Protein AF-A0AAE0RZE5-F1 (afdb_monomer_lite)

Sequence (819 aa):
MKTFRALVVRESNGIFTKSIEEKSFEELPKHPILVKVKFSSLNFKDALSAHGNKGVTRQYPHTPGIDAIGTVERSTSKIFKEGDEVIVTGYDLGMNTSGGFAEYTAVPEEWVVPKPKSLQANEVAALGTAGLTVGIGVEKLLRNKQSKEGEFVITGSSGGVGTLAIAILSKLKFNITAASSKLDLTHFLTSIGATRVFHVKELLDTTQKPLLKPKWIGGFDTLGGDYLTSILKSTHKEGSVISTGLASSPSLNGTVLPFILNGINLLGVNSADYPKHLKLEIWEKLANDWKPTPFLAQLTATTTTIALTDVATYLDRMIKAECQDISNSKDIISFTFTKTLNPSLNSDIQATITDRIITVELPASVKIATLKPTIWHTGKSITWKSVLAVSQNNQASDFYEKSIYTITAYDNSIKQYTFTATFTDINPDISNYVTVTFKFHPNIKDEEGLTEVVKMKKGDIINKPKDPVISDYLFLGWYKDPALSLPFYFPISITENTTIYAKCGLSVSNIIMAESDVNTFIGKAKQFTATIDPSEAYIKKLMWTSSKPEVATVDSNGLVVPITVGTTTITVMSTDGSHKSTSTKCTVEPYFRIPDKNFRKILENAYSNLLDIVHGDTLLNTNDAGKLKYLDVKKSNIDSLRGIEYFTSLEHLNCNGNKLKNLDLSKNTSLIILNCYNNQLTNLVLSNSPSLTTLNCYNNQLTNLVLSNSPSLTTLNCSENTISSLDIRGIRHSKNTSLEIDSESGSSINNIKVHVSIFTTNPEEDNAVKSALRTIKSNKSGVQIEVYASKSDGTYAPLICDYDPTTDQGTHGNRGCEP

Secondary structure (DSSP, 8-state):
--EEEEEEEEEETTEEEEEEEEEETTSS---SEEEEEEE----HHHHHHHTT-TTT--SSSB---SEEEEEEEEE--SS--TT-EEEEESTTBTTTB--SSBSEEEE-GGGEEEPPTTS-HHHHHHHHHHHHHHHHHHHHHHHTT---SSEEEESSTTSHHHHHHHHHHHHTT-EEEEEES-STTHHHHHHTTEEEEEEGGGG---S--SS----EEEEEESSBHHHHHHHHHHEEEEEEEEE---SSBS-----SHHHHHH--EEEE---SS--HHHHHHHHHHHHTTT--HHHHHHHHHHS----GGGHHHHHHHHHTT--S-------EEEEEE-TTT-TT-SS-EEPEEETTEEEEE--TT--GGG---EEEESSSEEEEEEEE---SS----S--EEEEEEEE-TTS-EEEEEEEEE-S-------SEEEEEEEE-TT-TT-S---EEEEEETTPEEPPPPPP-BTTEEEEEEESSTTS-SB--S-EE--S-EEEEEEEEEPP-EEEES--SEEEEET--EE--EEEESTT-S---EEEEES-TTTEEE-TT-EEEE-SSEEEEEEEEESSSS--EEEEEEEEEEEE----HHHHHHHHHH-GGGEEEETTEEEEEHHHHTT--EEE-TTS--S--TTGGG-TT--EEE--SS--SEEE-TT-TT-SEEE--SS--SEEE-TT-TT--EEE--SS--SEEE-TT-TT--EEE--SS--SEEE-TT----TT--EEE---TT------EEEEEEE-S-TTT-HHHHHHHHTEEESSTT-EEEEEEE-TTS-EEEEE----TT-SS--------B-

Radius of gyration: 37.5 Å; chains: 1; bounding box: 92×70×113 Å

Foldseek 3Di:
DDWWWAWWWADDPLFIDTDIDTGDPVPADPAFWKFQFPDAADDLLLLCLRNPNCVFAVDDRAGATQKGWGFTCGGPDPVHDGGFTKIFGAANARGHAHHRLISMHHDYPQRIDGADPLDDSLLCNLCGLLVLQLLQVVVVCVVLVQDQPAEEEEEPCVDSNNLLNQLLVQLVNHAYEYADCCCVCQVVSVVSGHPYYDHLCVLADPPPDLADDAHHSEYEYAADDRSQQSRLRRHAASHEYEYEHNNNHPDHDHDCCSCVVRVYYYHYTDSRPPGRVVSNVSSVCCSPSRVSVVVSVCCSVPAPPDDSRCVSVQSVCSVVVNNDPFPPFQDWPWKKQACVQVVVDPGIWTWDADPLETEGEDEQVDAPVSTDIDIDTDAPDWDKDFDDDQDPDDFDDGDPRQIWTWRQTPVRDTRTRGYGYDYDDDHDDDDFWAWEWEWEAPVPPDDPIDIDIDIGGAFDWDFDDPQDDDPQKDWDAKAQDSVRPHGDDDTDTHRHYGYIYIDIFGAFPAKDKPDAADEDAAPDKDATDMATPPNRGPQGQKAKAKQCVCQWGADSRRTIHGHDAAKIKIKMFGPSPPGHIDIHMYGHAQWADDPWPQLVVCCVVPVVVQWDQDPNDTTGRLVVLCPDQEDASDLRQTADPVVNLSNQNHQYDAHENYAHQEAACLRNLNHAEDHHDNYAHCYYHDNRNQNHQYDAHDQYAHQDEACLNHQNHQEDEHENYNHQEYHNANHPDDLRRQHEHEYDPDDPDAEHEYEYEDEDQDCQPDPVNVSVLLSYAYQDFHYFYWYWYAHPVRDIDTQRDRDGRNDPDPDPDPPGRDD

pLDDT: mean 81.19, std 18.67, range [30.53, 98.62]

Organism: NCBI:txid2493646

Structure (mmCIF, N/CA/C/O backbone):
data_AF-A0AAE0RZE5-F1
#
_entry.id   AF-A0AAE0RZE5-F1
#
loop_
_atom_site.group_PDB
_atom_site.id
_atom_site.type_symbol
_atom_site.label_atom_id
_atom_site.label_alt_id
_atom_site.label_comp_id
_atom_site.label_asym_id
_atom_site.label_entity_id
_atom_site.label_seq_id
_atom_site.pdbx_PDB_ins_code
_atom_site.Cartn_x
_atom_site.Cartn_y
_atom_site.Cartn_z
_atom_site.occupancy
_atom_site.B_iso_or_equiv
_atom_site.auth_seq_id
_atom_site.auth_comp_id
_atom_site.auth_asym_id
_atom_site.auth_atom_id
_atom_site.pdbx_PDB_model_num
ATOM 1 N N . MET A 1 1 ? -4.397 -40.619 -23.208 1.00 63.72 1 MET A N 1
ATOM 2 C CA . MET A 1 1 ? -5.226 -39.647 -22.455 1.00 63.72 1 MET A CA 1
ATOM 3 C C . MET A 1 1 ? -5.234 -38.329 -23.216 1.00 63.72 1 MET A C 1
ATOM 5 O O . MET A 1 1 ? -4.303 -38.110 -23.981 1.00 63.72 1 MET A O 1
ATOM 9 N N . LYS A 1 2 ? -6.259 -37.480 -23.057 1.00 88.56 2 LYS A N 1
ATOM 10 C CA . LYS A 1 2 ? -6.170 -36.084 -23.523 1.00 88.56 2 LYS A CA 1
ATOM 11 C C . LYS A 1 2 ? -5.316 -35.298 -22.523 1.00 88.56 2 LYS A C 1
ATOM 13 O O . LYS A 1 2 ? -5.494 -35.489 -21.319 1.00 88.56 2 LYS A O 1
ATOM 18 N N . THR A 1 3 ? -4.445 -34.425 -23.015 1.00 95.62 3 THR A N 1
ATOM 19 C CA . THR A 1 3 ? -3.645 -33.498 -22.203 1.00 95.62 3 THR A CA 1
ATOM 20 C C . THR A 1 3 ? -3.834 -32.062 -22.683 1.00 95.62 3 THR A C 1
ATOM 22 O O . THR A 1 3 ? -4.401 -31.831 -23.755 1.00 95.62 3 THR A O 1
ATOM 25 N N . PHE A 1 4 ? -3.427 -31.106 -21.855 1.00 95.94 4 PHE A N 1
ATOM 26 C CA . PHE A 1 4 ? -3.426 -29.680 -22.161 1.00 95.94 4 PHE A CA 1
ATOM 27 C C . PHE A 1 4 ? -2.264 -28.984 -21.454 1.00 95.94 4 PHE A C 1
ATOM 29 O O . PHE A 1 4 ? -1.786 -29.457 -20.422 1.00 95.94 4 PHE A O 1
ATOM 36 N N . ARG A 1 5 ? -1.837 -27.831 -21.967 1.00 97.31 5 ARG A N 1
ATOM 37 C CA . ARG A 1 5 ? -0.727 -27.067 -21.389 1.00 97.31 5 ARG A CA 1
ATOM 38 C C . ARG A 1 5 ? -1.203 -26.121 -20.296 1.00 97.31 5 ARG A C 1
ATOM 40 O O . ARG A 1 5 ? -2.197 -25.408 -20.457 1.00 97.31 5 ARG A O 1
ATOM 47 N N . ALA A 1 6 ? -0.443 -26.068 -19.209 1.00 97.44 6 ALA A N 1
ATOM 48 C CA . ALA A 1 6 ? -0.622 -25.114 -18.122 1.00 97.44 6 ALA A CA 1
ATOM 49 C C . ALA A 1 6 ? 0.725 -24.590 -17.620 1.00 97.44 6 ALA A C 1
ATOM 51 O O . ALA A 1 6 ? 1.723 -25.311 -17.628 1.00 97.44 6 ALA A O 1
ATOM 52 N N . LEU A 1 7 ? 0.742 -23.354 -17.123 1.00 97.38 7 LEU A N 1
ATOM 53 C CA . LEU A 1 7 ? 1.799 -22.901 -16.232 1.00 97.38 7 LEU A CA 1
ATOM 54 C C . LEU A 1 7 ? 1.599 -23.583 -14.876 1.00 97.38 7 LEU A C 1
ATOM 56 O O . LEU A 1 7 ? 0.552 -23.436 -14.241 1.00 97.38 7 LEU A O 1
ATOM 60 N N . VAL A 1 8 ? 2.608 -24.316 -14.427 1.00 96.62 8 VAL A N 1
ATOM 61 C CA . VAL A 1 8 ? 2.631 -24.976 -13.124 1.00 96.62 8 VAL A CA 1
ATOM 62 C C . VAL A 1 8 ? 3.744 -24.367 -12.287 1.00 96.62 8 VAL A C 1
ATOM 64 O O . VAL A 1 8 ? 4.869 -24.180 -12.747 1.00 96.62 8 VAL A O 1
ATOM 67 N N . VAL A 1 9 ? 3.408 -24.053 -11.043 1.00 96.50 9 VAL A N 1
ATOM 68 C CA . VAL A 1 9 ? 4.322 -23.551 -10.023 1.00 96.50 9 VAL A CA 1
ATOM 69 C C . VAL A 1 9 ? 4.540 -24.660 -9.007 1.00 96.50 9 VAL A C 1
ATOM 71 O O . VAL A 1 9 ? 3.571 -25.210 -8.479 1.00 96.50 9 VAL A O 1
ATOM 74 N N . ARG A 1 10 ? 5.799 -25.005 -8.734 1.00 95.38 10 ARG A N 1
ATOM 75 C CA . ARG A 1 10 ? 6.190 -26.075 -7.808 1.00 95.38 10 ARG A CA 1
ATOM 76 C C . ARG A 1 10 ? 7.057 -25.520 -6.689 1.00 95.38 10 ARG A C 1
ATOM 78 O O . ARG A 1 10 ? 7.931 -24.694 -6.927 1.00 95.38 10 ARG A O 1
ATOM 85 N N . GLU A 1 11 ? 6.815 -25.997 -5.475 1.00 94.50 11 GLU A N 1
ATOM 86 C CA . GLU A 1 11 ? 7.592 -25.661 -4.283 1.00 94.50 11 GLU A CA 1
ATOM 87 C C . GLU A 1 11 ? 8.570 -26.798 -3.974 1.00 94.50 11 GLU A C 1
ATOM 89 O O . GLU A 1 11 ? 8.171 -27.959 -3.890 1.00 94.50 11 GLU A O 1
ATOM 94 N N . SER A 1 12 ? 9.849 -26.474 -3.793 1.00 91.00 12 SER A N 1
ATOM 95 C CA . SER A 1 12 ? 10.871 -27.406 -3.309 1.00 91.00 12 SER A CA 1
ATOM 96 C C . SER A 1 12 ? 11.861 -26.650 -2.432 1.00 91.00 12 SER A C 1
ATOM 98 O O . SER A 1 12 ? 12.454 -25.670 -2.875 1.00 91.00 12 SER A O 1
ATOM 100 N N . ASN A 1 13 ? 12.015 -27.062 -1.170 1.00 86.69 13 ASN A N 1
ATOM 101 C CA . ASN A 1 13 ? 12.888 -26.408 -0.182 1.00 86.69 13 ASN A CA 1
ATOM 102 C C . ASN A 1 13 ? 12.674 -24.878 -0.060 1.00 86.69 13 ASN A C 1
ATOM 104 O O . ASN A 1 13 ? 13.626 -24.123 0.115 1.00 86.69 13 ASN A O 1
ATOM 108 N N . GLY A 1 14 ? 11.424 -24.411 -0.187 1.00 84.25 14 GLY A N 1
ATOM 109 C CA . GLY A 1 14 ? 11.069 -22.984 -0.159 1.00 84.25 14 GLY A CA 1
ATOM 110 C C . GLY A 1 14 ? 11.379 -22.204 -1.447 1.00 84.25 14 GLY A C 1
ATOM 111 O O . GLY A 1 14 ? 11.134 -21.001 -1.503 1.00 84.25 14 GLY A O 1
ATOM 112 N N . ILE A 1 15 ? 11.891 -22.867 -2.489 1.00 87.62 15 ILE A N 1
ATOM 113 C CA . ILE A 1 15 ? 12.096 -22.299 -3.825 1.00 87.62 15 ILE A CA 1
ATOM 114 C C . ILE A 1 15 ? 10.862 -22.603 -4.682 1.00 87.62 15 ILE A C 1
ATOM 116 O O . ILE A 1 15 ? 10.407 -23.746 -4.740 1.00 87.62 15 ILE A O 1
ATOM 120 N N . PHE A 1 16 ? 10.346 -21.579 -5.366 1.00 91.06 16 PHE A N 1
ATOM 121 C CA . PHE A 1 16 ? 9.172 -21.671 -6.236 1.00 91.06 16 PHE A CA 1
ATOM 122 C C . PHE A 1 16 ? 9.598 -21.612 -7.705 1.00 91.06 16 PHE A C 1
ATOM 124 O O . PHE A 1 16 ? 9.987 -20.557 -8.212 1.00 91.06 16 PHE A O 1
ATOM 131 N N . THR A 1 17 ? 9.546 -22.754 -8.388 1.00 92.75 17 THR A N 1
ATOM 132 C CA . THR A 1 17 ? 9.871 -22.883 -9.814 1.00 92.75 17 THR A CA 1
ATOM 133 C C . THR A 1 17 ? 8.603 -22.806 -10.657 1.00 92.75 17 THR A C 1
ATOM 135 O O . THR A 1 17 ? 7.544 -23.250 -10.219 1.00 92.75 17 THR A O 1
ATOM 138 N N . LYS A 1 18 ? 8.697 -22.227 -11.861 1.00 95.19 18 LYS A N 1
ATOM 139 C CA . LYS A 1 18 ? 7.582 -22.119 -12.814 1.00 95.19 18 LYS A CA 1
ATOM 140 C C . LYS A 1 18 ? 7.956 -22.813 -14.123 1.00 95.19 18 LYS A C 1
ATOM 142 O O . LYS A 1 18 ? 9.022 -22.532 -14.668 1.00 95.19 18 LYS A O 1
ATOM 147 N N . SER A 1 19 ? 7.083 -23.669 -14.638 1.00 94.62 19 SER A N 1
ATOM 148 C CA . SER A 1 19 ? 7.283 -24.415 -15.888 1.00 94.62 19 SER A CA 1
ATOM 149 C C . SER A 1 19 ? 5.973 -24.565 -16.654 1.00 94.62 19 SER A C 1
ATOM 151 O O . SER A 1 19 ? 4.906 -24.647 -16.048 1.00 94.62 19 SER A O 1
ATOM 153 N N . ILE A 1 20 ? 6.042 -24.617 -17.987 1.00 96.50 20 ILE A N 1
ATOM 154 C CA . ILE A 1 20 ? 4.909 -25.095 -18.788 1.00 96.50 20 ILE A CA 1
ATOM 155 C C . ILE A 1 20 ? 4.926 -26.618 -18.757 1.00 96.50 20 ILE A C 1
ATOM 157 O O . ILE A 1 20 ? 5.929 -27.232 -19.117 1.00 96.50 20 ILE A O 1
ATOM 161 N N . GLU A 1 21 ? 3.823 -27.213 -18.321 1.00 96.12 21 GLU A N 1
ATOM 162 C CA . GLU A 1 21 ? 3.657 -28.658 -18.201 1.00 96.12 21 GLU A CA 1
ATOM 163 C C . GLU A 1 21 ? 2.416 -29.120 -18.974 1.00 96.12 21 GLU A C 1
ATOM 165 O O . GLU A 1 21 ? 1.406 -28.415 -19.038 1.00 96.12 21 GLU A O 1
ATOM 170 N N . GLU A 1 22 ? 2.493 -30.325 -19.540 1.00 96.19 22 GLU A N 1
ATOM 171 C CA . GLU A 1 22 ? 1.332 -31.069 -20.034 1.00 96.19 22 GLU A CA 1
ATOM 172 C C . GLU A 1 22 ? 0.593 -31.690 -18.840 1.00 96.19 22 GLU A C 1
ATOM 174 O O . GLU A 1 22 ? 1.182 -32.421 -18.042 1.00 96.19 22 GLU A O 1
ATOM 179 N N . LYS A 1 23 ? -0.702 -31.404 -18.718 1.00 94.75 23 LYS A N 1
ATOM 180 C CA . LYS A 1 23 ? -1.581 -31.841 -17.627 1.00 94.75 23 LYS A CA 1
ATOM 181 C C . LYS A 1 23 ? -2.661 -32.772 -18.159 1.00 94.75 23 LYS A C 1
ATOM 183 O O . LYS A 1 23 ? -3.207 -32.531 -19.236 1.00 94.75 23 LYS A O 1
ATOM 188 N N . SER A 1 24 ? -3.008 -33.821 -17.415 1.00 93.06 24 SER A N 1
ATOM 189 C CA . SER A 1 24 ? -4.136 -34.685 -17.776 1.00 93.06 24 SER A CA 1
ATOM 190 C C . SER A 1 24 ? -5.469 -33.990 -17.494 1.00 93.06 24 SER A C 1
ATOM 192 O O . SER A 1 24 ? -5.649 -33.360 -16.452 1.00 93.06 24 SER A O 1
ATOM 194 N N . PHE A 1 25 ? -6.461 -34.176 -18.371 1.00 91.62 25 PHE A N 1
ATOM 195 C CA . PHE A 1 25 ? -7.847 -33.756 -18.095 1.00 91.62 25 PHE A CA 1
ATOM 196 C C . PHE A 1 25 ? -8.455 -34.460 -16.864 1.00 91.62 25 PHE A C 1
ATOM 198 O O . PHE A 1 25 ? -9.461 -33.996 -16.334 1.00 91.62 25 PHE A O 1
ATOM 205 N N . GLU A 1 26 ? -7.860 -35.565 -16.406 1.00 88.69 26 GLU A N 1
ATOM 206 C CA . GLU A 1 26 ? -8.267 -36.297 -15.198 1.00 88.69 26 GLU A CA 1
ATOM 207 C C . GLU A 1 26 ? -7.819 -35.605 -13.898 1.00 88.69 26 GLU A C 1
ATOM 209 O O . GLU A 1 26 ? -8.395 -35.859 -12.843 1.00 88.69 26 GLU A O 1
ATOM 214 N N . GLU A 1 27 ? -6.832 -34.704 -13.972 1.00 85.25 27 GLU A N 1
ATOM 215 C CA . GLU A 1 27 ? -6.344 -33.902 -12.839 1.00 85.25 27 GLU A CA 1
ATOM 216 C C . GLU A 1 27 ? -7.174 -32.629 -12.608 1.00 85.25 27 GLU A C 1
ATOM 218 O O . GLU A 1 27 ? -7.017 -31.967 -11.581 1.00 85.25 27 GLU A O 1
ATOM 223 N N . LEU A 1 28 ? -8.054 -32.263 -13.548 1.00 84.81 28 LEU A N 1
ATOM 224 C CA . LEU A 1 28 ? -8.940 -31.112 -13.390 1.00 84.81 28 LEU A CA 1
ATOM 225 C C . LEU A 1 28 ? -10.014 -31.394 -12.323 1.00 84.81 28 LEU A C 1
ATOM 227 O O . LEU A 1 28 ? -10.605 -32.481 -12.311 1.00 84.81 28 LEU A O 1
ATOM 231 N N . PRO A 1 29 ? -10.341 -30.416 -11.458 1.00 84.00 29 PRO A N 1
ATOM 232 C CA . PRO A 1 29 ? -11.395 -30.581 -10.467 1.00 84.00 29 PRO A CA 1
ATOM 233 C C . PRO A 1 29 ? -12.750 -30.861 -11.137 1.00 84.00 29 PRO A C 1
ATOM 235 O O . PRO A 1 29 ? -13.060 -30.350 -12.217 1.00 84.00 29 PRO A O 1
ATOM 238 N N . LYS A 1 30 ? -13.587 -31.676 -10.480 1.00 86.31 30 LYS A N 1
ATOM 239 C CA . LYS A 1 30 ? -14.899 -32.131 -10.989 1.00 86.31 30 LYS A CA 1
ATOM 240 C C . LYS A 1 30 ? -15.987 -31.053 -10.876 1.00 86.31 30 LYS A C 1
ATOM 242 O O . LYS A 1 30 ? -17.052 -31.279 -10.308 1.00 86.31 30 LYS A O 1
ATOM 247 N N . HIS A 1 31 ? -15.703 -29.874 -11.411 1.00 94.00 31 HIS A N 1
ATOM 248 C CA . HIS A 1 31 ? -16.617 -28.741 -11.461 1.00 94.00 31 HIS A CA 1
ATOM 249 C C . HIS A 1 31 ? -17.548 -28.789 -12.692 1.00 94.00 31 HIS A C 1
ATOM 251 O O . HIS A 1 31 ? -17.203 -29.415 -13.703 1.00 94.00 31 HIS A O 1
ATOM 257 N N . PRO A 1 32 ? -18.736 -28.150 -12.616 1.00 94.31 32 PRO A N 1
ATOM 258 C CA . PRO A 1 32 ? -19.777 -28.262 -13.639 1.00 94.31 32 PRO A CA 1
ATOM 259 C C . PRO A 1 32 ? -19.427 -27.586 -14.967 1.00 94.31 32 PRO A C 1
ATOM 261 O O . PRO A 1 32 ? -19.903 -28.038 -16.006 1.00 94.31 32 PRO A O 1
ATOM 264 N N . ILE A 1 33 ? -18.602 -26.534 -14.957 1.00 97.38 33 ILE A N 1
ATOM 265 C CA . ILE A 1 33 ? -18.170 -25.825 -16.166 1.00 97.38 33 ILE A CA 1
ATOM 266 C C . ILE A 1 33 ? -16.697 -26.122 -16.433 1.00 97.38 33 ILE A C 1
ATOM 268 O O . ILE A 1 33 ? -15.852 -25.921 -15.564 1.00 97.38 33 ILE A O 1
ATOM 272 N N . LEU A 1 34 ? -16.384 -26.550 -17.654 1.00 97.00 34 LEU A N 1
ATOM 273 C CA . LEU A 1 34 ? -15.032 -26.566 -18.205 1.00 97.00 34 LEU A CA 1
ATOM 274 C C . LEU A 1 34 ? -14.918 -25.429 -19.222 1.00 97.00 34 LEU A C 1
ATOM 276 O O . LEU A 1 34 ? -15.641 -25.419 -20.218 1.00 97.00 34 LEU A O 1
ATOM 280 N N . VAL A 1 35 ? -14.010 -24.487 -18.988 1.00 98.06 35 VAL A N 1
ATOM 281 C CA . VAL A 1 35 ? -13.730 -23.366 -19.890 1.00 98.06 35 VAL A CA 1
ATOM 282 C C . VAL A 1 35 ? -12.464 -23.670 -20.679 1.00 98.06 35 VAL A C 1
ATOM 284 O O . VAL A 1 35 ? -11.413 -23.921 -20.093 1.00 98.06 35 VAL A O 1
ATOM 287 N N . LYS A 1 36 ? -12.556 -23.597 -22.006 1.00 98.12 36 LYS A N 1
ATOM 288 C CA . LYS A 1 36 ? -11.410 -23.487 -22.909 1.00 98.12 36 LYS A CA 1
ATOM 289 C C . LYS A 1 36 ? -10.967 -22.036 -22.947 1.00 98.12 36 LYS A C 1
ATOM 291 O O . LYS A 1 36 ? -11.673 -21.178 -23.483 1.00 98.12 36 LYS A O 1
ATOM 296 N N . VAL A 1 37 ? -9.828 -21.756 -22.333 1.00 97.94 37 VAL A N 1
ATOM 297 C CA . VAL A 1 37 ? -9.328 -20.397 -22.145 1.00 97.94 37 VAL A CA 1
ATOM 298 C C . VAL A 1 37 ? -8.752 -19.895 -23.470 1.00 97.94 37 VAL A C 1
ATOM 300 O O . VAL A 1 37 ? -7.869 -20.519 -24.053 1.00 97.94 37 VAL A O 1
ATOM 303 N N . LYS A 1 38 ? -9.262 -18.760 -23.960 1.00 96.00 38 LYS A N 1
ATOM 304 C CA . LYS A 1 38 ? -8.666 -18.014 -25.081 1.00 96.00 38 LYS A CA 1
ATOM 305 C C . LYS A 1 38 ? -7.654 -16.988 -24.577 1.00 96.00 38 LYS A C 1
ATOM 307 O O . LYS A 1 38 ? -6.625 -16.792 -25.211 1.00 96.00 38 LYS A O 1
ATOM 312 N N . PHE A 1 39 ? -7.968 -16.326 -23.463 1.00 94.94 39 PHE A N 1
ATOM 313 C CA . PHE A 1 39 ? -7.144 -15.281 -22.865 1.00 94.94 39 PHE A CA 1
ATOM 314 C C . PHE A 1 39 ? -7.215 -15.323 -21.332 1.00 94.94 39 PHE A C 1
ATOM 316 O O . PHE A 1 39 ? -8.257 -15.621 -20.750 1.00 94.94 39 PHE A O 1
ATOM 323 N N . SER A 1 40 ? -6.114 -14.934 -20.698 1.00 95.44 40 SER A N 1
ATOM 324 C CA . SER A 1 40 ? -6.024 -14.527 -19.291 1.00 95.44 40 SER A CA 1
ATOM 325 C C . SER A 1 40 ? -5.464 -13.102 -19.252 1.00 95.44 40 SER A C 1
ATOM 327 O O . SER A 1 40 ? -4.927 -12.626 -20.254 1.00 95.44 40 SER A O 1
ATOM 329 N N . SER A 1 41 ? -5.549 -12.428 -18.107 1.00 91.75 41 SER A N 1
ATOM 330 C CA . SER A 1 41 ? -4.777 -11.206 -17.842 1.00 91.75 41 SER A CA 1
ATOM 331 C C . SER A 1 41 ? -3.653 -11.481 -16.829 1.00 91.75 41 SER A C 1
ATOM 333 O O . SER A 1 41 ? -3.591 -12.571 -16.258 1.00 91.75 41 SER A O 1
ATOM 335 N N . LEU A 1 42 ? -2.739 -10.521 -16.646 1.00 89.62 42 LEU A N 1
ATOM 336 C CA . LEU A 1 42 ? -1.688 -10.560 -15.625 1.00 89.62 42 LEU A CA 1
ATOM 337 C C . LEU A 1 42 ? -2.008 -9.545 -14.520 1.00 89.62 42 LEU A C 1
ATOM 339 O O . LEU A 1 42 ? -1.962 -8.336 -14.756 1.00 89.62 42 LEU A O 1
ATOM 343 N N . ASN A 1 43 ? -2.254 -10.014 -13.299 1.00 89.81 43 ASN A N 1
ATOM 344 C CA . ASN A 1 43 ? -2.481 -9.172 -12.126 1.00 89.81 43 ASN A CA 1
ATOM 345 C C . ASN A 1 43 ? -1.355 -9.341 -11.098 1.00 89.81 43 ASN A C 1
ATOM 347 O O . ASN A 1 43 ? -0.738 -10.398 -10.980 1.00 89.81 43 ASN A O 1
ATOM 351 N N . PHE A 1 44 ? -1.147 -8.334 -10.244 1.00 85.19 44 PHE A N 1
ATOM 352 C CA . PHE A 1 44 ? -0.140 -8.399 -9.171 1.00 85.19 44 PHE A CA 1
ATOM 353 C C . PHE A 1 44 ? -0.328 -9.619 -8.246 1.00 85.19 44 PHE A C 1
ATOM 355 O O . PHE A 1 44 ? 0.638 -10.216 -7.776 1.00 85.19 44 PHE A O 1
ATOM 362 N N . LYS A 1 45 ? -1.581 -10.042 -8.038 1.00 88.38 45 LYS A N 1
ATOM 363 C CA . LYS A 1 45 ? -1.936 -11.234 -7.256 1.00 88.38 45 LYS A CA 1
ATOM 364 C C . LYS A 1 45 ? -1.489 -12.545 -7.919 1.00 88.38 45 LYS A C 1
ATOM 366 O O . LYS A 1 45 ? -1.097 -13.463 -7.204 1.00 88.38 45 LYS A O 1
ATOM 371 N N . ASP A 1 46 ? -1.474 -12.610 -9.251 1.00 93.38 46 ASP A N 1
ATOM 372 C CA . ASP A 1 46 ? -0.934 -13.750 -10.000 1.00 93.38 46 ASP A CA 1
ATOM 373 C C . ASP A 1 46 ? 0.574 -13.877 -9.787 1.00 93.38 46 ASP A C 1
ATOM 375 O O . ASP A 1 46 ? 1.093 -14.970 -9.567 1.00 93.38 46 ASP A O 1
ATOM 379 N N . ALA A 1 47 ? 1.275 -12.740 -9.784 1.00 90.88 47 ALA A N 1
ATOM 380 C CA . ALA A 1 47 ? 2.703 -12.698 -9.509 1.00 90.88 47 ALA A CA 1
ATOM 381 C C . ALA A 1 47 ? 3.005 -13.176 -8.078 1.00 90.88 47 ALA A C 1
ATOM 383 O O . ALA A 1 47 ? 3.883 -14.018 -7.896 1.00 90.88 47 ALA A O 1
ATOM 384 N N . LEU A 1 48 ? 2.234 -12.726 -7.077 1.00 89.12 48 LEU A N 1
ATOM 385 C CA . LEU A 1 48 ? 2.339 -13.202 -5.689 1.00 89.12 48 LEU A CA 1
ATOM 386 C C . LEU A 1 48 ? 2.061 -14.710 -5.551 1.00 89.12 48 LEU A C 1
ATOM 388 O O . LEU A 1 48 ? 2.804 -15.395 -4.847 1.00 89.12 48 LEU A O 1
ATOM 392 N N . SER A 1 49 ? 1.029 -15.227 -6.229 1.00 91.88 49 SER A N 1
ATOM 393 C CA . SER A 1 49 ? 0.727 -16.666 -6.296 1.00 91.88 49 SER A CA 1
ATOM 394 C C . SER A 1 49 ? 1.908 -17.452 -6.874 1.00 91.88 49 SER A C 1
ATOM 396 O O . SER A 1 49 ? 2.373 -18.418 -6.275 1.00 91.88 49 SER A O 1
ATOM 398 N N . ALA A 1 50 ? 2.483 -16.987 -7.985 1.00 92.62 50 ALA A N 1
ATOM 399 C CA . ALA A 1 50 ? 3.599 -17.666 -8.634 1.00 92.62 50 ALA A CA 1
ATOM 400 C C . ALA A 1 50 ? 4.928 -17.616 -7.856 1.00 92.62 50 ALA A C 1
ATOM 402 O O . ALA A 1 50 ? 5.853 -18.352 -8.190 1.00 92.62 50 ALA A O 1
ATOM 403 N N . HIS A 1 51 ? 5.038 -16.765 -6.834 1.00 91.75 51 HIS A N 1
ATOM 404 C CA . HIS A 1 51 ? 6.242 -16.589 -6.013 1.00 91.75 51 HIS A CA 1
ATOM 405 C C . HIS A 1 51 ? 6.084 -17.101 -4.575 1.00 91.75 51 HIS A C 1
ATOM 407 O O . HIS A 1 51 ? 6.844 -16.702 -3.694 1.00 91.75 51 HIS A O 1
ATOM 413 N N . GLY A 1 52 ? 5.114 -17.980 -4.313 1.00 87.69 52 GLY A N 1
ATOM 414 C CA . GLY A 1 52 ? 5.047 -18.668 -3.026 1.00 87.69 52 GLY A CA 1
ATOM 415 C C . GLY A 1 52 ? 4.342 -17.910 -1.907 1.00 87.69 52 GLY A C 1
ATOM 416 O O . GLY A 1 52 ? 4.417 -18.335 -0.754 1.00 87.69 52 GLY A O 1
ATOM 417 N N . ASN A 1 53 ? 3.647 -16.802 -2.194 1.00 88.44 53 ASN A N 1
ATOM 418 C CA . ASN A 1 53 ? 2.943 -16.057 -1.153 1.00 88.44 53 ASN A CA 1
ATOM 419 C C . ASN A 1 53 ? 1.783 -16.898 -0.587 1.00 88.44 53 ASN A C 1
ATOM 421 O O . ASN A 1 53 ? 0.707 -16.987 -1.183 1.00 88.44 53 ASN A O 1
ATOM 425 N N . LYS A 1 54 ? 1.994 -17.484 0.598 1.00 87.19 54 LYS A N 1
ATOM 426 C CA . LYS A 1 54 ? 1.033 -18.361 1.293 1.00 87.19 54 LYS A CA 1
ATOM 427 C C . LYS A 1 54 ? -0.264 -17.657 1.722 1.00 87.19 54 LYS A C 1
ATOM 429 O O . LYS A 1 54 ? -1.245 -18.333 2.027 1.00 87.19 54 LYS A O 1
ATOM 434 N N . GLY A 1 55 ? -0.299 -16.321 1.710 1.00 84.44 55 GLY A N 1
ATOM 435 C CA . GLY A 1 55 ? -1.528 -15.536 1.857 1.00 84.44 55 GLY A CA 1
ATOM 436 C C . GLY A 1 55 ? -2.420 -15.548 0.607 1.00 84.44 55 GLY A C 1
ATOM 437 O O . GLY A 1 55 ? -3.610 -15.262 0.713 1.00 84.44 55 GLY A O 1
ATOM 438 N N . VAL A 1 56 ? -1.869 -15.905 -0.560 1.00 88.44 56 VAL A N 1
ATOM 439 C CA . VAL A 1 56 ? -2.586 -16.021 -1.841 1.00 88.44 56 VAL A CA 1
ATOM 440 C C . VAL A 1 56 ? -2.810 -17.487 -2.221 1.00 88.44 56 VAL A C 1
ATOM 442 O O . VAL A 1 56 ? -3.953 -17.890 -2.415 1.00 88.44 56 VAL A O 1
ATOM 445 N N . THR A 1 57 ? -1.740 -18.283 -2.279 1.00 92.25 57 THR A N 1
ATOM 446 C CA . THR A 1 57 ? -1.764 -19.696 -2.694 1.00 92.25 57 THR A CA 1
ATOM 447 C C . THR A 1 57 ? -1.124 -20.555 -1.613 1.00 92.25 57 THR A C 1
ATOM 449 O O . THR A 1 57 ? 0.065 -20.416 -1.315 1.00 92.25 57 THR A O 1
ATOM 452 N N . ARG A 1 58 ? -1.915 -21.444 -1.006 1.00 92.25 58 ARG A N 1
ATOM 453 C CA . ARG A 1 58 ? -1.492 -22.240 0.159 1.00 92.25 58 ARG A CA 1
ATOM 454 C C . ARG A 1 58 ? -0.787 -23.540 -0.230 1.00 92.25 58 ARG A C 1
ATOM 456 O O . ARG A 1 58 ? 0.140 -23.949 0.467 1.00 92.25 58 ARG A O 1
ATOM 463 N N . GLN A 1 59 ? -1.219 -24.165 -1.323 1.00 90.88 59 GLN A N 1
ATOM 464 C CA . GLN A 1 59 ? -0.783 -25.491 -1.770 1.00 90.88 59 GLN A CA 1
ATOM 465 C C . GLN A 1 59 ? -0.083 -25.412 -3.133 1.00 90.88 59 GLN A C 1
ATOM 467 O O . GLN A 1 59 ? -0.451 -24.592 -3.967 1.00 90.88 59 GLN A O 1
ATOM 472 N N . TYR A 1 60 ? 0.914 -26.274 -3.346 1.00 92.12 60 TYR A N 1
ATOM 473 C CA . TYR A 1 60 ? 1.628 -26.461 -4.614 1.00 92.12 60 TYR A CA 1
ATOM 474 C C . TYR A 1 60 ? 1.788 -27.979 -4.855 1.00 92.12 60 TYR A C 1
ATOM 476 O O . TYR A 1 60 ? 1.886 -28.718 -3.872 1.00 92.12 60 TYR A O 1
ATOM 484 N N . PRO A 1 61 ? 1.831 -28.482 -6.107 1.00 93.62 61 PRO A N 1
ATOM 485 C CA . PRO A 1 61 ? 1.855 -27.743 -7.370 1.00 93.62 61 PRO A CA 1
ATOM 486 C C . PRO A 1 61 ? 0.547 -26.999 -7.670 1.00 93.62 61 PRO A C 1
ATOM 488 O O . PRO A 1 61 ? -0.532 -27.503 -7.378 1.00 93.62 61 PRO A O 1
ATOM 491 N N . HIS A 1 62 ? 0.647 -25.811 -8.268 1.00 94.25 62 HIS A N 1
ATOM 492 C CA . HIS A 1 62 ? -0.500 -24.933 -8.545 1.00 94.25 62 HIS A CA 1
ATOM 493 C C . HIS A 1 62 ? -0.403 -24.261 -9.918 1.00 94.25 62 HIS A C 1
ATOM 495 O O . HIS A 1 62 ? 0.693 -24.054 -10.430 1.00 94.25 62 HIS A O 1
ATOM 501 N N . THR A 1 63 ? -1.544 -23.874 -10.489 1.00 96.00 63 THR A N 1
ATOM 502 C CA . THR A 1 63 ? -1.639 -23.088 -11.730 1.00 96.00 63 THR A CA 1
ATOM 503 C C . THR A 1 63 ? -2.233 -21.714 -11.405 1.00 96.00 63 THR A C 1
ATOM 505 O O . THR A 1 63 ? -3.412 -21.655 -11.052 1.00 96.00 63 THR A O 1
ATOM 508 N N . PRO A 1 64 ? -1.463 -20.613 -11.496 1.00 96.56 64 PRO A N 1
ATOM 509 C CA . PRO A 1 64 ? -1.968 -19.259 -11.241 1.00 96.56 64 PRO A CA 1
ATOM 510 C C . PRO A 1 64 ? -2.886 -18.728 -12.364 1.00 96.56 64 PRO A C 1
ATOM 512 O O . PRO A 1 64 ? -3.190 -19.433 -13.328 1.00 96.56 64 PRO A O 1
ATOM 515 N N . GLY A 1 65 ? -3.326 -17.471 -12.243 1.00 96.56 65 GLY A N 1
ATOM 516 C CA . GLY A 1 65 ? -4.198 -16.790 -13.205 1.00 96.56 65 GLY A CA 1
ATOM 517 C C . GLY A 1 65 ? -5.604 -16.591 -12.642 1.00 96.56 65 GLY A C 1
ATOM 518 O O . GLY A 1 65 ? -6.456 -17.464 -12.784 1.00 96.56 65 GLY A O 1
ATOM 519 N N . ILE A 1 66 ? -5.860 -15.453 -11.996 1.00 96.75 66 ILE A N 1
ATOM 520 C CA . ILE A 1 66 ? -7.155 -15.116 -11.378 1.00 96.75 66 ILE A CA 1
ATOM 521 C C . ILE A 1 66 ? -8.246 -14.715 -12.386 1.00 96.75 66 ILE A C 1
ATOM 523 O O . ILE A 1 66 ? -9.389 -14.502 -11.983 1.00 96.75 66 ILE A O 1
ATOM 527 N N . ASP A 1 67 ? -7.899 -14.611 -13.671 1.00 97.50 67 ASP A N 1
ATOM 528 C CA . ASP A 1 67 ? -8.798 -14.291 -14.779 1.00 97.50 67 ASP A CA 1
ATOM 529 C C . ASP A 1 67 ? -8.779 -15.426 -15.814 1.00 97.50 67 ASP A C 1
ATOM 531 O O . ASP A 1 67 ? -7.715 -15.907 -16.186 1.00 97.50 67 ASP A O 1
ATOM 535 N N . ALA A 1 68 ? -9.939 -15.822 -16.334 1.00 97.62 68 ALA A N 1
ATOM 536 C CA . ALA A 1 68 ? -10.062 -16.735 -17.468 1.00 97.62 68 ALA A CA 1
ATOM 537 C C . ALA A 1 68 ? -11.199 -16.275 -18.394 1.00 97.62 68 ALA A C 1
ATOM 539 O O . ALA A 1 68 ? -12.357 -16.176 -17.984 1.00 97.62 68 ALA A O 1
ATOM 540 N N . ILE A 1 69 ? -10.866 -15.988 -19.653 1.00 97.69 69 ILE A N 1
ATOM 541 C CA . ILE A 1 69 ? -11.796 -15.550 -20.695 1.00 97.69 69 ILE A CA 1
ATOM 542 C C . ILE A 1 69 ? -11.763 -16.595 -21.808 1.00 97.69 69 ILE A C 1
ATOM 544 O O . ILE A 1 69 ? -10.702 -16.900 -22.361 1.00 97.69 69 ILE A O 1
ATOM 548 N N . GLY A 1 70 ? -12.914 -17.162 -22.159 1.00 97.69 70 GLY A N 1
ATOM 549 C CA . GLY A 1 70 ? -12.936 -18.325 -23.038 1.00 97.69 70 GLY A CA 1
ATOM 550 C C . GLY A 1 70 ? -14.320 -18.759 -23.488 1.00 97.69 70 GLY A C 1
ATOM 551 O O . GLY A 1 70 ? -15.293 -18.016 -23.378 1.00 97.69 70 GLY A O 1
ATOM 552 N N . THR A 1 71 ? -14.388 -19.979 -24.009 1.00 98.25 71 THR A N 1
ATOM 553 C CA . THR A 1 71 ? -15.634 -20.658 -24.384 1.00 98.25 71 THR A CA 1
ATOM 554 C C . THR A 1 71 ? -15.865 -21.859 -23.483 1.00 98.25 71 THR A C 1
ATOM 556 O O . THR A 1 71 ? -14.916 -22.563 -23.139 1.00 98.25 71 THR A O 1
ATOM 559 N N . VAL A 1 72 ? -17.115 -22.140 -23.131 1.00 98.38 72 VAL A N 1
ATOM 560 C CA . VAL A 1 72 ? -17.481 -23.377 -22.430 1.00 98.38 72 VAL A CA 1
ATOM 561 C C . VAL A 1 72 ? -17.218 -24.576 -23.353 1.00 98.38 72 VAL A C 1
ATOM 563 O O . VAL A 1 72 ? -17.820 -24.683 -24.417 1.00 98.38 72 VAL A O 1
ATOM 566 N N . GLU A 1 73 ? -16.310 -25.465 -22.952 1.00 97.06 73 GLU A N 1
ATOM 567 C CA . GLU A 1 73 ? -15.952 -26.703 -23.670 1.00 97.06 73 GLU A CA 1
ATOM 568 C C . GLU A 1 73 ? -16.834 -27.880 -23.236 1.00 97.06 73 GLU A C 1
ATOM 570 O O . GLU A 1 73 ? -17.148 -28.748 -24.039 1.00 97.06 73 GLU A O 1
ATOM 575 N N . ARG A 1 74 ? -17.225 -27.913 -21.955 1.00 95.25 74 ARG A N 1
ATOM 576 C CA . ARG A 1 74 ? -18.129 -28.915 -21.373 1.00 95.25 74 ARG A CA 1
ATOM 577 C C . ARG A 1 74 ? -18.962 -28.266 -20.279 1.00 95.25 74 ARG A C 1
ATOM 579 O O . ARG A 1 74 ? -18.414 -27.522 -19.462 1.00 95.25 74 ARG A O 1
ATOM 586 N N . SER A 1 75 ? -20.247 -28.601 -20.210 1.00 96.38 75 SER A N 1
ATOM 587 C CA . SER A 1 75 ? -21.145 -28.108 -19.163 1.00 96.38 75 SER A CA 1
ATOM 588 C C . SER A 1 75 ? -22.052 -29.196 -18.588 1.00 96.38 75 SER A C 1
ATOM 590 O O . SER A 1 75 ? -22.631 -29.985 -19.329 1.00 96.38 75 SER A O 1
ATOM 592 N N . THR A 1 76 ? -22.230 -29.193 -17.266 1.00 94.25 76 THR A N 1
ATOM 593 C CA . THR A 1 76 ? -23.375 -29.825 -16.580 1.00 94.25 76 THR A CA 1
ATOM 594 C C . THR A 1 76 ? -24.322 -28.793 -15.946 1.00 94.25 76 THR A C 1
ATOM 596 O O . THR A 1 76 ? -25.229 -29.153 -15.195 1.00 94.25 76 THR A O 1
ATOM 599 N N . SER A 1 77 ? -24.117 -27.506 -16.247 1.00 93.31 77 SER A N 1
ATOM 600 C CA . SER A 1 77 ? -24.981 -26.394 -15.839 1.00 93.31 77 SER A CA 1
ATOM 601 C C . SER A 1 77 ? -26.305 -26.396 -16.605 1.00 93.31 77 SER A C 1
ATOM 603 O O . SER A 1 77 ? -26.388 -26.854 -17.743 1.00 93.31 77 SER A O 1
ATOM 605 N N . LYS A 1 78 ? -27.345 -25.821 -15.990 1.00 92.25 78 LYS A N 1
ATOM 606 C CA . LYS A 1 78 ? -28.617 -25.504 -16.666 1.00 92.25 78 LYS A CA 1
ATOM 607 C C . LYS A 1 78 ? -28.635 -24.108 -17.305 1.00 92.25 78 LYS A C 1
ATOM 609 O O . LYS A 1 78 ? -29.576 -23.794 -18.025 1.00 92.25 78 LYS A O 1
ATOM 614 N N . ILE A 1 79 ? -27.640 -23.272 -17.001 1.00 93.62 79 ILE A N 1
ATOM 615 C CA . ILE A 1 79 ? -27.548 -21.865 -17.415 1.00 93.62 79 ILE A CA 1
ATOM 616 C C . ILE A 1 79 ? -26.584 -21.709 -18.595 1.00 93.62 79 ILE A C 1
ATOM 618 O O . ILE A 1 79 ? -26.913 -21.023 -19.558 1.00 93.62 79 ILE A O 1
ATOM 622 N N . PHE A 1 80 ? -25.414 -22.349 -18.523 1.00 96.25 80 PHE A N 1
ATOM 623 C CA . PHE A 1 80 ? -24.385 -22.293 -19.562 1.00 96.25 80 PHE A CA 1
ATOM 624 C C . PHE A 1 80 ? -24.333 -23.593 -20.359 1.00 96.25 80 PHE A C 1
ATOM 626 O O . PHE A 1 80 ? -24.390 -24.683 -19.787 1.00 96.25 80 PHE A O 1
ATOM 633 N N . LYS A 1 81 ? -24.148 -23.484 -21.671 1.00 96.75 81 LYS A N 1
ATOM 634 C CA . LYS A 1 81 ? -23.996 -24.604 -22.611 1.00 96.75 81 LYS A CA 1
ATOM 635 C C . LYS A 1 81 ? -22.653 -24.529 -23.335 1.00 96.75 81 LYS A C 1
ATOM 637 O O . LYS A 1 81 ? -21.982 -23.501 -23.341 1.00 96.75 81 LYS A O 1
ATOM 642 N N . GLU A 1 82 ? -22.272 -25.633 -23.963 1.00 97.81 82 GLU A N 1
ATOM 643 C CA . GLU A 1 82 ? -21.066 -25.707 -24.789 1.00 97.81 82 GLU A CA 1
ATOM 644 C C . GLU A 1 82 ? -21.108 -24.668 -25.924 1.00 97.81 82 GLU A C 1
ATOM 646 O O . GLU A 1 82 ? -22.145 -24.443 -26.553 1.00 97.81 82 GLU A O 1
ATOM 651 N N . GLY A 1 83 ? -19.977 -23.997 -26.147 1.00 96.94 83 GLY A N 1
ATOM 652 C CA . GLY A 1 83 ? -19.829 -22.887 -27.089 1.00 96.94 83 GLY A CA 1
ATOM 653 C C . GLY A 1 83 ? -20.146 -21.490 -26.536 1.00 96.94 83 GLY A C 1
ATOM 654 O O . GLY A 1 83 ? -19.776 -20.514 -27.189 1.00 96.94 83 GLY A O 1
ATOM 655 N N . ASP A 1 84 ? -20.764 -21.350 -25.356 1.00 97.88 84 ASP A N 1
ATOM 656 C CA . ASP A 1 84 ? -21.021 -20.026 -24.765 1.00 97.88 84 ASP A CA 1
ATOM 657 C C . ASP A 1 84 ? -19.704 -19.299 -24.429 1.00 97.88 84 ASP A C 1
ATOM 659 O O . ASP A 1 84 ? -18.800 -19.876 -23.820 1.00 97.88 84 ASP A O 1
ATOM 663 N N . GLU A 1 85 ? -19.595 -18.016 -24.795 1.00 98.12 85 GLU A N 1
ATOM 664 C CA . GLU A 1 85 ? -18.453 -17.171 -24.420 1.00 98.12 85 GLU A CA 1
ATOM 665 C C . GLU A 1 85 ? -18.622 -16.618 -23.001 1.00 98.12 85 GLU A C 1
ATOM 667 O O . GLU A 1 85 ? -19.628 -15.978 -22.676 1.00 98.12 85 GLU A O 1
ATOM 672 N N . VAL A 1 86 ? -17.617 -16.842 -22.155 1.00 98.06 86 VAL A N 1
ATOM 673 C CA . VAL A 1 86 ? -17.693 -16.620 -20.708 1.00 98.06 86 VAL A CA 1
ATOM 674 C C . VAL A 1 86 ? -16.452 -15.940 -20.135 1.00 98.06 86 VAL A C 1
ATOM 676 O O . VAL A 1 86 ? -15.358 -15.966 -20.705 1.00 98.06 86 VAL A O 1
ATOM 679 N N . ILE A 1 87 ? -16.662 -15.332 -18.972 1.00 98.00 87 ILE A N 1
ATOM 680 C CA . ILE A 1 87 ? -15.700 -14.608 -18.153 1.00 98.00 87 ILE A CA 1
ATOM 681 C C . ILE A 1 87 ? -15.695 -15.248 -16.763 1.00 98.00 87 ILE A C 1
ATOM 683 O O . ILE A 1 87 ? -16.754 -15.458 -16.166 1.00 98.00 87 ILE A O 1
ATOM 687 N N . VAL A 1 88 ? -14.509 -15.505 -16.221 1.00 97.25 88 VAL A N 1
ATOM 688 C CA . VAL A 1 88 ? -14.304 -15.897 -14.824 1.00 97.25 88 VAL A CA 1
ATOM 689 C C . VAL A 1 88 ? -13.215 -14.998 -14.248 1.00 97.25 88 VAL A C 1
ATOM 691 O O . VAL A 1 88 ? -12.123 -14.936 -14.801 1.00 97.25 88 VAL A O 1
ATOM 694 N N . THR A 1 89 ? -13.510 -14.271 -13.171 1.00 96.31 89 THR A N 1
ATOM 695 C CA . THR A 1 89 ? -12.557 -13.347 -12.525 1.00 96.31 89 THR A CA 1
ATOM 696 C C . THR A 1 89 ? -12.690 -13.421 -11.006 1.00 96.31 89 THR A C 1
ATOM 698 O O . THR A 1 89 ? -13.779 -13.163 -10.469 1.00 96.31 89 THR A O 1
ATOM 701 N N . GLY A 1 90 ? -11.595 -13.712 -10.308 1.00 93.06 90 GLY A N 1
ATOM 702 C CA . GLY A 1 90 ? -11.535 -13.774 -8.849 1.00 93.06 90 GLY A CA 1
ATOM 703 C C . GLY A 1 90 ? -12.055 -15.086 -8.251 1.00 93.06 90 GLY A C 1
ATOM 704 O O . GLY A 1 90 ? -11.763 -16.171 -8.741 1.00 93.06 90 GLY A O 1
ATOM 705 N N . TYR A 1 91 ? -12.804 -14.984 -7.153 1.00 93.94 91 TYR A N 1
ATOM 706 C CA . TYR A 1 91 ? -13.106 -16.086 -6.234 1.00 93.94 91 TYR A CA 1
ATOM 707 C C . TYR A 1 91 ? -11.810 -16.783 -5.781 1.00 93.94 91 TYR A C 1
ATOM 709 O O . TYR A 1 91 ? -10.895 -16.089 -5.334 1.00 93.94 91 TYR A O 1
ATOM 717 N N . ASP A 1 92 ? -11.722 -18.111 -5.890 1.00 93.25 92 ASP A N 1
ATOM 718 C CA . ASP A 1 92 ? -10.510 -18.890 -5.590 1.00 93.25 92 ASP A CA 1
ATOM 719 C C . ASP A 1 92 ? -9.737 -19.321 -6.862 1.00 93.25 92 ASP A C 1
ATOM 721 O O . ASP A 1 92 ? -8.707 -19.999 -6.779 1.00 93.25 92 ASP A O 1
ATOM 725 N N . LEU A 1 93 ? -10.191 -18.886 -8.048 1.00 95.56 93 LEU A N 1
ATOM 726 C CA . LEU A 1 93 ? -9.492 -19.098 -9.319 1.00 95.56 93 LEU A CA 1
ATOM 727 C C . LEU A 1 93 ? -8.084 -18.495 -9.249 1.00 95.56 93 LEU A C 1
ATOM 729 O O . LEU A 1 93 ? -7.908 -17.358 -8.813 1.00 95.56 93 LEU A O 1
ATOM 733 N N . GLY A 1 94 ? -7.072 -19.262 -9.651 1.00 92.56 94 GLY A N 1
ATOM 734 C CA . GLY A 1 94 ? -5.672 -18.844 -9.604 1.00 92.56 94 GLY A CA 1
ATOM 735 C C . GLY A 1 94 ? -5.093 -18.720 -8.190 1.00 92.56 94 GLY A C 1
ATOM 736 O O . GLY A 1 94 ? -3.913 -18.402 -8.064 1.00 92.56 94 GLY A O 1
ATOM 737 N N . MET A 1 95 ? -5.866 -19.001 -7.132 1.00 91.56 95 MET A N 1
ATOM 738 C CA . MET A 1 95 ? -5.422 -18.966 -5.734 1.00 91.56 95 MET A CA 1
ATOM 739 C C . MET A 1 95 ? -5.163 -20.365 -5.182 1.00 91.56 95 MET A C 1
ATOM 741 O O . MET A 1 95 ? -4.004 -20.733 -5.021 1.00 91.56 95 MET A O 1
ATOM 745 N N . ASN A 1 96 ? -6.211 -21.141 -4.898 1.00 89.62 96 ASN A N 1
ATOM 746 C CA . ASN A 1 96 ? -6.102 -22.549 -4.500 1.00 89.62 96 ASN A CA 1
ATOM 747 C C . ASN A 1 96 ? -6.837 -23.477 -5.492 1.00 89.62 96 ASN A C 1
ATOM 749 O O . ASN A 1 96 ? -6.648 -24.689 -5.449 1.00 89.62 96 ASN A O 1
ATOM 753 N N . THR A 1 97 ? -7.591 -22.906 -6.438 1.00 91.75 97 THR A N 1
ATOM 754 C CA . THR A 1 97 ? -8.186 -23.578 -7.599 1.00 91.75 97 THR A CA 1
ATOM 755 C C . THR A 1 97 ? -7.406 -23.200 -8.861 1.00 91.75 97 THR A C 1
ATOM 757 O O . THR A 1 97 ? -7.063 -22.031 -9.047 1.00 91.75 97 THR A O 1
ATOM 760 N N . SER A 1 98 ? -7.115 -24.164 -9.742 1.00 92.62 98 SER A N 1
ATOM 761 C CA . SER A 1 98 ? -6.299 -23.953 -10.952 1.00 92.62 98 SER A CA 1
ATOM 762 C C . SER A 1 98 ? -6.831 -22.822 -11.843 1.00 92.62 98 SER A C 1
ATOM 764 O O . SER A 1 98 ? -7.974 -22.852 -12.294 1.00 92.62 98 SER A O 1
ATOM 766 N N . GLY A 1 99 ? -5.989 -21.820 -12.080 1.00 95.44 99 GLY A N 1
ATOM 767 C CA . GLY A 1 99 ? -6.316 -20.566 -12.748 1.00 95.44 99 GLY A CA 1
ATOM 768 C C . GLY A 1 99 ? -6.320 -20.593 -14.276 1.00 95.44 99 GLY A C 1
ATOM 769 O O . GLY A 1 99 ? -6.246 -21.641 -14.916 1.00 95.44 99 GLY A O 1
ATOM 770 N N . GLY A 1 100 ? -6.413 -19.395 -14.854 1.00 96.69 100 GLY A N 1
ATOM 771 C CA . GLY A 1 100 ? -6.463 -19.138 -16.293 1.00 96.69 100 GLY A CA 1
ATOM 772 C C . GLY A 1 100 ? -5.122 -19.181 -17.033 1.00 96.69 100 GLY A C 1
ATOM 773 O O . GLY A 1 100 ? -5.122 -19.049 -18.254 1.00 96.69 100 GLY A O 1
ATOM 774 N N . PHE A 1 101 ? -3.980 -19.414 -16.370 1.00 97.62 101 PHE A N 1
ATOM 775 C CA . PHE A 1 101 ? -2.712 -19.699 -17.068 1.00 97.62 101 PHE A CA 1
ATOM 776 C C . PHE A 1 101 ? -2.633 -21.161 -17.532 1.00 97.62 101 PHE A C 1
ATOM 778 O O . PHE A 1 101 ? -1.665 -21.877 -17.275 1.00 97.62 101 PHE A O 1
ATOM 785 N N . ALA A 1 102 ? -3.678 -21.605 -18.221 1.00 97.12 102 ALA A N 1
ATOM 786 C CA . ALA A 1 102 ? -3.822 -22.923 -18.811 1.00 97.12 102 ALA A CA 1
ATOM 787 C C . ALA A 1 102 ? -4.747 -22.848 -20.023 1.00 97.12 102 ALA A C 1
ATOM 789 O O . ALA A 1 102 ? -5.591 -21.962 -20.108 1.00 97.12 102 ALA A O 1
ATOM 790 N N . GLU A 1 103 ? -4.634 -23.803 -20.943 1.00 97.56 103 GLU A N 1
ATOM 791 C CA . GLU A 1 103 ? -5.549 -23.907 -22.090 1.00 97.56 103 GLU A CA 1
ATOM 792 C C . GLU A 1 103 ? -6.984 -24.278 -21.665 1.00 97.56 103 GLU A C 1
ATOM 794 O O . GLU A 1 103 ? -7.944 -23.944 -22.362 1.00 97.56 103 GLU A O 1
ATOM 799 N N . TYR A 1 104 ? -7.142 -24.931 -20.507 1.00 97.50 104 TYR A N 1
ATOM 800 C CA . TYR A 1 104 ? -8.435 -25.269 -19.913 1.00 97.50 104 TYR A CA 1
ATOM 801 C C . TYR A 1 104 ? -8.416 -25.075 -18.393 1.00 97.50 104 TYR A C 1
ATOM 803 O O . TYR A 1 104 ? -7.436 -25.409 -17.730 1.00 97.50 104 TYR A O 1
ATOM 811 N N . THR A 1 105 ? -9.532 -24.607 -17.833 1.00 96.25 105 THR A N 1
ATOM 812 C CA . THR A 1 105 ? -9.797 -24.619 -16.385 1.00 96.25 105 THR A CA 1
ATOM 813 C C . THR A 1 105 ? -11.231 -25.071 -16.106 1.00 96.25 105 THR A C 1
ATOM 815 O O . THR A 1 105 ? -12.134 -24.838 -16.913 1.00 96.25 105 THR A O 1
ATOM 818 N N . ALA A 1 106 ? -11.449 -25.753 -14.981 1.00 95.69 106 ALA A N 1
ATOM 819 C CA . ALA A 1 106 ? -12.762 -26.219 -14.547 1.00 95.69 106 ALA A CA 1
ATOM 820 C C . ALA A 1 106 ? -13.200 -25.437 -13.303 1.00 95.69 106 ALA A C 1
ATOM 822 O O . ALA A 1 106 ? -12.442 -25.350 -12.339 1.00 95.69 106 ALA A O 1
ATOM 823 N N . VAL A 1 107 ? -14.411 -24.869 -13.320 1.00 96.31 107 VAL A N 1
ATOM 824 C CA . VAL A 1 107 ? -14.881 -23.896 -12.318 1.00 96.31 107 VAL A CA 1
ATOM 825 C C . VAL A 1 107 ? -16.358 -24.085 -11.930 1.00 96.31 107 VAL A C 1
ATOM 827 O O . VAL A 1 107 ? -17.158 -24.567 -12.743 1.00 96.31 107 VAL A O 1
ATOM 830 N N . PRO A 1 108 ? -16.750 -23.715 -10.696 1.00 95.81 108 PRO A N 1
ATOM 831 C CA . PRO A 1 108 ? -18.150 -23.648 -10.280 1.00 95.81 108 PRO A CA 1
ATOM 832 C C . PRO A 1 108 ? -18.998 -22.687 -11.132 1.00 95.81 108 PRO A C 1
ATOM 834 O O . PRO A 1 108 ? -18.510 -21.669 -11.623 1.00 95.81 108 PRO A O 1
ATOM 837 N N . GLU A 1 109 ? -20.291 -22.986 -11.292 1.00 95.44 109 GLU A N 1
ATOM 838 C CA . GLU A 1 109 ? -21.230 -22.207 -12.123 1.00 95.44 109 GLU A CA 1
ATOM 839 C C . GLU A 1 109 ? -21.419 -20.771 -11.593 1.00 95.44 109 GLU A C 1
ATOM 841 O O . GLU A 1 109 ? -21.587 -19.809 -12.352 1.00 95.44 109 GLU A O 1
ATOM 846 N N . GLU A 1 110 ? -21.360 -20.611 -10.274 1.00 93.88 110 GLU A N 1
ATOM 847 C CA . GLU A 1 110 ? -21.505 -19.356 -9.548 1.00 93.88 110 GLU A CA 1
ATOM 848 C C . GLU A 1 110 ? -20.332 -18.383 -9.745 1.00 93.88 110 GLU A C 1
ATOM 850 O O . GLU A 1 110 ? -20.478 -17.204 -9.424 1.00 93.88 110 GLU A O 1
ATOM 855 N N . TRP A 1 111 ? -19.207 -18.823 -10.322 1.00 95.38 111 TRP A N 1
ATOM 856 C CA . TRP A 1 111 ? -18.090 -17.937 -10.682 1.00 95.38 111 TRP A CA 1
ATOM 857 C C . TRP A 1 111 ? -18.193 -17.389 -12.109 1.00 95.38 111 TRP A C 1
ATOM 859 O O . TRP A 1 111 ? -17.581 -16.368 -12.426 1.00 95.38 111 TRP A O 1
ATOM 869 N N . VAL A 1 112 ? -18.954 -18.070 -12.969 1.00 96.44 112 VAL A N 1
ATOM 870 C CA . VAL A 1 112 ? -19.004 -17.813 -14.411 1.00 96.44 112 VAL A CA 1
ATOM 871 C C . VAL A 1 112 ? -20.000 -16.701 -14.734 1.00 96.44 112 VAL A C 1
ATOM 873 O O . VAL A 1 112 ? -21.156 -16.731 -14.302 1.00 96.44 112 VAL A O 1
ATOM 876 N N . VAL A 1 113 ? -19.557 -15.736 -15.537 1.00 96.56 113 VAL A N 1
ATOM 877 C CA . VAL A 1 113 ? -20.340 -14.621 -16.083 1.00 96.56 113 VAL A CA 1
ATOM 878 C C . VAL A 1 113 ? -20.372 -14.740 -17.618 1.00 96.56 113 VAL A C 1
ATOM 880 O O . VAL A 1 113 ? -19.318 -14.952 -18.215 1.00 96.56 113 VAL A O 1
ATOM 883 N N . PRO A 1 114 ? -21.532 -14.616 -18.295 1.00 97.12 114 PRO A N 1
ATOM 884 C CA . PRO A 1 114 ? -21.576 -14.518 -19.754 1.00 97.12 114 PRO A CA 1
ATOM 885 C C . PRO A 1 114 ? -20.801 -13.290 -20.244 1.00 97.12 114 PRO A C 1
ATOM 887 O O . PRO A 1 114 ? -20.881 -12.214 -19.651 1.00 97.12 114 PRO A O 1
ATOM 890 N N . LYS A 1 115 ? -20.073 -13.430 -21.352 1.00 96.81 115 LYS A N 1
ATOM 891 C CA . LYS A 1 115 ? -19.350 -12.313 -21.961 1.00 96.81 115 LYS A CA 1
ATOM 892 C C . LYS A 1 115 ? -20.335 -11.316 -22.598 1.00 96.81 115 LYS A C 1
ATOM 894 O O . LYS A 1 115 ? -21.092 -11.731 -23.481 1.00 96.81 115 LYS A O 1
ATOM 899 N N . PRO A 1 116 ? -20.282 -10.007 -22.276 1.00 96.19 116 PRO A N 1
ATOM 900 C CA . PRO A 1 116 ? -21.067 -9.000 -22.986 1.00 96.19 116 PRO A CA 1
ATOM 901 C C . PRO A 1 116 ? -20.822 -9.059 -24.500 1.00 96.19 116 PRO A C 1
ATOM 903 O O . PRO A 1 116 ? -19.691 -9.252 -24.963 1.00 96.19 116 PRO A O 1
ATOM 906 N N . LYS A 1 117 ? -21.883 -8.908 -25.299 1.00 91.81 117 LYS A N 1
ATOM 907 C CA . LYS A 1 117 ? -21.800 -9.050 -26.767 1.00 91.81 117 LYS A CA 1
ATOM 908 C C . LYS A 1 117 ? -20.999 -7.926 -27.437 1.00 91.81 117 LYS A C 1
ATOM 910 O O . LYS A 1 117 ? -20.388 -8.165 -28.472 1.00 91.81 117 LYS A O 1
ATOM 915 N N . SER A 1 118 ? -20.974 -6.732 -26.843 1.00 91.88 118 SER A N 1
ATOM 916 C CA . SER A 1 118 ? -20.251 -5.546 -27.332 1.00 91.88 118 SER A CA 1
ATOM 917 C C . SER A 1 118 ? -18.766 -5.490 -26.932 1.00 91.88 118 SER A C 1
ATOM 919 O O . SER A 1 118 ? -18.067 -4.543 -27.309 1.00 91.88 118 SER A O 1
ATOM 921 N N . LEU A 1 119 ? -18.266 -6.488 -26.191 1.00 92.31 119 LEU A N 1
ATOM 922 C CA . LEU A 1 119 ? -16.845 -6.647 -25.870 1.00 92.31 119 LEU A CA 1
ATOM 923 C C . LEU A 1 119 ? -16.244 -7.836 -26.626 1.00 92.31 119 LEU A C 1
ATOM 925 O O . LEU A 1 119 ? -16.762 -8.954 -26.566 1.00 92.31 119 LEU A O 1
ATOM 929 N N . GLN A 1 120 ? -15.117 -7.615 -27.296 1.00 91.44 120 GLN A N 1
ATOM 930 C CA . GLN A 1 120 ? -14.291 -8.691 -27.846 1.00 91.44 120 GLN A CA 1
ATOM 931 C C . GLN A 1 120 ? -13.541 -9.423 -26.723 1.00 91.44 120 GLN A C 1
ATOM 933 O O . GLN A 1 120 ? -13.263 -8.848 -25.673 1.00 91.44 120 GLN A O 1
ATOM 938 N N . ALA A 1 121 ? -13.193 -10.699 -26.916 1.00 90.69 121 ALA A N 1
ATOM 939 C CA . ALA A 1 121 ? -12.552 -11.496 -25.859 1.00 90.69 121 ALA A CA 1
ATOM 940 C C . ALA A 1 121 ? -11.201 -10.911 -25.387 1.00 90.69 121 ALA A C 1
ATOM 942 O O . ALA A 1 121 ? -10.885 -10.970 -24.200 1.00 90.69 121 ALA A O 1
ATOM 943 N N . ASN A 1 122 ? -10.444 -10.279 -26.290 1.00 88.69 122 ASN A N 1
ATOM 944 C CA . ASN A 1 122 ? -9.226 -9.539 -25.957 1.00 88.69 122 ASN A CA 1
ATOM 945 C C . ASN A 1 122 ? -9.513 -8.213 -25.224 1.00 88.69 122 ASN A C 1
ATOM 947 O O . ASN A 1 122 ? -8.766 -7.874 -24.316 1.00 88.69 122 ASN A O 1
ATOM 951 N N . GLU A 1 123 ? -10.601 -7.493 -25.534 1.00 91.62 123 GLU A N 1
ATOM 952 C CA . GLU A 1 123 ? -11.040 -6.320 -24.750 1.00 91.62 123 GLU A CA 1
ATOM 953 C C . GLU A 1 123 ? -11.434 -6.708 -23.316 1.00 91.62 123 GLU A C 1
ATOM 955 O O . GLU A 1 123 ? -11.171 -5.964 -22.374 1.00 91.62 123 GLU A O 1
ATOM 960 N N . VAL A 1 124 ? -12.040 -7.884 -23.128 1.00 93.88 124 VAL A N 1
ATOM 961 C CA . VAL A 1 124 ? -12.363 -8.402 -21.790 1.00 93.88 124 VAL A CA 1
ATOM 962 C C . VAL A 1 124 ? -11.101 -8.784 -21.024 1.00 93.88 124 VAL A C 1
ATOM 964 O O . VAL A 1 124 ? -10.998 -8.440 -19.852 1.00 93.88 124 VAL A O 1
ATOM 967 N N . ALA A 1 125 ? -10.130 -9.441 -21.662 1.00 91.38 125 ALA A N 1
ATOM 968 C CA . ALA A 1 125 ? -8.846 -9.758 -21.030 1.00 91.38 125 ALA A CA 1
ATOM 969 C C . ALA A 1 125 ? -8.022 -8.498 -20.704 1.00 91.38 125 ALA A C 1
ATOM 971 O O . ALA A 1 125 ? -7.393 -8.427 -19.653 1.00 91.38 125 ALA A O 1
ATOM 972 N N . ALA A 1 126 ? -8.088 -7.483 -21.570 1.00 89.44 126 ALA A N 1
ATOM 973 C CA . ALA A 1 126 ? -7.518 -6.151 -21.370 1.00 89.44 126 ALA A CA 1
ATOM 974 C C . ALA A 1 126 ? -8.123 -5.399 -20.170 1.00 89.44 126 ALA A C 1
ATOM 976 O O . ALA A 1 126 ? -7.433 -4.608 -19.529 1.00 89.44 126 ALA A O 1
ATOM 977 N N . LEU A 1 127 ? -9.404 -5.635 -19.865 1.00 93.19 127 LEU A N 1
ATOM 978 C CA . LEU A 1 127 ? -10.039 -5.162 -18.636 1.00 93.19 127 LEU A CA 1
ATOM 979 C C . LEU A 1 127 ? -9.632 -6.050 -17.447 1.00 93.19 127 LEU A C 1
ATOM 981 O O . LEU A 1 127 ? -9.054 -5.551 -16.485 1.00 93.19 127 LEU A O 1
ATOM 985 N N . GLY A 1 128 ? -9.914 -7.353 -17.511 1.00 93.88 128 GLY A N 1
ATOM 986 C CA . GLY A 1 128 ? -9.597 -8.340 -16.473 1.00 93.88 128 GLY A CA 1
ATOM 987 C C . GLY A 1 128 ? -10.152 -7.990 -15.084 1.00 93.88 128 GLY A C 1
ATOM 988 O O . GLY A 1 128 ? -11.068 -7.171 -14.928 1.00 93.88 128 GLY A O 1
ATOM 989 N N . THR A 1 129 ? -9.554 -8.572 -14.041 1.00 95.38 129 THR A N 1
ATOM 990 C CA . THR A 1 129 ? -9.843 -8.202 -12.646 1.00 95.38 129 THR A CA 1
ATOM 991 C C . THR A 1 129 ? -9.543 -6.722 -12.374 1.00 95.38 129 THR A C 1
ATOM 993 O O . THR A 1 129 ? -10.252 -6.098 -11.580 1.00 95.38 129 THR A O 1
ATOM 996 N N . ALA A 1 130 ? -8.555 -6.112 -13.040 1.00 93.69 130 ALA A N 1
ATOM 997 C CA . ALA A 1 130 ? -8.231 -4.694 -12.866 1.00 93.69 130 ALA A CA 1
ATOM 998 C C . ALA A 1 130 ? -9.398 -3.766 -13.267 1.00 93.69 130 ALA A C 1
ATOM 1000 O O . ALA A 1 130 ? -9.798 -2.899 -12.490 1.00 93.69 130 ALA A O 1
ATOM 1001 N N . GLY A 1 131 ? -9.998 -3.986 -14.436 1.00 95.19 131 GLY A N 1
ATOM 1002 C CA . GLY A 1 131 ? -11.141 -3.234 -14.953 1.00 95.19 131 GLY A CA 1
ATOM 1003 C C . GLY A 1 131 ? -12.411 -3.467 -14.143 1.00 95.19 131 GLY A C 1
ATOM 1004 O O . GLY A 1 131 ? -13.112 -2.506 -13.827 1.00 95.19 131 GLY A O 1
ATOM 1005 N N . LEU A 1 132 ? -12.662 -4.707 -13.708 1.00 97.06 132 LEU A N 1
ATOM 1006 C CA . LEU A 1 132 ? -13.740 -5.012 -12.762 1.00 97.06 132 LEU A CA 1
ATOM 1007 C C . LEU A 1 132 ? -13.551 -4.259 -11.432 1.00 97.06 132 LEU A C 1
ATOM 1009 O O . LEU A 1 132 ? -14.499 -3.677 -10.909 1.00 97.06 132 LEU A O 1
ATOM 1013 N N . THR A 1 133 ? -12.322 -4.212 -10.912 1.00 97.19 133 THR A N 1
ATOM 1014 C CA . THR A 1 133 ? -11.964 -3.475 -9.687 1.00 97.19 133 THR A CA 1
ATOM 1015 C C . THR A 1 133 ? -12.225 -1.972 -9.843 1.00 97.19 133 THR A C 1
ATOM 1017 O O . THR A 1 133 ? -12.831 -1.361 -8.960 1.00 97.19 133 THR A O 1
ATOM 1020 N N . VAL A 1 134 ? -11.858 -1.378 -10.986 1.00 97.94 134 VAL A N 1
ATOM 1021 C CA . VAL A 1 134 ? -12.201 0.018 -11.311 1.00 97.94 134 VAL A CA 1
ATOM 1022 C C . VAL A 1 134 ? -13.712 0.215 -11.383 1.00 97.94 134 VAL A C 1
ATOM 1024 O O . VAL A 1 134 ? -14.223 1.132 -10.748 1.00 97.94 134 VAL A O 1
ATOM 1027 N N . GLY A 1 135 ? -14.440 -0.655 -12.085 1.00 98.12 135 GLY A N 1
ATOM 1028 C CA . GLY A 1 135 ? -15.895 -0.570 -12.213 1.00 98.12 135 GLY A CA 1
ATOM 1029 C C . GLY A 1 135 ? -16.624 -0.613 -10.864 1.00 98.12 135 GLY A C 1
ATOM 1030 O O . GLY A 1 135 ? -17.497 0.217 -10.614 1.00 98.12 135 GLY A O 1
ATOM 1031 N N . ILE A 1 136 ? -16.222 -1.499 -9.947 1.00 98.38 136 ILE A N 1
ATOM 1032 C CA . ILE A 1 136 ? -16.778 -1.548 -8.581 1.00 98.38 136 ILE A CA 1
ATOM 1033 C C . ILE A 1 136 ? -16.488 -0.240 -7.823 1.00 98.38 136 ILE A C 1
ATOM 1035 O O . ILE A 1 136 ? -17.365 0.276 -7.128 1.00 98.38 136 ILE A O 1
ATOM 1039 N N . GLY A 1 137 ? -15.283 0.323 -7.966 1.00 98.12 137 GLY A N 1
ATOM 1040 C CA . GLY A 1 137 ? -14.940 1.629 -7.394 1.00 98.12 137 GLY A CA 1
ATOM 1041 C C . GLY A 1 137 ? -15.802 2.763 -7.958 1.00 98.12 137 GLY A C 1
ATOM 1042 O O . GLY A 1 137 ? -16.378 3.534 -7.195 1.00 98.12 137 GLY A O 1
ATOM 1043 N N . VAL A 1 138 ? -15.966 2.826 -9.282 1.00 98.31 138 VAL A N 1
ATOM 1044 C CA . VAL A 1 138 ? -16.819 3.806 -9.976 1.00 98.31 138 VAL A CA 1
ATOM 1045 C C . VAL A 1 138 ? -18.271 3.713 -9.503 1.00 98.31 138 VAL A C 1
ATOM 1047 O O . VAL A 1 138 ? -18.859 4.734 -9.152 1.00 98.31 138 VAL A O 1
ATOM 1050 N N . GLU A 1 139 ? -18.841 2.509 -9.415 1.00 98.00 139 GLU A N 1
ATOM 1051 C CA . GLU A 1 139 ? -20.203 2.304 -8.908 1.00 98.00 139 GLU A CA 1
ATOM 1052 C C . GLU A 1 139 ? -20.356 2.840 -7.477 1.00 98.00 139 GLU A C 1
ATOM 1054 O O . GLU A 1 139 ? -21.331 3.526 -7.168 1.00 98.00 139 GLU A O 1
ATOM 1059 N N . LYS A 1 140 ? -19.369 2.591 -6.605 1.00 98.12 140 LYS A N 1
ATOM 1060 C CA . LYS A 1 140 ? -19.367 3.112 -5.231 1.00 98.12 140 LYS A CA 1
ATOM 1061 C C . LYS A 1 140 ? -19.247 4.638 -5.172 1.00 98.12 140 LYS A C 1
ATOM 1063 O O . LYS A 1 140 ? -19.936 5.241 -4.351 1.00 98.12 140 LYS A O 1
ATOM 1068 N N . LEU A 1 141 ? -18.444 5.270 -6.031 1.00 98.12 141 LEU A N 1
ATOM 1069 C CA . LEU A 1 141 ? -18.371 6.737 -6.129 1.00 98.12 141 LEU A CA 1
ATOM 1070 C C . LEU A 1 141 ? -19.716 7.338 -6.563 1.00 98.12 141 LEU A C 1
ATOM 1072 O O . LEU A 1 141 ? -20.193 8.293 -5.954 1.00 98.12 141 LEU A O 1
ATOM 1076 N N . LEU A 1 142 ? -20.355 6.758 -7.583 1.00 96.50 142 LEU A N 1
ATOM 1077 C CA . LEU A 1 142 ? -21.637 7.246 -8.099 1.00 96.50 142 LEU A CA 1
ATOM 1078 C C . LEU A 1 142 ? -22.778 7.055 -7.088 1.00 96.50 142 LEU A C 1
ATOM 1080 O O . LEU A 1 142 ? -23.577 7.973 -6.905 1.00 96.50 142 LEU A O 1
ATOM 1084 N N . ARG A 1 143 ? -22.825 5.922 -6.369 1.00 96.62 143 ARG A N 1
ATOM 1085 C CA . ARG A 1 143 ? -23.800 5.690 -5.283 1.00 96.62 143 ARG A CA 1
ATOM 1086 C C . ARG A 1 143 ? -23.642 6.683 -4.126 1.00 96.62 143 ARG A C 1
ATOM 1088 O O . ARG A 1 143 ? -24.647 7.141 -3.595 1.00 96.62 143 ARG A O 1
ATOM 1095 N N . ASN A 1 144 ? -22.410 7.079 -3.797 1.00 96.19 144 ASN A N 1
ATOM 1096 C CA . ASN A 1 144 ? -22.121 8.129 -2.810 1.00 96.19 144 ASN A CA 1
ATOM 1097 C C . ASN A 1 144 ? -22.218 9.560 -3.380 1.00 96.19 144 ASN A C 1
ATOM 1099 O O . ASN A 1 144 ? -21.793 10.506 -2.728 1.00 96.19 144 ASN A O 1
ATOM 1103 N N . LYS A 1 145 ? -22.783 9.741 -4.586 1.00 95.94 145 LYS A N 1
ATOM 1104 C CA . LYS A 1 145 ? -22.995 11.051 -5.233 1.00 95.94 145 LYS A CA 1
ATOM 1105 C C . LYS A 1 145 ? -21.717 11.900 -5.341 1.00 95.94 145 LYS A C 1
ATOM 1107 O O . LYS A 1 145 ? -21.780 13.125 -5.272 1.00 95.94 145 LYS A O 1
ATOM 1112 N N . GLN A 1 146 ? -20.567 11.249 -5.529 1.00 97.38 146 GLN A N 1
ATOM 1113 C CA . GLN A 1 146 ? -19.266 11.903 -5.650 1.00 97.38 146 GLN A CA 1
ATOM 1114 C C . GLN A 1 146 ? -19.309 13.061 -6.667 1.00 97.38 146 GLN A C 1
ATOM 1116 O O . GLN A 1 146 ? -19.613 12.852 -7.846 1.00 97.38 146 GLN A O 1
ATOM 1121 N N . SER A 1 147 ? -18.945 14.268 -6.219 1.00 94.75 147 SER A N 1
ATOM 1122 C CA . SER A 1 147 ? -18.812 15.439 -7.095 1.00 94.75 147 SER A CA 1
ATOM 1123 C C . SER A 1 147 ? -17.759 15.206 -8.181 1.00 94.75 147 SER A C 1
ATOM 1125 O O . SER A 1 147 ? -16.766 14.513 -7.952 1.00 94.75 147 SER A O 1
ATOM 1127 N N . LYS A 1 148 ? -17.965 15.822 -9.349 1.00 95.31 148 LYS A N 1
ATOM 1128 C CA . LYS A 1 148 ? -17.013 15.856 -10.475 1.00 95.31 148 LYS A CA 1
ATOM 1129 C C . LYS A 1 148 ? -16.305 17.211 -10.614 1.00 95.31 148 LYS A C 1
ATOM 1131 O O . LYS A 1 148 ? -15.400 17.347 -11.433 1.00 95.31 148 LYS A O 1
ATOM 1136 N N . GLU A 1 149 ? -16.712 18.205 -9.827 1.00 93.56 149 GLU A N 1
ATOM 1137 C CA . GLU A 1 149 ? -16.252 19.593 -9.921 1.00 93.56 149 GLU A CA 1
ATOM 1138 C C . GLU A 1 149 ? -15.019 19.835 -9.036 1.00 93.56 149 GLU A C 1
ATOM 1140 O O . GLU A 1 149 ? -15.117 20.327 -7.915 1.00 93.56 149 GLU A O 1
ATOM 1145 N N . GLY A 1 150 ? -13.839 19.457 -9.533 1.00 94.44 150 GLY A N 1
ATOM 1146 C CA . GLY A 1 150 ? -12.551 19.685 -8.866 1.00 94.44 150 GLY A CA 1
ATOM 1147 C C . GLY A 1 150 ? -11.489 18.662 -9.272 1.00 94.44 150 GLY A C 1
ATOM 1148 O O . GLY A 1 150 ? -11.754 17.797 -10.102 1.00 94.44 150 GLY A O 1
ATOM 1149 N N . GLU A 1 151 ? -10.279 18.747 -8.712 1.00 97.50 151 GLU A N 1
ATOM 1150 C CA . GLU A 1 151 ? -9.223 17.752 -8.973 1.00 97.50 151 GLU A CA 1
ATOM 1151 C C . GLU A 1 151 ? -9.530 16.427 -8.249 1.00 97.50 151 GLU A C 1
ATOM 1153 O O . GLU A 1 151 ? -9.655 16.393 -7.022 1.00 97.50 151 GLU A O 1
ATOM 1158 N N . PHE A 1 152 ? -9.623 15.324 -8.992 1.00 98.56 152 PHE A N 1
ATOM 1159 C CA . PHE A 1 152 ? -9.774 13.970 -8.455 1.00 98.56 152 PHE A CA 1
ATOM 1160 C C . PHE A 1 152 ? -8.462 13.197 -8.654 1.00 98.56 152 PHE A C 1
ATOM 1162 O O . PHE A 1 152 ? -7.986 13.059 -9.783 1.00 98.56 152 PHE A O 1
ATOM 1169 N N . VAL A 1 153 ? -7.847 12.721 -7.567 1.00 98.50 153 VAL A N 1
ATOM 1170 C CA . VAL A 1 153 ? -6.475 12.178 -7.605 1.00 98.50 153 VAL A CA 1
ATOM 1171 C C . VAL A 1 153 ? -6.435 10.660 -7.778 1.00 98.50 153 VAL A C 1
ATOM 1173 O O . VAL A 1 153 ? -7.195 9.940 -7.138 1.00 98.50 153 VAL A O 1
ATOM 1176 N N . ILE A 1 154 ? -5.520 10.153 -8.607 1.00 98.50 154 ILE A N 1
ATOM 1177 C CA . ILE A 1 154 ? -5.311 8.707 -8.801 1.00 98.50 154 ILE A CA 1
ATOM 1178 C C . ILE A 1 154 ? -3.862 8.337 -8.469 1.00 98.50 154 ILE A C 1
ATOM 1180 O O . ILE A 1 154 ? -2.930 8.895 -9.052 1.00 98.50 154 ILE A O 1
ATOM 1184 N N . THR A 1 155 ? -3.648 7.395 -7.547 1.00 96.88 155 THR A N 1
ATOM 1185 C CA . THR A 1 155 ? -2.307 6.864 -7.226 1.00 96.88 155 THR A CA 1
ATOM 1186 C C . THR A 1 155 ? -1.997 5.613 -8.044 1.00 96.88 155 THR A C 1
ATOM 1188 O O . THR A 1 155 ? -2.882 5.027 -8.663 1.00 96.88 155 THR A O 1
ATOM 1191 N N . GLY A 1 156 ? -0.711 5.246 -8.130 1.00 90.69 156 GLY A N 1
ATOM 1192 C CA . GLY A 1 156 ? -0.270 4.119 -8.962 1.00 90.69 156 GLY A CA 1
ATOM 1193 C C . GLY A 1 156 ? -0.698 4.259 -10.428 1.00 90.69 156 GLY A C 1
ATOM 1194 O O . GLY A 1 156 ? -0.952 3.261 -11.100 1.00 90.69 156 GLY A O 1
ATOM 1195 N N . SER A 1 157 ? -0.778 5.503 -10.919 1.00 92.94 157 SER A N 1
ATOM 1196 C CA . SER A 1 157 ? -1.410 5.883 -12.193 1.00 92.94 157 SER A CA 1
ATOM 1197 C C . SER A 1 157 ? -0.898 5.127 -13.428 1.00 92.94 157 SER A C 1
ATOM 1199 O O . SER A 1 157 ? -1.613 5.024 -14.416 1.00 92.94 157 SER A O 1
ATOM 1201 N N . SER A 1 158 ? 0.324 4.591 -13.382 1.00 84.44 158 SER A N 1
ATOM 1202 C CA . SER A 1 158 ? 0.961 3.824 -14.461 1.00 84.44 158 SER A CA 1
ATOM 1203 C C . SER A 1 158 ? 0.764 2.299 -14.386 1.00 84.44 158 SER A C 1
ATOM 1205 O O . SER A 1 158 ? 1.255 1.587 -15.260 1.00 84.44 158 SER A O 1
ATOM 1207 N N . GLY A 1 159 ? 0.064 1.782 -13.370 1.00 85.19 159 GLY A N 1
ATOM 1208 C CA . GLY A 1 159 ? -0.310 0.366 -13.254 1.00 85.19 159 GLY A CA 1
ATOM 1209 C C . GLY A 1 159 ? -1.633 0.025 -13.954 1.00 85.19 159 GLY A C 1
ATOM 1210 O O . GLY A 1 159 ? -2.355 0.911 -14.410 1.00 85.19 159 GLY A O 1
ATOM 1211 N N . GLY A 1 160 ? -1.994 -1.264 -14.000 1.00 87.12 160 GLY A N 1
ATOM 1212 C CA . GLY A 1 160 ? -3.220 -1.730 -14.671 1.00 87.12 160 GLY A CA 1
ATOM 1213 C C . GLY A 1 160 ? -4.505 -1.092 -14.124 1.00 87.12 160 GLY A C 1
ATOM 1214 O O . GLY A 1 160 ? -5.285 -0.525 -14.881 1.00 87.12 160 GLY A O 1
ATOM 1215 N N . VAL A 1 161 ? -4.687 -1.090 -12.797 1.00 93.38 161 VAL A N 1
ATOM 1216 C CA . VAL A 1 161 ? -5.841 -0.427 -12.154 1.00 93.38 161 VAL A CA 1
ATOM 1217 C C . VAL A 1 161 ? -5.798 1.093 -12.362 1.00 93.38 161 VAL A C 1
ATOM 1219 O O . VAL A 1 161 ? -6.816 1.682 -12.709 1.00 93.38 161 VAL A O 1
ATOM 1222 N N . GLY A 1 162 ? -4.631 1.731 -12.204 1.00 94.69 162 GLY A N 1
ATOM 1223 C CA . GLY A 1 162 ? -4.483 3.187 -12.332 1.00 94.69 162 GLY A CA 1
ATOM 1224 C C . GLY A 1 162 ? -4.787 3.709 -13.741 1.00 94.69 162 GLY A C 1
ATOM 1225 O O . GLY A 1 162 ? -5.559 4.653 -13.894 1.00 94.69 162 GLY A O 1
ATOM 1226 N N . THR A 1 163 ? -4.252 3.061 -14.778 1.00 93.06 163 THR A N 1
ATOM 1227 C CA . THR A 1 163 ? -4.493 3.442 -16.183 1.00 93.06 163 THR A CA 1
ATOM 1228 C C . THR A 1 163 ? -5.958 3.265 -16.587 1.00 93.06 163 THR A C 1
ATOM 1230 O O . THR A 1 163 ? -6.546 4.170 -17.182 1.00 93.06 163 THR A O 1
ATOM 1233 N N . LEU A 1 164 ? -6.591 2.154 -16.192 1.00 95.12 164 LEU A N 1
ATOM 1234 C CA . LEU A 1 164 ? -8.025 1.933 -16.399 1.00 95.12 164 LEU A CA 1
ATOM 1235 C C . LEU A 1 164 ? -8.887 2.932 -15.610 1.00 95.12 164 LEU A C 1
ATOM 1237 O O . LEU A 1 164 ? -9.878 3.427 -16.147 1.00 95.12 164 LEU A O 1
ATOM 1241 N N . ALA A 1 165 ? -8.501 3.286 -14.379 1.00 97.94 165 ALA A N 1
ATOM 1242 C CA . ALA A 1 165 ? -9.196 4.291 -13.575 1.00 97.94 165 ALA A CA 1
ATOM 1243 C C . ALA A 1 165 ? -9.162 5.677 -14.233 1.00 97.94 165 ALA A C 1
ATOM 1245 O O . ALA A 1 165 ? -10.211 6.313 -14.333 1.00 97.94 165 ALA A O 1
ATOM 1246 N N . ILE A 1 166 ? -8.005 6.115 -14.750 1.00 97.69 166 ILE A N 1
ATOM 1247 C CA . ILE A 1 166 ? -7.885 7.373 -15.509 1.00 97.69 166 ILE A CA 1
ATOM 1248 C C . ILE A 1 166 ? -8.827 7.349 -16.719 1.00 97.69 166 ILE A C 1
ATOM 1250 O O . ILE A 1 166 ? -9.658 8.247 -16.865 1.00 97.69 166 ILE A O 1
ATOM 1254 N N . ALA A 1 167 ? -8.747 6.309 -17.553 1.00 96.25 167 ALA A N 1
ATOM 1255 C CA . ALA A 1 167 ? -9.501 6.240 -18.803 1.00 96.25 167 ALA A CA 1
ATOM 1256 C C . ALA A 1 167 ? -11.027 6.182 -18.591 1.00 96.25 167 ALA A C 1
ATOM 1258 O O . ALA A 1 167 ? -11.785 6.856 -19.295 1.00 96.25 167 ALA A O 1
ATOM 1259 N N . ILE A 1 168 ? -11.494 5.413 -17.600 1.00 97.88 168 ILE A N 1
ATOM 1260 C CA . ILE A 1 168 ? -12.924 5.263 -17.292 1.00 97.88 168 ILE A CA 1
ATOM 1261 C C . ILE A 1 168 ? -13.478 6.525 -16.613 1.00 97.88 168 ILE A C 1
ATOM 1263 O O . ILE A 1 168 ? -14.516 7.041 -17.032 1.00 97.88 168 ILE A O 1
ATOM 1267 N N . LEU A 1 169 ? -12.792 7.075 -15.603 1.00 97.81 169 LEU A N 1
ATOM 1268 C CA . LEU A 1 169 ? -13.274 8.270 -14.901 1.00 97.81 169 LEU A CA 1
ATOM 1269 C C . LEU A 1 169 ? -13.211 9.528 -15.788 1.00 97.81 169 LEU A C 1
ATOM 1271 O O . LEU A 1 169 ? -14.131 10.346 -15.743 1.00 97.81 169 LEU A O 1
ATOM 1275 N N . SER A 1 170 ? -12.203 9.654 -16.658 1.00 96.56 170 SER A N 1
ATOM 1276 C CA . SER A 1 170 ? -12.123 10.746 -17.641 1.00 96.56 170 SER A CA 1
ATOM 1277 C C . SER A 1 170 ? -13.273 10.682 -18.660 1.00 96.56 170 SER A C 1
ATOM 1279 O O . SER A 1 170 ? -13.942 11.689 -18.914 1.00 96.56 170 SER A O 1
ATOM 1281 N N . LYS A 1 171 ? -13.631 9.482 -19.154 1.00 95.62 171 LYS A N 1
ATOM 1282 C CA . LYS A 1 171 ? -14.851 9.281 -19.966 1.00 95.62 171 LYS A CA 1
ATOM 1283 C C . LYS A 1 171 ? -16.113 9.720 -19.212 1.00 95.62 171 LYS A C 1
ATOM 1285 O O . LYS A 1 171 ? -16.971 10.382 -19.797 1.00 95.62 171 LYS A O 1
ATOM 1290 N N . LEU A 1 172 ? -16.187 9.430 -17.911 1.00 96.38 172 LEU A N 1
ATOM 1291 C CA . LEU A 1 172 ? -17.258 9.864 -17.005 1.00 96.38 172 LEU A CA 1
ATOM 1292 C C . LEU A 1 172 ? -17.185 11.342 -16.578 1.00 96.38 172 LEU A C 1
ATOM 1294 O O . LEU A 1 172 ? -17.996 11.764 -15.748 1.00 96.38 172 LEU A O 1
ATOM 1298 N N . LYS A 1 173 ? -16.298 12.140 -17.189 1.00 96.12 173 LYS A N 1
ATOM 1299 C CA . LYS A 1 173 ? -16.143 13.594 -17.000 1.00 96.12 173 LYS A CA 1
ATOM 1300 C C . LYS A 1 173 ? -15.621 14.017 -15.624 1.00 96.12 173 LYS A C 1
ATOM 1302 O O . LYS A 1 173 ? -15.916 15.118 -15.172 1.00 96.12 173 LYS A O 1
ATOM 1307 N N . PHE A 1 174 ? -14.830 13.171 -14.972 1.00 97.56 174 PHE A N 1
ATOM 1308 C CA . PHE A 1 174 ? -13.993 13.601 -13.853 1.00 97.56 174 PHE A CA 1
ATOM 1309 C C . PHE A 1 174 ? -12.740 14.327 -14.361 1.00 97.56 174 PHE A C 1
ATOM 1311 O O . PHE A 1 174 ? -12.149 13.929 -15.365 1.00 97.56 174 PHE A O 1
ATOM 1318 N N . ASN A 1 175 ? -12.305 15.362 -13.643 1.00 97.50 175 ASN A N 1
ATOM 1319 C CA . ASN A 1 175 ? -11.031 16.036 -13.885 1.00 97.50 175 ASN A CA 1
ATOM 1320 C C . ASN A 1 175 ? -9.908 15.304 -13.122 1.00 97.50 175 ASN A C 1
ATOM 1322 O O . ASN A 1 175 ? -9.811 15.407 -11.898 1.00 97.50 175 ASN A O 1
ATOM 1326 N N . ILE A 1 176 ? -9.107 14.516 -13.845 1.00 98.31 176 ILE A N 1
ATOM 1327 C CA . ILE A 1 176 ? -8.181 13.536 -13.259 1.00 98.31 176 ILE A CA 1
ATOM 1328 C C . ILE A 1 176 ? -6.755 14.072 -13.117 1.00 98.31 176 ILE A C 1
ATOM 1330 O O . ILE A 1 176 ? -6.071 14.314 -14.114 1.00 98.31 176 ILE A O 1
ATOM 1334 N N . THR A 1 177 ? -6.267 14.113 -11.876 1.00 98.19 177 THR A N 1
ATOM 1335 C CA . THR A 1 177 ? -4.866 14.397 -11.548 1.00 98.19 177 THR A CA 1
ATOM 1336 C C . THR A 1 177 ? -4.127 13.090 -11.234 1.00 98.19 177 THR A C 1
ATOM 1338 O O . THR A 1 177 ? -4.374 12.439 -10.218 1.00 98.19 177 THR A O 1
ATOM 1341 N N . ALA A 1 178 ? -3.191 12.698 -12.096 1.00 97.62 178 ALA A N 1
ATOM 1342 C CA . ALA A 1 178 ? -2.440 11.450 -11.988 1.00 97.62 178 ALA A CA 1
ATOM 1343 C C . ALA A 1 178 ? -1.175 11.601 -11.121 1.00 97.62 178 ALA A C 1
ATOM 1345 O O . ALA A 1 178 ? -0.278 12.386 -11.436 1.00 97.62 178 ALA A O 1
ATOM 1346 N N . ALA A 1 179 ? -1.071 10.806 -10.056 1.00 95.88 179 ALA A N 1
ATOM 1347 C CA . ALA A 1 179 ? 0.118 10.686 -9.218 1.00 95.88 179 ALA A CA 1
ATOM 1348 C C . ALA A 1 179 ? 0.923 9.433 -9.621 1.00 95.88 179 ALA A C 1
ATOM 1350 O O . ALA A 1 179 ? 0.455 8.297 -9.474 1.00 95.88 179 ALA A O 1
ATOM 1351 N N . SER A 1 180 ? 2.142 9.630 -10.137 1.00 88.81 180 SER A N 1
ATOM 1352 C CA . SER A 1 180 ? 3.010 8.562 -10.666 1.00 88.81 180 SER A CA 1
ATOM 1353 C C . SER A 1 180 ? 4.443 8.687 -10.141 1.00 88.81 180 SER A C 1
ATOM 1355 O O . SER A 1 180 ? 4.942 9.789 -9.944 1.00 88.81 180 SER A O 1
ATOM 1357 N N . SER A 1 181 ? 5.136 7.565 -9.933 1.00 82.56 181 SER A N 1
ATOM 1358 C CA . SER A 1 181 ? 6.601 7.540 -9.764 1.00 82.56 181 SER A CA 1
ATOM 1359 C C . SER A 1 181 ? 7.352 7.541 -11.104 1.00 82.56 181 SER A C 1
ATOM 1361 O O . SER A 1 181 ? 8.535 7.861 -11.152 1.00 82.56 181 SER A O 1
ATOM 1363 N N . LYS A 1 182 ? 6.657 7.200 -12.195 1.00 79.62 182 LYS A N 1
ATOM 1364 C CA . LYS A 1 182 ? 7.158 7.157 -13.574 1.00 79.62 182 LYS A CA 1
ATOM 1365 C C . LYS A 1 182 ? 6.658 8.402 -14.317 1.00 79.62 182 LYS A C 1
ATOM 1367 O O . LYS A 1 182 ? 5.519 8.410 -14.795 1.00 79.62 182 LYS A O 1
ATOM 1372 N N . LEU A 1 183 ? 7.444 9.485 -14.299 1.00 78.12 183 LEU A N 1
ATOM 1373 C CA . LEU A 1 183 ? 7.108 10.769 -14.949 1.00 78.12 183 LEU A CA 1
ATOM 1374 C C . LEU A 1 183 ? 7.406 10.785 -16.453 1.00 78.12 183 LEU A C 1
ATOM 1376 O O . LEU A 1 183 ? 6.802 11.558 -17.191 1.00 78.12 183 LEU A O 1
ATOM 1380 N N . ASP A 1 184 ? 8.281 9.902 -16.919 1.00 70.19 184 ASP A N 1
ATOM 1381 C CA . ASP A 1 184 ? 8.507 9.583 -18.331 1.00 70.19 184 ASP A CA 1
ATOM 1382 C C . ASP A 1 184 ? 7.211 9.158 -19.050 1.00 70.19 184 ASP A C 1
ATOM 1384 O O . ASP A 1 184 ? 7.023 9.438 -20.232 1.00 70.19 184 ASP A O 1
ATOM 1388 N N . LEU A 1 185 ? 6.259 8.578 -18.311 1.00 74.19 185 LEU A N 1
ATOM 1389 C CA . LEU A 1 185 ? 4.934 8.206 -18.811 1.00 74.19 185 LEU A CA 1
ATOM 1390 C C . LEU A 1 185 ? 3.921 9.367 -18.846 1.00 74.19 185 LEU A C 1
ATOM 1392 O O . LEU A 1 185 ? 2.760 9.130 -19.170 1.00 74.19 185 LEU A O 1
ATOM 1396 N N . THR A 1 186 ? 4.314 10.615 -18.553 1.00 73.00 186 THR A N 1
ATOM 1397 C CA . THR A 1 186 ? 3.390 11.771 -18.496 1.00 73.00 186 THR A CA 1
ATOM 1398 C C . THR A 1 186 ? 2.554 11.919 -19.769 1.00 73.00 186 THR A C 1
ATOM 1400 O O . THR A 1 186 ? 1.331 11.985 -19.685 1.00 73.00 186 THR A O 1
ATOM 1403 N N . HIS A 1 187 ? 3.179 11.880 -20.952 1.00 76.44 187 HIS A N 1
ATOM 1404 C CA . HIS A 1 187 ? 2.453 11.978 -22.225 1.00 76.44 187 HIS A CA 1
ATOM 1405 C C . HIS A 1 187 ? 1.431 10.849 -22.418 1.00 76.44 187 HIS A C 1
ATOM 1407 O O . HIS A 1 187 ? 0.329 11.100 -22.903 1.00 76.44 187 HIS A O 1
ATOM 1413 N N . PHE A 1 188 ? 1.764 9.624 -22.000 1.00 80.44 188 PHE A N 1
ATOM 1414 C CA . PHE A 1 188 ? 0.844 8.490 -22.059 1.00 80.44 188 PHE A CA 1
ATOM 1415 C C . PHE A 1 188 ? -0.339 8.681 -21.098 1.00 80.44 188 PHE A C 1
ATOM 1417 O O . PHE A 1 188 ? -1.488 8.594 -21.528 1.00 80.44 188 PHE A O 1
ATOM 1424 N N . LEU A 1 189 ? -0.079 9.027 -19.834 1.00 84.06 189 LEU A N 1
ATOM 1425 C CA . LEU A 1 189 ? -1.122 9.252 -18.825 1.00 84.06 189 LEU A CA 1
ATOM 1426 C C . LEU A 1 189 ? -2.069 10.401 -19.215 1.00 84.06 189 LEU A C 1
ATOM 1428 O O . LEU A 1 189 ? -3.282 10.293 -19.028 1.00 84.06 189 LEU A O 1
ATOM 1432 N N . THR A 1 190 ? -1.547 11.464 -19.830 1.00 86.50 190 THR A N 1
ATOM 1433 C CA . THR A 1 190 ? -2.372 12.538 -20.396 1.00 86.50 190 THR A CA 1
ATOM 1434 C C . THR A 1 190 ? -3.164 12.078 -21.621 1.00 86.50 190 THR A C 1
ATOM 1436 O O . THR A 1 190 ? -4.349 12.390 -21.716 1.00 86.50 190 THR A O 1
ATOM 1439 N N . SER A 1 191 ? -2.579 11.272 -22.517 1.00 84.19 191 SER A N 1
ATOM 1440 C CA . SER A 1 191 ? -3.288 10.752 -23.702 1.00 84.19 191 SER A CA 1
ATOM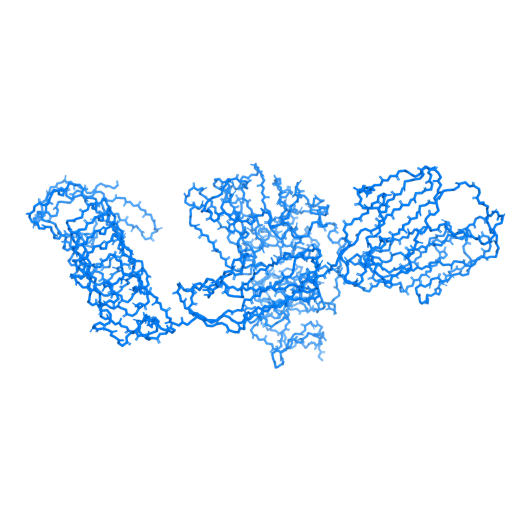 1441 C C . SER A 1 191 ? -4.497 9.868 -23.366 1.00 84.19 191 SER A C 1
ATOM 1443 O O . SER A 1 191 ? -5.460 9.845 -24.129 1.00 84.19 191 SER A O 1
ATOM 1445 N N . ILE A 1 192 ? -4.485 9.200 -22.206 1.00 87.94 192 ILE A N 1
ATOM 1446 C CA . ILE A 1 192 ? -5.602 8.373 -21.719 1.00 87.94 192 ILE A CA 1
ATOM 1447 C C . ILE A 1 192 ? -6.588 9.137 -20.817 1.00 87.94 192 ILE A C 1
ATOM 1449 O O . ILE A 1 192 ? -7.561 8.547 -20.353 1.00 87.94 192 ILE A O 1
ATOM 1453 N N . GLY A 1 193 ? -6.376 10.441 -20.589 1.00 90.12 193 GLY A N 1
ATOM 1454 C CA . GLY A 1 193 ? -7.373 11.331 -19.984 1.00 90.12 193 GLY A CA 1
ATOM 1455 C C . GLY A 1 193 ? -6.997 12.026 -18.672 1.00 90.12 193 GLY A C 1
ATOM 1456 O O . GLY A 1 193 ? -7.878 12.659 -18.085 1.00 90.12 193 GLY A O 1
ATOM 1457 N N . ALA A 1 194 ? -5.745 11.943 -18.200 1.00 94.88 194 ALA A N 1
ATOM 1458 C CA . ALA A 1 194 ? -5.279 12.751 -17.067 1.00 94.88 194 ALA A CA 1
ATOM 1459 C C . ALA A 1 194 ? -5.007 14.204 -17.498 1.00 94.88 194 ALA A C 1
ATOM 1461 O O . ALA A 1 194 ? -4.222 14.455 -18.412 1.00 94.88 194 ALA A O 1
ATOM 1462 N N . THR A 1 195 ? -5.606 15.178 -16.816 1.00 95.44 195 THR A N 1
ATOM 1463 C CA . THR A 1 195 ? -5.418 16.609 -17.117 1.00 95.44 195 THR A CA 1
ATOM 1464 C C . THR A 1 195 ? -4.079 17.138 -16.611 1.00 95.44 195 THR A C 1
ATOM 1466 O O . THR A 1 195 ? -3.534 18.089 -17.168 1.00 95.44 195 THR A O 1
ATOM 1469 N N . ARG A 1 196 ? -3.521 16.498 -15.580 1.00 92.00 196 ARG A N 1
ATOM 1470 C CA . ARG A 1 196 ? -2.214 16.812 -15.000 1.00 92.00 196 ARG A CA 1
ATOM 1471 C C . ARG A 1 196 ? -1.566 15.553 -14.434 1.00 92.00 196 ARG A C 1
ATOM 1473 O O . ARG A 1 196 ? -2.244 14.709 -13.852 1.00 92.00 196 ARG A O 1
ATOM 1480 N N . VAL A 1 197 ? -0.245 15.464 -14.559 1.00 92.12 197 VAL A N 1
ATOM 1481 C CA . VAL A 1 197 ? 0.584 14.402 -13.973 1.00 92.12 197 VAL A CA 1
ATOM 1482 C C . VAL A 1 197 ? 1.597 15.047 -13.030 1.00 92.12 197 VAL A C 1
ATOM 1484 O O . VAL A 1 197 ? 2.123 16.116 -13.335 1.00 92.12 197 VAL A O 1
ATOM 1487 N N . PHE A 1 198 ? 1.851 14.431 -11.878 1.00 92.50 198 PHE A N 1
ATOM 1488 C CA . PHE A 1 198 ? 2.844 14.900 -10.909 1.00 92.50 198 PHE A CA 1
ATOM 1489 C C . PHE A 1 198 ? 3.504 13.723 -10.175 1.00 92.50 198 PHE A C 1
ATOM 1491 O O . PHE A 1 198 ? 3.038 12.578 -10.260 1.00 92.50 198 PHE A O 1
ATOM 1498 N N . HIS A 1 199 ? 4.613 13.976 -9.475 1.00 93.31 199 HIS A N 1
ATOM 1499 C CA . HIS A 1 199 ? 5.365 12.910 -8.829 1.00 93.31 199 HIS A CA 1
ATOM 1500 C C . HIS A 1 199 ? 4.655 12.434 -7.561 1.00 93.31 199 HIS A C 1
ATOM 1502 O O . HIS A 1 199 ? 4.360 13.220 -6.664 1.00 93.31 199 HIS A O 1
ATOM 1508 N N . VAL A 1 200 ? 4.440 11.124 -7.425 1.00 90.94 200 VAL A N 1
ATOM 1509 C CA . VAL A 1 200 ? 3.621 10.554 -6.339 1.00 90.94 200 VAL A CA 1
ATOM 1510 C C . VAL A 1 200 ? 4.088 10.954 -4.929 1.00 90.94 200 VAL A C 1
ATOM 1512 O O . VAL A 1 200 ? 3.257 11.149 -4.046 1.00 90.94 200 VAL A O 1
ATOM 1515 N N . LYS A 1 201 ? 5.396 11.179 -4.720 1.00 90.38 201 LYS A N 1
ATOM 1516 C CA . LYS A 1 201 ? 5.943 11.674 -3.437 1.00 90.38 201 LYS A CA 1
ATOM 1517 C C . LYS A 1 201 ? 5.432 13.064 -3.026 1.00 90.38 201 LYS A C 1
ATOM 1519 O O . LYS A 1 201 ? 5.457 13.355 -1.840 1.00 90.38 201 LYS A O 1
ATOM 1524 N N . GLU A 1 202 ? 4.936 13.897 -3.944 1.00 91.56 202 GLU A N 1
ATOM 1525 C CA . GLU A 1 202 ? 4.331 15.201 -3.609 1.00 91.56 202 GLU A CA 1
ATOM 1526 C C . GLU A 1 202 ? 2.990 15.065 -2.858 1.00 91.56 202 GLU A C 1
ATOM 1528 O O . GLU A 1 202 ? 2.463 16.057 -2.358 1.00 91.56 202 GLU A O 1
ATOM 1533 N N . LEU A 1 203 ? 2.417 13.855 -2.772 1.00 91.81 203 LEU A N 1
ATOM 1534 C CA . LEU A 1 203 ? 1.298 13.575 -1.870 1.00 91.81 203 LEU A CA 1
ATOM 1535 C C . LEU A 1 203 ? 1.734 13.443 -0.407 1.00 91.81 203 LEU A C 1
ATOM 1537 O O . LEU A 1 203 ? 0.897 13.633 0.468 1.00 91.81 203 LEU A O 1
ATOM 1541 N N . LEU A 1 204 ? 2.986 13.080 -0.112 1.00 89.88 204 LEU A N 1
ATOM 1542 C CA . LEU A 1 204 ? 3.388 12.685 1.240 1.00 89.88 204 LEU A CA 1
ATOM 1543 C C . LEU A 1 204 ? 3.366 13.872 2.214 1.00 89.88 204 LEU A C 1
ATOM 1545 O O . LEU A 1 204 ? 4.007 14.898 1.995 1.00 89.88 204 LEU A O 1
ATOM 1549 N N . ASP A 1 205 ? 2.630 13.705 3.311 1.00 82.69 205 ASP A N 1
ATOM 1550 C CA . ASP A 1 205 ? 2.507 14.698 4.374 1.00 82.69 205 ASP A CA 1
ATOM 1551 C C . ASP A 1 205 ? 3.710 14.650 5.321 1.00 82.69 205 ASP A C 1
ATOM 1553 O O . ASP A 1 205 ? 3.853 13.729 6.122 1.00 82.69 205 ASP A O 1
ATOM 1557 N N . THR A 1 206 ? 4.548 15.683 5.279 1.00 79.19 206 THR A N 1
ATOM 1558 C CA . THR A 1 206 ? 5.674 15.860 6.209 1.00 79.19 206 THR A CA 1
ATOM 1559 C C . THR A 1 206 ? 5.309 16.654 7.467 1.00 79.19 206 THR A C 1
ATOM 1561 O O . THR A 1 206 ? 6.145 16.824 8.350 1.00 79.19 206 THR A O 1
ATOM 1564 N N . THR A 1 207 ? 4.076 17.160 7.576 1.00 78.62 207 THR A N 1
ATOM 1565 C CA . THR A 1 207 ? 3.676 18.131 8.610 1.00 78.62 207 THR A CA 1
ATOM 1566 C C . THR A 1 207 ? 3.087 17.500 9.872 1.00 78.62 207 THR A C 1
ATOM 1568 O O . THR A 1 207 ? 2.794 18.222 10.823 1.00 78.62 207 THR A O 1
ATOM 1571 N N . GLN A 1 208 ? 2.876 16.177 9.872 1.00 78.00 208 GLN A N 1
ATOM 1572 C CA . GLN A 1 208 ? 2.205 15.389 10.921 1.00 78.00 208 GLN A CA 1
ATOM 1573 C C . GLN A 1 208 ? 0.788 15.868 11.309 1.00 78.00 208 GLN A C 1
ATOM 1575 O O . GLN A 1 208 ? 0.196 15.355 12.259 1.00 78.00 208 GLN A O 1
ATOM 1580 N N . LYS A 1 209 ? 0.188 16.812 10.573 1.00 89.50 209 LYS A N 1
ATOM 1581 C CA . LYS A 1 209 ? -1.120 17.380 10.925 1.00 89.50 209 LYS A CA 1
ATOM 1582 C C . LYS A 1 209 ? -2.240 16.343 10.770 1.00 89.50 209 LYS A C 1
ATOM 1584 O O . LYS A 1 209 ? -2.188 15.525 9.853 1.00 89.50 209 LYS A O 1
ATOM 1589 N N . PRO A 1 210 ? -3.292 16.373 11.608 1.00 88.69 210 PRO A N 1
ATOM 1590 C CA . PRO A 1 210 ? -4.438 15.472 11.455 1.00 88.69 210 PRO A CA 1
ATOM 1591 C C . PRO A 1 210 ? -5.311 15.802 10.234 1.00 88.69 210 PRO A C 1
ATOM 1593 O O . PRO A 1 210 ? -6.006 14.925 9.729 1.00 88.69 210 PRO A O 1
ATOM 1596 N N . LEU A 1 211 ? -5.258 17.052 9.764 1.00 94.31 211 LEU A N 1
ATOM 1597 C CA . LEU A 1 211 ? -5.936 17.571 8.578 1.00 94.31 211 LEU A CA 1
ATOM 1598 C C . LEU A 1 211 ? -4.964 18.428 7.766 1.00 94.31 211 LEU A C 1
ATOM 1600 O O . LEU A 1 211 ? -4.137 19.150 8.329 1.00 94.31 211 LEU A O 1
ATOM 1604 N N . LEU A 1 212 ? -5.109 18.389 6.446 1.00 94.88 212 LEU A N 1
ATOM 1605 C CA . LEU A 1 212 ? -4.403 19.254 5.507 1.00 94.88 212 LEU A CA 1
ATOM 1606 C C . LEU A 1 212 ? -5.379 20.243 4.864 1.00 94.88 212 LEU A C 1
ATOM 1608 O O . LEU A 1 212 ? -6.596 20.138 5.015 1.00 94.88 212 LEU A O 1
ATOM 1612 N N . LYS A 1 213 ? -4.844 21.221 4.126 1.00 94.69 213 LYS A N 1
ATOM 1613 C CA . LYS A 1 213 ? -5.680 22.088 3.291 1.00 94.69 213 LYS A CA 1
ATOM 1614 C C . LYS A 1 213 ? -6.390 21.214 2.237 1.00 94.69 213 LYS A C 1
ATOM 1616 O O . LYS A 1 213 ? -5.687 20.485 1.534 1.00 94.69 213 LYS A O 1
ATOM 1621 N N . PRO A 1 214 ? -7.727 21.291 2.099 1.00 94.56 214 PRO A N 1
ATOM 1622 C CA . PRO A 1 214 ? -8.446 20.564 1.061 1.00 94.56 214 PRO A CA 1
ATOM 1623 C C . PRO A 1 214 ? -7.916 20.882 -0.341 1.00 94.56 214 PRO A C 1
ATOM 1625 O O . PRO A 1 214 ? -7.618 22.040 -0.652 1.00 94.56 214 PRO A O 1
ATOM 1628 N N . LYS A 1 215 ? -7.775 19.834 -1.153 1.00 96.06 215 LYS A N 1
ATOM 1629 C CA . LYS A 1 215 ? -7.222 19.869 -2.513 1.00 96.06 215 LYS A CA 1
ATOM 1630 C C . LYS A 1 215 ? -7.960 18.932 -3.471 1.00 96.06 215 LYS A C 1
ATOM 1632 O O . LYS A 1 215 ? -8.095 19.262 -4.644 1.00 96.06 215 LYS A O 1
ATOM 1637 N N . TRP A 1 216 ? -8.410 17.774 -2.986 1.00 97.75 216 TRP A N 1
ATOM 1638 C CA . TRP A 1 216 ? -8.993 16.722 -3.821 1.00 97.75 216 TRP A CA 1
ATOM 1639 C C . TRP A 1 216 ? -10.489 16.577 -3.568 1.00 97.75 216 TRP A C 1
ATOM 1641 O O . TRP A 1 216 ? -10.901 16.490 -2.416 1.00 97.75 216 TRP A O 1
ATOM 1651 N N . ILE A 1 217 ? -11.322 16.516 -4.606 1.00 97.88 217 ILE A N 1
ATOM 1652 C CA . ILE A 1 217 ? -12.757 16.197 -4.431 1.00 97.88 217 ILE A CA 1
ATOM 1653 C C . ILE A 1 217 ? -12.989 14.743 -4.004 1.00 97.88 217 ILE A C 1
ATOM 1655 O O . ILE A 1 217 ? -14.057 14.405 -3.504 1.00 97.88 217 ILE A O 1
ATOM 1659 N N . GLY A 1 218 ? -11.989 13.896 -4.209 1.00 98.25 218 GLY A N 1
ATOM 1660 C CA . GLY A 1 218 ? -11.958 12.480 -3.888 1.00 98.25 218 GLY A CA 1
ATOM 1661 C C . GLY A 1 218 ? -10.694 11.867 -4.486 1.00 98.25 218 GLY A C 1
ATOM 1662 O O . GLY A 1 218 ? -9.861 12.579 -5.062 1.00 98.25 218 GLY A O 1
ATOM 1663 N N . GLY A 1 219 ? -10.547 10.551 -4.382 1.00 98.00 219 GLY A N 1
ATOM 1664 C CA . GLY A 1 219 ? -9.414 9.872 -5.003 1.00 98.00 219 GLY A CA 1
ATOM 1665 C C . GLY A 1 219 ? -9.623 8.390 -5.275 1.00 98.00 219 GLY A C 1
ATOM 1666 O O . GLY A 1 219 ? -10.567 7.772 -4.785 1.00 98.00 219 GLY A O 1
ATOM 1667 N N . PHE A 1 220 ? -8.720 7.818 -6.064 1.00 98.44 220 PHE A N 1
ATOM 1668 C CA . PHE A 1 220 ? -8.643 6.390 -6.346 1.00 98.44 220 PHE A CA 1
ATOM 1669 C C . PHE A 1 220 ? -7.238 5.893 -6.014 1.00 98.44 220 PHE A C 1
ATOM 1671 O O . PHE A 1 220 ? -6.278 6.182 -6.731 1.00 98.44 220 PHE A O 1
ATOM 1678 N N . ASP A 1 221 ? -7.114 5.178 -4.900 1.00 97.62 221 ASP A N 1
ATOM 1679 C CA . ASP A 1 221 ? -5.837 4.701 -4.390 1.00 97.62 221 ASP A CA 1
ATOM 1680 C C . ASP A 1 221 ? -5.597 3.213 -4.682 1.00 97.62 221 ASP A C 1
ATOM 1682 O O . ASP A 1 221 ? -6.443 2.345 -4.429 1.00 97.62 221 ASP A O 1
ATOM 1686 N N . THR A 1 222 ? -4.397 2.930 -5.189 1.00 93.56 222 THR A N 1
ATOM 1687 C CA . THR A 1 222 ? -3.883 1.583 -5.460 1.00 93.56 222 THR A CA 1
ATOM 1688 C C . THR A 1 222 ? -2.611 1.262 -4.658 1.00 93.56 222 THR A C 1
ATOM 1690 O O . THR A 1 222 ? -2.009 0.207 -4.877 1.00 93.56 222 THR A O 1
ATOM 1693 N N . LEU A 1 223 ? -2.139 2.173 -3.796 1.00 91.38 223 LEU A N 1
ATOM 1694 C CA . LEU A 1 223 ? -0.852 2.063 -3.102 1.00 91.38 223 LEU A CA 1
ATOM 1695 C C . LEU A 1 223 ? -0.987 1.726 -1.611 1.00 91.38 223 LEU A C 1
ATOM 1697 O O . LEU A 1 223 ? -0.136 0.999 -1.094 1.00 91.38 223 LEU A O 1
ATOM 1701 N N . GLY A 1 224 ? -2.009 2.240 -0.928 1.00 91.56 224 GLY A N 1
ATOM 1702 C CA . GLY A 1 224 ? -2.122 2.189 0.527 1.00 91.56 224 GLY A CA 1
ATOM 1703 C C . GLY A 1 224 ? -1.067 3.046 1.239 1.00 91.56 224 GLY A C 1
ATOM 1704 O O . GLY A 1 224 ? -0.402 3.897 0.634 1.00 91.56 224 GLY A O 1
ATOM 1705 N N . GLY A 1 225 ? -0.901 2.829 2.545 1.00 93.31 225 GLY A N 1
ATOM 1706 C CA . GLY A 1 225 ? 0.090 3.541 3.351 1.00 93.31 225 GLY A CA 1
ATOM 1707 C C . GLY A 1 225 ? -0.155 5.045 3.466 1.00 93.31 225 GLY A C 1
ATOM 1708 O O . GLY A 1 225 ? -1.278 5.545 3.372 1.00 93.31 225 GLY A O 1
ATOM 1709 N N . ASP A 1 226 ? 0.943 5.778 3.638 1.00 92.69 226 ASP A N 1
ATOM 1710 C CA . ASP A 1 226 ? 0.922 7.225 3.862 1.00 92.69 226 ASP A CA 1
ATOM 1711 C C . ASP A 1 226 ? 0.361 8.010 2.662 1.00 92.69 226 ASP A C 1
ATOM 1713 O O . ASP A 1 226 ? -0.184 9.097 2.845 1.00 92.69 226 ASP A O 1
ATOM 1717 N N . TYR A 1 227 ? 0.410 7.453 1.444 1.00 94.69 227 TYR A N 1
ATOM 1718 C CA . TYR A 1 227 ? -0.233 8.047 0.265 1.00 94.69 227 TYR A CA 1
ATOM 1719 C C . TYR A 1 227 ? -1.757 8.114 0.428 1.00 94.69 227 TYR A C 1
ATOM 1721 O O . TYR A 1 227 ? -2.352 9.172 0.208 1.00 94.69 227 TYR A O 1
ATOM 1729 N N . LEU A 1 228 ? -2.382 7.017 0.871 1.00 96.69 228 LEU A N 1
ATOM 1730 C CA . LEU A 1 228 ? -3.816 6.963 1.158 1.00 96.69 228 LEU A CA 1
ATOM 1731 C C . LEU A 1 228 ? -4.179 7.897 2.319 1.00 96.69 228 LEU A C 1
ATOM 1733 O O . LEU A 1 228 ? -5.105 8.700 2.194 1.00 96.69 228 LEU A O 1
ATOM 1737 N N . THR A 1 229 ? -3.406 7.863 3.409 1.00 95.69 229 THR A N 1
ATOM 1738 C CA . THR A 1 229 ? -3.556 8.797 4.537 1.00 95.69 229 THR A CA 1
ATOM 1739 C C . THR A 1 229 ? -3.532 10.254 4.074 1.00 95.69 229 THR A C 1
ATOM 1741 O O . THR A 1 229 ? -4.413 11.031 4.442 1.00 95.69 229 THR A O 1
ATOM 1744 N N . SER A 1 230 ? -2.550 10.646 3.262 1.00 95.56 230 SER A N 1
ATOM 1745 C CA . SER A 1 230 ? -2.426 12.012 2.754 1.00 95.56 230 SER A CA 1
ATOM 1746 C C . SER A 1 230 ? -3.625 12.449 1.921 1.00 95.56 230 SER A C 1
ATOM 1748 O O . SER A 1 230 ? -4.087 13.584 2.068 1.00 95.56 230 SER A O 1
ATOM 1750 N N . ILE A 1 231 ? -4.152 11.567 1.065 1.00 97.19 231 ILE A N 1
ATOM 1751 C CA . ILE A 1 231 ? -5.353 11.855 0.270 1.00 97.19 231 ILE A CA 1
ATOM 1752 C C . ILE A 1 231 ? -6.540 12.078 1.204 1.00 97.19 231 ILE A C 1
ATOM 1754 O O . ILE A 1 231 ? -7.187 13.118 1.101 1.00 97.19 231 ILE A O 1
ATOM 1758 N N . LEU A 1 232 ? -6.770 11.188 2.175 1.00 97.75 232 LEU A N 1
ATOM 1759 C CA . LEU A 1 232 ? -7.835 11.338 3.173 1.00 97.75 232 LEU A CA 1
ATOM 1760 C C . LEU A 1 232 ? -7.723 12.681 3.920 1.00 97.75 232 LEU A C 1
ATOM 1762 O O . LEU A 1 232 ? -8.681 13.449 3.956 1.00 97.75 232 LEU A O 1
ATOM 1766 N N . LYS A 1 233 ? -6.534 13.039 4.424 1.00 97.06 233 LYS A N 1
ATOM 1767 C CA . LYS A 1 233 ? -6.293 14.324 5.113 1.00 97.06 233 LYS A CA 1
ATOM 1768 C C . LYS A 1 233 ? -6.536 15.571 4.250 1.00 97.06 233 LYS A C 1
ATOM 1770 O O . LYS A 1 233 ? -6.758 16.640 4.814 1.00 97.06 233 LYS A O 1
ATOM 1775 N N . SER A 1 234 ? -6.428 15.465 2.922 1.00 96.81 234 SER A N 1
ATOM 1776 C CA . SER A 1 234 ? -6.524 16.583 1.963 1.00 96.81 234 SER A CA 1
ATOM 1777 C C . SER A 1 234 ? -7.756 16.516 1.047 1.00 96.81 234 SER A C 1
ATOM 1779 O O . SER A 1 234 ? -7.863 17.285 0.086 1.00 96.81 234 SER A O 1
ATOM 1781 N N . THR A 1 235 ? -8.709 15.634 1.349 1.00 98.19 235 THR A N 1
ATOM 1782 C CA . THR A 1 235 ? -9.982 15.531 0.626 1.00 98.19 235 THR A CA 1
ATOM 1783 C C . THR A 1 235 ? -10.958 16.625 1.090 1.00 98.19 235 THR A C 1
ATOM 1785 O O . THR A 1 235 ? -11.004 16.984 2.270 1.00 98.19 235 THR A O 1
ATOM 1788 N N . HIS A 1 236 ? -11.701 17.204 0.144 1.00 97.31 236 HIS A N 1
ATOM 1789 C CA . HIS A 1 236 ? -12.782 18.164 0.383 1.00 97.31 236 HIS A CA 1
ATOM 1790 C C . HIS A 1 236 ? -13.944 17.527 1.156 1.00 97.31 236 HIS A C 1
ATOM 1792 O O . HIS A 1 236 ? -14.036 16.307 1.281 1.00 97.31 236 HIS A O 1
ATOM 1798 N N . LYS A 1 237 ? -14.840 18.369 1.685 1.00 96.25 237 LYS A N 1
ATOM 1799 C CA . LYS A 1 237 ? -15.992 17.885 2.449 1.00 96.25 237 LYS A CA 1
ATOM 1800 C C . LYS A 1 237 ? -16.880 16.953 1.621 1.00 96.25 237 LYS A C 1
ATOM 1802 O O . LYS A 1 237 ? -17.050 17.190 0.427 1.00 96.25 237 LYS A O 1
ATOM 1807 N N . GLU A 1 238 ? -17.407 15.912 2.262 1.00 96.00 238 GLU A N 1
ATOM 1808 C CA . GLU A 1 238 ? -18.214 14.830 1.671 1.00 96.00 238 GLU A CA 1
ATOM 1809 C C . GLU A 1 238 ? -17.508 14.021 0.554 1.00 96.00 238 GLU A C 1
ATOM 1811 O O . GLU A 1 238 ? -18.116 13.170 -0.098 1.00 96.00 238 GLU A O 1
ATOM 1816 N N . GLY A 1 239 ? -16.212 14.256 0.315 1.00 97.88 239 GLY A N 1
ATOM 1817 C CA . GLY A 1 239 ? -15.451 13.582 -0.735 1.00 97.88 239 GLY A CA 1
ATOM 1818 C C . GLY A 1 239 ? -15.212 12.098 -0.442 1.00 97.88 239 GLY A C 1
ATOM 1819 O O . GLY A 1 239 ? -15.030 11.687 0.704 1.00 97.88 239 GLY A O 1
ATOM 1820 N N . SER A 1 240 ? -15.190 11.276 -1.490 1.00 98.56 240 SER A N 1
ATOM 1821 C CA . SER A 1 240 ? -14.991 9.828 -1.397 1.00 98.56 240 SER A CA 1
ATOM 1822 C C . SER A 1 240 ? -13.635 9.394 -1.952 1.00 98.56 240 SER A C 1
ATOM 1824 O O . SER A 1 240 ? -13.227 9.783 -3.049 1.00 98.56 240 SER A O 1
ATOM 1826 N N . VAL A 1 241 ? -12.946 8.527 -1.213 1.00 98.44 241 VAL A N 1
ATOM 1827 C CA . VAL A 1 241 ? -11.659 7.938 -1.589 1.00 98.44 241 VAL A CA 1
ATOM 1828 C C . VAL A 1 241 ? -11.824 6.426 -1.728 1.00 98.44 241 VAL A C 1
ATOM 1830 O O . VAL A 1 241 ? -12.147 5.733 -0.764 1.00 98.44 241 VAL A O 1
ATOM 1833 N N . ILE A 1 242 ? -11.609 5.905 -2.935 1.00 98.56 242 ILE A N 1
ATOM 1834 C CA . ILE A 1 242 ? -11.544 4.466 -3.204 1.00 98.56 242 ILE A CA 1
ATOM 1835 C C . ILE A 1 242 ? -10.190 3.923 -2.739 1.00 98.56 242 ILE A C 1
ATOM 1837 O O . ILE A 1 242 ? -9.160 4.515 -3.052 1.00 98.56 242 ILE A O 1
ATOM 1841 N N . SER A 1 243 ? -10.178 2.766 -2.073 1.00 96.81 243 SER A N 1
ATOM 1842 C CA . SER A 1 243 ? -8.957 1.989 -1.812 1.00 96.81 243 SER A CA 1
ATOM 1843 C C . SER A 1 243 ? -9.073 0.588 -2.422 1.00 96.81 243 SER A C 1
ATOM 1845 O O . SER A 1 243 ? -10.069 -0.111 -2.208 1.00 96.81 243 SER A O 1
ATOM 1847 N N . THR A 1 244 ? -8.071 0.206 -3.223 1.00 90.44 244 THR A N 1
ATOM 1848 C CA . THR A 1 244 ? -8.060 -1.033 -4.036 1.00 90.44 244 THR A CA 1
ATOM 1849 C C . THR A 1 244 ? -6.760 -1.832 -3.979 1.00 90.44 244 THR A C 1
ATOM 1851 O O . THR A 1 244 ? -6.736 -2.973 -4.438 1.00 90.44 244 THR A O 1
ATOM 1854 N N . GLY A 1 245 ? -5.671 -1.261 -3.464 1.00 76.25 245 GLY A N 1
ATOM 1855 C CA . GLY A 1 245 ? -4.349 -1.875 -3.546 1.00 76.25 245 GLY A CA 1
ATOM 1856 C C . GLY A 1 245 ? -3.423 -1.456 -2.413 1.00 76.25 245 GLY A C 1
ATOM 1857 O O . GLY A 1 245 ? -3.625 -0.432 -1.772 1.00 76.25 245 GLY A O 1
ATOM 1858 N N . LEU A 1 246 ? -2.408 -2.287 -2.189 1.00 82.81 246 LEU A N 1
ATOM 1859 C CA . LEU A 1 246 ? -1.443 -2.201 -1.087 1.00 82.81 246 LEU A CA 1
ATOM 1860 C C . LEU A 1 246 ? 0.010 -2.188 -1.593 1.00 82.81 246 LEU A C 1
ATOM 1862 O O . LEU A 1 246 ? 0.926 -2.612 -0.896 1.00 82.81 246 LEU A O 1
ATOM 1866 N N . ALA A 1 247 ? 0.219 -1.740 -2.838 1.00 80.00 247 ALA A N 1
ATOM 1867 C CA . ALA A 1 247 ? 1.505 -1.826 -3.535 1.00 80.00 247 ALA A CA 1
ATOM 1868 C C . ALA A 1 247 ? 2.639 -1.006 -2.883 1.00 80.00 247 ALA A C 1
ATOM 1870 O O . ALA A 1 247 ? 3.804 -1.243 -3.190 1.00 80.00 247 ALA A O 1
ATOM 1871 N N . SER A 1 248 ? 2.313 -0.061 -1.995 1.00 83.12 248 SER A N 1
ATOM 1872 C CA . SER A 1 248 ? 3.275 0.618 -1.124 1.00 83.12 248 SER A CA 1
ATOM 1873 C C . SER A 1 248 ? 3.229 0.105 0.315 1.00 83.12 248 SER A C 1
ATOM 1875 O O . SER A 1 248 ? 4.287 -0.059 0.914 1.00 83.12 248 SER A O 1
ATOM 1877 N N . SER A 1 249 ? 2.042 -0.078 0.905 1.00 84.00 249 SER A N 1
ATOM 1878 C CA . SER A 1 249 ? 1.894 -0.606 2.269 1.00 84.00 249 SER A CA 1
ATOM 1879 C C . SER A 1 249 ? 0.451 -1.043 2.559 1.00 84.00 249 SER A C 1
ATOM 1881 O O . SER A 1 249 ? -0.479 -0.354 2.137 1.00 84.00 249 SER A O 1
ATOM 1883 N N . PRO A 1 250 ? 0.232 -2.134 3.321 1.00 85.50 250 PRO A N 1
ATOM 1884 C CA . PRO A 1 250 ? -1.089 -2.507 3.831 1.00 85.50 250 PRO A CA 1
ATOM 1885 C C . PRO A 1 250 ? -1.543 -1.663 5.038 1.00 85.50 250 PRO A C 1
ATOM 1887 O O . PRO A 1 250 ? -2.705 -1.749 5.430 1.00 85.50 250 PRO A O 1
ATOM 1890 N N . SER A 1 251 ? -0.653 -0.880 5.657 1.00 88.44 251 SER A N 1
ATOM 1891 C CA . SER A 1 251 ? -0.975 -0.071 6.839 1.00 88.44 251 SER A CA 1
ATOM 1892 C C . SER A 1 251 ? -1.773 1.184 6.475 1.00 88.44 251 SER A C 1
ATOM 1894 O O . SER A 1 251 ? -1.549 1.786 5.427 1.00 88.44 251 SER A O 1
ATOM 1896 N N . LEU A 1 252 ? -2.648 1.632 7.380 1.00 92.44 252 LEU A N 1
ATOM 1897 C CA . LEU A 1 252 ? -3.370 2.903 7.275 1.00 92.44 252 LEU A CA 1
ATOM 1898 C C . LEU A 1 252 ? -3.137 3.732 8.544 1.00 92.44 252 LEU A C 1
ATOM 1900 O O . LEU A 1 252 ? -3.885 3.645 9.516 1.00 92.44 252 LEU A O 1
ATOM 1904 N N . ASN A 1 253 ? -2.066 4.524 8.539 1.00 83.62 253 ASN A N 1
ATOM 1905 C CA . ASN A 1 253 ? -1.649 5.323 9.689 1.00 83.62 253 ASN A CA 1
ATOM 1906 C C . ASN A 1 253 ? -2.285 6.714 9.607 1.00 83.62 253 ASN A C 1
ATOM 1908 O O . ASN A 1 253 ? -1.847 7.545 8.815 1.00 83.62 253 ASN A O 1
ATOM 1912 N N . GLY A 1 254 ? -3.318 6.991 10.401 1.00 85.25 254 GLY A N 1
ATOM 1913 C CA . GLY A 1 254 ? -4.048 8.260 10.344 1.00 85.25 254 GLY A CA 1
ATOM 1914 C C . GLY A 1 254 ? -4.875 8.536 11.597 1.00 85.25 254 GLY A C 1
ATOM 1915 O O . GLY A 1 254 ? -4.791 7.815 12.585 1.00 85.25 254 GLY A O 1
ATOM 1916 N N . THR A 1 255 ? -5.688 9.593 11.552 1.00 91.00 255 THR A N 1
ATOM 1917 C CA . THR A 1 255 ? -6.668 9.905 12.609 1.00 91.00 255 THR A CA 1
ATOM 1918 C C . THR A 1 255 ? -8.084 9.806 12.050 1.00 91.00 255 THR A C 1
ATOM 1920 O O . THR A 1 255 ? -8.275 9.869 10.837 1.00 91.00 255 THR A O 1
ATOM 1923 N N . VAL A 1 256 ? -9.087 9.714 12.925 1.00 96.19 256 VAL A N 1
ATOM 1924 C CA . VAL A 1 256 ? -10.509 9.752 12.532 1.00 96.19 256 VAL A CA 1
ATOM 1925 C C . VAL A 1 256 ? -11.003 11.155 12.133 1.00 96.19 256 VAL A C 1
ATOM 1927 O O . VAL A 1 256 ? -12.121 11.308 11.648 1.00 96.19 256 VAL A O 1
ATOM 1930 N N . LEU A 1 257 ? -10.183 12.197 12.304 1.00 95.81 257 LEU A N 1
ATOM 1931 C CA . LEU A 1 257 ? -10.592 13.595 12.131 1.00 95.81 257 LEU A CA 1
ATOM 1932 C C . LEU A 1 257 ? -11.007 13.992 10.697 1.00 95.81 257 LEU A C 1
ATOM 1934 O O . LEU A 1 257 ? -11.956 14.765 10.591 1.00 95.81 257 LEU A O 1
ATOM 1938 N N . PRO A 1 258 ? -10.415 13.468 9.601 1.00 96.88 258 PRO A N 1
ATOM 1939 C CA . PRO A 1 258 ? -10.934 13.692 8.248 1.00 96.88 258 PRO A CA 1
ATOM 1940 C C . PRO A 1 258 ? -12.378 13.205 8.070 1.00 96.88 258 PRO A C 1
ATOM 1942 O O . PRO A 1 258 ? -13.186 13.891 7.451 1.00 96.88 258 PRO A O 1
ATOM 1945 N N . PHE A 1 259 ? -12.728 12.065 8.668 1.00 97.88 259 PHE A N 1
ATOM 1946 C CA . PHE A 1 259 ? -14.076 11.498 8.601 1.00 97.88 259 PHE A CA 1
ATOM 1947 C C . PHE A 1 259 ? -15.073 12.339 9.407 1.00 97.88 259 PHE A C 1
ATOM 1949 O O . PHE A 1 259 ? -16.134 12.684 8.905 1.00 97.88 259 PHE A O 1
ATOM 1956 N N . ILE A 1 260 ? -14.708 12.736 10.630 1.00 96.69 260 ILE A N 1
ATOM 1957 C CA . ILE A 1 260 ? -15.604 13.475 11.536 1.00 96.69 260 ILE A CA 1
ATOM 1958 C C . ILE A 1 260 ? -15.787 14.941 11.106 1.00 96.69 260 ILE A C 1
ATOM 1960 O O . ILE A 1 260 ? -16.896 15.462 11.154 1.00 96.69 260 ILE A O 1
ATOM 1964 N N . LEU A 1 261 ? -14.711 15.632 10.711 1.00 94.94 261 LEU A N 1
ATOM 1965 C CA . LEU A 1 261 ? -14.730 17.088 10.489 1.00 94.94 261 LEU A CA 1
ATOM 1966 C C . LEU A 1 261 ? -15.005 17.489 9.032 1.00 94.94 261 LEU A C 1
ATOM 1968 O O . LEU A 1 261 ? -15.498 18.595 8.783 1.00 94.94 261 LEU A O 1
ATOM 1972 N N . ASN A 1 262 ? -14.699 16.601 8.081 1.00 95.25 262 ASN A N 1
ATOM 1973 C CA . ASN A 1 262 ? -14.965 16.805 6.657 1.00 95.25 262 ASN A CA 1
ATOM 1974 C C . ASN A 1 262 ? -15.990 15.809 6.076 1.00 95.25 262 ASN A C 1
ATOM 1976 O O . ASN A 1 262 ? -16.267 15.910 4.889 1.00 95.25 262 ASN A O 1
ATOM 1980 N N . GLY A 1 263 ? -16.545 14.860 6.838 1.00 96.00 263 GLY A N 1
ATOM 1981 C CA . GLY A 1 263 ? -17.562 13.930 6.315 1.00 96.00 263 GLY A CA 1
ATOM 1982 C C . GLY A 1 263 ? -17.059 13.010 5.194 1.00 96.00 263 GLY A C 1
ATOM 1983 O O . GLY A 1 263 ? -17.844 12.536 4.378 1.00 96.00 263 GLY A O 1
ATOM 1984 N N . ILE A 1 264 ? -15.741 12.795 5.083 1.00 97.56 264 ILE A N 1
ATOM 1985 C CA . ILE A 1 264 ? -15.182 12.033 3.956 1.00 97.56 264 ILE A CA 1
ATOM 1986 C C . ILE A 1 264 ? -15.491 10.540 4.073 1.00 97.56 264 ILE A C 1
ATOM 1988 O O . ILE A 1 264 ? -15.585 9.989 5.170 1.00 97.56 264 ILE A O 1
ATOM 1992 N N . ASN A 1 265 ? -15.531 9.860 2.931 1.00 98.00 265 ASN A N 1
ATOM 1993 C CA . ASN A 1 265 ? -15.803 8.429 2.847 1.00 98.00 265 ASN A CA 1
ATOM 1994 C C . ASN A 1 265 ? -14.557 7.657 2.390 1.00 98.00 265 ASN A C 1
ATOM 1996 O O . ASN A 1 265 ? -14.004 7.950 1.331 1.00 98.00 265 ASN A O 1
ATOM 2000 N N . LEU A 1 266 ? -14.141 6.628 3.139 1.00 98.06 266 LEU A N 1
ATOM 2001 C CA . LEU A 1 266 ? -13.160 5.638 2.673 1.00 98.06 266 LEU A CA 1
ATOM 2002 C C . LEU A 1 266 ? -13.903 4.393 2.183 1.00 98.06 266 LEU A C 1
ATOM 2004 O O . LEU A 1 266 ? -14.514 3.662 2.961 1.00 98.06 266 LEU A O 1
ATOM 2008 N N . LEU A 1 267 ? -13.848 4.150 0.879 1.00 98.06 267 LEU A N 1
ATOM 2009 C CA . LEU A 1 267 ? -14.634 3.130 0.196 1.00 98.06 267 LEU A CA 1
ATOM 2010 C C . LEU A 1 267 ? -13.717 1.992 -0.269 1.00 98.06 267 LEU A C 1
ATOM 2012 O O . LEU A 1 267 ? -13.141 2.029 -1.357 1.00 98.06 267 LEU A O 1
ATOM 2016 N N . GLY A 1 268 ? -13.592 0.954 0.559 1.00 96.62 268 GLY A N 1
ATOM 2017 C CA . GLY A 1 268 ? -12.842 -0.252 0.203 1.00 96.62 268 GLY A CA 1
ATOM 2018 C C . GLY A 1 268 ? -13.497 -1.022 -0.949 1.00 96.62 268 GLY A C 1
ATOM 2019 O O . GLY A 1 268 ? -14.724 -1.174 -0.995 1.00 96.62 268 GLY A O 1
ATOM 2020 N N . VAL A 1 269 ? -12.693 -1.533 -1.879 1.00 95.44 269 VAL A N 1
ATOM 2021 C CA . VAL A 1 269 ? -13.142 -2.354 -3.012 1.00 95.44 269 VAL A CA 1
ATOM 2022 C C . VAL A 1 269 ? -12.547 -3.753 -2.904 1.00 95.44 269 VAL A C 1
ATOM 2024 O O . VAL A 1 269 ? -11.341 -3.920 -2.764 1.00 95.44 269 VAL A O 1
ATOM 2027 N N . ASN A 1 270 ? -13.409 -4.761 -3.022 1.00 91.25 270 ASN A N 1
ATOM 2028 C CA . ASN A 1 270 ? -13.028 -6.163 -3.101 1.00 91.25 270 ASN A CA 1
ATOM 2029 C C . ASN A 1 270 ? -13.675 -6.758 -4.358 1.00 91.25 270 ASN A C 1
ATOM 2031 O O . ASN A 1 270 ? -14.899 -6.754 -4.485 1.00 91.25 270 ASN A O 1
ATOM 2035 N N . SER A 1 271 ? -12.847 -7.204 -5.301 1.00 92.12 271 SER A N 1
ATOM 2036 C CA . SER A 1 271 ? -13.258 -7.795 -6.579 1.00 92.12 271 SER A CA 1
ATOM 2037 C C . SER A 1 271 ? -13.218 -9.326 -6.584 1.00 92.12 271 SER A C 1
ATOM 2039 O O . SER A 1 271 ? -13.793 -9.939 -7.487 1.00 92.12 271 SER A O 1
ATOM 2041 N N . ALA A 1 272 ? -12.593 -9.956 -5.580 1.00 88.50 272 ALA A N 1
ATOM 2042 C CA . ALA A 1 272 ? -12.399 -11.402 -5.541 1.00 88.50 272 ALA A CA 1
ATOM 2043 C C . ALA A 1 272 ? -13.744 -12.132 -5.400 1.00 88.50 272 ALA A C 1
ATOM 2045 O O . ALA A 1 272 ? -14.239 -12.717 -6.364 1.00 88.50 272 ALA A O 1
ATOM 2046 N N . ASP A 1 273 ? -14.378 -12.030 -4.238 1.00 88.25 273 ASP A N 1
ATOM 2047 C CA . ASP A 1 273 ? -15.648 -12.677 -3.878 1.00 88.25 273 ASP A CA 1
ATOM 2048 C C . ASP A 1 273 ? -16.892 -11.828 -4.209 1.00 88.25 273 ASP A C 1
ATOM 2050 O O . ASP A 1 273 ? -17.998 -12.147 -3.773 1.00 88.25 273 ASP A O 1
ATOM 2054 N N . TYR A 1 274 ? -16.739 -10.762 -5.007 1.00 92.94 274 TYR A N 1
ATOM 2055 C CA . TYR A 1 274 ? -17.833 -9.836 -5.314 1.00 92.94 274 TYR A CA 1
ATOM 2056 C C . TYR A 1 274 ? -19.063 -10.580 -5.895 1.00 92.94 274 TYR A C 1
ATOM 2058 O O . TYR A 1 274 ? -18.890 -11.449 -6.760 1.00 92.94 274 TYR A O 1
ATOM 2066 N N . PRO A 1 275 ? -20.304 -10.283 -5.455 1.00 92.88 275 PRO A N 1
ATOM 2067 C CA . PRO A 1 275 ? -21.481 -11.064 -5.838 1.00 92.88 275 PRO A CA 1
ATOM 2068 C C . PRO A 1 275 ? -21.691 -11.144 -7.355 1.00 92.88 275 PRO A C 1
ATOM 2070 O O . PRO A 1 275 ? -21.657 -10.123 -8.041 1.00 92.88 275 PRO A O 1
ATOM 2073 N N . LYS A 1 276 ? -21.968 -12.349 -7.880 1.00 92.44 276 LYS A N 1
ATOM 2074 C CA . LYS A 1 276 ? -22.124 -12.609 -9.327 1.00 92.44 276 LYS A CA 1
ATOM 2075 C C . LYS A 1 276 ? -23.106 -11.649 -10.006 1.00 92.44 276 LYS A C 1
ATOM 2077 O O . LYS A 1 276 ? -22.785 -11.121 -11.063 1.00 92.44 276 LYS A O 1
ATOM 2082 N N . HIS A 1 277 ? -24.260 -11.374 -9.391 1.00 92.81 277 HIS A N 1
ATOM 2083 C CA . HIS A 1 277 ? -25.252 -10.453 -9.961 1.00 92.81 277 HIS A CA 1
ATOM 2084 C C . HIS A 1 277 ? -24.722 -9.013 -10.087 1.00 92.81 277 HIS A C 1
ATOM 2086 O O . HIS A 1 277 ? -24.911 -8.387 -11.124 1.00 92.81 277 HIS A O 1
ATOM 2092 N N . LEU A 1 278 ? -23.952 -8.526 -9.106 1.00 94.31 278 LEU A N 1
ATOM 2093 C CA . LEU A 1 278 ? -23.305 -7.215 -9.196 1.00 94.31 278 LEU A CA 1
ATOM 2094 C C . LEU A 1 278 ? -22.135 -7.227 -10.196 1.00 94.31 278 LEU A C 1
ATOM 2096 O O . LEU A 1 278 ? -21.949 -6.248 -10.913 1.00 94.31 278 LEU A O 1
ATOM 2100 N N . LYS A 1 279 ? -21.373 -8.330 -10.317 1.00 94.75 279 LYS A N 1
ATOM 2101 C CA . LYS A 1 279 ? -20.360 -8.473 -11.386 1.00 94.75 279 LYS A CA 1
ATOM 2102 C C . LYS A 1 279 ? -20.998 -8.312 -12.777 1.00 94.75 279 LYS A C 1
ATOM 2104 O O . LYS A 1 279 ? -20.391 -7.656 -13.618 1.00 94.75 279 LYS A O 1
ATOM 2109 N N . LEU A 1 280 ? -22.210 -8.836 -13.009 1.00 94.56 280 LEU A N 1
ATOM 2110 C CA . LEU A 1 280 ? -22.950 -8.648 -14.272 1.00 94.56 280 LEU A CA 1
ATOM 2111 C C . LEU A 1 280 ? -23.246 -7.170 -14.554 1.00 94.56 280 LEU A C 1
ATOM 2113 O O . LEU A 1 280 ? -22.917 -6.685 -15.633 1.00 94.56 280 LEU A O 1
ATOM 2117 N N . GLU A 1 281 ? -23.808 -6.445 -13.581 1.00 96.25 281 GLU A N 1
ATOM 2118 C CA . GLU A 1 281 ? -24.109 -5.011 -13.720 1.00 96.25 281 GLU A CA 1
ATOM 2119 C C . GLU A 1 281 ? -22.860 -4.195 -14.085 1.00 96.25 281 GLU A C 1
ATOM 2121 O O . GLU A 1 281 ? -22.913 -3.327 -14.957 1.00 96.25 281 GLU A O 1
ATOM 2126 N N . ILE A 1 282 ? -21.720 -4.485 -13.447 1.00 97.81 282 ILE A N 1
ATOM 2127 C CA . ILE A 1 282 ? -20.454 -3.801 -13.731 1.00 97.81 282 ILE A CA 1
ATOM 2128 C C . ILE A 1 282 ? -19.922 -4.160 -15.124 1.00 97.81 282 ILE A C 1
ATOM 2130 O O . ILE A 1 282 ? -19.500 -3.261 -15.851 1.00 97.81 282 ILE A O 1
ATOM 2134 N N . TRP A 1 283 ? -19.963 -5.434 -15.529 1.00 97.12 283 TRP A N 1
ATOM 2135 C CA . TRP A 1 283 ? -19.528 -5.847 -16.868 1.00 97.12 283 TRP A CA 1
ATOM 2136 C C . TRP A 1 283 ? -20.386 -5.234 -17.978 1.00 97.12 283 TRP A C 1
ATOM 2138 O O . TRP A 1 283 ? -19.825 -4.771 -18.968 1.00 97.12 283 TRP A O 1
ATOM 2148 N N . GLU A 1 284 ? -21.705 -5.131 -17.803 1.00 96.88 284 GLU A N 1
ATOM 2149 C CA . GLU A 1 284 ? -22.579 -4.437 -18.759 1.00 96.88 284 GLU A CA 1
ATOM 2150 C C . GLU A 1 284 ? -22.282 -2.931 -18.831 1.00 96.88 284 GLU A C 1
ATOM 2152 O O . GLU A 1 284 ? -22.221 -2.361 -19.921 1.00 96.88 284 GLU A O 1
ATOM 2157 N N . LYS A 1 285 ? -21.995 -2.268 -17.705 1.00 97.56 285 LYS A N 1
ATOM 2158 C CA . LYS A 1 285 ? -21.576 -0.854 -17.714 1.00 97.56 285 LYS A CA 1
ATOM 2159 C C . LYS A 1 285 ? -20.222 -0.667 -18.412 1.00 97.56 285 LYS A C 1
ATOM 2161 O O . LYS A 1 285 ? -20.086 0.226 -19.249 1.00 97.56 285 LYS A O 1
ATOM 2166 N N . LEU A 1 286 ? -19.240 -1.534 -18.140 1.00 96.50 286 LEU A N 1
ATOM 2167 C CA . LEU A 1 286 ? -17.924 -1.558 -18.806 1.00 96.50 286 LEU A CA 1
ATOM 2168 C C . LEU A 1 286 ? -18.004 -1.901 -20.301 1.00 96.50 286 LEU A C 1
ATOM 2170 O O . LEU A 1 286 ? -17.134 -1.489 -21.066 1.00 96.50 286 LEU A O 1
ATOM 2174 N N . ALA A 1 287 ? -19.042 -2.622 -20.724 1.00 95.69 287 ALA A N 1
ATOM 2175 C CA . ALA A 1 287 ? -19.323 -2.934 -22.121 1.00 95.69 287 ALA A CA 1
ATOM 2176 C C . ALA A 1 287 ? -19.996 -1.778 -22.885 1.00 95.69 287 ALA A C 1
ATOM 2178 O O . ALA A 1 287 ? -19.950 -1.755 -24.117 1.00 95.69 287 ALA A O 1
ATOM 2179 N N . ASN A 1 288 ? -20.589 -0.819 -22.164 1.00 94.62 288 ASN A N 1
ATOM 2180 C CA . ASN A 1 288 ? -21.403 0.268 -22.707 1.00 94.62 288 ASN A CA 1
ATOM 2181 C C . ASN A 1 288 ? -20.919 1.644 -22.193 1.00 94.62 288 ASN A C 1
ATOM 2183 O O . ASN A 1 288 ? -19.869 2.132 -22.622 1.00 94.62 288 ASN A O 1
ATOM 2187 N N . ASP A 1 289 ? -21.658 2.280 -21.277 1.00 93.88 289 ASP A N 1
ATOM 2188 C CA . ASP A 1 289 ? -21.454 3.672 -20.837 1.00 93.88 289 ASP A CA 1
ATOM 2189 C C . ASP A 1 289 ? -20.052 3.971 -20.299 1.00 93.88 289 ASP A C 1
ATOM 2191 O O . ASP A 1 289 ? -19.562 5.096 -20.417 1.00 93.88 289 ASP A O 1
ATOM 2195 N N . TRP A 1 290 ? -19.392 2.981 -19.698 1.00 96.75 290 TRP A N 1
ATOM 2196 C CA . TRP A 1 290 ? -18.074 3.134 -19.082 1.00 96.75 290 TRP A CA 1
ATOM 2197 C C . TRP A 1 290 ? -16.937 2.676 -19.998 1.00 96.75 290 TRP A C 1
ATOM 2199 O O . TRP A 1 290 ? -15.784 2.947 -19.675 1.00 96.75 290 TRP A O 1
ATOM 2209 N N . LYS A 1 291 ? -17.228 2.055 -21.155 1.00 94.88 291 LYS A N 1
ATOM 2210 C CA . LYS A 1 291 ? -16.223 1.512 -22.087 1.00 94.88 291 LYS A CA 1
ATOM 2211 C C . LYS A 1 291 ? -15.267 2.616 -22.569 1.00 94.88 291 LYS A C 1
ATOM 2213 O O . LYS A 1 291 ? -15.702 3.483 -23.341 1.00 94.88 291 LYS A O 1
ATOM 2218 N N . PRO A 1 292 ? -13.974 2.627 -22.184 1.00 89.06 292 PRO A N 1
ATOM 2219 C CA . PRO A 1 292 ? -13.038 3.667 -22.603 1.00 89.06 292 PRO A CA 1
ATOM 2220 C C . PRO A 1 292 ? -12.505 3.350 -24.010 1.00 89.06 292 PRO A C 1
ATOM 2222 O O . PRO A 1 292 ? -11.343 3.003 -24.191 1.00 89.06 292 PRO A O 1
ATOM 2225 N N . THR A 1 293 ? -13.383 3.431 -25.016 1.00 85.75 293 THR A N 1
ATOM 2226 C CA . THR A 1 293 ? -13.172 2.894 -26.372 1.00 85.75 293 THR A CA 1
ATOM 2227 C C . THR A 1 293 ? -11.838 3.276 -27.026 1.00 85.75 293 THR A C 1
ATOM 2229 O O . THR A 1 293 ? -11.190 2.364 -27.530 1.00 85.75 293 THR A O 1
ATOM 2232 N N . PRO A 1 294 ? -11.365 4.544 -27.007 1.00 80.44 294 PRO A N 1
ATOM 2233 C CA . PRO A 1 294 ? -10.078 4.886 -27.619 1.00 80.44 294 PRO A CA 1
ATOM 2234 C C . PRO A 1 294 ? -8.904 4.183 -26.930 1.00 80.44 294 PRO A C 1
ATOM 2236 O O . PRO A 1 294 ? -8.019 3.660 -27.603 1.00 80.44 294 PRO A O 1
ATOM 2239 N N . PHE A 1 295 ? -8.936 4.107 -25.595 1.00 82.25 295 PHE A N 1
ATOM 2240 C CA . PHE A 1 295 ? -7.907 3.432 -24.813 1.00 82.25 295 PHE A CA 1
ATOM 2241 C C . PHE A 1 295 ? -7.973 1.911 -24.971 1.00 82.25 295 PHE A C 1
ATOM 2243 O O . PHE A 1 295 ? -6.933 1.303 -25.162 1.00 82.25 295 PHE A O 1
ATOM 2250 N N . LEU A 1 296 ? -9.156 1.284 -24.971 1.00 80.12 296 LEU A N 1
ATOM 2251 C CA . LEU A 1 296 ? -9.269 -0.163 -25.220 1.00 80.12 296 LEU A CA 1
ATOM 2252 C C . LEU A 1 296 ? -8.862 -0.549 -26.645 1.00 80.12 296 LEU A C 1
ATOM 2254 O O . LEU A 1 296 ? -8.213 -1.578 -26.821 1.00 80.12 296 LEU A O 1
ATOM 2258 N N . ALA A 1 297 ? -9.191 0.268 -27.649 1.00 77.12 297 ALA A N 1
ATOM 2259 C CA . ALA A 1 297 ? -8.753 0.049 -29.024 1.00 77.12 297 ALA A CA 1
ATOM 2260 C C . ALA A 1 297 ? -7.228 0.171 -29.145 1.00 77.12 297 ALA A C 1
ATOM 2262 O O . ALA A 1 297 ? -6.594 -0.712 -29.712 1.00 77.12 297 ALA A O 1
ATOM 2263 N N . GLN A 1 298 ? -6.624 1.206 -28.549 1.00 71.44 298 GLN A N 1
ATOM 2264 C CA . GLN A 1 298 ? -5.168 1.324 -28.459 1.00 71.44 298 GLN A CA 1
ATOM 2265 C C . GLN A 1 298 ? -4.566 0.122 -27.724 1.00 71.44 298 GLN A C 1
ATOM 2267 O O . GLN A 1 298 ? -3.687 -0.541 -28.257 1.00 71.44 298 GLN A O 1
ATOM 2272 N N . LEU A 1 299 ? -5.067 -0.200 -26.530 1.00 69.69 299 LEU A N 1
ATOM 2273 C CA . LEU A 1 299 ? -4.529 -1.256 -25.685 1.00 69.69 299 LEU A CA 1
ATOM 2274 C C . LEU A 1 299 ? -4.598 -2.609 -26.402 1.00 69.69 299 LEU A C 1
ATOM 2276 O O . LEU A 1 299 ? -3.578 -3.272 -26.523 1.00 69.69 299 LEU A O 1
ATOM 2280 N N . THR A 1 300 ? -5.735 -2.987 -26.986 1.00 67.94 300 THR A N 1
ATOM 2281 C CA . THR A 1 300 ? -5.860 -4.248 -27.743 1.00 67.94 300 THR A CA 1
ATOM 2282 C C . THR A 1 300 ? -5.120 -4.271 -29.088 1.00 67.94 300 THR A C 1
ATOM 2284 O O . THR A 1 300 ? -4.805 -5.361 -29.559 1.00 67.94 300 THR A O 1
ATOM 2287 N N . ALA A 1 301 ? -4.808 -3.118 -29.693 1.00 56.25 301 ALA A N 1
ATOM 2288 C CA . ALA A 1 301 ? -4.032 -3.037 -30.937 1.00 56.25 301 ALA A CA 1
ATOM 2289 C C . ALA A 1 301 ? -2.511 -2.913 -30.721 1.00 56.25 301 ALA A C 1
ATOM 2291 O O . ALA A 1 301 ? -1.747 -3.244 -31.626 1.00 56.25 301 ALA A O 1
ATOM 2292 N N . THR A 1 302 ? -2.060 -2.421 -29.559 1.00 43.91 302 THR A N 1
ATOM 2293 C CA . THR A 1 302 ? -0.641 -2.126 -29.284 1.00 43.91 302 THR A CA 1
ATOM 2294 C C . THR A 1 302 ? -0.073 -2.798 -28.031 1.00 43.91 302 THR A C 1
ATOM 2296 O O . THR A 1 302 ? 1.078 -2.525 -27.693 1.00 43.91 302 THR A O 1
ATOM 2299 N N . THR A 1 303 ? -0.824 -3.629 -27.298 1.00 51.81 303 THR A N 1
ATOM 2300 C CA . THR A 1 303 ? -0.236 -4.426 -26.203 1.00 51.81 303 THR A CA 1
ATOM 2301 C C . THR A 1 303 ? 0.425 -5.692 -26.698 1.00 51.81 303 THR A C 1
ATOM 2303 O O . THR A 1 303 ? -0.044 -6.360 -27.621 1.00 51.81 303 THR A O 1
ATOM 2306 N N . THR A 1 304 ? 1.480 -6.073 -25.983 1.00 58.50 304 THR A N 1
ATOM 2307 C CA . THR A 1 304 ? 2.046 -7.411 -26.048 1.00 58.50 304 THR A CA 1
ATOM 2308 C C . THR A 1 304 ? 1.018 -8.430 -25.553 1.00 58.50 304 THR A C 1
ATOM 2310 O O . THR A 1 304 ? 0.905 -8.705 -24.359 1.00 58.50 304 THR A O 1
ATOM 2313 N N . THR A 1 305 ? 0.268 -9.018 -26.485 1.00 72.31 305 THR A N 1
ATOM 2314 C CA . THR A 1 305 ? -0.361 -10.320 -26.250 1.00 72.31 305 THR A CA 1
ATOM 2315 C C . THR A 1 305 ? 0.768 -11.341 -26.164 1.00 72.31 305 THR A C 1
ATOM 2317 O O . THR A 1 305 ? 1.419 -11.623 -27.166 1.00 72.31 305 THR A O 1
ATOM 2320 N N . ILE A 1 306 ? 1.037 -11.844 -24.961 1.00 82.88 306 ILE A N 1
ATOM 2321 C CA . ILE A 1 306 ? 2.111 -12.812 -24.710 1.00 82.88 306 ILE A CA 1
ATOM 2322 C C . ILE A 1 306 ? 1.612 -14.244 -24.891 1.00 82.88 306 ILE A C 1
ATOM 2324 O O . ILE A 1 306 ? 0.437 -14.535 -24.650 1.00 82.88 306 ILE A O 1
ATOM 2328 N N . ALA A 1 307 ? 2.500 -15.157 -25.284 1.00 87.31 307 ALA A N 1
ATOM 2329 C CA . ALA A 1 307 ? 2.173 -16.574 -25.292 1.00 87.31 307 ALA A CA 1
ATOM 2330 C C . ALA A 1 307 ? 2.193 -17.136 -23.861 1.00 87.31 307 ALA A C 1
ATOM 2332 O O . ALA A 1 307 ? 2.883 -16.618 -22.981 1.00 87.31 307 ALA A O 1
ATOM 2333 N N . LEU A 1 308 ? 1.480 -18.247 -23.632 1.00 88.69 308 LEU A N 1
ATOM 2334 C CA . LEU A 1 308 ? 1.481 -18.949 -22.340 1.00 88.69 308 LEU A CA 1
ATOM 2335 C C . LEU A 1 308 ? 2.911 -19.283 -21.865 1.00 88.69 308 LEU A C 1
ATOM 2337 O O . LEU A 1 308 ? 3.192 -19.208 -20.673 1.00 88.69 308 LEU A O 1
ATOM 2341 N N . THR A 1 309 ? 3.820 -19.581 -22.799 1.00 87.75 309 THR A N 1
ATOM 2342 C CA . THR A 1 309 ? 5.249 -19.845 -22.552 1.00 87.75 309 THR A CA 1
ATOM 2343 C C . THR A 1 309 ? 5.986 -18.702 -21.870 1.00 87.75 309 THR A C 1
ATOM 2345 O O . THR A 1 309 ? 6.910 -18.952 -21.099 1.00 87.75 309 THR A O 1
ATOM 2348 N N . ASP A 1 310 ? 5.567 -17.463 -22.111 1.00 86.06 310 ASP A N 1
ATOM 2349 C CA . ASP A 1 310 ? 6.297 -16.275 -21.673 1.00 86.06 310 ASP A CA 1
ATOM 2350 C C . ASP A 1 310 ? 5.788 -15.785 -20.308 1.00 86.06 310 ASP A C 1
ATOM 2352 O O . ASP A 1 310 ? 6.484 -15.050 -19.608 1.00 86.06 310 ASP A O 1
ATOM 2356 N N . VAL A 1 311 ? 4.589 -16.222 -19.895 1.00 88.94 311 VAL A N 1
ATOM 2357 C CA . VAL A 1 311 ? 3.888 -15.787 -18.672 1.00 88.94 311 VAL A CA 1
ATOM 2358 C C . VAL A 1 311 ? 4.793 -15.845 -17.438 1.00 88.94 311 VAL A C 1
ATOM 2360 O O . VAL A 1 311 ? 4.809 -14.892 -16.662 1.00 88.94 311 VAL A O 1
ATOM 2363 N N . ALA A 1 312 ? 5.603 -16.898 -17.282 1.00 88.06 312 ALA A N 1
ATOM 2364 C CA . ALA A 1 312 ? 6.558 -17.021 -16.176 1.00 88.06 312 ALA A CA 1
ATOM 2365 C C . ALA A 1 312 ? 7.504 -15.806 -16.075 1.00 88.06 312 ALA A C 1
ATOM 2367 O O . ALA A 1 312 ? 7.628 -15.197 -15.013 1.00 88.06 312 ALA A O 1
ATOM 2368 N N . THR A 1 313 ? 8.103 -15.391 -17.196 1.00 85.19 313 THR A N 1
ATOM 2369 C CA . THR A 1 313 ? 9.004 -14.231 -17.270 1.00 85.19 313 THR A CA 1
ATOM 2370 C C . THR A 1 313 ? 8.289 -12.925 -16.922 1.00 85.19 313 THR A C 1
ATOM 2372 O O . THR A 1 313 ? 8.872 -12.048 -16.285 1.00 85.19 313 THR A O 1
ATOM 2375 N N . TYR A 1 314 ? 7.018 -12.778 -17.301 1.00 82.31 314 TYR A N 1
ATOM 2376 C CA . TYR A 1 314 ? 6.245 -11.577 -16.982 1.00 82.31 314 TYR A CA 1
ATOM 2377 C C . TYR A 1 314 ? 5.811 -11.515 -15.518 1.00 82.31 314 TYR A C 1
ATOM 2379 O O . TYR A 1 314 ? 5.817 -10.430 -14.938 1.00 82.31 314 TYR A O 1
ATOM 2387 N N . LEU A 1 315 ? 5.501 -12.651 -14.891 1.00 86.56 315 LEU A N 1
ATOM 2388 C CA . LEU A 1 315 ? 5.221 -12.716 -13.454 1.00 86.56 315 LEU A CA 1
ATOM 2389 C C . LEU A 1 315 ? 6.458 -12.314 -12.633 1.00 86.56 315 LEU A C 1
ATOM 2391 O O . LEU A 1 315 ? 6.329 -11.566 -11.662 1.00 86.56 315 LEU A O 1
ATOM 2395 N N . ASP A 1 316 ? 7.655 -12.728 -13.059 1.00 82.31 316 ASP A N 1
ATOM 2396 C CA . ASP A 1 316 ? 8.932 -12.331 -12.445 1.00 82.31 316 ASP A CA 1
ATOM 2397 C C . ASP A 1 316 ? 9.187 -10.824 -12.590 1.00 82.31 316 ASP A C 1
ATOM 2399 O O . ASP A 1 316 ? 9.500 -10.143 -11.608 1.00 82.31 316 ASP A O 1
ATOM 2403 N N . ARG A 1 317 ? 8.979 -10.278 -13.798 1.00 76.25 317 ARG A N 1
ATOM 2404 C CA . ARG A 1 317 ? 8.997 -8.826 -14.045 1.00 76.25 317 ARG A CA 1
ATOM 2405 C C . ARG A 1 317 ? 7.973 -8.097 -13.162 1.00 76.25 317 ARG A C 1
ATOM 2407 O O . ARG A 1 317 ? 8.246 -7.011 -12.660 1.00 76.25 317 ARG A O 1
ATOM 2414 N N . MET A 1 318 ? 6.792 -8.671 -12.931 1.00 77.75 318 MET A N 1
ATOM 2415 C CA . MET A 1 318 ? 5.723 -8.010 -12.176 1.00 77.75 318 MET A CA 1
ATOM 2416 C C . MET A 1 318 ? 6.026 -7.823 -10.696 1.00 77.75 318 MET A C 1
ATOM 2418 O O . MET A 1 318 ? 5.760 -6.737 -10.179 1.00 77.75 318 MET A O 1
ATOM 2422 N N . ILE A 1 319 ? 6.648 -8.800 -10.035 1.00 72.88 319 ILE A N 1
ATOM 2423 C CA . ILE A 1 319 ? 7.103 -8.627 -8.645 1.00 72.88 319 ILE A CA 1
ATOM 2424 C C . ILE A 1 319 ? 8.159 -7.518 -8.529 1.00 72.88 319 ILE A C 1
ATOM 2426 O O . ILE A 1 319 ? 8.166 -6.781 -7.548 1.00 72.88 319 ILE A O 1
ATOM 2430 N N . LYS A 1 320 ? 8.996 -7.334 -9.554 1.00 66.19 320 LYS A N 1
ATOM 2431 C CA . LYS A 1 3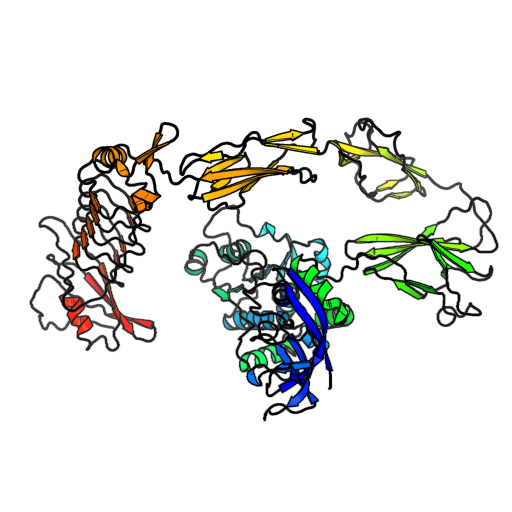20 ? 10.018 -6.275 -9.606 1.00 66.19 320 LYS A CA 1
ATOM 2432 C C . LYS A 1 320 ? 9.486 -4.899 -10.045 1.00 66.19 320 LYS A C 1
ATOM 2434 O O . LYS A 1 320 ? 10.264 -3.962 -10.180 1.00 66.19 320 LYS A O 1
ATOM 2439 N N . ALA A 1 321 ? 8.177 -4.759 -10.291 1.00 60.09 321 ALA A N 1
ATOM 2440 C CA . ALA A 1 321 ? 7.547 -3.586 -10.923 1.00 60.09 321 ALA A CA 1
ATOM 2441 C C . ALA A 1 321 ? 8.059 -3.260 -12.355 1.00 60.09 321 ALA A C 1
ATOM 2443 O O . ALA A 1 321 ? 7.871 -2.150 -12.878 1.00 60.09 321 ALA A O 1
ATOM 2444 N N . GLU A 1 322 ? 8.637 -4.270 -13.010 1.00 58.09 322 GLU A N 1
ATOM 2445 C CA . GLU A 1 322 ? 9.176 -4.289 -14.375 1.00 58.09 322 GLU A CA 1
ATOM 2446 C C . GLU A 1 322 ? 8.153 -4.801 -15.410 1.00 58.09 322 GLU A C 1
ATOM 2448 O O . GLU A 1 322 ? 8.519 -4.982 -16.566 1.00 58.09 322 GLU A O 1
ATOM 2453 N N . CYS A 1 323 ? 6.883 -5.059 -15.043 1.00 47.72 323 CYS A N 1
ATOM 2454 C CA . CYS A 1 323 ? 5.855 -5.560 -15.979 1.00 47.72 323 CYS A CA 1
ATOM 2455 C C . CYS A 1 323 ? 5.331 -4.480 -16.939 1.00 47.72 323 CYS A C 1
ATOM 2457 O O . CYS A 1 323 ? 4.168 -4.079 -16.936 1.00 47.72 323 CYS A O 1
ATOM 2459 N N . GLN A 1 324 ? 6.233 -4.009 -17.779 1.00 47.97 324 GLN A N 1
ATOM 2460 C CA . GLN A 1 324 ? 5.943 -3.708 -19.166 1.00 47.97 324 GLN A CA 1
ATOM 2461 C C . GLN A 1 324 ? 6.731 -4.748 -19.974 1.00 47.97 324 GLN A C 1
ATOM 2463 O O . GLN A 1 324 ? 7.634 -5.401 -19.441 1.00 47.97 324 GLN A O 1
ATOM 2468 N N . ASP A 1 325 ? 6.380 -4.980 -21.234 1.00 39.44 325 ASP A N 1
ATOM 2469 C CA . ASP A 1 325 ? 7.244 -5.816 -22.058 1.00 39.44 325 ASP A CA 1
ATOM 2470 C C . ASP A 1 325 ? 8.579 -5.093 -22.229 1.00 39.44 325 ASP A C 1
ATOM 2472 O O . ASP A 1 325 ? 8.640 -4.075 -22.898 1.00 39.44 325 ASP A O 1
ATOM 2476 N N . ILE A 1 326 ? 9.619 -5.565 -21.541 1.00 41.28 326 ILE A N 1
ATOM 2477 C CA . ILE A 1 326 ? 10.980 -5.041 -21.613 1.00 41.28 326 ILE A CA 1
ATOM 2478 C C . ILE A 1 326 ? 11.908 -6.207 -21.938 1.00 41.28 326 ILE A C 1
ATOM 2480 O O . ILE A 1 326 ? 12.703 -6.689 -21.129 1.00 41.28 326 ILE A O 1
ATOM 2484 N N . SER A 1 327 ? 11.796 -6.689 -23.175 1.00 42.72 327 SER A N 1
ATOM 2485 C CA . SER A 1 327 ? 12.958 -7.261 -23.845 1.00 42.72 327 SER A CA 1
ATOM 2486 C C . SER A 1 327 ? 14.082 -6.216 -23.850 1.00 42.72 327 SER A C 1
ATOM 2488 O O . SER A 1 327 ? 14.010 -5.199 -24.543 1.00 42.72 327 SER A O 1
ATOM 2490 N N . ASN A 1 328 ? 15.129 -6.477 -23.062 1.00 46.25 328 ASN A N 1
ATOM 2491 C CA . ASN A 1 328 ? 16.410 -5.776 -23.167 1.00 46.25 328 ASN A CA 1
ATOM 2492 C C . ASN A 1 328 ? 17.323 -6.392 -24.241 1.00 46.25 328 ASN A C 1
ATOM 2494 O O . ASN A 1 328 ? 18.421 -5.873 -24.464 1.00 46.25 328 ASN A O 1
ATOM 2498 N N . SER A 1 329 ? 16.882 -7.450 -24.936 1.00 50.94 329 SER A N 1
ATOM 2499 C CA . SER A 1 329 ? 17.495 -7.876 -26.195 1.00 50.94 329 SER A CA 1
ATOM 2500 C C . SER A 1 329 ? 17.148 -6.846 -27.264 1.00 50.94 329 SER A C 1
ATOM 2502 O O . SER A 1 329 ? 16.006 -6.406 -27.400 1.00 50.94 329 SER A O 1
ATOM 2504 N N . LYS A 1 330 ? 18.162 -6.428 -28.014 1.00 70.75 330 LYS A N 1
ATOM 2505 C CA . LYS A 1 330 ? 18.096 -5.285 -28.934 1.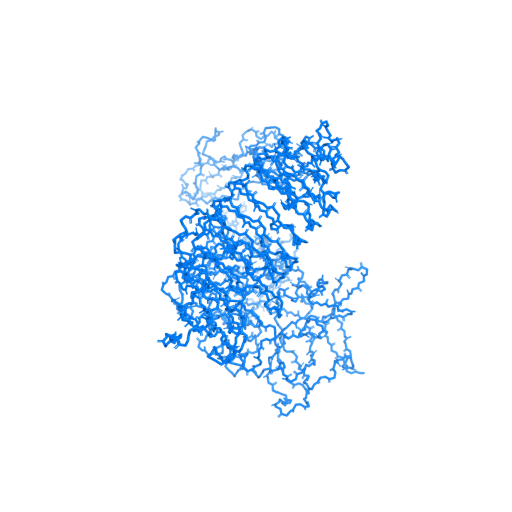00 70.75 330 LYS A CA 1
ATOM 2506 C C . LYS A 1 330 ? 18.520 -5.706 -30.336 1.00 70.75 330 LYS A C 1
ATOM 2508 O O . LYS A 1 330 ? 19.198 -4.965 -31.037 1.00 70.75 330 LYS A O 1
ATOM 2513 N N . ASP A 1 331 ? 18.215 -6.943 -30.685 1.00 75.06 331 ASP A N 1
ATOM 2514 C CA . ASP A 1 331 ? 18.780 -7.661 -31.806 1.00 75.06 331 ASP A CA 1
ATOM 2515 C C . ASP A 1 331 ? 17.897 -7.527 -33.047 1.00 75.06 331 ASP A C 1
ATOM 2517 O O . ASP A 1 331 ? 16.669 -7.564 -32.963 1.00 75.06 331 ASP A O 1
ATOM 2521 N N . ILE A 1 332 ? 18.534 -7.359 -34.206 1.00 70.94 332 ILE A N 1
ATOM 2522 C CA . ILE A 1 332 ? 17.877 -7.515 -35.506 1.00 70.94 332 ILE A CA 1
ATOM 2523 C C . ILE A 1 332 ? 18.013 -8.985 -35.895 1.00 70.94 332 ILE A C 1
ATOM 2525 O O . ILE A 1 332 ? 19.123 -9.500 -36.008 1.00 70.94 332 ILE A O 1
ATOM 2529 N N . ILE A 1 333 ? 16.869 -9.644 -36.064 1.00 74.00 333 ILE A N 1
ATOM 2530 C CA . ILE A 1 333 ? 16.736 -11.072 -36.374 1.00 74.00 333 ILE A CA 1
ATOM 2531 C C . ILE A 1 333 ? 16.891 -11.294 -37.882 1.00 74.00 333 ILE A C 1
ATOM 2533 O O . ILE A 1 333 ? 17.528 -12.250 -38.311 1.00 74.00 333 ILE A O 1
ATOM 2537 N N . SER A 1 334 ? 16.315 -10.408 -38.698 1.00 78.88 334 SER A N 1
ATOM 2538 C CA . SER A 1 334 ? 16.504 -10.415 -40.149 1.00 78.88 334 SER A CA 1
ATOM 2539 C C . SER A 1 334 ? 16.298 -9.028 -40.755 1.00 78.88 334 SER A C 1
ATOM 2541 O O . SER A 1 334 ? 15.590 -8.181 -40.203 1.00 78.88 334 SER A O 1
ATOM 2543 N N . PHE A 1 335 ? 16.936 -8.806 -41.903 1.00 81.50 335 PHE A N 1
ATOM 2544 C CA . PHE A 1 335 ? 16.885 -7.564 -42.664 1.00 81.50 335 PHE A CA 1
ATOM 2545 C C . PHE A 1 335 ? 16.885 -7.921 -44.156 1.00 81.50 335 PHE A C 1
ATOM 2547 O O . PHE A 1 335 ? 17.861 -8.476 -44.660 1.00 81.50 335 PHE A O 1
ATOM 2554 N N . THR A 1 336 ? 15.781 -7.650 -44.853 1.00 81.56 336 THR A N 1
ATOM 2555 C CA . THR A 1 336 ? 15.568 -8.102 -46.241 1.00 81.56 336 THR A CA 1
ATOM 2556 C C . THR A 1 336 ? 14.887 -7.018 -47.066 1.00 81.56 336 THR A C 1
ATOM 2558 O O . THR A 1 336 ? 13.869 -6.467 -46.650 1.00 81.56 336 THR A O 1
ATOM 2561 N N . PHE A 1 337 ? 15.390 -6.742 -48.266 1.00 82.19 337 PHE A N 1
ATOM 2562 C CA . PHE A 1 337 ? 14.658 -5.976 -49.270 1.00 82.19 337 PHE A CA 1
ATOM 2563 C C . PHE A 1 337 ? 13.858 -6.941 -50.141 1.00 82.19 337 PHE A C 1
ATOM 2565 O O . PHE A 1 337 ? 14.421 -7.647 -50.973 1.00 82.19 337 PHE A O 1
ATOM 2572 N N . THR A 1 338 ? 12.542 -6.989 -49.942 1.00 80.12 338 THR A N 1
ATOM 2573 C CA . THR A 1 338 ? 11.662 -7.831 -50.760 1.00 80.12 338 THR A CA 1
ATOM 2574 C C . THR A 1 338 ? 11.291 -7.111 -52.053 1.00 80.12 338 THR A C 1
ATOM 2576 O O . THR A 1 338 ? 10.992 -5.912 -52.043 1.00 80.12 338 THR A O 1
ATOM 2579 N N . LYS A 1 339 ? 11.254 -7.838 -53.169 1.00 82.94 339 LYS A N 1
ATOM 2580 C CA . LYS A 1 339 ? 10.814 -7.354 -54.484 1.00 82.94 339 LYS A CA 1
ATOM 2581 C C . LYS A 1 339 ? 9.383 -6.820 -54.448 1.00 82.94 339 LYS A C 1
ATOM 2583 O O . LYS A 1 339 ? 9.067 -5.843 -55.118 1.00 82.94 339 LYS A O 1
ATOM 2588 N N . THR A 1 340 ? 8.534 -7.409 -53.606 1.00 81.12 340 THR A N 1
ATOM 2589 C CA . THR A 1 340 ? 7.147 -6.976 -53.379 1.00 81.12 340 THR A CA 1
ATOM 2590 C C . THR A 1 340 ? 7.050 -5.540 -52.855 1.00 81.12 340 THR A C 1
ATOM 2592 O O . THR A 1 340 ? 6.152 -4.806 -53.258 1.00 81.12 340 THR A O 1
ATOM 2595 N N . LEU A 1 341 ? 7.973 -5.114 -51.983 1.00 70.19 341 LEU A N 1
ATOM 2596 C CA . LEU A 1 341 ? 8.047 -3.729 -51.490 1.00 70.19 341 LEU A CA 1
ATOM 2597 C C . LEU A 1 341 ? 8.961 -2.835 -52.339 1.00 70.19 341 LEU A C 1
ATOM 2599 O O . LEU A 1 341 ? 8.873 -1.611 -52.243 1.00 70.19 341 LEU A O 1
ATOM 2603 N N . ASN A 1 342 ? 9.822 -3.438 -53.163 1.00 80.44 342 ASN A N 1
ATOM 2604 C CA . ASN A 1 342 ? 10.854 -2.774 -53.954 1.00 80.44 342 ASN A CA 1
ATOM 2605 C C . ASN A 1 342 ? 10.826 -3.280 -55.410 1.00 80.44 342 ASN A C 1
ATOM 2607 O O . ASN A 1 342 ? 11.685 -4.077 -55.793 1.00 80.44 342 ASN A O 1
ATOM 2611 N N . PRO A 1 343 ? 9.872 -2.828 -56.251 1.00 78.38 343 PRO A N 1
ATOM 2612 C CA . PRO A 1 343 ? 9.719 -3.331 -57.622 1.00 78.38 343 PRO A CA 1
ATOM 2613 C C . PRO A 1 343 ? 10.922 -3.076 -58.547 1.00 78.38 343 PRO A C 1
ATOM 2615 O O . PRO A 1 343 ? 11.000 -3.661 -59.622 1.00 78.38 343 PRO A O 1
ATOM 2618 N N . SER A 1 344 ? 11.853 -2.208 -58.136 1.00 75.56 344 SER A N 1
ATOM 2619 C CA . SER A 1 344 ? 13.143 -1.963 -58.790 1.00 75.56 344 SER A CA 1
ATOM 2620 C C . SER A 1 344 ? 14.168 -3.091 -58.599 1.00 75.56 344 SER A C 1
ATOM 2622 O O . SER A 1 344 ? 15.219 -3.058 -59.237 1.00 75.56 344 SER A O 1
ATOM 2624 N N . LEU A 1 345 ? 13.895 -4.079 -57.739 1.00 78.56 345 LEU A N 1
ATOM 2625 C CA . LEU A 1 345 ? 14.759 -5.239 -57.521 1.00 78.56 345 LEU A CA 1
ATOM 2626 C C . LEU A 1 345 ? 14.338 -6.435 -58.386 1.00 78.56 345 LEU A C 1
ATOM 2628 O O . LEU A 1 345 ? 13.158 -6.748 -58.548 1.00 78.56 345 LEU A O 1
ATOM 2632 N N . ASN A 1 346 ? 15.327 -7.161 -58.908 1.00 79.25 346 ASN A N 1
ATOM 2633 C CA . ASN A 1 346 ? 15.086 -8.339 -59.747 1.00 79.25 346 ASN A CA 1
ATOM 2634 C C . ASN A 1 346 ? 14.620 -9.561 -58.934 1.00 79.25 346 ASN A C 1
ATOM 2636 O O . ASN A 1 346 ? 13.816 -10.357 -59.429 1.00 79.25 346 ASN A O 1
ATOM 2640 N N . SER A 1 347 ? 15.059 -9.664 -57.681 1.00 82.69 347 SER A N 1
ATOM 2641 C CA . SER A 1 347 ? 14.704 -10.683 -56.686 1.00 82.69 347 SER A CA 1
ATOM 2642 C C . SER A 1 347 ? 14.686 -10.055 -55.290 1.00 82.69 347 SER A C 1
ATOM 2644 O O . SER A 1 347 ? 15.101 -8.908 -55.123 1.00 82.69 347 SER A O 1
ATOM 2646 N N . ASP A 1 348 ? 14.251 -10.809 -54.283 1.00 86.38 348 ASP A N 1
ATOM 2647 C CA . ASP A 1 348 ? 14.506 -10.444 -52.888 1.00 86.38 348 ASP A CA 1
ATOM 2648 C C . ASP A 1 348 ? 16.025 -10.437 -52.626 1.00 86.38 348 ASP A C 1
ATOM 2650 O O . ASP A 1 348 ? 16.758 -11.273 -53.163 1.00 86.38 348 ASP A O 1
ATOM 2654 N N . ILE A 1 349 ? 16.496 -9.482 -51.818 1.00 82.31 349 ILE A N 1
ATOM 2655 C CA . ILE A 1 349 ? 17.900 -9.342 -51.410 1.00 82.31 349 ILE A CA 1
ATOM 2656 C C . ILE A 1 349 ? 17.955 -9.353 -49.882 1.00 82.31 349 ILE A C 1
ATOM 2658 O O . ILE A 1 349 ? 17.461 -8.436 -49.219 1.00 82.31 349 ILE A O 1
ATOM 2662 N N . GLN A 1 350 ? 18.556 -10.398 -49.318 1.00 85.31 350 GLN A N 1
ATOM 2663 C CA . GLN A 1 350 ? 18.739 -10.555 -47.877 1.00 85.31 350 GLN A CA 1
ATOM 2664 C C . GLN A 1 350 ? 20.111 -10.016 -47.458 1.00 85.31 350 GLN A C 1
ATOM 2666 O O . GLN A 1 350 ? 21.117 -10.316 -48.094 1.00 85.31 350 GLN A O 1
ATOM 2671 N N . ALA A 1 351 ? 20.151 -9.212 -46.395 1.00 81.81 351 ALA A N 1
ATOM 2672 C CA . ALA A 1 351 ? 21.395 -8.662 -45.866 1.00 81.81 351 ALA A CA 1
ATOM 2673 C C . ALA A 1 351 ? 22.053 -9.618 -44.858 1.00 81.81 351 ALA A C 1
ATOM 2675 O O . ALA A 1 351 ? 21.370 -10.323 -44.108 1.00 81.81 351 ALA A O 1
ATOM 2676 N N . THR A 1 352 ? 23.382 -9.585 -44.790 1.00 83.75 352 THR A N 1
ATOM 2677 C CA . THR A 1 352 ? 24.163 -10.320 -43.785 1.00 83.75 352 THR A CA 1
ATOM 2678 C C . THR A 1 352 ? 24.287 -9.479 -42.519 1.00 83.75 352 THR A C 1
ATOM 2680 O O . THR A 1 352 ? 24.563 -8.281 -42.592 1.00 83.75 352 THR A O 1
ATOM 2683 N N . ILE A 1 353 ? 24.093 -10.097 -41.350 1.00 82.69 353 ILE A N 1
ATOM 2684 C CA . ILE A 1 353 ? 24.168 -9.428 -40.045 1.00 82.69 353 ILE A CA 1
ATOM 2685 C C . ILE A 1 353 ? 25.297 -10.063 -39.227 1.00 82.69 353 ILE A C 1
ATOM 2687 O O . ILE A 1 353 ? 25.208 -11.223 -38.830 1.00 82.69 353 ILE A O 1
ATOM 2691 N N . THR A 1 354 ? 26.356 -9.304 -38.950 1.00 79.31 354 THR A N 1
ATOM 2692 C CA . THR A 1 354 ? 27.519 -9.761 -38.165 1.00 79.31 354 THR A CA 1
ATOM 2693 C C . THR A 1 354 ? 28.008 -8.618 -37.286 1.00 79.31 354 THR A C 1
ATOM 2695 O O . THR A 1 354 ? 28.116 -7.493 -37.757 1.00 79.31 354 THR A O 1
ATOM 2698 N N . ASP A 1 355 ? 28.235 -8.868 -35.993 1.00 77.88 355 ASP A N 1
ATOM 2699 C CA . ASP A 1 355 ? 28.805 -7.906 -35.030 1.00 77.88 355 ASP A CA 1
ATOM 2700 C C . ASP A 1 355 ? 28.231 -6.476 -35.080 1.00 77.88 355 ASP A C 1
ATOM 2702 O O . ASP A 1 355 ? 28.928 -5.478 -34.912 1.00 77.88 355 ASP A O 1
ATOM 2706 N N . ARG A 1 356 ? 26.899 -6.382 -35.227 1.00 80.31 356 ARG A N 1
ATOM 2707 C CA . ARG A 1 356 ? 26.119 -5.125 -35.325 1.00 80.31 356 ARG A CA 1
ATOM 2708 C C . ARG A 1 356 ? 26.328 -4.340 -36.629 1.00 80.31 356 ARG A C 1
ATOM 2710 O O . ARG A 1 356 ? 25.965 -3.166 -36.711 1.00 80.31 356 ARG A O 1
ATOM 2717 N N . ILE A 1 357 ? 26.850 -4.983 -37.662 1.00 77.56 357 ILE A N 1
ATOM 2718 C CA . ILE A 1 357 ? 26.915 -4.469 -39.028 1.00 77.56 357 ILE A CA 1
ATOM 2719 C C . ILE A 1 357 ? 25.874 -5.222 -39.863 1.00 77.56 357 ILE A C 1
ATOM 2721 O O . ILE A 1 357 ? 25.781 -6.447 -39.790 1.00 77.56 357 ILE A O 1
ATOM 2725 N N . ILE A 1 358 ? 25.063 -4.477 -40.613 1.00 79.31 358 ILE A N 1
ATOM 2726 C CA . ILE A 1 358 ? 24.162 -4.994 -41.645 1.00 79.31 358 ILE A CA 1
ATOM 2727 C C . ILE A 1 358 ? 24.833 -4.679 -42.978 1.00 79.31 358 ILE A C 1
ATOM 2729 O O . ILE A 1 358 ? 24.915 -3.508 -43.354 1.00 79.31 358 ILE A O 1
ATOM 2733 N N . THR A 1 359 ? 25.305 -5.704 -43.676 1.00 79.62 359 THR A N 1
ATOM 2734 C CA . THR A 1 359 ? 25.963 -5.553 -44.977 1.00 79.62 359 THR A CA 1
ATOM 2735 C C . THR A 1 359 ? 25.031 -6.023 -46.083 1.00 79.62 359 THR A C 1
ATOM 2737 O O . THR A 1 359 ? 24.496 -7.133 -46.021 1.00 79.62 359 THR A O 1
ATOM 2740 N N . VAL A 1 360 ? 24.849 -5.188 -47.105 1.00 79.06 360 VAL A N 1
ATOM 2741 C CA . VAL A 1 360 ? 24.116 -5.538 -48.326 1.00 79.06 360 VAL A CA 1
ATOM 2742 C C . VAL A 1 360 ? 24.916 -5.125 -49.559 1.00 79.06 360 VAL A C 1
ATOM 2744 O O . VAL A 1 360 ? 25.516 -4.052 -49.595 1.00 79.06 360 VAL A O 1
ATOM 2747 N N . GLU A 1 361 ? 24.904 -5.972 -50.578 1.00 77.56 361 GLU A N 1
ATOM 2748 C CA . GLU A 1 361 ? 25.433 -5.650 -51.900 1.00 77.56 361 GLU A CA 1
ATOM 2749 C C . GLU A 1 361 ? 24.266 -5.215 -52.793 1.00 77.56 361 GLU A C 1
ATOM 2751 O O . GLU A 1 361 ? 23.236 -5.893 -52.845 1.00 77.56 361 GLU A O 1
ATOM 2756 N N . LEU A 1 362 ? 24.384 -4.053 -53.443 1.00 72.50 362 LEU A N 1
ATOM 2757 C CA . LEU A 1 362 ? 23.314 -3.475 -54.260 1.00 72.50 362 LEU A CA 1
ATOM 2758 C C . LEU A 1 362 ? 23.841 -3.072 -55.647 1.00 72.50 362 LEU A C 1
ATOM 2760 O O . LEU A 1 362 ? 24.949 -2.542 -55.747 1.00 72.50 362 LEU A O 1
ATOM 2764 N N . PRO A 1 363 ? 23.059 -3.273 -56.728 1.00 70.06 363 PRO A N 1
ATOM 2765 C CA . PRO A 1 363 ? 23.456 -2.826 -58.061 1.00 70.06 363 PRO A CA 1
ATOM 2766 C C . PRO A 1 363 ? 23.613 -1.300 -58.123 1.00 70.06 363 PRO A C 1
ATOM 2768 O O . PRO A 1 363 ? 22.770 -0.579 -57.591 1.00 70.06 363 PRO A O 1
ATOM 2771 N N . ALA A 1 364 ? 24.615 -0.803 -58.860 1.00 62.22 364 ALA A N 1
ATOM 2772 C CA . ALA A 1 364 ? 24.876 0.636 -59.045 1.00 62.22 364 ALA A CA 1
ATOM 2773 C C . ALA A 1 364 ? 23.670 1.463 -59.545 1.00 62.22 364 ALA A C 1
ATOM 2775 O O . ALA A 1 364 ? 23.622 2.674 -59.361 1.00 62.22 364 ALA A O 1
ATOM 2776 N N . SER A 1 365 ? 22.678 0.830 -60.179 1.00 59.88 365 SER A N 1
ATOM 2777 C CA . SER A 1 365 ? 21.456 1.484 -60.662 1.00 59.88 365 SER A CA 1
ATOM 2778 C C . SER A 1 365 ? 20.372 1.698 -59.591 1.00 59.88 365 SER A C 1
ATOM 2780 O O . SER A 1 365 ? 19.362 2.348 -59.872 1.00 59.88 365 SER A O 1
ATOM 2782 N N . VAL A 1 366 ? 20.532 1.156 -58.378 1.00 64.06 366 VAL A N 1
ATOM 2783 C CA . VAL A 1 366 ? 19.493 1.146 -57.336 1.00 64.06 366 VAL A CA 1
ATOM 2784 C C . VAL A 1 366 ? 19.726 2.255 -56.309 1.00 64.06 366 VAL A C 1
ATOM 2786 O O . VAL A 1 366 ? 20.654 2.192 -55.514 1.00 64.06 366 VAL A O 1
ATOM 2789 N N . LYS A 1 367 ? 18.834 3.249 -56.242 1.00 66.88 367 LYS A N 1
ATOM 2790 C CA . LYS A 1 367 ? 18.927 4.338 -55.252 1.00 66.88 367 LYS A CA 1
ATOM 2791 C C . LYS A 1 367 ? 18.491 3.881 -53.856 1.00 66.88 367 LYS A C 1
ATOM 2793 O O . LYS A 1 367 ? 17.304 3.624 -53.649 1.00 66.88 367 LYS A O 1
ATOM 2798 N N . ILE A 1 368 ? 19.396 3.867 -52.873 1.00 64.69 368 ILE A N 1
ATOM 2799 C CA . ILE A 1 368 ? 19.085 3.371 -51.516 1.00 64.69 368 ILE A CA 1
ATOM 2800 C C . ILE A 1 368 ? 17.931 4.095 -50.828 1.00 64.69 368 ILE A C 1
ATOM 2802 O O . ILE A 1 368 ? 17.078 3.413 -50.272 1.00 64.69 368 ILE A O 1
ATOM 2806 N N . ALA A 1 369 ? 17.826 5.425 -50.909 1.00 62.41 369 ALA A N 1
ATOM 2807 C CA . ALA A 1 369 ? 16.703 6.135 -50.279 1.00 62.41 369 ALA A CA 1
ATOM 2808 C C . ALA A 1 369 ? 15.323 5.777 -50.865 1.00 62.41 369 ALA A C 1
ATOM 2810 O O . ALA A 1 369 ? 14.298 6.129 -50.285 1.00 62.41 369 ALA A O 1
ATOM 2811 N N . THR A 1 370 ? 15.273 5.085 -52.011 1.00 65.38 370 THR A N 1
ATOM 2812 C CA . THR A 1 370 ? 14.018 4.566 -52.579 1.00 65.38 370 THR A CA 1
ATOM 2813 C C . THR A 1 370 ? 13.670 3.160 -52.087 1.00 65.38 370 THR A C 1
ATOM 2815 O O . THR A 1 370 ? 12.524 2.738 -52.244 1.00 65.38 370 THR A O 1
ATOM 2818 N N . LEU A 1 371 ? 14.620 2.450 -51.466 1.00 70.44 371 LEU A N 1
ATOM 2819 C CA . LEU A 1 371 ? 14.411 1.108 -50.938 1.00 70.44 371 LEU A CA 1
ATOM 2820 C C . LEU A 1 371 ? 13.748 1.128 -49.555 1.00 70.44 371 LEU A C 1
ATOM 2822 O O . LEU A 1 371 ? 14.103 1.898 -48.664 1.00 70.44 371 LEU A O 1
ATOM 2826 N N . LYS A 1 372 ? 12.812 0.204 -49.356 1.00 77.50 372 LYS A N 1
ATOM 2827 C CA . LYS A 1 372 ? 12.088 -0.047 -48.110 1.00 77.50 372 LYS A CA 1
ATOM 2828 C C . LYS A 1 372 ? 12.441 -1.448 -47.598 1.00 77.50 372 LYS A C 1
ATOM 2830 O O . LYS A 1 372 ? 11.987 -2.435 -48.188 1.00 77.50 372 LYS A O 1
ATOM 2835 N N . PRO A 1 373 ? 13.255 -1.570 -46.537 1.00 79.88 373 PRO A N 1
ATOM 2836 C CA . PRO A 1 373 ? 13.588 -2.865 -45.959 1.00 79.88 373 PRO A CA 1
ATOM 2837 C C . PRO A 1 373 ? 12.415 -3.426 -45.145 1.00 79.88 373 PRO A C 1
ATOM 2839 O O . PRO A 1 373 ? 11.693 -2.695 -44.469 1.00 79.88 373 PRO A O 1
ATOM 2842 N N . THR A 1 374 ? 12.271 -4.748 -45.158 1.00 76.56 374 THR A N 1
ATOM 2843 C CA . THR A 1 374 ? 11.522 -5.504 -44.147 1.00 76.56 374 THR A CA 1
ATOM 2844 C C . THR A 1 374 ? 12.502 -5.902 -43.049 1.00 76.56 374 THR A C 1
ATOM 2846 O O . THR A 1 374 ? 13.511 -6.552 -43.334 1.00 76.56 374 THR A O 1
ATOM 2849 N N . ILE A 1 375 ? 12.234 -5.498 -41.807 1.00 76.88 375 ILE A N 1
ATOM 2850 C CA . ILE A 1 375 ? 13.150 -5.694 -40.676 1.00 76.88 375 ILE A CA 1
ATOM 2851 C C . ILE A 1 375 ? 12.401 -6.360 -39.526 1.00 76.88 375 ILE A C 1
ATOM 2853 O O . ILE A 1 375 ? 11.345 -5.883 -39.118 1.00 76.88 375 ILE A O 1
ATOM 2857 N N . TRP A 1 376 ? 12.982 -7.424 -38.976 1.00 67.62 376 TRP A N 1
ATOM 2858 C CA . TRP A 1 376 ? 12.485 -8.107 -37.782 1.00 67.62 376 TRP A CA 1
ATOM 2859 C C . TRP A 1 376 ? 13.460 -7.888 -36.625 1.00 67.62 376 TRP A C 1
ATOM 2861 O O . TRP A 1 376 ? 14.663 -8.094 -36.791 1.00 67.62 376 TRP A O 1
ATOM 2871 N N . HIS A 1 377 ? 12.967 -7.469 -35.456 1.00 80.19 377 HIS A N 1
ATOM 2872 C CA . HIS A 1 377 ? 13.800 -7.115 -34.300 1.00 80.19 377 HIS A CA 1
ATOM 2873 C C . HIS A 1 377 ? 13.150 -7.463 -32.953 1.00 80.19 377 HIS A C 1
ATOM 2875 O O . HIS A 1 377 ? 11.938 -7.633 -32.867 1.00 80.19 377 HIS A O 1
ATOM 2881 N N . THR A 1 378 ? 13.947 -7.488 -31.883 1.00 68.06 378 THR A N 1
ATOM 2882 C CA . THR A 1 378 ? 13.515 -7.859 -30.517 1.00 68.06 378 THR A CA 1
ATOM 2883 C C . THR A 1 378 ? 13.236 -6.680 -29.567 1.00 68.06 378 THR A C 1
ATOM 2885 O O . THR A 1 378 ? 12.853 -6.913 -28.421 1.00 68.06 378 THR A O 1
ATOM 2888 N N . GLY A 1 379 ? 13.501 -5.431 -29.978 1.00 58.12 379 GLY A N 1
ATOM 2889 C CA . GLY A 1 379 ? 13.327 -4.230 -29.138 1.00 58.12 379 GLY A CA 1
ATOM 2890 C C . GLY A 1 379 ? 11.976 -3.514 -29.300 1.00 58.12 379 GLY A C 1
ATOM 2891 O O . GLY A 1 379 ? 11.207 -3.832 -30.201 1.00 58.12 379 GLY A O 1
ATOM 2892 N N . LYS A 1 380 ? 11.733 -2.495 -28.459 1.00 55.97 380 LYS A N 1
ATOM 2893 C CA . LYS A 1 380 ? 10.522 -1.641 -28.402 1.00 55.97 380 LYS A CA 1
ATOM 2894 C C . LYS A 1 380 ? 10.174 -0.977 -29.723 1.00 55.97 380 LYS A C 1
ATOM 2896 O O . LYS A 1 380 ? 9.011 -0.842 -30.086 1.00 55.97 380 LYS A O 1
ATOM 2901 N N . SER A 1 381 ? 11.200 -0.474 -30.390 1.00 61.31 381 SER A N 1
ATOM 2902 C CA . SER A 1 381 ? 11.071 0.260 -31.637 1.00 61.31 381 SER A CA 1
ATOM 2903 C C . SER A 1 381 ? 12.393 0.224 -32.374 1.00 61.31 381 SER A C 1
ATOM 2905 O O . SER A 1 381 ? 13.446 0.444 -31.764 1.00 61.31 381 SER A O 1
ATOM 2907 N N . ILE A 1 382 ? 12.324 0.053 -33.687 1.00 75.12 382 ILE A N 1
ATOM 2908 C CA . ILE A 1 382 ? 13.400 0.443 -34.581 1.00 75.12 382 ILE A CA 1
ATOM 2909 C C . ILE A 1 382 ? 13.167 1.876 -35.050 1.00 75.12 382 ILE A C 1
ATOM 2911 O O . ILE A 1 382 ? 12.133 2.206 -35.627 1.00 75.12 382 ILE A O 1
ATOM 2915 N N . THR A 1 383 ? 14.142 2.740 -34.802 1.00 76.31 383 THR A N 1
ATOM 2916 C CA . THR A 1 383 ? 14.275 4.000 -35.533 1.00 76.31 383 THR A CA 1
ATOM 2917 C C . THR A 1 383 ? 15.504 3.902 -36.415 1.00 76.31 383 THR A C 1
ATOM 2919 O O . THR A 1 383 ? 16.444 3.164 -36.117 1.00 76.31 383 THR A O 1
ATOM 2922 N N . TRP A 1 384 ? 15.517 4.630 -37.520 1.00 73.62 384 TRP A N 1
ATOM 2923 C CA . TRP A 1 384 ? 16.708 4.766 -38.341 1.00 73.62 384 TRP A CA 1
ATOM 2924 C C . TRP A 1 384 ? 16.986 6.245 -38.555 1.00 73.62 384 TRP A C 1
ATOM 2926 O O . TRP A 1 384 ? 16.069 7.067 -38.586 1.00 73.62 384 TRP A O 1
ATOM 2936 N N . LYS A 1 385 ? 18.266 6.579 -38.665 1.00 63.97 385 LYS A N 1
ATOM 2937 C CA . LYS A 1 385 ? 18.715 7.892 -39.116 1.00 63.97 385 LYS A CA 1
ATOM 2938 C C . LYS A 1 385 ? 19.718 7.691 -40.236 1.00 63.97 385 LYS A C 1
ATOM 2940 O O . LYS A 1 385 ? 20.674 6.934 -40.056 1.00 63.97 385 LYS A O 1
ATOM 2945 N N . SER A 1 386 ? 19.517 8.375 -41.354 1.00 52.94 386 SER A N 1
ATOM 2946 C CA . SER A 1 386 ? 20.572 8.574 -42.336 1.00 52.94 386 SER A CA 1
ATOM 2947 C C . SER A 1 386 ? 21.684 9.383 -41.674 1.00 52.94 386 SER A C 1
ATOM 2949 O O . SER A 1 386 ? 21.496 10.532 -41.273 1.00 52.94 386 SER A O 1
ATOM 2951 N N . VAL A 1 387 ? 22.854 8.772 -41.496 1.00 47.06 387 VAL A N 1
ATOM 2952 C CA . VAL A 1 387 ? 24.070 9.529 -41.207 1.00 47.06 387 VAL A CA 1
ATOM 2953 C C . VAL A 1 387 ? 24.746 9.785 -42.543 1.00 47.06 387 VAL A C 1
ATOM 2955 O O . VAL A 1 387 ? 25.020 8.845 -43.291 1.00 47.06 387 VAL A O 1
ATOM 2958 N N . LEU A 1 388 ? 25.005 11.059 -42.838 1.00 39.31 388 LEU A N 1
ATOM 2959 C CA . LEU A 1 388 ? 25.839 11.459 -43.966 1.00 39.31 388 LEU A CA 1
ATOM 2960 C C . LEU A 1 388 ? 27.215 10.802 -43.800 1.00 39.31 388 LEU A C 1
ATOM 2962 O O . LEU A 1 388 ? 27.987 11.199 -42.925 1.00 39.31 388 LEU A O 1
ATOM 2966 N N . ALA A 1 389 ? 27.518 9.786 -44.609 1.00 36.06 389 ALA A N 1
ATOM 2967 C CA . ALA A 1 389 ? 28.882 9.299 -44.704 1.00 36.06 389 ALA A CA 1
ATOM 2968 C C . ALA A 1 389 ? 29.700 10.327 -45.487 1.00 36.06 389 ALA A C 1
ATOM 2970 O O . ALA A 1 389 ? 29.336 10.715 -46.597 1.00 36.06 389 ALA A O 1
ATOM 2971 N N . VAL A 1 390 ? 30.822 10.748 -44.912 1.00 34.94 390 VAL A N 1
ATOM 2972 C CA . VAL A 1 390 ? 31.878 11.404 -45.680 1.00 34.94 390 VAL A CA 1
ATOM 2973 C C . VAL A 1 390 ? 32.639 10.288 -46.389 1.00 34.94 390 VAL A C 1
ATOM 2975 O O . VAL A 1 390 ? 33.328 9.502 -45.739 1.00 34.94 390 VAL A O 1
ATOM 2978 N N . SER A 1 391 ? 32.481 10.174 -47.704 1.00 33.78 391 SER A N 1
ATOM 2979 C CA . SER A 1 391 ? 33.362 9.343 -48.529 1.00 33.78 391 SER A CA 1
ATOM 2980 C C . SER A 1 391 ? 34.776 9.927 -48.531 1.00 33.78 391 SER A C 1
ATOM 2982 O O . SER A 1 391 ? 34.959 11.135 -48.403 1.00 33.78 391 SER A O 1
ATOM 2984 N N . GLN A 1 392 ? 35.795 9.083 -48.700 1.00 36.03 392 GLN A N 1
ATOM 2985 C CA . GLN A 1 392 ? 37.196 9.522 -48.605 1.00 36.03 392 GLN A CA 1
ATOM 2986 C C . GLN A 1 392 ? 37.737 10.302 -49.831 1.00 36.03 392 GLN A C 1
ATOM 2988 O O . GLN A 1 392 ? 38.894 10.702 -49.809 1.00 36.03 392 GLN A O 1
ATOM 2993 N N . ASN A 1 393 ? 36.910 10.561 -50.856 1.00 32.97 393 ASN A N 1
ATOM 2994 C CA . ASN A 1 393 ? 37.080 11.538 -51.959 1.00 32.97 393 ASN A CA 1
ATOM 2995 C C . ASN A 1 393 ? 35.684 12.196 -52.211 1.00 32.97 393 ASN A C 1
ATOM 2997 O O . ASN A 1 393 ? 34.722 11.760 -51.575 1.00 32.97 393 ASN A O 1
ATOM 3001 N N . ASN A 1 394 ? 35.418 13.202 -53.069 1.00 35.19 394 ASN A N 1
ATOM 3002 C CA . ASN A 1 394 ? 35.979 13.626 -54.370 1.00 35.19 394 ASN A CA 1
ATOM 3003 C C . ASN A 1 394 ? 34.926 14.220 -55.385 1.00 35.19 394 ASN A C 1
ATOM 3005 O O . ASN A 1 394 ? 35.048 15.367 -55.809 1.00 35.19 394 ASN A O 1
ATOM 3009 N N . GLN A 1 395 ? 33.906 13.451 -55.826 1.00 32.00 395 GLN A N 1
ATOM 3010 C CA . GLN A 1 395 ? 32.925 13.755 -56.910 1.00 32.00 395 GLN A CA 1
ATOM 3011 C C . GLN A 1 395 ? 31.529 13.153 -56.596 1.00 32.00 395 GLN A C 1
ATOM 3013 O O . GLN A 1 395 ? 31.508 12.019 -56.161 1.00 32.00 395 GLN A O 1
ATOM 3018 N N . ALA A 1 396 ? 30.383 13.809 -56.839 1.00 36.56 396 ALA A N 1
ATOM 3019 C CA . ALA A 1 396 ? 29.065 13.381 -56.309 1.00 36.56 396 ALA A CA 1
ATOM 3020 C C . ALA A 1 396 ? 28.154 12.540 -57.239 1.00 36.56 396 ALA A C 1
ATOM 3022 O O . ALA A 1 396 ? 27.810 13.017 -58.321 1.00 36.56 396 ALA A O 1
ATOM 3023 N N . SER A 1 397 ? 27.609 11.410 -56.751 1.00 35.31 397 SER A N 1
ATOM 3024 C CA . SER A 1 397 ? 26.288 10.883 -57.174 1.00 35.31 397 SER A CA 1
ATOM 3025 C C . SER A 1 397 ? 25.697 9.819 -56.223 1.00 35.31 397 SER A C 1
ATOM 3027 O O . SER A 1 397 ? 26.135 8.679 -56.233 1.00 35.31 397 SER A O 1
ATOM 3029 N N . ASP A 1 398 ? 24.645 10.189 -55.480 1.00 33.34 398 ASP A N 1
ATOM 3030 C CA . ASP A 1 398 ? 23.661 9.311 -54.809 1.00 33.34 398 ASP A CA 1
ATOM 3031 C C . ASP A 1 398 ? 24.159 8.111 -53.957 1.00 33.34 398 ASP A C 1
ATOM 3033 O O . ASP A 1 398 ? 24.235 6.974 -54.408 1.00 33.34 398 ASP A O 1
ATOM 3037 N N . PHE A 1 399 ? 24.230 8.372 -52.643 1.00 36.34 399 PHE A N 1
ATOM 3038 C CA . PHE A 1 399 ? 24.227 7.424 -51.513 1.00 36.34 399 PHE A CA 1
ATOM 3039 C C . PHE A 1 399 ? 25.511 6.638 -51.201 1.00 36.34 399 PHE A C 1
ATOM 3041 O O . PHE A 1 399 ? 25.802 5.608 -51.778 1.00 36.34 399 PHE A O 1
ATOM 3048 N N . TYR A 1 400 ? 26.110 6.982 -50.059 1.00 45.97 400 TYR A N 1
ATOM 3049 C CA . TYR A 1 400 ? 26.372 5.997 -49.003 1.00 45.97 400 TYR A CA 1
ATOM 3050 C C . TYR A 1 400 ? 25.722 6.527 -47.719 1.00 45.97 400 TYR A C 1
ATOM 3052 O O . TYR A 1 400 ? 26.386 7.070 -46.839 1.00 45.97 400 TYR A O 1
ATOM 3060 N N . GLU A 1 401 ? 24.393 6.445 -47.610 1.00 47.97 401 GLU A N 1
ATOM 3061 C CA . GLU A 1 401 ? 23.741 6.731 -46.328 1.00 47.97 401 GLU A CA 1
ATOM 3062 C C . GLU A 1 401 ? 24.125 5.638 -45.330 1.00 47.97 401 GLU A C 1
ATOM 3064 O O . GLU A 1 401 ? 23.623 4.512 -45.390 1.00 47.97 401 GLU A O 1
ATOM 3069 N N . LYS A 1 402 ? 25.015 5.978 -44.391 1.00 52.91 402 LYS A N 1
ATOM 3070 C CA . LYS A 1 402 ? 25.338 5.127 -43.248 1.00 52.91 402 LYS A CA 1
ATOM 3071 C C . LYS A 1 402 ? 24.153 5.165 -42.292 1.00 52.91 402 LYS A C 1
ATOM 3073 O O . LYS A 1 402 ? 24.142 5.898 -41.302 1.00 52.91 402 LYS A O 1
ATOM 3078 N N . SER A 1 403 ? 23.110 4.420 -42.626 1.00 61.44 403 SER A N 1
ATOM 3079 C CA . SER A 1 403 ? 21.884 4.393 -41.844 1.00 61.44 403 SER A CA 1
ATOM 3080 C C . SER A 1 403 ? 22.130 3.661 -40.531 1.00 61.44 403 SER A C 1
ATOM 3082 O O . SER A 1 403 ? 22.415 2.464 -40.501 1.00 61.44 403 SER A O 1
ATOM 3084 N N . ILE A 1 404 ? 22.045 4.388 -39.418 1.00 72.75 404 ILE A N 1
ATOM 3085 C CA . ILE A 1 404 ? 22.146 3.779 -38.093 1.00 72.75 404 ILE A CA 1
ATOM 3086 C C . ILE A 1 404 ? 20.746 3.351 -37.676 1.00 72.75 404 ILE A C 1
ATOM 3088 O O . ILE A 1 404 ? 19.933 4.173 -37.243 1.00 72.75 404 ILE A O 1
ATOM 3092 N N . TYR A 1 405 ? 20.488 2.052 -37.792 1.00 71.94 405 TYR A N 1
ATOM 3093 C CA . TYR A 1 405 ? 19.289 1.414 -37.272 1.00 71.94 405 TYR A CA 1
ATOM 3094 C C . TYR A 1 405 ? 19.456 1.253 -35.764 1.00 71.94 405 TYR A C 1
ATOM 3096 O O . TYR A 1 405 ? 20.270 0.473 -35.275 1.00 71.94 405 TYR A O 1
ATOM 3104 N N . THR A 1 406 ? 18.719 2.059 -35.016 1.00 79.94 406 THR A N 1
ATOM 3105 C CA . THR A 1 406 ? 18.751 2.098 -33.561 1.00 79.94 406 THR A CA 1
ATOM 3106 C C . THR A 1 406 ? 17.597 1.250 -33.043 1.00 79.94 406 THR A C 1
ATOM 3108 O O . THR A 1 406 ? 16.440 1.666 -33.096 1.00 79.94 406 THR A O 1
ATOM 3111 N N . ILE A 1 407 ? 17.915 0.053 -32.546 1.00 66.25 407 ILE A N 1
ATOM 3112 C CA . ILE A 1 407 ? 16.967 -0.747 -31.774 1.00 66.25 407 ILE A CA 1
ATOM 3113 C C . ILE A 1 407 ? 16.963 -0.201 -30.354 1.00 66.25 407 ILE A C 1
ATOM 3115 O O . ILE A 1 407 ? 17.921 -0.381 -29.597 1.00 66.25 407 ILE A O 1
ATOM 3119 N N . THR A 1 408 ? 15.878 0.474 -30.003 1.00 59.62 408 THR A N 1
ATOM 3120 C CA . THR A 1 408 ? 15.613 0.927 -28.640 1.00 59.62 408 THR A CA 1
ATOM 3121 C C . THR A 1 408 ? 14.989 -0.240 -27.880 1.00 59.62 408 THR A C 1
ATOM 3123 O O . THR A 1 408 ? 13.915 -0.709 -28.256 1.00 59.62 408 THR A O 1
ATOM 3126 N N . ALA A 1 409 ? 15.645 -0.741 -26.832 1.00 50.34 409 ALA A N 1
ATOM 3127 C CA . ALA A 1 409 ? 14.971 -1.571 -25.833 1.00 50.34 409 ALA A CA 1
ATOM 3128 C C . ALA A 1 409 ? 14.036 -0.702 -24.991 1.00 50.34 409 ALA A C 1
ATOM 3130 O O . ALA A 1 409 ? 14.105 0.528 -25.000 1.00 50.34 409 ALA A O 1
ATOM 3131 N N . TYR A 1 410 ? 13.132 -1.335 -24.253 1.00 47.97 410 TYR A N 1
ATOM 3132 C CA . TYR A 1 410 ? 12.129 -0.595 -23.496 1.00 47.97 410 TYR A CA 1
ATOM 3133 C C . TYR A 1 410 ? 12.692 0.103 -22.244 1.00 47.97 410 TYR A C 1
ATOM 3135 O O . TYR A 1 410 ? 12.063 1.040 -21.760 1.00 47.97 410 TYR A O 1
ATOM 3143 N N . ASP A 1 411 ? 13.902 -0.256 -21.793 1.00 51.53 411 ASP A N 1
ATOM 3144 C CA . ASP A 1 411 ? 14.710 0.512 -20.828 1.00 51.53 411 ASP A CA 1
ATOM 3145 C C . ASP A 1 411 ? 15.358 1.779 -21.439 1.00 51.53 411 ASP A C 1
ATOM 3147 O O . ASP A 1 411 ? 16.149 2.462 -20.791 1.00 51.53 411 ASP A O 1
ATOM 3151 N N . ASN A 1 412 ? 15.037 2.092 -22.700 1.00 52.22 412 ASN A N 1
ATOM 3152 C CA . ASN A 1 412 ? 15.644 3.122 -23.547 1.00 52.22 412 ASN A CA 1
ATOM 3153 C C . ASN A 1 412 ? 17.152 2.939 -23.805 1.00 52.22 412 ASN A C 1
ATOM 3155 O O . ASN A 1 412 ? 17.766 3.791 -24.452 1.00 52.22 412 ASN A O 1
ATOM 3159 N N . SER A 1 413 ? 17.759 1.825 -23.378 1.00 58.78 413 SER A N 1
ATOM 3160 C CA . SER A 1 413 ? 19.080 1.447 -23.867 1.00 58.78 413 SER A CA 1
ATOM 3161 C C . SER A 1 413 ? 18.977 1.127 -25.355 1.00 58.78 413 SER A C 1
ATOM 3163 O O . SER A 1 413 ? 17.999 0.549 -25.834 1.00 58.78 413 SER A O 1
ATOM 3165 N N . ILE A 1 414 ? 19.992 1.527 -26.111 1.00 72.69 414 ILE A N 1
ATOM 3166 C CA . ILE A 1 414 ? 19.994 1.390 -27.565 1.00 72.69 414 ILE A CA 1
ATOM 3167 C C . ILE A 1 414 ? 21.075 0.413 -28.012 1.00 72.69 414 ILE A C 1
ATOM 3169 O O . ILE A 1 414 ? 22.183 0.403 -27.475 1.00 72.69 414 ILE A O 1
ATOM 3173 N N . LYS A 1 415 ? 20.770 -0.400 -29.024 1.00 77.88 415 LYS A N 1
ATOM 3174 C CA . LYS A 1 415 ? 21.771 -1.139 -29.798 1.00 77.88 415 LYS A CA 1
ATOM 3175 C C . LYS A 1 415 ? 21.686 -0.626 -31.218 1.00 77.88 415 LYS A C 1
ATOM 3177 O O . LYS A 1 415 ? 20.641 -0.680 -31.862 1.00 77.88 415 LYS A O 1
ATOM 3182 N N . GLN A 1 416 ? 22.793 -0.058 -31.659 1.00 83.62 416 GL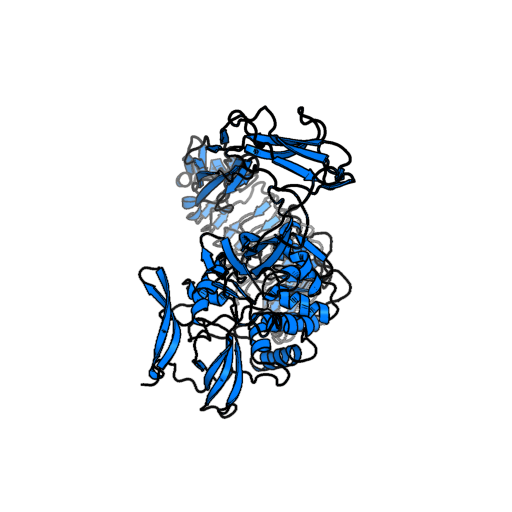N A N 1
ATOM 3183 C CA . GLN A 1 416 ? 22.909 0.517 -32.982 1.00 83.62 416 GLN A CA 1
ATOM 3184 C C . GLN A 1 416 ? 23.495 -0.523 -33.918 1.00 83.62 416 GLN A C 1
ATOM 3186 O O . GLN A 1 416 ? 24.548 -1.094 -33.635 1.00 83.62 416 GLN A O 1
ATOM 3191 N N . TYR A 1 417 ? 22.787 -0.747 -35.016 1.00 80.19 417 TYR A N 1
ATOM 3192 C CA . TYR A 1 417 ? 23.260 -1.488 -36.164 1.00 80.19 417 TYR A CA 1
ATOM 3193 C C . TYR A 1 417 ? 23.684 -0.485 -37.227 1.00 80.19 417 TYR A C 1
ATOM 3195 O O . TYR A 1 417 ? 22.913 0.396 -37.614 1.00 80.19 417 TYR A O 1
ATOM 3203 N N . THR A 1 418 ? 24.923 -0.608 -37.684 1.00 78.88 418 THR A N 1
ATOM 3204 C CA . THR A 1 418 ? 25.402 0.150 -38.837 1.00 78.88 418 THR A CA 1
ATOM 3205 C C . THR A 1 418 ? 24.949 -0.576 -40.089 1.00 78.88 418 THR A C 1
ATOM 3207 O O . THR A 1 418 ? 25.421 -1.678 -40.352 1.00 78.88 418 THR A O 1
ATOM 3210 N N . PHE A 1 419 ? 24.056 0.032 -40.863 1.00 75.50 419 PHE A N 1
ATOM 3211 C CA . PHE A 1 419 ? 23.829 -0.400 -42.232 1.00 75.50 419 PHE A CA 1
ATOM 3212 C C . PHE A 1 419 ? 24.926 0.166 -43.130 1.00 75.50 419 PHE A C 1
ATOM 3214 O O . PHE A 1 419 ? 25.163 1.377 -43.154 1.00 75.50 419 PHE A O 1
ATOM 3221 N N . THR A 1 420 ? 25.571 -0.732 -43.864 1.00 69.44 420 THR A N 1
ATOM 3222 C CA . THR A 1 420 ? 26.530 -0.420 -44.915 1.00 69.44 420 THR A CA 1
ATOM 3223 C C . THR A 1 420 ? 26.081 -1.158 -46.162 1.00 69.44 420 THR A C 1
ATOM 3225 O O . THR A 1 420 ? 26.086 -2.387 -46.208 1.00 69.44 420 THR A O 1
ATOM 3228 N N . ALA A 1 421 ? 25.714 -0.401 -47.186 1.00 65.12 421 ALA A N 1
ATOM 3229 C CA . ALA A 1 421 ? 25.631 -0.943 -48.525 1.00 65.12 421 ALA A CA 1
ATOM 3230 C C . ALA A 1 421 ? 26.952 -0.707 -49.248 1.00 65.12 421 ALA A C 1
ATOM 3232 O O . ALA A 1 421 ? 27.529 0.377 -49.140 1.00 65.12 421 ALA A O 1
ATOM 3233 N N . THR A 1 422 ? 27.407 -1.695 -50.006 1.00 64.12 422 THR A N 1
ATOM 3234 C CA . THR A 1 422 ? 28.448 -1.497 -51.012 1.00 64.12 422 THR A CA 1
ATOM 3235 C C . THR A 1 422 ? 27.790 -1.305 -52.368 1.00 64.12 422 THR A C 1
ATOM 3237 O O . THR A 1 422 ? 27.146 -2.217 -52.887 1.00 64.12 422 THR A O 1
ATOM 3240 N N . PHE A 1 423 ? 27.965 -0.110 -52.925 1.00 58.78 423 PHE A N 1
ATOM 3241 C CA . PHE A 1 423 ? 27.737 0.170 -54.336 1.00 58.78 423 PHE A CA 1
ATOM 3242 C C . PHE A 1 423 ? 29.027 0.010 -55.128 1.00 58.78 423 PHE A C 1
ATOM 3244 O O . PHE A 1 423 ? 30.131 -0.005 -54.579 1.00 58.78 423 PHE A O 1
ATOM 3251 N N . THR A 1 424 ? 28.859 -0.006 -56.439 1.00 57.06 424 THR A N 1
ATOM 3252 C CA . THR A 1 424 ? 29.916 0.201 -57.420 1.00 57.06 424 THR A CA 1
ATOM 3253 C C . THR A 1 424 ? 30.090 1.724 -57.671 1.00 57.06 424 THR A C 1
ATOM 3255 O O . THR A 1 424 ? 29.464 2.268 -58.574 1.00 57.06 424 THR A O 1
ATOM 3258 N N . ASP A 1 425 ? 30.938 2.368 -56.833 1.00 44.53 425 ASP A N 1
ATOM 3259 C CA . ASP A 1 425 ? 31.631 3.695 -56.953 1.00 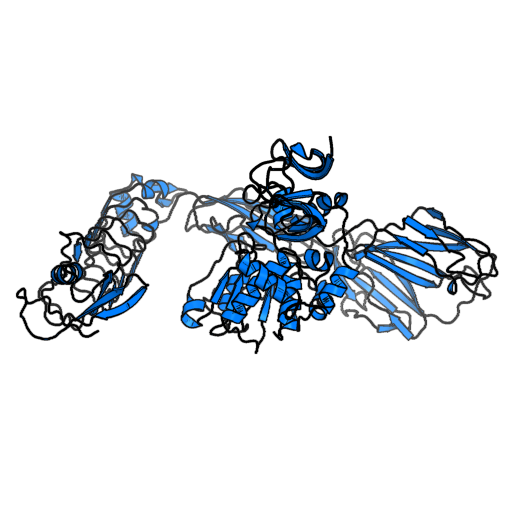44.53 425 ASP A CA 1
ATOM 3260 C C . ASP A 1 425 ? 30.947 5.066 -56.515 1.00 44.53 425 ASP A C 1
ATOM 3262 O O . ASP A 1 425 ? 29.739 5.221 -56.628 1.00 44.53 425 ASP A O 1
ATOM 3266 N N . ILE A 1 426 ? 31.760 6.101 -56.106 1.00 47.97 426 ILE A N 1
ATOM 3267 C CA . ILE A 1 426 ? 31.585 7.623 -56.213 1.00 47.97 426 ILE A CA 1
ATOM 3268 C C . ILE A 1 426 ? 31.037 8.600 -55.046 1.00 47.97 426 ILE A C 1
ATOM 3270 O O . ILE A 1 426 ? 29.880 9.000 -55.065 1.00 47.97 426 ILE A O 1
ATOM 3274 N N . ASN A 1 427 ? 31.871 9.067 -54.065 1.00 44.47 427 ASN A N 1
ATOM 3275 C CA . ASN A 1 427 ? 32.405 10.451 -53.644 1.00 44.47 427 ASN A CA 1
ATOM 3276 C C . ASN A 1 427 ? 31.583 11.837 -53.326 1.00 44.47 427 ASN A C 1
ATOM 3278 O O . ASN A 1 427 ? 30.393 11.877 -53.636 1.00 44.47 427 ASN A O 1
ATOM 3282 N N . PRO A 1 428 ? 32.075 12.931 -52.574 1.00 47.00 428 PRO A N 1
ATOM 3283 C CA . PRO A 1 428 ? 32.072 14.454 -52.880 1.00 47.00 428 PRO A CA 1
ATOM 3284 C C . PRO A 1 428 ? 33.031 15.487 -52.053 1.00 47.00 428 PRO A C 1
ATOM 3286 O O . PRO A 1 428 ? 34.026 15.027 -51.518 1.00 47.00 428 PRO A O 1
ATOM 3289 N N . ASP A 1 429 ? 32.797 16.851 -51.941 1.00 46.56 429 ASP A N 1
ATOM 3290 C CA . ASP A 1 429 ? 33.723 18.027 -51.540 1.00 46.56 429 ASP A CA 1
ATOM 3291 C C . ASP A 1 429 ? 33.437 18.892 -50.210 1.00 46.56 429 ASP A C 1
ATOM 3293 O O . ASP A 1 429 ? 32.397 18.715 -49.574 1.00 46.56 429 ASP A O 1
ATOM 3297 N N . ILE A 1 430 ? 34.316 19.842 -49.749 1.00 48.53 430 ILE A N 1
ATOM 3298 C CA . ILE A 1 430 ? 34.574 20.207 -48.301 1.00 48.53 430 ILE A CA 1
ATOM 3299 C C . ILE A 1 430 ? 34.296 21.664 -47.749 1.00 48.53 430 ILE A C 1
ATOM 3301 O O . ILE A 1 430 ? 34.185 21.826 -46.529 1.00 48.53 430 ILE A O 1
ATOM 3305 N N . SER A 1 431 ? 34.197 22.756 -48.522 1.00 43.44 431 SER A N 1
ATOM 3306 C CA . SER A 1 431 ? 34.511 24.143 -48.036 1.00 43.44 431 SER A CA 1
ATOM 3307 C C . SER A 1 431 ? 33.573 24.895 -47.043 1.00 43.44 431 SER A C 1
ATOM 3309 O O . SER A 1 431 ? 33.891 26.022 -46.665 1.00 43.44 431 SER A O 1
ATOM 3311 N N . ASN A 1 432 ? 32.443 24.338 -46.585 1.00 63.00 432 ASN A N 1
ATOM 3312 C CA . ASN A 1 432 ? 31.315 25.132 -46.036 1.00 63.00 432 ASN A CA 1
ATOM 3313 C C . ASN A 1 432 ? 30.945 24.873 -44.543 1.00 63.00 432 ASN A C 1
ATOM 3315 O O . ASN A 1 432 ? 29.764 24.778 -44.198 1.00 63.00 432 ASN A O 1
ATOM 3319 N N . TYR A 1 433 ? 31.936 24.692 -43.655 1.00 66.25 433 TYR A N 1
ATOM 3320 C CA . TYR A 1 433 ? 31.740 24.102 -42.311 1.00 66.25 433 TYR A CA 1
ATOM 3321 C C . TYR A 1 433 ? 32.619 24.709 -41.184 1.00 66.25 433 TYR A C 1
ATOM 3323 O O . TYR A 1 433 ? 33.749 25.123 -41.432 1.00 66.25 433 TYR A O 1
ATOM 3331 N N . VAL A 1 434 ? 32.125 24.668 -39.937 1.00 68.06 434 VAL A N 1
ATOM 3332 C CA . VAL A 1 434 ? 32.767 25.068 -38.656 1.00 68.06 434 VAL A CA 1
ATOM 3333 C C . VAL A 1 434 ? 32.892 23.868 -37.695 1.00 68.06 434 VAL A C 1
ATOM 3335 O O . VAL A 1 434 ? 32.307 22.819 -37.958 1.00 68.06 434 VAL A O 1
ATOM 3338 N N . THR A 1 435 ? 33.633 23.984 -36.584 1.00 75.44 435 THR A N 1
ATOM 3339 C CA . THR A 1 435 ? 33.849 22.880 -35.616 1.00 75.44 435 THR A CA 1
ATOM 3340 C C . THR A 1 435 ? 33.486 23.230 -34.170 1.00 75.44 435 THR A C 1
ATOM 3342 O O . THR A 1 435 ? 33.964 24.234 -33.643 1.00 75.44 435 THR A O 1
ATOM 3345 N N . VAL A 1 436 ? 32.744 22.354 -33.486 1.00 78.44 436 VAL A N 1
ATOM 3346 C CA . VAL A 1 436 ? 32.580 22.385 -32.022 1.00 78.44 436 VAL A CA 1
ATOM 3347 C C . VAL A 1 436 ? 33.428 21.301 -31.372 1.00 78.44 436 VAL A C 1
ATOM 3349 O O . VAL A 1 436 ? 33.428 20.163 -31.827 1.00 78.44 436 VAL A O 1
ATOM 3352 N N . THR A 1 437 ? 34.120 21.660 -30.298 1.00 83.00 437 THR A N 1
ATOM 3353 C CA . THR A 1 437 ? 35.095 20.826 -29.600 1.00 83.00 437 THR A CA 1
ATOM 3354 C C . THR A 1 437 ? 34.655 20.616 -28.153 1.00 83.00 437 THR A C 1
ATOM 3356 O O . THR A 1 437 ? 34.654 21.559 -27.363 1.00 83.00 437 THR A O 1
ATOM 3359 N N . PHE A 1 438 ? 34.310 19.391 -27.774 1.00 82.94 438 PHE A N 1
ATOM 3360 C CA . PHE A 1 438 ? 34.034 19.039 -26.379 1.00 82.94 438 PHE A CA 1
ATOM 3361 C C . PHE A 1 438 ? 35.324 18.610 -25.681 1.00 82.94 438 PHE A C 1
ATOM 3363 O O . PHE A 1 438 ? 36.125 17.888 -26.269 1.00 82.94 438 PHE A O 1
ATOM 3370 N N . LYS A 1 439 ? 35.537 19.059 -24.440 1.00 82.62 439 LYS A N 1
ATOM 3371 C CA . LYS A 1 439 ? 36.711 18.720 -23.624 1.00 82.62 439 LYS A CA 1
ATOM 3372 C C . LYS A 1 439 ? 36.335 18.434 -22.178 1.00 82.62 439 LYS A C 1
ATOM 3374 O O . LYS A 1 439 ? 35.399 19.024 -21.643 1.00 82.62 439 LYS A O 1
ATOM 3379 N N . PHE A 1 440 ? 37.129 17.608 -21.511 1.00 78.25 440 PHE A N 1
ATOM 3380 C CA . PHE A 1 440 ? 37.116 17.509 -20.054 1.00 78.25 440 PHE A CA 1
ATOM 3381 C C . PHE A 1 440 ? 37.844 18.683 -19.391 1.00 78.25 440 PHE A C 1
ATOM 3383 O O . PHE A 1 440 ? 38.715 19.319 -19.988 1.00 78.25 440 PHE A O 1
ATOM 3390 N N . HIS A 1 441 ? 37.464 19.000 -18.152 1.00 70.62 441 HIS A N 1
ATOM 3391 C CA . HIS A 1 441 ? 38.163 20.009 -17.364 1.00 70.62 441 HIS A CA 1
ATOM 3392 C C . HIS A 1 441 ? 39.554 19.508 -16.910 1.00 70.62 441 HIS A C 1
ATOM 3394 O O . HIS A 1 441 ? 39.630 18.382 -16.414 1.00 70.62 441 HIS A O 1
ATOM 3400 N N . PRO A 1 442 ? 40.627 20.330 -16.960 1.00 59.62 442 PRO A N 1
ATOM 3401 C CA . PRO A 1 442 ? 42.004 19.899 -16.661 1.00 59.62 442 PRO A CA 1
ATOM 3402 C C . PRO A 1 442 ? 42.290 19.328 -15.259 1.00 59.62 442 PRO A C 1
ATOM 3404 O O . PRO A 1 442 ? 43.392 18.852 -15.018 1.00 59.62 442 PRO A O 1
ATOM 3407 N N . ASN A 1 443 ? 41.339 19.385 -14.319 1.00 63.19 443 ASN A N 1
ATOM 3408 C CA . ASN A 1 443 ? 41.527 18.862 -12.954 1.00 63.19 443 ASN A CA 1
ATOM 3409 C C . ASN A 1 443 ? 41.259 17.347 -12.821 1.00 63.19 443 ASN A C 1
ATOM 3411 O O . ASN A 1 443 ? 41.413 16.804 -11.725 1.00 63.19 443 ASN A O 1
ATOM 3415 N N . ILE A 1 444 ? 40.818 16.674 -13.888 1.00 67.19 444 ILE A N 1
ATOM 3416 C CA . ILE A 1 444 ? 40.685 15.210 -13.936 1.00 67.19 444 ILE A CA 1
ATOM 3417 C C . ILE A 1 444 ? 42.072 14.647 -14.269 1.00 67.19 444 ILE A C 1
ATOM 3419 O O . ILE A 1 444 ? 42.653 15.022 -15.282 1.00 67.19 444 ILE A O 1
ATOM 3423 N N . LYS A 1 445 ? 42.637 13.819 -13.382 1.00 57.34 445 LYS A N 1
ATOM 3424 C CA . LYS A 1 445 ? 44.091 13.568 -13.354 1.00 57.34 445 LYS A CA 1
ATOM 3425 C C . LYS A 1 445 ? 44.631 12.564 -14.383 1.00 57.34 445 LYS A C 1
ATOM 3427 O O . LYS A 1 445 ? 45.841 12.563 -14.577 1.00 57.34 445 LYS A O 1
ATOM 3432 N N . ASP A 1 446 ? 43.778 11.765 -15.030 1.00 53.41 446 ASP A N 1
ATOM 3433 C CA . ASP A 1 446 ? 44.208 10.519 -15.694 1.00 53.41 446 ASP A CA 1
ATOM 3434 C C . ASP A 1 446 ? 43.788 10.342 -17.173 1.00 53.41 446 ASP A C 1
ATOM 3436 O O . ASP A 1 446 ? 43.875 9.233 -17.694 1.00 53.41 446 ASP A O 1
ATOM 3440 N N . GLU A 1 447 ? 43.379 11.394 -17.898 1.00 51.03 447 GLU A N 1
ATOM 3441 C CA . GLU A 1 447 ? 43.152 11.286 -19.356 1.00 51.03 447 GLU A CA 1
ATOM 3442 C C . GLU A 1 447 ? 43.804 12.413 -20.172 1.00 51.03 447 GLU A C 1
ATOM 3444 O O . GLU A 1 447 ? 43.531 13.601 -19.971 1.00 51.03 447 GLU A O 1
ATOM 3449 N N . GLU A 1 448 ? 44.594 12.029 -21.184 1.00 47.38 448 GLU A N 1
ATOM 3450 C CA . GLU A 1 448 ? 44.867 12.883 -22.344 1.00 47.38 448 GLU A CA 1
ATOM 3451 C C . GLU A 1 448 ? 43.527 13.191 -23.026 1.00 47.38 448 GLU A C 1
ATOM 3453 O O . GLU A 1 448 ? 42.908 12.325 -23.642 1.00 47.38 448 GLU A O 1
ATOM 3458 N N . GLY A 1 449 ? 43.043 14.419 -22.829 1.00 51.47 449 GLY A N 1
ATOM 3459 C CA . GLY A 1 449 ? 41.618 14.728 -22.916 1.00 51.47 449 GLY A CA 1
ATOM 3460 C C . GLY A 1 449 ? 40.921 14.257 -24.193 1.00 51.47 449 GLY A C 1
ATOM 3461 O O . GLY A 1 449 ? 41.126 14.827 -25.271 1.00 51.47 449 GLY A O 1
ATOM 3462 N N . LEU A 1 450 ? 39.999 13.302 -24.024 1.00 50.50 450 LEU A N 1
ATOM 3463 C CA . LEU A 1 450 ? 38.975 12.939 -25.001 1.00 50.50 450 LEU A CA 1
ATOM 3464 C C . LEU A 1 450 ? 38.356 14.212 -25.594 1.00 50.50 450 LEU A C 1
ATOM 3466 O O . LEU A 1 450 ? 37.710 15.002 -24.902 1.00 50.50 450 LEU A O 1
ATOM 3470 N N . THR A 1 451 ? 38.617 14.420 -26.883 1.00 59.47 451 THR A N 1
ATOM 3471 C CA . THR A 1 451 ? 38.252 15.636 -27.609 1.00 59.47 451 THR A CA 1
ATOM 3472 C C . THR A 1 451 ? 37.300 15.264 -28.743 1.00 59.47 451 THR A C 1
ATOM 3474 O O . THR A 1 451 ? 37.735 14.923 -29.843 1.00 59.47 451 THR A O 1
ATOM 3477 N N . GLU A 1 452 ? 35.989 15.301 -28.487 1.00 66.94 452 GLU A N 1
ATOM 3478 C CA . GLU A 1 452 ? 34.990 15.105 -29.545 1.00 66.94 452 GLU A CA 1
ATOM 3479 C C . GLU A 1 452 ? 34.902 16.383 -30.390 1.00 66.94 452 GLU A C 1
ATOM 3481 O O . GLU A 1 452 ? 34.556 17.450 -29.879 1.00 66.94 452 GLU A O 1
ATOM 3486 N N . VAL A 1 453 ? 35.226 16.278 -31.683 1.00 68.44 453 VAL A N 1
ATOM 3487 C CA . VAL A 1 453 ? 35.163 17.393 -32.640 1.00 68.44 453 VAL A CA 1
ATOM 3488 C C . VAL A 1 453 ? 34.019 17.161 -33.621 1.00 68.44 453 VAL A C 1
ATOM 3490 O O . VAL A 1 453 ? 34.095 16.302 -34.498 1.00 68.44 453 VAL A O 1
ATOM 3493 N N . VAL A 1 454 ? 32.961 17.960 -33.503 1.00 72.38 454 VAL A N 1
ATOM 3494 C CA . VAL A 1 454 ? 31.783 17.912 -34.374 1.00 72.38 454 VAL A CA 1
ATOM 3495 C C . VAL A 1 454 ? 31.909 18.990 -35.445 1.00 72.38 454 VAL A C 1
ATOM 3497 O O . VAL A 1 454 ? 31.928 20.181 -35.137 1.00 72.38 454 VAL A O 1
ATOM 3500 N N . LYS A 1 455 ? 31.980 18.588 -36.718 1.00 66.19 455 LYS A N 1
ATOM 3501 C CA . LYS A 1 455 ? 32.025 19.510 -37.863 1.00 66.19 455 LYS A CA 1
ATOM 3502 C C . LYS A 1 455 ? 30.601 19.765 -38.383 1.00 66.19 455 LYS A C 1
ATOM 3504 O O . LYS A 1 455 ? 29.931 18.831 -38.810 1.00 66.19 455 LYS A O 1
ATOM 3509 N N . MET A 1 456 ? 30.138 21.013 -38.328 1.00 74.38 456 MET A N 1
ATOM 3510 C CA . MET A 1 456 ? 28.752 21.439 -38.605 1.00 74.38 456 MET A CA 1
ATOM 3511 C C . MET A 1 456 ? 28.734 22.546 -39.666 1.00 74.38 456 MET A C 1
ATOM 3513 O O . MET A 1 456 ? 29.761 23.191 -39.885 1.00 74.38 456 MET A O 1
ATOM 3517 N N . LYS A 1 457 ? 27.616 22.794 -40.357 1.00 70.44 457 LYS A N 1
ATOM 3518 C CA . LYS A 1 457 ? 27.526 23.973 -41.234 1.00 70.44 457 LYS A CA 1
ATOM 3519 C C . LYS A 1 457 ? 27.386 25.228 -40.379 1.00 70.44 457 LYS A C 1
ATOM 3521 O O . LYS A 1 457 ? 26.847 25.208 -39.273 1.00 70.44 457 LYS A O 1
ATOM 3526 N N . LYS A 1 458 ? 27.905 26.343 -40.889 1.00 70.56 458 LYS A N 1
ATOM 3527 C CA . LYS A 1 458 ? 27.853 27.628 -40.187 1.00 70.56 458 LYS A CA 1
ATOM 3528 C C . LYS A 1 458 ? 26.394 28.066 -40.003 1.00 70.56 458 LYS A C 1
ATOM 3530 O O . LYS A 1 458 ? 25.703 28.307 -40.987 1.00 70.56 458 LYS A O 1
ATOM 3535 N N . GLY A 1 459 ? 25.959 28.204 -38.751 1.00 74.94 459 GLY A N 1
ATOM 3536 C CA . GLY A 1 459 ? 24.588 28.555 -38.365 1.00 74.94 459 GLY A CA 1
ATOM 3537 C C . GLY A 1 459 ? 23.751 27.387 -37.826 1.00 74.94 459 GLY A C 1
ATOM 3538 O O . GLY A 1 459 ? 22.700 27.642 -37.235 1.00 74.94 459 GLY A O 1
ATOM 3539 N N . ASP A 1 460 ? 24.215 26.139 -37.964 1.00 78.19 460 ASP A N 1
ATOM 3540 C CA . ASP A 1 460 ? 23.515 24.961 -37.440 1.00 78.19 460 ASP A CA 1
ATOM 3541 C C . ASP A 1 460 ? 23.356 25.027 -35.908 1.00 78.19 460 ASP A C 1
ATOM 3543 O O . ASP A 1 460 ? 24.190 25.581 -35.185 1.00 78.19 460 ASP A O 1
ATOM 3547 N N . ILE A 1 461 ? 22.275 24.429 -35.402 1.00 75.94 461 ILE A N 1
ATOM 3548 C CA . ILE A 1 461 ? 21.971 24.360 -33.968 1.00 75.94 461 ILE A CA 1
ATOM 3549 C C . ILE A 1 461 ? 22.646 23.131 -33.357 1.00 75.94 461 ILE A C 1
ATOM 3551 O O . ILE A 1 461 ? 22.343 22.000 -33.746 1.00 75.94 461 ILE A O 1
ATOM 3555 N N . ILE A 1 462 ? 23.502 23.331 -32.351 1.00 82.69 462 ILE A N 1
ATOM 3556 C CA . ILE A 1 462 ? 24.029 22.235 -31.537 1.00 82.69 462 ILE A CA 1
ATOM 3557 C C . ILE A 1 462 ? 23.114 21.950 -30.343 1.00 82.69 462 ILE A C 1
ATOM 3559 O O . ILE A 1 462 ? 22.705 22.849 -29.603 1.00 82.69 462 ILE A O 1
ATOM 3563 N N . ASN A 1 463 ? 22.791 20.671 -30.164 1.00 85.00 463 ASN A N 1
ATOM 3564 C CA . ASN A 1 463 ? 22.005 20.154 -29.046 1.00 85.00 463 ASN A CA 1
ATOM 3565 C C . ASN A 1 463 ? 22.924 19.646 -27.929 1.00 85.00 463 ASN A C 1
ATOM 3567 O O . ASN A 1 463 ? 24.104 19.388 -28.164 1.00 85.00 463 ASN A O 1
ATOM 3571 N N . LYS A 1 464 ? 22.381 19.478 -26.716 1.00 82.62 464 LYS A N 1
ATOM 3572 C CA . LYS A 1 464 ? 23.147 18.949 -25.581 1.00 82.62 464 LYS A CA 1
ATOM 3573 C C . LYS A 1 464 ? 23.689 17.550 -25.935 1.00 82.62 464 LYS A C 1
ATOM 3575 O O . LYS A 1 464 ? 22.879 16.695 -26.306 1.00 82.62 464 LYS A O 1
ATOM 3580 N N . PRO A 1 465 ? 25.004 17.288 -25.819 1.00 82.44 465 PRO A N 1
ATOM 3581 C CA . PRO A 1 465 ? 25.539 15.935 -25.954 1.00 82.44 465 PRO A CA 1
ATOM 3582 C C . PRO A 1 465 ? 25.065 15.052 -24.789 1.00 82.44 465 PRO A C 1
ATOM 3584 O O . PRO A 1 465 ? 24.478 15.530 -23.812 1.00 82.44 465 PRO A O 1
ATOM 3587 N N . LYS A 1 466 ? 25.351 13.748 -24.863 1.00 79.88 466 LYS A N 1
ATOM 3588 C CA . LYS A 1 466 ? 25.205 12.875 -23.695 1.00 79.88 466 LYS A CA 1
ATOM 3589 C C . LYS A 1 466 ? 26.166 13.356 -22.603 1.00 79.88 466 LYS A C 1
ATOM 3591 O O . LYS A 1 466 ? 27.323 13.649 -22.890 1.00 79.88 466 LYS A O 1
ATOM 3596 N N . ASP A 1 467 ? 25.690 13.408 -21.364 1.00 79.69 467 ASP A N 1
ATOM 3597 C CA . ASP A 1 467 ? 26.557 13.721 -20.231 1.00 79.69 467 ASP A CA 1
ATOM 3598 C C . ASP A 1 467 ? 27.644 12.639 -20.089 1.00 79.69 467 ASP A C 1
ATOM 3600 O O . ASP A 1 467 ? 27.331 11.443 -20.189 1.00 79.69 467 ASP A O 1
ATOM 3604 N N . PRO A 1 468 ? 28.917 13.034 -19.922 1.00 77.88 468 PRO A N 1
ATOM 3605 C CA . PRO A 1 468 ? 30.022 12.096 -19.873 1.00 77.88 468 PRO A CA 1
ATOM 3606 C C . PRO A 1 468 ? 29.967 11.249 -18.603 1.00 77.88 468 PRO A C 1
ATOM 3608 O O . PRO A 1 468 ? 29.502 11.688 -17.552 1.00 77.88 468 PRO A O 1
ATOM 3611 N N . VAL A 1 469 ? 30.483 10.029 -18.716 1.00 72.19 469 VAL A N 1
ATOM 3612 C CA . VAL A 1 469 ? 30.597 9.077 -17.612 1.00 72.19 469 VAL A CA 1
ATOM 3613 C C . VAL A 1 469 ? 32.076 8.770 -17.446 1.00 72.19 469 VAL A C 1
ATOM 3615 O O . VAL A 1 469 ? 32.689 8.240 -18.368 1.00 72.19 469 VAL A O 1
ATOM 3618 N N . ILE A 1 470 ? 32.629 9.118 -16.289 1.00 74.38 470 ILE A N 1
ATOM 3619 C CA . ILE A 1 470 ? 34.019 8.858 -15.905 1.00 74.38 470 ILE A CA 1
ATOM 3620 C C . ILE A 1 470 ? 33.966 8.009 -14.633 1.00 74.38 470 ILE A C 1
ATOM 3622 O O . ILE A 1 470 ? 33.106 8.247 -13.783 1.00 74.38 470 ILE A O 1
ATOM 3626 N N . SER A 1 471 ? 34.858 7.025 -14.491 1.00 72.94 471 SER A N 1
ATOM 3627 C CA . SER A 1 471 ? 35.000 6.313 -13.214 1.00 72.94 471 SER A CA 1
ATOM 3628 C C . SER A 1 471 ? 35.301 7.314 -12.098 1.00 72.94 471 SER A C 1
ATOM 3630 O O . SER A 1 471 ? 36.050 8.259 -12.315 1.00 72.94 471 SER A O 1
ATOM 3632 N N . ASP A 1 472 ? 34.694 7.130 -10.927 1.00 77.06 472 ASP A N 1
ATOM 3633 C CA . ASP A 1 472 ? 34.983 7.891 -9.700 1.00 77.06 472 ASP A CA 1
ATOM 3634 C C . ASP A 1 472 ? 34.653 9.404 -9.726 1.00 77.06 472 ASP A C 1
ATOM 3636 O O . ASP A 1 472 ? 34.810 10.086 -8.709 1.00 77.06 472 ASP A O 1
ATOM 3640 N N . TYR A 1 473 ? 34.092 9.935 -10.824 1.00 80.81 473 TYR A N 1
ATOM 3641 C CA . TYR A 1 473 ? 33.623 11.323 -10.919 1.00 80.81 473 TYR A CA 1
ATOM 3642 C C . TYR A 1 473 ? 32.143 11.438 -11.324 1.00 80.81 473 TYR A C 1
ATOM 3644 O O . TYR A 1 473 ? 31.680 10.875 -12.313 1.00 80.81 473 TYR A O 1
ATOM 3652 N N . LEU A 1 474 ? 31.412 12.285 -10.599 1.00 78.94 474 LEU A N 1
ATOM 3653 C CA . LEU A 1 474 ? 30.070 12.754 -10.926 1.00 78.94 474 LEU A CA 1
ATOM 3654 C C . LEU A 1 474 ? 30.144 13.917 -11.927 1.00 78.94 474 LEU A C 1
ATOM 3656 O O . LEU A 1 474 ? 30.847 14.899 -11.679 1.00 78.94 474 LEU A O 1
ATOM 3660 N N . PHE A 1 475 ? 29.386 13.854 -13.025 1.00 85.00 475 PHE A N 1
ATOM 3661 C CA . PHE A 1 475 ? 29.234 14.979 -13.953 1.00 85.00 475 PHE A CA 1
ATOM 3662 C C . PHE A 1 475 ? 28.324 16.077 -13.375 1.00 85.00 475 PHE A C 1
ATOM 3664 O O . PHE A 1 475 ? 27.252 15.797 -12.842 1.00 85.00 475 PHE A O 1
ATOM 3671 N N . LEU A 1 476 ? 28.745 17.338 -13.504 1.00 80.44 476 LEU A N 1
ATOM 3672 C CA . LEU A 1 476 ? 28.130 18.501 -12.850 1.00 80.44 476 LEU A CA 1
ATOM 3673 C C . LEU A 1 476 ? 27.636 19.581 -13.826 1.00 80.44 476 LEU A C 1
ATOM 3675 O O . LEU A 1 476 ? 26.976 20.525 -13.394 1.00 80.44 476 LEU A O 1
ATOM 3679 N N . GLY A 1 477 ? 27.956 19.482 -15.119 1.00 84.50 477 GLY A N 1
ATOM 3680 C CA . GLY A 1 477 ? 27.473 20.413 -16.141 1.00 84.50 477 GLY A CA 1
ATOM 3681 C C . GLY A 1 477 ? 28.502 20.786 -17.208 1.00 84.50 477 GLY A C 1
ATOM 3682 O O . GLY A 1 477 ? 29.700 20.529 -17.080 1.00 84.50 477 GLY A O 1
ATOM 3683 N N . TRP A 1 478 ? 28.004 21.416 -18.270 1.00 89.25 478 TRP A N 1
ATOM 3684 C CA . TRP A 1 478 ? 28.800 21.953 -19.374 1.00 89.25 478 TRP A CA 1
ATOM 3685 C C . TRP A 1 478 ? 29.098 23.438 -19.152 1.00 89.25 478 TRP A C 1
ATOM 3687 O O . TRP A 1 478 ? 28.271 24.152 -18.588 1.00 89.25 478 TRP A O 1
ATOM 3697 N N . TYR A 1 479 ? 30.258 23.908 -19.608 1.00 90.38 479 TYR A N 1
ATOM 3698 C CA . TYR A 1 479 ? 30.765 25.268 -19.398 1.00 90.38 479 TYR A CA 1
ATOM 3699 C C . TYR A 1 479 ? 31.417 25.836 -20.667 1.00 90.38 479 TYR A C 1
ATOM 3701 O O . TYR A 1 479 ? 31.963 25.093 -21.482 1.00 90.38 479 TYR A O 1
ATOM 3709 N N . LYS A 1 480 ? 31.331 27.157 -20.854 1.00 87.94 480 LYS A N 1
ATOM 3710 C CA . LYS A 1 480 ? 31.907 27.887 -22.002 1.00 87.94 480 LYS A CA 1
ATOM 3711 C C . LYS A 1 480 ? 33.408 28.118 -21.866 1.00 87.94 480 LYS A C 1
ATOM 3713 O O . LYS A 1 480 ? 34.095 28.296 -22.865 1.00 87.94 480 LYS A O 1
ATOM 3718 N N . ASP A 1 481 ? 33.902 28.145 -20.637 1.00 85.62 481 ASP A N 1
ATOM 3719 C CA . ASP A 1 481 ? 35.252 28.556 -20.285 1.00 85.62 481 ASP A CA 1
ATOM 3720 C C . ASP A 1 481 ? 36.021 27.438 -19.561 1.00 85.62 481 ASP A C 1
ATOM 3722 O O . ASP A 1 481 ? 35.428 26.661 -18.805 1.00 85.62 481 ASP A O 1
ATOM 3726 N N . PRO A 1 482 ? 37.356 27.380 -19.719 1.00 82.50 482 PRO A N 1
ATOM 3727 C CA . PRO A 1 482 ? 38.187 26.400 -19.028 1.00 82.50 482 PRO A CA 1
ATOM 3728 C C . PRO A 1 482 ? 38.253 26.608 -17.508 1.00 82.50 482 PRO A C 1
ATOM 3730 O O . PRO A 1 482 ? 38.756 25.723 -16.835 1.00 82.50 482 PRO A O 1
ATOM 3733 N N . ALA A 1 483 ? 37.769 27.730 -16.958 1.00 82.69 483 ALA A N 1
ATOM 3734 C CA . ALA A 1 483 ? 37.705 27.968 -15.512 1.00 82.69 483 ALA A CA 1
ATOM 3735 C C . ALA A 1 483 ? 36.366 27.528 -14.877 1.00 82.69 483 ALA A C 1
ATOM 3737 O O . ALA A 1 483 ? 36.189 27.653 -13.664 1.00 82.69 483 ALA A O 1
ATOM 3738 N N . LEU A 1 484 ? 35.431 26.988 -15.674 1.00 84.12 484 LEU A N 1
ATOM 3739 C CA . LEU A 1 484 ? 34.115 26.502 -15.243 1.00 84.12 484 LEU A CA 1
ATOM 3740 C C . LEU A 1 484 ? 33.279 27.546 -14.484 1.00 84.12 484 LEU A C 1
ATOM 3742 O O . LEU A 1 484 ? 32.572 27.222 -13.520 1.00 84.12 484 LEU A O 1
ATOM 3746 N N . SER A 1 485 ? 33.372 28.800 -14.921 1.00 84.06 485 SER A N 1
ATOM 3747 C CA . SER A 1 485 ? 32.666 29.942 -14.340 1.00 84.06 485 SER A CA 1
ATOM 3748 C C . SER A 1 485 ? 31.360 30.272 -15.072 1.00 84.06 485 SER A C 1
ATOM 3750 O O . SER A 1 485 ? 30.389 30.686 -14.439 1.00 84.06 485 SER A O 1
ATOM 3752 N N . LEU A 1 486 ? 31.295 30.027 -16.384 1.00 85.81 486 LEU A N 1
ATOM 3753 C CA . LEU A 1 486 ? 30.170 30.347 -17.260 1.00 85.81 486 LEU A CA 1
ATOM 3754 C C . LEU A 1 486 ? 29.495 29.061 -17.768 1.00 85.81 486 LEU A C 1
ATOM 3756 O O . LEU A 1 486 ? 29.997 28.440 -18.711 1.00 85.81 486 LEU A O 1
ATOM 3760 N N . PRO A 1 487 ? 28.359 28.632 -17.187 1.00 88.19 487 PRO A N 1
ATOM 3761 C CA . PRO A 1 487 ? 27.661 27.436 -17.650 1.00 88.19 487 PRO A CA 1
ATOM 3762 C C . PRO A 1 487 ? 27.220 27.556 -19.119 1.00 88.19 487 PRO A C 1
ATOM 3764 O O . PRO A 1 487 ? 26.748 28.598 -19.582 1.00 88.19 487 PRO A O 1
ATOM 3767 N N . PHE A 1 488 ? 27.381 26.463 -19.861 1.00 86.19 488 PHE A N 1
ATOM 3768 C CA . PHE A 1 488 ? 26.946 26.314 -21.243 1.00 86.19 488 PHE A CA 1
ATOM 3769 C C . PHE A 1 488 ? 25.563 25.667 -21.265 1.00 86.19 488 PHE A C 1
ATOM 3771 O O . PHE A 1 488 ? 25.390 24.514 -20.866 1.00 86.19 488 PHE A O 1
ATOM 3778 N N . TYR A 1 489 ? 24.584 26.401 -21.788 1.00 85.06 489 TYR A N 1
ATOM 3779 C CA . TYR A 1 489 ? 23.229 25.907 -21.996 1.00 85.06 489 TYR A CA 1
ATOM 3780 C C . TYR A 1 489 ? 22.994 25.603 -23.475 1.00 85.06 489 TYR A C 1
ATOM 3782 O O . TYR A 1 489 ? 23.417 26.354 -24.352 1.00 85.06 489 TYR A O 1
ATOM 3790 N N . PHE A 1 490 ? 22.310 24.492 -23.725 1.00 87.25 490 PHE A N 1
ATOM 3791 C CA . PHE A 1 490 ? 21.905 24.022 -25.046 1.00 87.25 490 PHE A CA 1
ATOM 3792 C C . PHE A 1 490 ? 20.374 24.097 -25.170 1.00 87.25 490 PHE A C 1
ATOM 3794 O O . PHE A 1 490 ? 19.694 23.999 -24.144 1.00 87.25 490 PHE A O 1
ATOM 3801 N N . PRO A 1 491 ? 19.815 24.164 -26.390 1.00 81.31 491 PRO A N 1
ATOM 3802 C CA . PRO A 1 491 ? 20.509 24.249 -27.678 1.00 81.31 491 PRO A CA 1
ATOM 3803 C C . PRO A 1 491 ? 20.971 25.676 -28.025 1.00 81.31 491 PRO A C 1
ATOM 3805 O O . PRO A 1 491 ? 20.448 26.649 -27.487 1.00 81.31 491 PRO A O 1
ATOM 3808 N N . ILE A 1 492 ? 21.942 25.810 -28.935 1.00 81.44 492 ILE A N 1
ATOM 3809 C CA . ILE A 1 492 ? 22.425 27.114 -29.432 1.00 81.44 492 ILE A CA 1
ATOM 3810 C C . ILE A 1 492 ? 22.938 27.012 -30.879 1.00 81.44 492 ILE A C 1
ATOM 3812 O O . ILE A 1 492 ? 23.472 25.977 -31.271 1.00 81.44 492 ILE A O 1
ATOM 3816 N N . SER A 1 493 ? 22.784 28.069 -31.682 1.00 83.94 493 SER A N 1
ATOM 3817 C CA . SER A 1 493 ? 23.368 28.147 -33.033 1.00 83.94 493 SER A CA 1
ATOM 3818 C C . SER A 1 493 ? 24.873 28.402 -32.985 1.00 83.94 493 SER A C 1
ATOM 3820 O O . SER A 1 493 ? 25.334 29.262 -32.236 1.00 83.94 493 SER A O 1
ATOM 3822 N N . ILE A 1 494 ? 25.633 27.698 -33.826 1.00 80.31 494 ILE A N 1
ATOM 3823 C CA . ILE A 1 494 ? 27.094 27.793 -33.893 1.00 80.31 494 ILE A CA 1
ATOM 3824 C C . ILE A 1 494 ? 27.519 28.483 -35.191 1.00 80.31 494 ILE A C 1
ATOM 3826 O O . ILE A 1 494 ? 27.376 27.948 -36.291 1.00 80.31 494 ILE A O 1
ATOM 3830 N N . THR A 1 495 ? 28.070 29.688 -35.065 1.00 81.69 495 THR A N 1
ATOM 3831 C CA . THR A 1 495 ? 28.542 30.511 -36.194 1.00 81.69 495 THR A CA 1
ATOM 3832 C C . THR A 1 495 ? 30.063 30.521 -36.360 1.00 81.69 495 THR A C 1
ATOM 3834 O O . THR A 1 495 ? 30.560 31.002 -37.380 1.00 81.69 495 THR A O 1
ATOM 3837 N N . GLU A 1 496 ? 30.797 29.999 -35.380 1.00 83.81 496 GLU A N 1
ATOM 3838 C CA . GLU A 1 496 ? 32.260 29.976 -35.313 1.00 83.81 496 GLU A CA 1
ATOM 3839 C C . GLU A 1 496 ? 32.757 28.761 -34.517 1.00 83.81 496 GLU A C 1
ATOM 3841 O O . GLU A 1 496 ? 31.973 28.056 -33.877 1.00 83.81 496 GLU A O 1
ATOM 3846 N N . ASN A 1 497 ? 34.065 28.503 -34.551 1.00 82.44 497 ASN A N 1
ATOM 3847 C CA . ASN A 1 497 ? 34.637 27.355 -33.856 1.00 82.44 497 ASN A CA 1
ATOM 3848 C C . ASN A 1 497 ? 34.519 27.530 -32.332 1.00 82.44 497 ASN A C 1
ATOM 3850 O O . ASN A 1 497 ? 35.036 28.491 -31.773 1.00 82.44 497 ASN A O 1
ATOM 3854 N N . THR A 1 498 ? 33.853 26.591 -31.660 1.00 84.00 498 THR A N 1
ATOM 3855 C CA . THR A 1 498 ? 33.461 26.710 -30.243 1.00 84.00 498 THR A CA 1
ATOM 3856 C C . THR A 1 498 ? 34.072 25.577 -29.421 1.00 84.00 498 THR A C 1
ATOM 3858 O O . THR A 1 498 ? 34.078 24.439 -29.876 1.00 84.00 498 THR A O 1
ATOM 3861 N N . THR A 1 499 ? 34.559 25.846 -28.205 1.00 87.56 499 THR A N 1
ATOM 3862 C CA . THR A 1 499 ? 34.992 24.795 -27.257 1.00 87.56 499 THR A CA 1
ATOM 3863 C C . THR A 1 499 ? 34.074 24.772 -26.035 1.00 87.56 499 THR A C 1
ATOM 3865 O O . THR A 1 499 ? 33.657 25.828 -25.567 1.00 87.56 499 THR A O 1
ATOM 3868 N N . ILE A 1 500 ? 33.734 23.579 -25.538 1.00 88.38 500 ILE A N 1
ATOM 3869 C CA . ILE A 1 500 ? 32.796 23.370 -24.426 1.00 88.38 500 ILE A CA 1
ATOM 3870 C C . ILE A 1 500 ? 33.406 22.383 -23.425 1.00 88.38 500 ILE A C 1
ATOM 3872 O O . ILE A 1 500 ? 33.874 21.313 -23.811 1.00 88.38 500 ILE A O 1
ATOM 3876 N N . TYR A 1 501 ? 33.388 22.731 -22.139 1.00 87.69 501 TYR A N 1
ATOM 3877 C CA . TYR A 1 501 ? 34.079 22.006 -21.072 1.00 87.69 501 TYR A CA 1
ATOM 3878 C C . TYR A 1 501 ? 33.113 21.238 -20.165 1.00 87.69 501 TYR A C 1
ATOM 3880 O O . TYR A 1 501 ? 32.139 21.802 -19.666 1.00 87.69 501 TYR A O 1
ATOM 3888 N N . ALA A 1 502 ? 33.399 19.963 -19.910 1.00 86.19 502 ALA A N 1
ATOM 3889 C CA . ALA A 1 502 ? 32.694 19.129 -18.944 1.00 86.19 502 ALA A CA 1
ATOM 3890 C C . ALA A 1 502 ? 33.275 19.305 -17.533 1.00 86.19 502 ALA A C 1
ATOM 3892 O O . ALA A 1 502 ? 34.435 18.965 -17.278 1.00 86.19 502 ALA A O 1
ATOM 3893 N N . LYS A 1 503 ? 32.452 19.783 -16.595 1.00 86.19 503 LYS A N 1
ATOM 3894 C CA . LYS A 1 503 ? 32.773 19.809 -15.164 1.00 86.19 503 LYS A CA 1
ATOM 3895 C C . LYS A 1 503 ? 32.391 18.484 -14.524 1.00 86.19 503 LYS A C 1
ATOM 3897 O O . LYS A 1 503 ? 31.229 18.089 -14.593 1.00 86.19 503 LYS A O 1
ATOM 3902 N N . CYS A 1 504 ? 33.335 17.863 -13.827 1.00 83.75 504 CYS A N 1
ATOM 3903 C CA . CYS A 1 504 ? 33.077 16.700 -12.982 1.00 83.75 504 CYS A CA 1
ATOM 3904 C C . CYS A 1 504 ? 33.687 16.914 -11.585 1.00 83.75 504 CYS A C 1
ATOM 3906 O O . CYS A 1 504 ? 34.591 17.737 -11.424 1.00 83.75 504 CYS A O 1
ATOM 3908 N N . GLY A 1 505 ? 33.190 16.204 -10.573 1.00 82.00 505 GLY A N 1
ATOM 3909 C CA . GLY A 1 505 ? 33.705 16.224 -9.199 1.00 82.00 505 GLY A CA 1
ATOM 3910 C C . GLY A 1 505 ? 33.710 14.821 -8.597 1.00 82.00 505 GLY A C 1
ATOM 3911 O O . GLY A 1 505 ? 32.912 13.990 -9.014 1.00 82.00 505 GLY A O 1
ATOM 3912 N N . LEU A 1 506 ? 34.613 14.541 -7.654 1.00 85.75 506 LEU A N 1
ATOM 3913 C CA . LEU A 1 506 ? 34.784 13.195 -7.088 1.00 85.75 506 LEU A CA 1
ATOM 3914 C C . LEU A 1 506 ? 33.481 12.656 -6.473 1.00 85.75 506 LEU A C 1
ATOM 3916 O O . LEU A 1 506 ? 32.777 13.383 -5.766 1.00 85.75 506 LEU A O 1
ATOM 3920 N N . SER A 1 507 ? 33.177 11.390 -6.740 1.00 87.31 507 SER A N 1
ATOM 3921 C CA . SER A 1 507 ? 32.049 10.648 -6.167 1.00 87.31 507 SER A CA 1
ATOM 3922 C C . SER A 1 507 ? 32.484 9.877 -4.914 1.00 87.31 507 SER A C 1
ATOM 3924 O O . SER A 1 507 ? 33.670 9.635 -4.700 1.00 87.31 507 SER A O 1
ATOM 3926 N N . VAL A 1 508 ? 31.527 9.514 -4.060 1.00 90.88 508 VAL A N 1
ATOM 3927 C CA . VAL A 1 508 ? 31.761 8.722 -2.847 1.00 90.88 508 VAL A CA 1
ATOM 3928 C C . VAL A 1 508 ? 32.099 7.276 -3.224 1.00 90.88 508 VAL A C 1
ATOM 3930 O O . VAL A 1 508 ? 31.283 6.562 -3.809 1.00 90.88 508 VAL A O 1
ATOM 3933 N N . SER A 1 509 ? 33.292 6.815 -2.851 1.00 88.81 509 SER A N 1
ATOM 3934 C CA . SER A 1 509 ? 33.737 5.432 -3.050 1.00 88.81 509 SER A CA 1
ATOM 3935 C C . SER A 1 509 ? 33.278 4.521 -1.905 1.00 88.81 509 SER A C 1
ATOM 3937 O O . SER A 1 509 ? 32.911 3.365 -2.160 1.00 88.81 509 SER A O 1
ATOM 3939 N N . ASN A 1 510 ? 33.251 5.039 -0.669 1.00 91.69 510 ASN A N 1
ATOM 3940 C CA . ASN A 1 510 ? 32.928 4.299 0.550 1.00 91.69 510 ASN A CA 1
ATOM 3941 C C . ASN A 1 510 ? 32.361 5.202 1.675 1.00 91.69 510 ASN A C 1
ATOM 3943 O O . ASN A 1 510 ? 32.535 6.421 1.673 1.00 91.69 510 ASN A O 1
ATOM 3947 N N . ILE A 1 511 ? 31.685 4.591 2.655 1.00 94.38 511 ILE A N 1
ATOM 3948 C CA . ILE A 1 511 ? 31.195 5.251 3.877 1.00 94.38 511 ILE A CA 1
ATOM 3949 C C . ILE A 1 511 ? 31.561 4.392 5.083 1.00 94.38 511 ILE A C 1
ATOM 3951 O O . ILE A 1 511 ? 31.283 3.194 5.106 1.00 94.38 511 ILE A O 1
ATOM 3955 N N . ILE A 1 512 ? 32.138 5.018 6.104 1.00 92.00 512 ILE A N 1
ATOM 3956 C CA . ILE A 1 512 ? 32.565 4.356 7.337 1.00 92.00 512 ILE A CA 1
ATOM 3957 C C . ILE A 1 512 ? 31.698 4.885 8.480 1.00 92.00 512 ILE A C 1
ATOM 3959 O O . ILE A 1 512 ? 31.667 6.088 8.721 1.00 92.00 512 ILE A O 1
ATOM 3963 N N . MET A 1 513 ? 30.982 4.001 9.176 1.00 93.56 513 MET A N 1
ATOM 3964 C CA . MET A 1 513 ? 30.245 4.330 10.401 1.00 93.56 513 MET A CA 1
ATOM 3965 C C . MET A 1 513 ? 31.173 4.122 11.600 1.00 93.56 513 MET A C 1
ATOM 3967 O O . MET A 1 513 ? 31.916 3.141 11.630 1.00 93.56 513 MET A O 1
ATOM 3971 N N . ALA A 1 514 ? 31.165 5.043 12.565 1.00 92.56 514 ALA A N 1
ATOM 3972 C CA . ALA A 1 514 ? 32.028 4.941 13.743 1.00 92.56 514 ALA A CA 1
ATOM 3973 C C . ALA A 1 514 ? 31.497 3.925 14.768 1.00 92.56 514 ALA A C 1
ATOM 3975 O O . ALA A 1 514 ? 32.265 3.340 15.532 1.00 92.56 514 ALA A O 1
ATOM 3976 N N . GLU A 1 515 ? 30.180 3.723 14.801 1.00 92.00 515 GLU A N 1
ATOM 3977 C CA . GLU A 1 515 ? 29.507 2.819 15.722 1.00 92.00 515 GLU A CA 1
ATOM 3978 C C . GLU A 1 515 ? 29.430 1.387 15.169 1.00 92.00 515 GLU A C 1
ATOM 3980 O O . GLU A 1 515 ? 28.959 1.146 14.057 1.00 92.00 515 GLU A O 1
ATOM 3985 N N . SER A 1 516 ? 29.851 0.423 15.991 1.00 90.50 516 SER A N 1
ATOM 3986 C CA . SER A 1 516 ? 29.568 -1.008 15.829 1.00 90.50 516 SER A CA 1
ATOM 3987 C C . SER A 1 516 ? 28.171 -1.348 16.380 1.00 90.50 516 SER A C 1
ATOM 3989 O O . SER A 1 516 ? 27.314 -0.467 16.455 1.00 90.50 516 SER A O 1
ATOM 3991 N N . ASP A 1 517 ? 27.882 -2.612 16.707 1.00 92.38 517 ASP A N 1
ATOM 3992 C CA . ASP A 1 517 ? 26.603 -3.004 17.315 1.00 92.38 517 ASP A CA 1
ATOM 3993 C C . ASP A 1 517 ? 26.370 -2.228 18.631 1.00 92.38 517 ASP A C 1
ATOM 3995 O O . ASP A 1 517 ? 27.151 -2.325 19.580 1.00 92.38 517 ASP A O 1
ATOM 3999 N N . VAL A 1 518 ? 25.282 -1.453 18.696 1.00 91.31 518 VAL A N 1
ATOM 4000 C CA . VAL A 1 518 ? 24.937 -0.595 19.841 1.00 91.31 518 VAL A CA 1
ATOM 4001 C C . VAL A 1 518 ? 23.806 -1.207 20.659 1.00 91.31 518 VAL A C 1
ATOM 4003 O O . VAL A 1 518 ? 22.714 -1.437 20.138 1.00 91.31 518 VAL A O 1
ATOM 4006 N N . ASN A 1 519 ? 24.016 -1.324 21.970 1.00 92.38 519 ASN A N 1
ATOM 4007 C CA . ASN A 1 519 ? 22.937 -1.500 22.940 1.00 92.38 519 ASN A CA 1
ATOM 4008 C C . ASN A 1 519 ? 22.529 -0.148 23.545 1.00 92.38 519 ASN A C 1
ATOM 4010 O O . ASN A 1 519 ? 23.364 0.726 23.794 1.00 92.38 519 ASN A O 1
ATOM 4014 N N . THR A 1 520 ? 21.230 0.037 23.756 1.00 92.44 520 THR A N 1
ATOM 4015 C CA . THR A 1 520 ? 20.634 1.215 24.396 1.00 92.44 520 THR A CA 1
ATOM 4016 C C . THR A 1 520 ? 19.261 0.857 24.980 1.00 92.44 520 THR A C 1
ATOM 4018 O O . THR A 1 520 ? 18.819 -0.280 24.862 1.00 92.44 520 THR A O 1
ATOM 4021 N N . PHE A 1 521 ? 18.558 1.802 25.602 1.00 92.19 521 PHE A N 1
ATOM 4022 C CA . PHE A 1 521 ? 17.260 1.575 26.241 1.00 92.19 521 PHE A CA 1
ATOM 4023 C C . PHE A 1 521 ? 16.304 2.763 26.069 1.00 92.19 521 PHE A C 1
ATOM 4025 O O . PHE A 1 521 ? 16.695 3.848 25.624 1.00 92.19 521 PHE A O 1
ATOM 4032 N N . ILE A 1 522 ? 15.027 2.573 26.412 1.00 89.62 522 ILE A N 1
ATOM 4033 C CA . ILE A 1 522 ? 13.974 3.561 26.146 1.00 89.62 522 ILE A CA 1
ATOM 4034 C C . ILE A 1 522 ? 14.236 4.852 26.940 1.00 89.62 522 ILE A C 1
ATOM 4036 O O . ILE A 1 522 ? 14.331 4.853 28.168 1.00 89.62 522 ILE A O 1
ATOM 4040 N N . GLY A 1 523 ? 14.357 5.967 26.212 1.00 84.19 523 GLY A N 1
ATOM 4041 C CA . GLY A 1 523 ? 14.728 7.279 26.754 1.00 84.19 523 GLY A CA 1
ATOM 4042 C C . GLY A 1 523 ? 16.223 7.627 26.678 1.00 84.19 523 GLY A C 1
ATOM 4043 O O . GLY A 1 523 ? 16.582 8.754 27.017 1.00 84.19 523 GLY A O 1
ATOM 4044 N N . LYS A 1 524 ? 17.094 6.725 26.201 1.00 89.12 524 LYS A N 1
ATOM 4045 C CA . LYS A 1 524 ? 18.527 6.987 25.976 1.00 89.12 524 LYS A CA 1
ATOM 4046 C C . LYS A 1 524 ? 18.833 7.085 24.480 1.00 89.12 524 LYS A C 1
ATOM 4048 O O . LYS A 1 524 ? 19.210 6.112 23.830 1.00 89.12 524 LYS A O 1
ATOM 4053 N N . ALA A 1 525 ? 18.647 8.279 23.921 1.00 92.44 525 ALA A N 1
ATOM 4054 C CA . ALA A 1 525 ? 19.048 8.553 22.543 1.00 92.44 525 ALA A CA 1
ATOM 4055 C C . ALA A 1 525 ? 20.574 8.418 22.375 1.00 92.44 525 ALA A C 1
ATOM 4057 O O . ALA A 1 525 ? 21.342 8.715 23.295 1.00 92.44 525 ALA A O 1
ATOM 4058 N N . LYS A 1 526 ? 21.016 7.978 21.196 1.00 93.75 526 LYS A N 1
ATOM 4059 C CA . LYS A 1 526 ? 22.425 7.766 20.855 1.00 93.75 526 LYS A CA 1
ATOM 4060 C C . LYS A 1 526 ? 22.728 8.447 19.526 1.00 93.75 526 LYS A C 1
ATOM 4062 O O . LYS A 1 526 ? 22.092 8.154 18.523 1.00 93.75 526 LYS A O 1
ATOM 4067 N N . GLN A 1 527 ? 23.715 9.336 19.518 1.00 95.94 527 GLN A N 1
ATOM 4068 C CA . GLN A 1 527 ? 24.246 9.901 18.281 1.00 95.94 527 GLN A CA 1
ATOM 4069 C C . GLN A 1 527 ? 25.088 8.846 17.555 1.00 95.94 527 GLN A C 1
ATOM 4071 O O . GLN A 1 527 ? 25.949 8.229 18.188 1.00 95.94 527 GLN A O 1
ATOM 4076 N N . PHE A 1 528 ? 24.826 8.655 16.263 1.00 96.19 528 PHE A N 1
ATOM 4077 C CA . PHE A 1 528 ? 25.651 7.878 15.341 1.00 96.19 528 PHE A CA 1
ATOM 4078 C C . PHE A 1 528 ? 26.396 8.836 14.406 1.00 96.19 528 PHE A C 1
ATOM 4080 O O . PHE A 1 528 ? 25.935 9.951 14.145 1.00 96.19 528 PHE A O 1
ATOM 4087 N N . THR A 1 529 ? 27.557 8.429 13.910 1.00 95.12 529 THR A N 1
ATOM 4088 C CA . THR A 1 529 ? 28.437 9.258 13.088 1.00 95.12 529 THR A CA 1
ATOM 4089 C C . THR A 1 529 ? 29.032 8.450 11.940 1.00 95.12 529 THR A C 1
ATOM 4091 O O . THR A 1 529 ? 29.317 7.260 12.061 1.00 95.12 529 THR A O 1
ATOM 4094 N N . ALA A 1 530 ? 29.194 9.094 10.785 1.00 94.75 530 ALA A N 1
ATOM 4095 C CA . ALA A 1 530 ? 29.744 8.450 9.602 1.00 94.75 530 ALA A CA 1
ATOM 4096 C C . ALA A 1 530 ? 30.611 9.416 8.791 1.00 94.75 530 ALA A C 1
ATOM 4098 O O . ALA A 1 530 ? 30.300 10.604 8.683 1.00 94.75 530 ALA A O 1
ATOM 4099 N N . THR A 1 531 ? 31.690 8.893 8.217 1.00 93.56 531 THR A N 1
ATOM 4100 C CA . THR A 1 531 ? 32.630 9.615 7.357 1.00 93.56 531 THR A CA 1
ATOM 4101 C C . THR A 1 531 ? 32.551 9.108 5.920 1.00 93.56 531 THR A C 1
ATOM 4103 O O . THR A 1 531 ? 32.134 7.981 5.652 1.00 93.56 531 THR A O 1
ATOM 4106 N N . ILE A 1 532 ? 32.925 9.982 4.987 1.00 93.25 532 ILE A N 1
ATOM 4107 C CA . ILE A 1 532 ? 32.894 9.747 3.542 1.00 93.25 532 ILE A CA 1
ATOM 4108 C C . ILE A 1 532 ? 34.328 9.631 3.028 1.00 93.25 532 ILE A C 1
ATOM 4110 O O . ILE A 1 532 ? 35.181 10.438 3.398 1.00 93.25 532 ILE A O 1
ATOM 4114 N N . ASP A 1 533 ? 34.549 8.659 2.150 1.00 89.00 533 ASP A N 1
ATOM 4115 C CA . ASP A 1 533 ? 35.789 8.441 1.409 1.00 89.00 533 ASP A CA 1
ATOM 4116 C C . ASP A 1 533 ? 35.487 8.521 -0.107 1.00 89.00 533 ASP A C 1
ATOM 4118 O O . ASP A 1 533 ? 34.466 7.965 -0.535 1.00 89.00 533 ASP A O 1
ATOM 4122 N N . PRO A 1 534 ? 36.291 9.230 -0.928 1.00 88.94 534 PRO A N 1
ATOM 4123 C CA . PRO A 1 534 ? 37.333 10.182 -0.530 1.00 88.94 534 PRO A CA 1
ATOM 4124 C C . PRO A 1 534 ? 36.751 11.385 0.224 1.00 88.94 534 PRO A C 1
ATOM 4126 O O . PRO A 1 534 ? 35.628 11.826 -0.036 1.00 88.94 534 PRO A O 1
ATOM 4129 N N . SER A 1 535 ? 37.534 11.965 1.138 1.00 86.88 535 SER A N 1
ATOM 4130 C CA . SER A 1 535 ? 37.094 13.101 1.966 1.00 86.88 535 SER A CA 1
ATOM 4131 C C . SER A 1 535 ? 36.733 14.335 1.123 1.00 86.88 535 SER A C 1
ATOM 4133 O O . SER A 1 535 ? 35.935 15.182 1.529 1.00 86.88 535 SER A O 1
ATOM 4135 N N . GLU A 1 536 ? 37.293 14.410 -0.083 1.00 85.25 536 GLU A N 1
ATOM 4136 C CA . GLU A 1 536 ? 37.172 15.447 -1.102 1.00 85.25 536 GLU A CA 1
ATOM 4137 C C . GLU A 1 536 ? 35.945 15.263 -2.016 1.00 85.25 536 GLU A C 1
ATOM 4139 O O . GLU A 1 536 ? 35.732 16.093 -2.902 1.00 85.25 536 GLU A O 1
ATOM 4144 N N . ALA A 1 537 ? 35.127 14.220 -1.808 1.00 86.38 537 ALA A N 1
ATOM 4145 C CA . ALA A 1 537 ? 33.917 13.960 -2.591 1.00 86.38 537 ALA A CA 1
ATOM 4146 C C . ALA A 1 537 ? 33.009 15.202 -2.688 1.00 86.38 537 ALA A C 1
ATOM 4148 O O . ALA A 1 537 ? 32.804 15.937 -1.717 1.00 86.38 537 ALA A O 1
ATOM 4149 N N . TYR A 1 538 ? 32.455 15.448 -3.877 1.00 83.88 538 TYR A N 1
ATOM 4150 C CA . TYR A 1 538 ? 31.792 16.709 -4.209 1.00 83.88 538 TYR A CA 1
ATOM 4151 C C . TYR A 1 538 ? 30.454 16.892 -3.474 1.00 83.88 538 TYR A C 1
ATOM 4153 O O . TYR A 1 538 ? 30.145 17.989 -3.008 1.00 83.88 538 TYR A O 1
ATOM 4161 N N . ILE A 1 539 ? 29.674 15.816 -3.317 1.00 83.12 539 ILE A N 1
ATOM 4162 C CA . ILE A 1 539 ? 28.414 15.812 -2.559 1.00 83.12 539 ILE A CA 1
ATOM 4163 C C . ILE A 1 539 ? 28.610 14.983 -1.287 1.00 83.12 539 ILE A C 1
ATOM 4165 O O . ILE A 1 539 ? 28.532 13.759 -1.299 1.00 83.12 539 ILE A O 1
ATOM 4169 N N . LYS A 1 540 ? 28.821 15.669 -0.159 1.00 87.62 540 LYS A N 1
ATOM 4170 C CA . LYS A 1 540 ? 29.104 15.049 1.151 1.00 87.62 540 LYS A CA 1
ATOM 4171 C C . LYS A 1 540 ? 27.857 14.766 2.000 1.00 87.62 540 LYS A C 1
ATOM 4173 O O . LYS A 1 540 ? 27.951 14.584 3.211 1.00 87.62 540 LYS A O 1
ATOM 4178 N N . LYS A 1 541 ? 26.665 14.805 1.399 1.00 89.50 541 LYS A N 1
ATOM 4179 C CA . LYS A 1 541 ? 25.398 14.656 2.124 1.00 89.50 541 LYS A CA 1
ATOM 4180 C C . LYS A 1 541 ? 25.037 13.178 2.288 1.00 89.50 541 LYS A C 1
ATOM 4182 O O . LYS A 1 541 ? 25.034 12.421 1.315 1.00 89.50 541 LYS A O 1
ATOM 4187 N N . LEU A 1 542 ? 24.672 12.813 3.513 1.00 92.62 542 LEU A N 1
ATOM 4188 C CA . LEU A 1 542 ? 24.260 11.469 3.910 1.00 92.62 542 LEU A CA 1
ATOM 4189 C C . LEU A 1 542 ? 22.741 11.374 4.126 1.00 92.62 542 LEU A C 1
ATOM 4191 O O . LEU A 1 542 ? 22.057 12.379 4.335 1.00 92.62 542 LEU A O 1
ATOM 4195 N N . MET A 1 543 ? 22.225 10.149 4.082 1.00 93.50 543 MET A N 1
ATOM 4196 C CA . MET A 1 543 ? 20.854 9.778 4.425 1.00 93.50 543 MET A CA 1
ATOM 4197 C C . MET A 1 543 ? 20.884 8.637 5.442 1.00 93.50 543 MET A C 1
ATOM 4199 O O . MET A 1 543 ? 21.550 7.634 5.205 1.00 93.50 543 MET A O 1
ATOM 4203 N N . TRP A 1 544 ? 20.148 8.780 6.544 1.00 96.94 544 TRP A N 1
ATOM 4204 C CA . TRP A 1 544 ? 20.040 7.774 7.603 1.00 96.94 544 TRP A CA 1
ATOM 4205 C C . TRP A 1 544 ? 18.665 7.101 7.579 1.00 96.94 544 TRP A C 1
ATOM 4207 O O . TRP A 1 544 ? 17.657 7.747 7.294 1.00 96.94 544 TRP A O 1
ATOM 4217 N N . THR A 1 545 ? 18.617 5.803 7.878 1.00 95.94 545 THR A N 1
ATOM 4218 C CA . THR A 1 545 ? 17.386 4.995 7.932 1.00 95.94 545 THR A CA 1
ATOM 4219 C C . THR A 1 545 ? 17.463 3.925 9.025 1.00 95.94 545 THR A C 1
ATOM 4221 O O . THR A 1 545 ? 18.550 3.509 9.423 1.00 95.94 545 THR A O 1
ATOM 4224 N N . SER A 1 546 ? 16.303 3.471 9.507 1.00 97.25 546 SER A N 1
ATOM 4225 C CA . SER A 1 546 ? 16.159 2.353 10.448 1.00 97.25 546 SER A CA 1
ATOM 4226 C C . SER A 1 546 ? 15.276 1.281 9.815 1.00 97.25 546 SER A C 1
ATOM 4228 O O . SER A 1 546 ? 14.233 1.616 9.253 1.00 97.25 546 SER A O 1
ATOM 4230 N N . SER A 1 547 ? 15.673 0.008 9.894 1.00 96.94 547 SER A N 1
ATOM 4231 C CA . SER A 1 547 ? 14.911 -1.110 9.311 1.00 96.94 547 SER A CA 1
ATOM 4232 C C . SER A 1 547 ? 13.600 -1.413 10.045 1.00 96.94 547 SER A C 1
ATOM 4234 O O . SER A 1 547 ? 12.685 -1.977 9.450 1.00 96.94 547 SER A O 1
ATOM 4236 N N . LYS A 1 548 ? 13.515 -1.019 11.319 1.00 97.31 548 LYS A N 1
ATOM 4237 C CA . LYS A 1 548 ? 12.337 -1.084 12.192 1.00 97.31 548 LYS A CA 1
ATOM 4238 C C . LYS A 1 548 ? 12.209 0.214 12.998 1.00 97.31 548 LYS A C 1
ATOM 4240 O O . LYS A 1 548 ? 12.673 0.274 14.146 1.00 97.31 548 LYS A O 1
ATOM 4245 N N . PRO A 1 549 ? 11.634 1.282 12.414 1.00 95.12 549 PRO A N 1
ATOM 4246 C CA . PRO A 1 549 ? 11.431 2.556 13.101 1.00 95.12 549 PRO A CA 1
ATOM 4247 C C . PRO A 1 549 ? 10.644 2.423 14.415 1.00 95.12 549 PRO A C 1
ATOM 4249 O O . PRO A 1 549 ? 10.880 3.185 15.344 1.00 95.12 549 PRO A O 1
ATOM 4252 N N . GLU A 1 550 ? 9.762 1.428 14.525 1.00 93.81 550 GLU A N 1
ATOM 4253 C CA . GLU A 1 550 ? 8.982 1.097 15.721 1.00 93.81 550 GLU A CA 1
ATOM 4254 C C . GLU A 1 550 ? 9.821 0.566 16.897 1.00 93.81 550 GLU A C 1
ATOM 4256 O O . GLU A 1 550 ? 9.385 0.647 18.045 1.00 93.81 550 GLU A O 1
ATOM 4261 N N . VAL A 1 551 ? 11.030 0.058 16.630 1.00 94.44 551 VAL A N 1
ATOM 4262 C CA . VAL A 1 551 ? 12.029 -0.311 17.647 1.00 94.44 551 VAL A CA 1
ATOM 4263 C C . VAL A 1 551 ? 12.884 0.908 17.993 1.00 94.44 551 VAL A C 1
ATOM 4265 O O . VAL A 1 551 ? 12.955 1.299 19.156 1.00 94.44 551 VAL A O 1
ATOM 4268 N N . ALA A 1 552 ? 13.497 1.544 16.991 1.00 96.69 552 ALA A N 1
ATOM 4269 C CA . ALA A 1 552 ? 14.192 2.821 17.151 1.00 96.69 552 ALA A CA 1
ATOM 4270 C C . ALA A 1 552 ? 14.192 3.617 15.839 1.00 96.69 552 ALA A C 1
ATOM 4272 O O . ALA A 1 552 ? 14.476 3.068 14.773 1.00 96.69 552 ALA A O 1
ATOM 4273 N N . THR A 1 553 ? 13.933 4.920 15.911 1.00 96.88 553 THR A N 1
ATOM 4274 C CA . THR A 1 553 ? 14.056 5.851 14.774 1.00 96.88 553 THR A CA 1
ATOM 4275 C C . THR A 1 553 ? 15.473 6.407 14.661 1.00 96.88 553 THR A C 1
ATOM 4277 O O . THR A 1 553 ? 16.202 6.417 15.648 1.00 96.88 553 THR A O 1
ATOM 4280 N N . VAL A 1 554 ? 15.839 6.943 13.494 1.00 97.38 554 VAL A N 1
ATOM 4281 C CA . VAL A 1 554 ? 17.054 7.752 13.296 1.00 97.38 554 VAL A CA 1
ATOM 4282 C C . VAL A 1 554 ? 16.706 9.024 12.519 1.00 97.38 554 VAL A C 1
ATOM 4284 O O . VAL A 1 554 ? 15.904 8.963 11.586 1.00 97.38 554 VAL A O 1
ATOM 4287 N N . ASP A 1 555 ? 17.250 10.174 12.924 1.00 95.44 555 ASP A N 1
ATOM 4288 C CA . ASP A 1 555 ? 17.036 11.457 12.238 1.00 95.44 555 ASP A CA 1
ATOM 4289 C C . ASP A 1 555 ? 18.043 11.694 11.091 1.00 95.44 555 ASP A C 1
ATOM 4291 O O . ASP A 1 555 ? 18.951 10.899 10.849 1.00 95.44 555 ASP A O 1
ATOM 4295 N N . SER A 1 556 ? 17.913 12.816 10.374 1.00 92.44 556 SER A N 1
ATOM 4296 C CA . SER A 1 556 ? 18.821 13.168 9.269 1.00 92.44 556 SER A CA 1
ATOM 4297 C C . SER A 1 556 ? 20.278 13.409 9.681 1.00 92.44 556 SER A C 1
ATOM 4299 O O . SER A 1 556 ? 21.141 13.479 8.807 1.00 92.44 556 SER A O 1
ATOM 4301 N N . ASN A 1 557 ? 20.551 13.559 10.977 1.00 93.00 557 ASN A N 1
ATOM 4302 C CA . ASN A 1 557 ? 21.871 13.814 11.543 1.00 93.00 557 ASN A CA 1
ATOM 4303 C C . ASN A 1 557 ? 22.497 12.548 12.152 1.00 93.00 557 ASN A C 1
ATOM 4305 O O . ASN A 1 557 ? 23.628 12.618 12.622 1.00 93.00 557 ASN A O 1
ATOM 4309 N N . GLY A 1 558 ? 21.791 11.410 12.165 1.00 94.38 558 GLY A N 1
ATOM 4310 C CA . GLY A 1 558 ? 22.241 10.168 12.799 1.00 94.38 558 GLY A CA 1
ATOM 4311 C C . GLY A 1 558 ? 21.843 10.022 14.273 1.00 94.38 558 GLY A C 1
ATOM 4312 O O . GLY A 1 558 ? 22.346 9.129 14.949 1.00 94.38 558 GLY A O 1
ATOM 4313 N N . LEU A 1 559 ? 20.953 10.862 14.812 1.00 96.81 559 LEU A N 1
ATOM 4314 C CA . LEU A 1 559 ? 20.460 10.699 16.181 1.00 96.81 559 LEU A CA 1
ATOM 4315 C C . LEU A 1 559 ? 19.448 9.549 16.241 1.00 96.81 559 LEU A C 1
ATOM 4317 O O . LEU A 1 559 ? 18.322 9.670 15.756 1.00 96.81 559 LEU A O 1
ATOM 4321 N N . VAL A 1 560 ? 19.844 8.439 16.863 1.00 96.94 560 VAL A N 1
ATOM 4322 C CA . VAL A 1 560 ? 19.004 7.257 17.074 1.00 96.94 560 VAL A CA 1
ATOM 4323 C C . VAL A 1 560 ? 18.208 7.406 18.369 1.00 96.94 560 VAL A C 1
ATOM 4325 O O . VAL A 1 560 ? 18.779 7.611 19.443 1.00 96.94 560 VAL A O 1
ATOM 4328 N N . VAL A 1 561 ? 16.884 7.281 18.281 1.00 96.12 561 VAL A N 1
ATOM 4329 C CA . VAL A 1 561 ? 15.947 7.413 19.408 1.00 96.12 561 VAL A CA 1
ATOM 4330 C C . VAL A 1 561 ? 15.220 6.079 19.628 1.00 96.12 561 VAL A C 1
ATOM 4332 O O . VAL A 1 561 ? 14.426 5.679 18.773 1.00 96.12 561 VAL A O 1
ATOM 4335 N N . PRO A 1 562 ? 15.469 5.383 20.753 1.00 94.75 562 PRO A N 1
ATOM 4336 C CA . PRO A 1 562 ? 14.780 4.141 21.105 1.00 94.75 562 PRO A CA 1
ATOM 4337 C C . PRO A 1 562 ? 13.295 4.350 21.409 1.00 94.75 562 PRO A C 1
ATOM 4339 O O . PRO A 1 562 ? 12.941 5.268 22.152 1.00 94.75 562 PRO A O 1
ATOM 4342 N N . ILE A 1 563 ? 12.446 3.465 20.882 1.00 90.88 563 ILE A N 1
ATOM 4343 C CA . ILE A 1 563 ? 10.984 3.500 21.033 1.00 90.88 563 ILE A CA 1
ATOM 4344 C C . ILE A 1 563 ? 10.470 2.245 21.748 1.00 90.88 563 ILE A C 1
ATOM 4346 O O . ILE A 1 563 ? 9.816 2.369 22.781 1.00 90.88 563 ILE A O 1
ATOM 4350 N N . THR A 1 564 ? 10.792 1.052 21.239 1.00 91.19 564 THR A N 1
ATOM 4351 C CA . THR A 1 564 ? 10.290 -0.234 21.760 1.00 91.19 564 THR A CA 1
ATOM 4352 C C . THR A 1 564 ? 11.430 -1.238 21.899 1.00 91.19 564 THR A C 1
ATOM 4354 O O . THR A 1 564 ? 12.351 -1.245 21.086 1.00 91.19 564 THR A O 1
ATOM 4357 N N . VAL A 1 565 ? 11.350 -2.115 22.904 1.00 91.25 565 VAL A N 1
ATOM 4358 C CA . VAL A 1 565 ? 12.285 -3.234 23.117 1.00 91.25 565 VAL A CA 1
ATOM 4359 C C . VAL A 1 565 ? 12.395 -4.102 21.859 1.00 91.25 565 VAL A C 1
ATOM 4361 O O . VAL A 1 565 ? 11.381 -4.498 21.282 1.00 91.25 565 VAL A O 1
ATOM 4364 N N . GLY A 1 566 ? 13.619 -4.423 21.440 1.00 94.56 566 GLY A N 1
ATOM 4365 C CA . GLY A 1 566 ? 13.871 -5.240 20.254 1.00 94.56 566 GLY A CA 1
ATOM 4366 C C . GLY A 1 566 ? 15.179 -4.899 19.547 1.00 94.56 566 GLY A C 1
ATOM 4367 O O . GLY A 1 566 ? 16.100 -4.331 20.128 1.00 94.56 566 GLY A O 1
ATOM 4368 N N . THR A 1 567 ? 15.269 -5.245 18.263 1.00 96.69 567 THR A N 1
ATOM 4369 C CA . THR A 1 567 ? 16.457 -4.981 17.438 1.00 96.69 567 THR A CA 1
ATOM 4370 C C . THR A 1 567 ? 16.072 -4.433 16.068 1.00 96.69 567 THR A C 1
ATOM 4372 O O . THR A 1 567 ? 15.255 -5.039 15.364 1.00 96.69 567 THR A O 1
ATOM 4375 N N . THR A 1 568 ? 16.723 -3.334 15.685 1.00 97.38 568 THR A N 1
ATOM 4376 C CA . THR A 1 568 ? 16.702 -2.722 14.349 1.00 97.38 568 THR A CA 1
ATOM 4377 C C . THR A 1 568 ? 18.120 -2.630 13.770 1.00 97.38 568 THR A C 1
ATOM 4379 O O . THR A 1 568 ? 19.109 -2.766 14.490 1.00 97.38 568 THR A O 1
ATOM 4382 N N . THR A 1 569 ? 18.226 -2.381 12.470 1.00 97.56 569 THR A N 1
ATOM 4383 C CA . THR A 1 569 ? 19.474 -2.048 11.774 1.00 97.56 569 THR A CA 1
ATOM 4384 C C . THR A 1 569 ? 19.421 -0.580 11.372 1.00 97.56 569 THR A C 1
ATOM 4386 O O . THR A 1 569 ? 18.481 -0.162 10.695 1.00 97.56 569 THR A O 1
ATOM 4389 N N . ILE A 1 570 ? 20.430 0.194 11.766 1.00 97.69 570 ILE A N 1
ATOM 4390 C CA . ILE A 1 570 ? 20.607 1.596 11.381 1.00 97.69 570 ILE A CA 1
ATOM 4391 C C . ILE A 1 570 ? 21.547 1.639 10.178 1.00 97.69 570 ILE A C 1
ATOM 4393 O O . ILE A 1 570 ? 22.637 1.077 10.231 1.00 97.69 570 ILE A O 1
ATOM 4397 N N . THR A 1 571 ? 21.122 2.278 9.090 1.00 96.75 571 THR A N 1
ATOM 4398 C CA . THR A 1 571 ? 21.861 2.341 7.818 1.00 96.75 571 THR A CA 1
ATOM 4399 C C . THR A 1 571 ? 22.093 3.787 7.410 1.00 96.75 571 THR A C 1
ATOM 4401 O O . THR A 1 571 ? 21.168 4.599 7.467 1.00 96.75 571 THR A O 1
ATOM 4404 N N . VAL A 1 572 ? 23.306 4.092 6.950 1.00 96.94 572 VAL A N 1
ATOM 4405 C CA . VAL A 1 572 ? 23.692 5.387 6.378 1.00 96.94 572 VAL A CA 1
ATOM 4406 C C . VAL A 1 572 ? 24.100 5.213 4.913 1.00 96.94 572 VAL A C 1
ATOM 4408 O O . VAL A 1 572 ? 24.766 4.236 4.575 1.00 96.94 572 VAL A O 1
ATOM 4411 N N . MET A 1 573 ? 23.688 6.133 4.037 1.00 94.75 573 MET A N 1
ATOM 4412 C CA . MET A 1 573 ? 23.894 6.063 2.583 1.00 94.75 573 MET A CA 1
ATOM 4413 C C . MET A 1 573 ? 24.303 7.421 1.986 1.00 94.75 573 MET A C 1
ATOM 4415 O O . MET A 1 573 ? 23.866 8.468 2.471 1.00 94.75 573 MET A O 1
ATOM 4419 N N . SER A 1 574 ? 25.113 7.417 0.923 1.00 91.81 574 SER A N 1
ATOM 4420 C CA . SER A 1 574 ? 25.481 8.614 0.155 1.00 91.81 574 SER A CA 1
ATOM 4421 C C . SER A 1 574 ? 24.311 9.122 -0.690 1.00 91.81 574 SER A C 1
ATOM 4423 O O . SER A 1 574 ? 23.454 8.364 -1.143 1.00 91.81 574 SER A O 1
ATOM 4425 N N . THR A 1 575 ? 24.270 10.436 -0.922 1.00 88.50 575 THR A N 1
ATOM 4426 C CA . THR A 1 575 ? 23.231 11.080 -1.753 1.00 88.50 575 THR A CA 1
ATOM 4427 C C . THR A 1 575 ? 23.772 11.689 -3.050 1.00 88.50 575 THR A C 1
ATOM 4429 O O . THR A 1 575 ? 23.056 12.405 -3.742 1.00 88.50 575 THR A O 1
ATOM 4432 N N . ASP A 1 576 ? 25.022 11.379 -3.398 1.00 79.50 576 ASP A N 1
ATOM 4433 C CA . ASP A 1 576 ? 25.711 11.823 -4.617 1.00 79.50 576 ASP A CA 1
ATOM 4434 C C . ASP A 1 576 ? 25.346 11.007 -5.874 1.00 79.50 576 ASP A C 1
ATOM 4436 O O . ASP A 1 576 ? 25.756 11.360 -6.975 1.00 79.50 576 ASP A O 1
ATOM 4440 N N . GLY A 1 577 ? 24.583 9.922 -5.708 1.00 75.31 577 GLY A N 1
ATOM 4441 C CA . GLY A 1 577 ? 24.221 8.975 -6.768 1.00 75.31 577 GLY A CA 1
ATOM 4442 C C . GLY A 1 577 ? 25.070 7.699 -6.808 1.00 75.31 577 GLY A C 1
ATOM 4443 O O . GLY A 1 577 ? 24.729 6.782 -7.548 1.00 75.31 577 GLY A O 1
ATOM 4444 N N . SER A 1 578 ? 26.123 7.582 -5.989 1.00 79.94 578 SER A N 1
ATOM 4445 C CA . SER A 1 578 ? 26.936 6.352 -5.891 1.00 79.94 578 SER A CA 1
ATOM 4446 C C . SER A 1 578 ? 26.256 5.220 -5.110 1.00 79.94 578 SER A C 1
ATOM 4448 O O . SER A 1 578 ? 26.662 4.064 -5.222 1.00 79.94 578 SER A O 1
ATOM 4450 N N . HIS A 1 579 ? 25.240 5.550 -4.301 1.00 84.00 579 HIS A N 1
ATOM 4451 C CA . HIS A 1 579 ? 24.485 4.627 -3.443 1.00 84.00 579 HIS A CA 1
ATOM 4452 C C . HIS A 1 579 ? 25.340 3.782 -2.480 1.00 84.00 579 HIS A C 1
ATOM 4454 O O . HIS A 1 579 ? 24.908 2.722 -2.026 1.00 84.00 579 HIS A O 1
ATOM 4460 N N . LYS A 1 580 ? 26.545 4.247 -2.129 1.00 91.88 580 LYS A N 1
ATOM 4461 C CA . LYS A 1 580 ? 27.369 3.614 -1.093 1.00 91.88 580 LYS A CA 1
ATOM 4462 C C . LYS A 1 580 ? 26.644 3.685 0.241 1.00 91.88 580 LYS A C 1
ATOM 4464 O O . LYS A 1 580 ? 26.041 4.706 0.565 1.00 91.88 580 LYS A O 1
ATOM 4469 N N . SER A 1 581 ? 26.708 2.611 1.017 1.00 94.25 581 SER A N 1
ATOM 4470 C CA . SER A 1 581 ? 26.045 2.530 2.314 1.00 94.25 581 SER A CA 1
ATOM 4471 C C . SER A 1 581 ? 26.757 1.583 3.261 1.00 94.25 581 SER A C 1
ATOM 4473 O O . SER A 1 581 ? 27.339 0.591 2.826 1.00 94.25 581 SER A O 1
ATOM 4475 N N . THR A 1 582 ? 26.619 1.843 4.554 1.00 96.50 582 THR A N 1
ATOM 4476 C CA . THR A 1 582 ? 27.025 0.933 5.628 1.00 96.50 582 THR A CA 1
ATOM 4477 C C . THR A 1 582 ? 25.956 0.916 6.720 1.00 96.50 582 THR A C 1
ATOM 4479 O O . THR A 1 582 ? 25.119 1.822 6.800 1.00 96.50 582 THR A O 1
ATOM 4482 N N . SER A 1 583 ? 25.933 -0.135 7.534 1.00 95.50 583 SER A N 1
ATOM 4483 C CA . SER A 1 583 ? 24.869 -0.373 8.506 1.00 95.50 583 SER A CA 1
ATOM 4484 C C . SER A 1 583 ? 25.362 -1.112 9.739 1.00 95.50 583 SER A C 1
ATOM 4486 O O . SER A 1 583 ? 26.189 -2.012 9.616 1.00 95.50 583 SER A O 1
ATOM 4488 N N . THR A 1 584 ? 24.768 -0.815 10.892 1.00 96.56 584 THR A N 1
ATOM 4489 C CA . THR A 1 584 ? 25.044 -1.509 12.154 1.00 96.56 584 THR A CA 1
ATOM 4490 C C . THR A 1 584 ? 23.760 -1.840 12.916 1.00 96.56 584 THR A C 1
ATOM 4492 O O . THR A 1 584 ? 22.688 -1.285 12.646 1.00 96.56 584 THR A O 1
ATOM 4495 N N . LYS A 1 585 ? 23.835 -2.766 13.870 1.00 96.69 585 LYS A N 1
ATOM 4496 C CA . LYS A 1 585 ? 22.702 -3.179 14.702 1.00 96.69 585 LYS A CA 1
ATOM 4497 C C . LYS A 1 585 ? 22.480 -2.190 15.848 1.00 96.69 585 LYS A C 1
ATOM 4499 O O . LYS A 1 585 ? 23.421 -1.758 16.507 1.00 96.69 585 LYS A O 1
ATOM 4504 N N . CYS A 1 586 ? 21.220 -1.889 16.141 1.00 96.25 586 CYS A N 1
ATOM 4505 C CA . CYS A 1 586 ? 20.810 -1.209 17.363 1.00 96.25 586 CYS A CA 1
ATOM 4506 C C . CYS A 1 586 ? 19.826 -2.099 18.131 1.00 96.25 586 CYS A C 1
ATOM 4508 O O . CYS A 1 586 ? 18.746 -2.435 17.632 1.00 96.25 586 CYS A O 1
ATOM 4510 N N . THR A 1 587 ? 20.213 -2.495 19.341 1.00 96.31 587 THR A N 1
ATOM 4511 C CA . THR A 1 587 ? 19.393 -3.274 20.272 1.00 96.31 587 THR A CA 1
ATOM 4512 C C . THR A 1 587 ? 18.838 -2.344 21.342 1.00 96.31 587 THR A C 1
ATOM 4514 O O . THR A 1 587 ? 19.596 -1.691 22.059 1.00 96.31 587 THR A O 1
ATOM 4517 N N . VAL A 1 588 ? 17.513 -2.297 21.456 1.00 95.62 588 VAL A N 1
ATOM 4518 C CA . VAL A 1 588 ? 16.802 -1.623 22.541 1.00 95.62 588 VAL A CA 1
ATOM 4519 C C . VAL A 1 588 ? 16.503 -2.663 23.614 1.00 95.62 588 VAL A C 1
ATOM 4521 O O . VAL A 1 588 ? 15.664 -3.546 23.431 1.00 95.62 588 VAL A O 1
ATOM 4524 N N . GLU A 1 589 ? 17.234 -2.570 24.714 1.00 94.31 589 GLU A N 1
ATOM 4525 C CA . GLU A 1 589 ? 17.134 -3.426 25.890 1.00 94.31 589 GLU A CA 1
ATOM 4526 C C . GLU A 1 589 ? 15.840 -3.143 26.684 1.00 94.31 589 GLU A C 1
ATOM 4528 O O . GLU A 1 589 ? 15.280 -2.043 26.578 1.00 94.31 589 GLU A O 1
ATOM 4533 N N . PRO A 1 590 ? 15.339 -4.106 27.487 1.00 94.56 590 PRO A N 1
ATOM 4534 C CA . PRO A 1 590 ? 14.072 -4.007 28.219 1.00 94.56 590 PRO A CA 1
ATOM 4535 C C . PRO A 1 590 ? 14.154 -3.110 29.465 1.00 94.56 590 PRO A C 1
ATOM 4537 O O . PRO A 1 590 ? 13.678 -3.472 30.537 1.00 94.56 590 PRO A O 1
ATOM 4540 N N . TYR A 1 591 ? 14.752 -1.926 29.333 1.00 94.62 591 TYR A N 1
ATOM 4541 C CA . TYR A 1 591 ? 14.964 -0.994 30.434 1.00 94.62 591 TYR A CA 1
ATOM 4542 C C . TYR A 1 591 ? 14.296 0.360 30.193 1.00 94.62 591 TYR A C 1
ATOM 4544 O O . TYR A 1 591 ? 14.260 0.880 29.073 1.00 94.62 591 TYR A O 1
ATOM 4552 N N . PHE A 1 592 ? 13.779 0.955 31.267 1.00 92.94 592 PHE A N 1
ATOM 4553 C CA . PHE A 1 592 ? 13.144 2.268 31.244 1.00 92.94 592 PHE A CA 1
ATOM 4554 C C . PHE A 1 592 ? 13.569 3.136 32.434 1.00 92.94 592 PHE A C 1
ATOM 4556 O O . PHE A 1 592 ? 13.593 2.695 33.585 1.00 92.94 592 PHE A O 1
ATOM 4563 N N . ARG A 1 593 ? 13.875 4.412 32.175 1.00 91.69 593 ARG A N 1
ATOM 4564 C CA . ARG A 1 593 ? 14.275 5.366 33.218 1.00 91.69 593 ARG A CA 1
ATOM 4565 C C . ARG A 1 593 ? 13.055 6.094 33.784 1.00 91.69 593 ARG A C 1
ATOM 4567 O O . ARG A 1 593 ? 12.577 7.050 33.179 1.00 91.69 593 ARG A O 1
ATOM 4574 N N . ILE A 1 594 ? 12.599 5.687 34.970 1.00 93.38 594 ILE A N 1
ATOM 4575 C CA . ILE A 1 594 ? 11.521 6.368 35.711 1.00 93.38 594 ILE A CA 1
ATOM 4576 C C . ILE A 1 594 ? 11.904 7.845 35.949 1.00 93.38 594 ILE A C 1
ATOM 4578 O O . ILE A 1 594 ? 12.899 8.092 36.647 1.00 93.38 594 ILE A O 1
ATOM 4582 N N . PRO A 1 595 ? 11.172 8.833 35.388 1.00 92.62 595 PRO A N 1
ATOM 4583 C CA . PRO A 1 595 ? 11.556 10.244 35.496 1.00 92.62 595 PRO A CA 1
ATOM 4584 C C . PRO A 1 595 ? 11.293 10.838 36.883 1.00 92.62 595 PRO A C 1
ATOM 4586 O O . PRO A 1 595 ? 12.071 11.663 37.359 1.00 92.62 595 PRO A O 1
ATOM 4589 N N . ASP A 1 596 ? 10.205 10.421 37.533 1.00 96.12 596 ASP A N 1
ATOM 4590 C CA . ASP A 1 596 ? 9.816 10.907 38.854 1.00 96.12 596 ASP A CA 1
ATOM 4591 C C . ASP A 1 596 ? 10.679 10.256 39.946 1.00 96.12 596 ASP A C 1
ATOM 4593 O O . ASP A 1 596 ? 10.700 9.035 40.124 1.00 96.12 596 ASP A O 1
ATOM 4597 N N . LYS A 1 597 ? 11.412 11.090 40.690 1.00 96.06 597 LYS A N 1
ATOM 4598 C CA . LYS A 1 597 ? 12.331 10.647 41.748 1.00 96.06 597 LYS A CA 1
ATOM 4599 C C . LYS A 1 597 ? 11.623 9.955 42.919 1.00 96.06 597 LYS A C 1
ATOM 4601 O O . LYS A 1 597 ? 12.221 9.093 43.555 1.00 96.06 597 LYS A O 1
ATOM 4606 N N . ASN A 1 598 ? 10.380 10.331 43.221 1.00 97.69 598 ASN A N 1
ATOM 4607 C CA . ASN A 1 598 ? 9.624 9.776 44.339 1.00 97.69 598 ASN A CA 1
ATOM 4608 C C . ASN A 1 598 ? 9.029 8.425 43.932 1.00 97.69 598 ASN A C 1
ATOM 4610 O O . ASN A 1 598 ? 9.155 7.467 44.689 1.00 97.69 598 ASN A O 1
ATOM 4614 N N . PHE A 1 599 ? 8.498 8.307 42.708 1.00 97.19 599 PHE A N 1
ATOM 4615 C CA . PHE A 1 599 ? 8.068 7.016 42.162 1.00 97.19 599 PHE A CA 1
ATOM 4616 C C . PHE A 1 599 ? 9.243 6.030 42.091 1.00 97.19 599 PHE A C 1
ATOM 4618 O O . PHE A 1 599 ? 9.132 4.914 42.600 1.00 97.19 599 PHE A O 1
ATOM 4625 N N . ARG A 1 600 ? 10.403 6.463 41.571 1.00 95.62 600 ARG A N 1
ATOM 4626 C CA . ARG A 1 600 ? 11.621 5.636 41.552 1.00 95.62 600 ARG A CA 1
ATOM 4627 C C . ARG A 1 600 ? 12.016 5.170 42.955 1.00 95.62 600 ARG A C 1
ATOM 4629 O O . ARG A 1 600 ? 12.215 3.979 43.150 1.00 95.62 600 ARG A O 1
ATOM 4636 N N . LYS A 1 601 ? 12.038 6.073 43.941 1.00 95.62 601 LYS A N 1
ATOM 4637 C CA . LYS A 1 601 ? 12.387 5.747 45.332 1.00 95.62 601 LYS A CA 1
ATOM 4638 C C . LYS A 1 601 ? 11.439 4.726 45.981 1.00 95.62 601 LYS A C 1
ATOM 4640 O O . LYS A 1 601 ? 11.875 3.948 46.825 1.00 95.62 601 LYS A O 1
ATOM 4645 N N . ILE A 1 602 ? 10.152 4.701 45.624 1.00 96.50 602 ILE A N 1
ATOM 4646 C CA . ILE A 1 602 ? 9.236 3.653 46.114 1.00 96.50 602 ILE A CA 1
ATOM 4647 C C . ILE A 1 602 ? 9.592 2.304 45.496 1.00 96.50 602 ILE A C 1
ATOM 4649 O O . ILE A 1 602 ? 9.653 1.313 46.218 1.00 96.50 602 ILE A O 1
ATOM 4653 N N . LEU A 1 603 ? 9.862 2.267 44.188 1.00 96.38 603 LEU A N 1
ATOM 4654 C CA . LEU A 1 603 ? 10.304 1.046 43.516 1.00 96.38 603 LEU A CA 1
ATOM 4655 C C . LEU A 1 603 ? 11.626 0.542 44.116 1.00 96.38 603 LEU A C 1
ATOM 4657 O O . LEU A 1 603 ? 11.721 -0.630 44.451 1.00 96.38 603 LEU A O 1
ATOM 4661 N N . GLU A 1 604 ? 12.591 1.428 44.377 1.00 95.00 604 GLU A N 1
ATOM 4662 C CA . GLU A 1 604 ? 13.867 1.096 45.035 1.00 95.00 604 GLU A CA 1
ATOM 4663 C C . GLU A 1 604 ? 13.684 0.512 46.448 1.00 95.00 604 GLU A C 1
ATOM 4665 O O . GLU A 1 604 ? 14.421 -0.393 46.830 1.00 95.00 604 GLU A O 1
ATOM 4670 N N . ASN A 1 605 ? 12.698 0.987 47.218 1.00 94.19 605 ASN A N 1
ATOM 4671 C CA . ASN A 1 605 ? 12.480 0.545 48.603 1.00 94.19 605 ASN A CA 1
ATOM 4672 C C . ASN A 1 605 ? 11.569 -0.687 48.746 1.00 94.19 605 ASN A C 1
ATOM 4674 O O . ASN A 1 605 ? 11.749 -1.461 49.682 1.00 94.19 605 ASN A O 1
ATOM 4678 N N . ALA A 1 606 ? 10.555 -0.832 47.887 1.00 94.31 606 ALA A N 1
ATOM 4679 C CA . ALA A 1 606 ? 9.469 -1.805 48.061 1.00 94.31 606 ALA A CA 1
ATOM 4680 C C . ALA A 1 606 ? 9.326 -2.812 46.906 1.00 94.31 606 ALA A C 1
ATOM 4682 O O . ALA A 1 606 ? 8.657 -3.828 47.073 1.00 94.31 606 ALA A O 1
ATOM 4683 N N . TYR A 1 607 ? 9.954 -2.552 45.755 1.00 95.75 607 TYR A N 1
ATOM 4684 C CA . TYR A 1 607 ? 9.860 -3.372 44.541 1.00 95.75 607 TYR A CA 1
ATOM 4685 C C . TYR A 1 607 ? 11.230 -3.477 43.843 1.00 95.75 607 TYR A C 1
ATOM 4687 O O . TYR A 1 607 ? 11.327 -3.419 42.616 1.00 95.75 607 TYR A O 1
ATOM 4695 N N . SER A 1 608 ? 12.311 -3.580 44.625 1.00 94.00 608 SER A N 1
ATOM 4696 C CA . SER A 1 608 ? 13.696 -3.504 44.130 1.00 94.00 608 SER A CA 1
ATOM 4697 C C . SER A 1 608 ? 14.039 -4.601 43.121 1.00 94.00 608 SER A C 1
ATOM 4699 O O . SER A 1 608 ? 14.875 -4.394 42.251 1.00 94.00 608 SER A O 1
ATOM 4701 N N . ASN A 1 609 ? 13.328 -5.729 43.167 1.00 94.12 609 ASN A N 1
ATOM 4702 C CA . ASN A 1 609 ? 13.400 -6.824 42.198 1.00 94.12 609 ASN A CA 1
ATOM 4703 C C . ASN A 1 609 ? 12.877 -6.471 40.787 1.00 94.12 609 ASN A C 1
ATOM 4705 O O . ASN A 1 609 ? 12.892 -7.331 39.912 1.00 94.12 609 ASN A O 1
ATOM 4709 N N . LEU A 1 610 ? 12.345 -5.261 40.582 1.00 95.94 610 LEU A N 1
ATOM 4710 C CA . LEU A 1 610 ? 11.950 -4.727 39.274 1.00 95.94 610 LEU A CA 1
ATOM 4711 C C . LEU A 1 610 ? 13.009 -3.779 38.691 1.00 95.94 610 LEU A C 1
ATOM 4713 O O . LEU A 1 610 ? 12.782 -3.199 37.628 1.00 95.94 610 LEU A O 1
ATOM 4717 N N . LEU A 1 611 ? 14.119 -3.557 39.404 1.00 95.12 611 LEU A N 1
ATOM 4718 C CA . LEU A 1 611 ? 15.144 -2.582 39.053 1.00 95.12 611 LEU A CA 1
ATOM 4719 C C . LEU A 1 611 ? 16.508 -3.251 38.866 1.00 95.12 611 LEU A C 1
ATOM 4721 O O . LEU A 1 611 ? 16.986 -3.950 39.754 1.00 95.12 611 LEU A O 1
ATOM 4725 N N . ASP A 1 612 ? 17.166 -2.943 37.752 1.00 94.56 612 ASP A N 1
ATOM 4726 C CA . ASP A 1 612 ? 18.526 -3.391 37.446 1.00 94.56 612 ASP A CA 1
ATOM 4727 C C . ASP A 1 612 ? 19.484 -2.192 37.363 1.00 94.56 612 ASP A C 1
ATOM 4729 O O . ASP A 1 612 ? 19.092 -1.086 36.975 1.00 94.56 612 ASP A O 1
ATOM 4733 N N . ILE A 1 613 ? 20.762 -2.405 37.700 1.00 90.75 613 ILE A N 1
ATOM 4734 C CA . ILE A 1 613 ? 21.825 -1.409 37.486 1.00 90.75 613 ILE A CA 1
ATOM 4735 C C . ILE A 1 613 ? 22.432 -1.643 36.102 1.00 90.75 613 ILE A C 1
ATOM 4737 O O . ILE A 1 613 ? 23.226 -2.561 35.900 1.00 90.75 613 ILE A O 1
ATOM 4741 N N . VAL A 1 614 ? 22.086 -0.781 35.149 1.00 87.50 614 VAL A N 1
ATOM 4742 C CA . VAL A 1 614 ? 22.449 -0.917 33.734 1.00 87.50 614 VAL A CA 1
ATOM 4743 C C . VAL A 1 614 ? 23.200 0.331 33.293 1.00 87.50 614 VAL A C 1
ATOM 4745 O O . VAL A 1 614 ? 22.705 1.453 33.389 1.00 87.50 614 VAL A O 1
ATOM 4748 N N . HIS A 1 615 ? 24.441 0.152 32.835 1.00 82.38 615 HIS A N 1
ATOM 4749 C CA . HIS A 1 615 ? 25.361 1.250 32.497 1.00 82.38 615 HIS A CA 1
ATOM 4750 C C . HIS A 1 615 ? 25.542 2.308 33.613 1.00 82.38 615 HIS A C 1
ATOM 4752 O O . HIS A 1 615 ? 25.828 3.468 33.318 1.00 82.38 615 HIS A O 1
ATOM 4758 N N . GLY A 1 616 ? 25.375 1.917 34.883 1.00 84.12 616 GLY A N 1
ATOM 4759 C CA . GLY A 1 616 ? 25.480 2.803 36.050 1.00 84.12 616 GLY A CA 1
ATOM 4760 C C . GLY A 1 616 ? 24.201 3.570 36.416 1.00 84.12 616 GLY A C 1
ATOM 4761 O O . GLY A 1 616 ? 24.201 4.283 37.415 1.00 84.12 616 GLY A O 1
ATOM 4762 N N . ASP A 1 617 ? 23.113 3.417 35.656 1.00 85.50 617 ASP A N 1
ATOM 4763 C CA . ASP A 1 617 ? 21.778 3.899 36.022 1.00 85.50 617 ASP A CA 1
ATOM 4764 C C . ASP A 1 617 ? 20.968 2.768 36.682 1.00 85.50 617 ASP A C 1
ATOM 4766 O O . ASP A 1 617 ? 20.941 1.652 36.169 1.00 85.50 617 ASP A O 1
ATOM 4770 N N . THR A 1 618 ? 20.237 3.062 37.762 1.00 90.75 618 THR A N 1
ATOM 4771 C CA . THR A 1 618 ? 19.151 2.192 38.250 1.00 90.75 618 THR A CA 1
ATOM 4772 C C . THR A 1 618 ? 17.926 2.376 37.348 1.00 90.75 618 THR A C 1
ATOM 4774 O O . THR A 1 618 ? 17.354 3.473 37.297 1.00 90.75 618 THR A O 1
ATOM 4777 N N . LEU A 1 619 ? 17.525 1.331 36.623 1.00 94.25 619 LEU A N 1
ATOM 4778 C CA . LEU A 1 619 ? 16.455 1.363 35.619 1.00 94.25 619 LEU A CA 1
ATOM 4779 C C . LEU A 1 619 ? 15.372 0.327 35.913 1.00 94.25 619 LEU A C 1
ATOM 4781 O O . LEU A 1 619 ? 15.662 -0.744 36.430 1.00 94.25 619 LEU A O 1
ATOM 4785 N N . LEU A 1 620 ? 14.132 0.623 35.514 1.00 95.75 620 LEU A N 1
ATOM 4786 C CA . LEU A 1 620 ? 13.040 -0.347 35.536 1.00 95.75 620 LEU A CA 1
ATOM 4787 C C . LEU A 1 620 ? 13.278 -1.414 34.467 1.00 95.75 620 LEU A C 1
ATOM 4789 O O . LEU A 1 620 ? 13.312 -1.080 33.282 1.00 95.75 620 LEU A O 1
ATOM 4793 N N . ASN A 1 621 ? 13.366 -2.676 34.872 1.00 96.06 621 ASN A N 1
ATOM 4794 C CA . ASN A 1 621 ? 13.274 -3.820 33.977 1.00 96.06 621 ASN A CA 1
ATOM 4795 C C . ASN A 1 621 ? 11.805 -4.003 33.566 1.00 96.06 621 ASN A C 1
ATOM 4797 O O . ASN A 1 621 ? 10.944 -4.372 34.369 1.00 96.06 621 ASN A O 1
ATOM 4801 N N . THR A 1 622 ? 11.496 -3.699 32.307 1.00 93.81 622 THR A N 1
ATOM 4802 C CA . THR A 1 622 ? 10.120 -3.657 31.795 1.00 93.81 622 THR A CA 1
ATOM 4803 C C . THR A 1 622 ? 9.494 -5.046 31.673 1.00 93.81 622 THR A C 1
ATOM 4805 O O . THR A 1 622 ? 8.276 -5.170 31.789 1.00 93.81 622 THR A O 1
ATOM 4808 N N . ASN A 1 623 ? 10.306 -6.099 31.522 1.00 93.12 623 ASN A N 1
ATOM 4809 C CA . ASN A 1 623 ? 9.827 -7.482 31.502 1.00 93.12 623 ASN A CA 1
ATOM 4810 C C . ASN A 1 623 ? 9.369 -7.945 32.889 1.00 93.12 623 ASN A C 1
ATOM 4812 O O . ASN A 1 623 ? 8.384 -8.673 32.996 1.00 93.12 623 ASN A O 1
ATOM 4816 N N . ASP A 1 624 ? 10.075 -7.544 33.948 1.00 95.12 624 ASP A N 1
ATOM 4817 C CA . ASP A 1 624 ? 9.710 -7.888 35.323 1.00 95.12 624 ASP A CA 1
ATOM 4818 C C . ASP A 1 624 ? 8.587 -6.991 35.856 1.00 95.12 624 ASP A C 1
ATOM 4820 O O . ASP A 1 624 ? 7.641 -7.494 36.465 1.00 95.12 624 ASP A O 1
ATOM 4824 N N . ALA A 1 625 ? 8.597 -5.696 35.519 1.00 95.69 625 ALA A N 1
ATOM 4825 C CA . ALA A 1 625 ? 7.478 -4.786 35.779 1.00 95.69 625 ALA A CA 1
ATOM 4826 C C . ALA A 1 625 ? 6.160 -5.299 35.174 1.00 95.69 625 ALA A C 1
ATOM 4828 O O . ALA A 1 625 ? 5.119 -5.272 35.832 1.00 95.69 625 ALA A O 1
ATOM 4829 N N . GLY A 1 626 ? 6.217 -5.856 33.958 1.00 95.31 626 GLY A N 1
ATOM 4830 C CA . GLY A 1 626 ? 5.075 -6.453 33.263 1.00 95.31 626 GLY A CA 1
ATOM 4831 C C . GLY A 1 626 ? 4.435 -7.650 33.967 1.00 95.31 626 GLY A C 1
ATOM 4832 O O . GLY A 1 626 ? 3.319 -8.017 33.607 1.00 95.31 626 GLY A O 1
ATOM 4833 N N . LYS A 1 627 ? 5.085 -8.236 34.983 1.00 96.38 627 LYS A N 1
ATOM 4834 C CA . LYS A 1 627 ? 4.568 -9.357 35.791 1.00 96.38 627 LYS A CA 1
ATOM 4835 C C . LYS A 1 627 ? 3.900 -8.903 37.096 1.00 96.38 627 LYS A C 1
ATOM 4837 O O . LYS A 1 627 ? 3.238 -9.711 37.747 1.00 96.38 627 LYS A O 1
ATOM 4842 N N . LEU A 1 628 ? 4.084 -7.647 37.515 1.00 97.56 628 LEU A N 1
ATOM 4843 C CA . LEU A 1 628 ? 3.586 -7.157 38.800 1.00 97.56 628 LEU A CA 1
ATOM 4844 C C . LEU A 1 628 ? 2.063 -6.945 38.760 1.00 97.56 628 LEU A C 1
ATOM 4846 O O . LEU A 1 628 ? 1.559 -6.158 37.964 1.00 97.56 628 LEU A O 1
ATOM 4850 N N . LYS A 1 629 ? 1.344 -7.605 39.676 1.00 97.31 629 LYS A N 1
ATOM 4851 C CA . LYS A 1 629 ? -0.122 -7.513 39.815 1.00 97.31 629 LYS A CA 1
ATOM 4852 C C . LYS A 1 629 ? -0.609 -6.415 40.764 1.00 97.31 629 LYS A C 1
ATOM 4854 O O . LYS A 1 629 ? -1.719 -5.920 40.591 1.00 97.31 629 LYS A O 1
ATOM 4859 N N . TYR A 1 630 ? 0.200 -6.025 41.749 1.00 97.69 630 TYR A N 1
ATOM 4860 C CA . TYR A 1 630 ? -0.180 -5.093 42.815 1.00 97.69 630 TYR A CA 1
ATOM 4861 C C . TYR A 1 630 ? 0.874 -3.995 42.950 1.00 97.69 630 TYR A C 1
ATOM 4863 O O . TYR A 1 630 ? 2.041 -4.304 43.183 1.00 97.69 630 TYR A O 1
ATOM 4871 N N . LEU A 1 631 ? 0.464 -2.730 42.841 1.00 98.06 631 LEU A N 1
ATOM 4872 C CA . LEU A 1 631 ? 1.336 -1.570 43.019 1.00 98.06 631 LEU A CA 1
ATOM 4873 C C . LEU A 1 631 ? 0.668 -0.542 43.939 1.00 98.06 631 LEU A C 1
ATOM 4875 O O . LEU A 1 631 ? -0.281 0.140 43.550 1.00 98.06 631 LEU A O 1
ATOM 4879 N N . ASP A 1 632 ? 1.185 -0.421 45.160 1.00 97.75 632 ASP A N 1
ATOM 4880 C CA . ASP A 1 632 ? 0.858 0.667 46.084 1.00 97.75 632 ASP A CA 1
ATOM 4881 C C . ASP A 1 632 ? 1.988 1.707 46.096 1.00 97.75 632 ASP A C 1
ATOM 4883 O O . ASP A 1 632 ? 3.138 1.402 46.421 1.00 97.75 632 ASP A O 1
ATOM 4887 N N . VAL A 1 633 ? 1.630 2.930 45.706 1.00 97.75 633 VAL A N 1
ATOM 4888 C CA . VAL A 1 633 ? 2.467 4.134 45.608 1.00 97.75 633 VAL A CA 1
ATOM 4889 C C . VAL A 1 633 ? 1.749 5.354 46.220 1.00 97.75 633 VAL A C 1
ATOM 4891 O O . VAL A 1 633 ? 1.991 6.505 45.840 1.00 97.75 633 VAL A O 1
ATOM 4894 N N . LYS A 1 634 ? 0.811 5.125 47.151 1.00 97.19 634 LYS A N 1
ATOM 4895 C CA . LYS A 1 634 ? 0.005 6.177 47.795 1.00 97.19 634 LYS A CA 1
ATOM 4896 C C . LYS A 1 634 ? 0.829 7.178 48.603 1.00 97.19 634 LYS A C 1
ATOM 4898 O O . LYS A 1 634 ? 1.899 6.850 49.115 1.00 97.19 634 LYS A O 1
ATOM 4903 N N . LYS A 1 635 ? 0.278 8.382 48.794 1.00 97.25 635 LYS A N 1
ATOM 4904 C CA . LYS A 1 635 ? 0.742 9.413 49.749 1.00 97.25 635 LYS A CA 1
ATOM 4905 C C . LYS A 1 635 ? 2.248 9.712 49.684 1.00 97.25 635 LYS A C 1
ATOM 4907 O O . LYS A 1 635 ? 2.860 10.058 50.691 1.00 97.25 635 LYS A O 1
ATOM 4912 N N . SER A 1 636 ? 2.842 9.583 48.500 1.00 97.31 636 SER A N 1
ATOM 4913 C CA . SER A 1 636 ? 4.297 9.600 48.305 1.00 97.31 636 SER A CA 1
ATOM 4914 C C . SER A 1 636 ? 4.794 10.821 47.529 1.00 97.31 636 SER A C 1
ATOM 4916 O O . SER A 1 636 ? 5.953 10.870 47.121 1.00 97.31 636 SER A O 1
ATOM 4918 N N . ASN A 1 637 ? 3.937 11.837 47.359 1.00 97.19 637 ASN A N 1
ATOM 4919 C CA . ASN A 1 637 ? 4.273 13.102 46.702 1.00 97.19 637 ASN A CA 1
ATOM 4920 C C . ASN A 1 637 ? 4.795 12.896 45.258 1.00 97.19 637 ASN A C 1
ATOM 4922 O O . ASN A 1 637 ? 5.727 13.566 44.821 1.00 97.19 637 ASN A O 1
ATOM 4926 N N . ILE A 1 638 ? 4.214 11.942 44.528 1.00 98.25 638 ILE A N 1
ATOM 4927 C CA . ILE A 1 638 ? 4.528 11.679 43.115 1.00 98.25 638 ILE A CA 1
ATOM 4928 C C . ILE A 1 638 ? 3.829 12.720 42.238 1.00 98.25 638 ILE A C 1
ATOM 4930 O O . ILE A 1 638 ? 2.622 12.929 42.375 1.00 98.25 638 ILE A O 1
ATOM 4934 N N . ASP A 1 639 ? 4.571 13.329 41.317 1.00 97.12 639 ASP A N 1
ATOM 4935 C CA . ASP A 1 639 ? 4.057 14.265 40.315 1.00 97.12 639 ASP A CA 1
ATOM 4936 C C . ASP A 1 639 ? 3.729 13.540 38.988 1.00 97.12 639 ASP A C 1
ATOM 4938 O O . ASP A 1 639 ? 2.828 13.958 38.257 1.00 97.12 639 ASP A O 1
ATOM 4942 N N . SER A 1 640 ? 4.412 12.425 38.677 1.00 96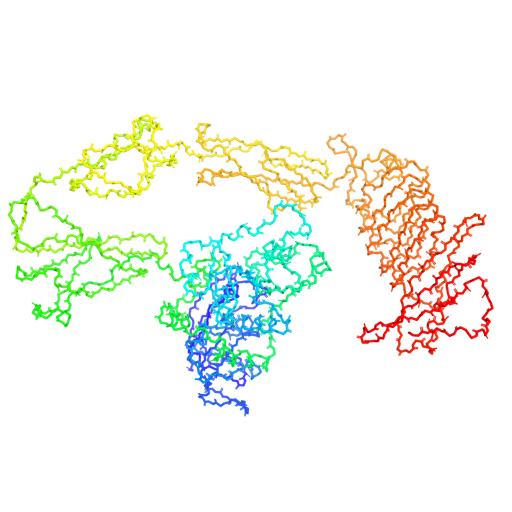.56 640 SER A N 1
ATOM 4943 C CA . SER A 1 640 ? 4.144 11.599 37.488 1.00 96.56 640 SER A CA 1
ATOM 4944 C C . SER A 1 640 ? 4.404 10.098 37.682 1.00 96.56 640 SER A C 1
ATOM 4946 O O . SER A 1 640 ? 5.470 9.692 38.135 1.00 96.56 640 SER A O 1
ATOM 4948 N N . LEU A 1 641 ? 3.468 9.258 37.222 1.00 97.00 641 LEU A N 1
ATOM 4949 C CA . LEU A 1 641 ? 3.633 7.798 37.119 1.00 97.00 641 LEU A CA 1
ATOM 4950 C C . LEU A 1 641 ? 4.188 7.336 35.756 1.00 97.00 641 LEU A C 1
ATOM 4952 O O . LEU A 1 641 ? 4.006 6.185 35.373 1.00 97.00 641 LEU A O 1
ATOM 4956 N N . ARG A 1 642 ? 4.868 8.203 34.994 1.00 94.62 642 ARG A N 1
ATOM 4957 C CA . ARG A 1 642 ? 5.485 7.830 33.706 1.00 94.62 642 ARG A CA 1
ATOM 4958 C C . ARG A 1 642 ? 6.410 6.610 33.878 1.00 94.62 642 ARG A C 1
ATOM 4960 O O . ARG A 1 642 ? 7.374 6.672 34.640 1.00 94.62 642 ARG A O 1
ATOM 4967 N N . GLY A 1 643 ? 6.116 5.525 33.161 1.00 93.94 643 GLY A N 1
ATOM 4968 C CA . GLY A 1 643 ? 6.668 4.184 33.371 1.00 93.94 643 GLY A CA 1
ATOM 4969 C C . GLY A 1 643 ? 5.612 3.151 33.795 1.00 93.94 643 GLY A C 1
ATOM 4970 O O . GLY A 1 643 ? 5.849 1.956 33.644 1.00 93.94 643 GLY A O 1
ATOM 4971 N N . ILE A 1 644 ? 4.434 3.582 34.269 1.00 96.12 644 ILE A N 1
ATOM 4972 C CA . ILE A 1 644 ? 3.309 2.699 34.626 1.00 96.12 644 ILE A CA 1
ATOM 4973 C C . ILE A 1 644 ? 2.822 1.855 33.440 1.00 96.12 644 ILE A C 1
ATOM 4975 O O . ILE A 1 644 ? 2.326 0.747 33.630 1.00 96.12 644 ILE A O 1
ATOM 4979 N N . GLU A 1 645 ? 3.038 2.323 32.209 1.00 93.94 645 GLU A N 1
ATOM 4980 C CA . GLU A 1 645 ? 2.630 1.631 30.988 1.00 93.94 645 GLU A CA 1
ATOM 4981 C C . GLU A 1 645 ? 3.310 0.266 30.765 1.00 93.94 645 GLU A C 1
ATOM 4983 O O . GLU A 1 645 ? 2.798 -0.543 29.994 1.00 93.94 645 GLU A O 1
ATOM 4988 N N . TYR A 1 646 ? 4.434 -0.012 31.440 1.00 94.44 646 TYR A N 1
ATOM 4989 C CA . TYR A 1 646 ? 5.114 -1.313 31.375 1.00 94.44 646 TYR A CA 1
ATOM 4990 C C . TYR A 1 646 ? 4.546 -2.343 32.360 1.00 94.44 646 TYR A C 1
ATOM 4992 O O . TYR A 1 646 ? 4.860 -3.521 32.247 1.00 94.44 646 TYR A O 1
ATOM 5000 N N . PHE A 1 647 ? 3.682 -1.937 33.295 1.00 95.94 647 PHE A N 1
ATOM 5001 C CA . PHE A 1 647 ? 3.055 -2.814 34.289 1.00 95.94 647 PHE A CA 1
ATOM 5002 C C . PHE A 1 647 ? 1.773 -3.441 33.704 1.00 95.94 647 PHE A C 1
ATOM 5004 O O . PHE A 1 647 ? 0.654 -3.193 34.152 1.00 95.94 647 PHE A O 1
ATOM 5011 N N . THR A 1 648 ? 1.915 -4.208 32.623 1.00 94.12 648 THR A N 1
ATOM 5012 C CA . THR A 1 648 ? 0.793 -4.687 31.787 1.00 94.12 648 THR A CA 1
ATOM 5013 C C . THR A 1 648 ? -0.111 -5.721 32.475 1.00 94.12 648 THR A C 1
ATOM 5015 O O . THR A 1 648 ? -1.320 -5.743 32.223 1.00 94.12 648 THR A O 1
ATOM 5018 N N . SER A 1 649 ? 0.427 -6.520 33.404 1.00 96.12 649 SER A N 1
ATOM 5019 C CA . SER A 1 649 ? -0.346 -7.459 34.245 1.00 96.12 649 SER A CA 1
ATOM 5020 C C . SER A 1 649 ? -0.896 -6.838 35.540 1.00 96.12 649 SER A C 1
ATOM 5022 O O . SER A 1 649 ? -1.304 -7.570 36.440 1.00 96.12 649 SER A O 1
ATOM 5024 N N . LEU A 1 650 ? -0.889 -5.507 35.672 1.00 97.31 650 LEU A N 1
ATOM 5025 C CA . LEU A 1 650 ? -1.316 -4.828 36.895 1.00 97.31 650 LEU A CA 1
ATOM 5026 C C . LEU A 1 650 ? -2.831 -4.954 37.103 1.00 97.31 650 LEU A C 1
ATOM 5028 O O . LEU A 1 650 ? -3.617 -4.413 36.331 1.00 97.31 650 LEU A O 1
ATOM 5032 N N . GLU A 1 651 ? -3.222 -5.643 38.173 1.00 97.31 651 GLU A N 1
ATOM 5033 C CA . GLU A 1 651 ? -4.608 -5.883 38.592 1.00 97.31 651 GLU A CA 1
ATOM 5034 C C . GLU A 1 651 ? -5.065 -4.849 39.636 1.00 97.31 651 GLU A C 1
ATOM 5036 O O . GLU A 1 651 ? -6.233 -4.465 39.670 1.00 97.31 651 GLU A O 1
ATOM 5041 N N . HIS A 1 652 ? -4.153 -4.339 40.467 1.00 98.25 652 HIS A N 1
ATOM 5042 C CA . HIS A 1 652 ? -4.469 -3.384 41.529 1.00 98.25 652 HIS A CA 1
ATOM 5043 C C . HIS A 1 652 ? -3.461 -2.232 41.562 1.00 98.25 652 HIS A C 1
ATOM 5045 O O . HIS A 1 652 ? -2.279 -2.440 41.847 1.00 98.25 652 HIS A O 1
ATOM 5051 N N . LEU A 1 653 ? -3.942 -1.006 41.341 1.00 98.25 653 LEU A N 1
ATOM 5052 C CA . LEU A 1 653 ? -3.151 0.221 41.451 1.00 98.25 653 LEU A CA 1
ATOM 5053 C C . LEU A 1 653 ? -3.705 1.116 42.559 1.00 98.25 653 LEU A C 1
ATOM 5055 O O . LEU A 1 653 ? -4.847 1.578 42.491 1.00 98.25 653 LEU A O 1
ATOM 5059 N N . ASN A 1 654 ? -2.867 1.425 43.546 1.00 98.31 654 ASN A N 1
ATOM 5060 C CA . ASN A 1 654 ? -3.141 2.469 44.520 1.00 98.31 654 ASN A CA 1
ATOM 5061 C C . ASN A 1 654 ? -2.133 3.615 44.400 1.00 98.31 654 ASN A C 1
ATOM 5063 O O . ASN A 1 654 ? -0.974 3.490 44.779 1.00 98.31 654 ASN A O 1
ATOM 5067 N N . CYS A 1 655 ? -2.596 4.751 43.890 1.00 98.19 655 CYS A N 1
ATOM 5068 C CA . CYS A 1 655 ? -1.820 5.974 43.706 1.00 98.19 655 CYS A CA 1
ATOM 5069 C C . CYS A 1 655 ? -2.471 7.191 44.387 1.00 98.19 655 CYS A C 1
ATOM 5071 O O . CYS A 1 655 ? -2.196 8.339 44.025 1.00 98.19 655 CYS A O 1
ATOM 5073 N N . ASN A 1 656 ? -3.326 6.948 45.383 1.00 97.88 656 ASN A N 1
ATOM 5074 C CA . ASN A 1 656 ? -4.102 7.981 46.059 1.00 97.88 656 ASN A CA 1
ATOM 5075 C C . ASN A 1 656 ? -3.229 8.952 46.885 1.00 97.88 656 ASN A C 1
ATOM 5077 O O . ASN A 1 656 ? -2.205 8.556 47.445 1.00 97.88 656 ASN A O 1
ATOM 5081 N N . GLY A 1 657 ? -3.635 10.217 47.013 1.00 97.62 657 GLY A N 1
ATOM 5082 C CA . GLY A 1 657 ? -2.916 11.205 47.834 1.00 97.62 657 GLY A CA 1
ATOM 5083 C C . GLY A 1 657 ? -1.589 11.689 47.236 1.00 97.62 657 GLY A C 1
ATOM 5084 O O . GLY A 1 657 ? -0.634 11.910 47.980 1.00 97.62 657 GLY A O 1
ATOM 5085 N N . ASN A 1 658 ? -1.496 11.799 45.911 1.00 98.62 658 ASN A N 1
ATOM 5086 C CA . ASN A 1 658 ? -0.310 12.274 45.190 1.00 98.62 658 ASN A CA 1
ATOM 5087 C C . ASN A 1 658 ? -0.607 13.617 44.478 1.00 98.62 658 ASN A C 1
ATOM 5089 O O . ASN A 1 658 ? -1.563 14.314 44.817 1.00 98.62 658 ASN A O 1
ATOM 5093 N N . LYS A 1 659 ? 0.243 14.034 43.533 1.00 97.75 659 LYS A N 1
ATOM 5094 C CA . LYS A 1 659 ? 0.120 15.289 42.766 1.00 97.75 659 LYS A CA 1
ATOM 5095 C C . LYS A 1 659 ? -0.126 15.043 41.275 1.00 97.75 659 LYS A C 1
ATOM 5097 O O . LYS A 1 659 ? 0.169 15.896 40.439 1.00 97.75 659 LYS A O 1
ATOM 5102 N N . LEU A 1 660 ? -0.662 13.872 40.932 1.00 98.12 660 LEU A N 1
ATOM 5103 C CA . LEU A 1 660 ? -0.856 13.461 39.546 1.00 98.12 660 LEU A CA 1
ATOM 5104 C C . LEU A 1 660 ? -1.857 14.392 38.857 1.00 98.12 660 LEU A C 1
ATOM 5106 O O . LEU A 1 660 ? -2.984 14.534 39.324 1.00 98.12 660 LEU A O 1
ATOM 5110 N N . LYS A 1 661 ? -1.446 14.998 37.737 1.00 96.88 661 LYS A N 1
ATOM 5111 C CA . LYS A 1 661 ? -2.313 15.832 36.878 1.00 96.88 661 LYS A CA 1
ATOM 5112 C C . LYS A 1 661 ? -2.925 15.069 35.708 1.00 96.88 661 LYS A C 1
ATOM 5114 O O . LYS A 1 661 ? -3.998 15.415 35.229 1.00 96.88 661 LYS A O 1
ATOM 5119 N N . ASN A 1 662 ? -2.235 14.026 35.258 1.00 95.94 662 ASN A N 1
ATOM 5120 C CA . ASN A 1 662 ? -2.669 13.125 34.200 1.00 95.94 662 ASN A CA 1
ATOM 5121 C C . ASN A 1 662 ? -2.353 11.695 34.637 1.00 95.94 662 ASN A C 1
ATOM 5123 O O . ASN A 1 662 ? -1.281 11.456 35.200 1.00 95.94 662 ASN A O 1
ATOM 5127 N N . LEU A 1 663 ? -3.247 10.756 34.339 1.00 96.81 663 LEU A N 1
ATOM 5128 C CA . LEU A 1 663 ? -3.029 9.331 34.565 1.00 96.81 663 LEU A CA 1
ATOM 5129 C C . LEU A 1 663 ? -3.503 8.548 33.338 1.00 96.81 663 LEU A C 1
ATOM 5131 O O . LEU A 1 663 ? -4.701 8.434 33.092 1.00 96.81 663 LEU A O 1
ATOM 5135 N N . ASP A 1 664 ? -2.549 8.047 32.555 1.00 95.44 664 ASP A N 1
ATOM 5136 C CA . ASP A 1 664 ? -2.811 7.180 31.405 1.00 95.44 664 ASP A CA 1
ATOM 5137 C C . ASP A 1 664 ? -2.522 5.729 31.793 1.00 95.44 664 ASP A C 1
ATOM 5139 O O . ASP A 1 664 ? -1.395 5.391 32.155 1.00 95.44 664 ASP A O 1
ATOM 5143 N N . LEU A 1 665 ? -3.565 4.900 31.749 1.00 95.00 665 LEU A N 1
ATOM 5144 C CA . LEU A 1 665 ? -3.532 3.476 32.073 1.00 95.00 665 LEU A CA 1
ATOM 5145 C C . LEU A 1 665 ? -3.971 2.615 30.878 1.00 95.00 665 LEU A C 1
ATOM 5147 O O . LEU A 1 665 ? -4.300 1.443 31.041 1.00 95.00 665 LEU A O 1
ATOM 5151 N N . SER A 1 666 ? -3.933 3.161 29.656 1.00 91.81 666 SER A N 1
ATOM 5152 C CA . SER A 1 666 ? -4.337 2.480 28.411 1.00 91.81 666 SER A CA 1
ATOM 5153 C C . SER A 1 666 ? -3.523 1.224 28.051 1.00 91.81 666 SER A C 1
ATOM 5155 O O . SER A 1 666 ? -3.862 0.510 27.104 1.00 91.81 666 SER A O 1
ATOM 5157 N N . LYS A 1 667 ? -2.434 0.944 28.780 1.00 92.88 667 LYS A N 1
ATOM 5158 C CA . LYS A 1 667 ? -1.630 -0.288 28.673 1.00 92.88 667 LYS A CA 1
ATOM 5159 C C . LYS A 1 667 ? -1.844 -1.263 29.834 1.00 92.88 667 LYS A C 1
ATOM 5161 O O . LYS A 1 667 ? -1.449 -2.420 29.731 1.00 92.88 667 LYS A O 1
ATOM 5166 N N . ASN A 1 668 ? -2.493 -0.833 30.912 1.00 94.81 668 ASN A N 1
ATOM 5167 C CA . ASN A 1 668 ? -2.740 -1.624 32.116 1.00 94.81 668 ASN A CA 1
ATOM 5168 C C . ASN A 1 668 ? -4.100 -2.335 32.005 1.00 94.81 668 ASN A C 1
ATOM 5170 O O . ASN A 1 668 ? -4.969 -2.196 32.859 1.00 94.81 668 ASN A O 1
ATOM 5174 N N . THR A 1 669 ? -4.309 -3.083 30.917 1.00 92.94 669 THR A N 1
ATOM 5175 C CA . THR A 1 669 ? -5.627 -3.641 30.548 1.00 92.94 669 THR A CA 1
ATOM 5176 C C . THR A 1 669 ? -6.147 -4.712 31.515 1.00 92.94 669 THR A C 1
ATOM 5178 O O . THR A 1 669 ? -7.319 -5.080 31.467 1.00 92.94 669 THR A O 1
ATOM 5181 N N . SER A 1 670 ? -5.280 -5.215 32.395 1.00 94.88 670 SER A N 1
ATOM 5182 C CA . SER A 1 670 ? -5.588 -6.222 33.420 1.00 94.88 670 SER A CA 1
ATOM 5183 C C . SER A 1 670 ? -6.221 -5.635 34.693 1.00 94.88 670 SER A C 1
ATOM 5185 O O . SER A 1 670 ? -6.564 -6.390 35.599 1.00 94.88 670 SER A O 1
ATOM 5187 N N . LEU A 1 671 ? -6.366 -4.307 34.783 1.00 95.62 671 LEU A N 1
ATOM 5188 C CA . LEU A 1 671 ? -6.723 -3.606 36.017 1.00 95.62 671 LEU A CA 1
ATOM 5189 C C . LEU A 1 671 ? -8.138 -3.953 36.511 1.00 95.62 671 LEU A C 1
ATOM 5191 O O . LEU A 1 671 ? -9.108 -3.841 35.767 1.00 95.62 671 LEU A O 1
ATOM 5195 N N . ILE A 1 672 ? -8.231 -4.325 37.790 1.00 95.38 672 ILE A N 1
ATOM 5196 C CA . ILE A 1 672 ? -9.444 -4.702 38.532 1.00 95.38 672 ILE A CA 1
ATOM 5197 C C . ILE A 1 672 ? -9.830 -3.595 39.523 1.00 95.38 672 ILE A C 1
ATOM 5199 O O . ILE A 1 672 ? -10.997 -3.209 39.599 1.00 95.38 672 ILE A O 1
ATOM 5203 N N . ILE A 1 673 ? -8.855 -3.037 40.254 1.00 95.06 673 ILE A N 1
ATOM 5204 C CA . ILE A 1 673 ? -9.077 -1.960 41.234 1.00 95.06 673 ILE A CA 1
ATOM 5205 C C . ILE A 1 673 ? -8.135 -0.783 40.971 1.00 95.06 673 ILE A C 1
ATOM 5207 O O . ILE A 1 673 ? -6.911 -0.941 40.979 1.00 95.06 673 ILE A O 1
ATOM 5211 N N . LEU A 1 674 ? -8.709 0.416 40.833 1.00 97.44 674 LEU A N 1
ATOM 5212 C CA . LEU A 1 674 ? -7.981 1.681 40.755 1.00 97.44 674 LEU A CA 1
ATOM 5213 C C . LEU A 1 674 ? -8.368 2.634 41.890 1.00 97.44 674 LEU A C 1
ATOM 5215 O O . LEU A 1 674 ? -9.484 3.149 41.937 1.00 97.44 674 LEU A O 1
ATOM 5219 N N . ASN A 1 675 ? -7.398 2.952 42.746 1.00 97.00 675 ASN A N 1
ATOM 5220 C CA . ASN A 1 675 ? -7.489 4.008 43.750 1.00 97.00 675 ASN A CA 1
ATOM 5221 C C . ASN A 1 675 ? -6.583 5.181 43.337 1.00 97.00 675 ASN A C 1
ATOM 5223 O O . ASN A 1 675 ? -5.367 5.125 43.514 1.00 97.00 675 ASN A O 1
ATOM 5227 N N . CYS A 1 676 ? -7.166 6.243 42.777 1.00 97.56 676 CYS A N 1
ATOM 5228 C CA . CYS A 1 676 ? -6.461 7.448 42.309 1.00 97.56 676 CYS A CA 1
ATOM 5229 C C . CYS A 1 676 ? -7.006 8.759 42.917 1.00 97.56 676 CYS A C 1
ATOM 5231 O O . CYS A 1 676 ? -6.643 9.856 42.491 1.00 97.56 676 CYS A O 1
ATOM 5233 N N . TYR A 1 677 ? -7.845 8.648 43.944 1.00 91.69 677 TYR A N 1
ATOM 5234 C CA . TYR A 1 677 ? -8.441 9.766 44.672 1.00 91.69 677 TYR A CA 1
ATOM 5235 C C . TYR A 1 677 ? -7.428 10.658 45.417 1.00 91.69 677 TYR A C 1
ATOM 5237 O O . TYR A 1 677 ? -6.292 10.242 45.672 1.00 91.69 677 TYR A O 1
ATOM 5245 N N . ASN A 1 678 ? -7.838 11.871 45.802 1.00 95.56 678 ASN A N 1
ATOM 5246 C CA . ASN A 1 678 ? -6.978 12.907 46.398 1.00 95.56 678 ASN A CA 1
ATOM 5247 C C . ASN A 1 678 ? -5.736 13.184 45.520 1.00 95.56 678 ASN A C 1
ATOM 5249 O O . ASN A 1 678 ? -4.600 12.953 45.942 1.00 95.56 678 ASN A O 1
ATOM 5253 N N . ASN A 1 679 ? -5.949 13.615 44.278 1.00 98.12 679 ASN A N 1
ATOM 5254 C CA . ASN A 1 679 ? -4.898 13.981 43.318 1.00 98.12 679 ASN A CA 1
ATOM 5255 C C . ASN A 1 679 ? -5.262 15.322 42.633 1.00 98.12 679 ASN A C 1
ATOM 5257 O O . ASN A 1 679 ? -6.070 16.093 43.144 1.00 98.12 679 ASN A O 1
ATOM 5261 N N . GLN A 1 680 ? -4.628 15.653 41.505 1.00 97.25 680 GLN A N 1
ATOM 5262 C CA . GLN A 1 680 ? -4.912 16.855 40.707 1.00 97.25 680 GLN A CA 1
ATOM 5263 C C . GLN A 1 680 ? -5.357 16.483 39.282 1.00 97.25 680 GLN A C 1
ATOM 5265 O O . GLN A 1 680 ? -5.098 17.232 38.340 1.00 97.25 680 GLN A O 1
ATOM 5270 N N . LEU A 1 681 ? -5.956 15.298 39.100 1.00 97.31 681 LEU A N 1
ATOM 5271 C CA . LEU A 1 681 ? -6.211 14.723 37.781 1.00 97.31 681 LEU A CA 1
ATOM 5272 C C . LEU A 1 681 ? -7.213 15.576 37.010 1.00 97.31 681 LEU A C 1
ATOM 5274 O O . LEU A 1 681 ? -8.373 15.657 37.398 1.00 97.31 681 LEU A O 1
ATOM 5278 N N . THR A 1 682 ? -6.777 16.149 35.891 1.00 94.38 682 THR A N 1
ATOM 5279 C CA . THR A 1 682 ? -7.658 16.762 34.886 1.00 94.38 682 THR A CA 1
ATOM 5280 C C . THR A 1 682 ? -7.993 15.790 33.754 1.00 94.38 682 THR A C 1
ATOM 5282 O O . THR A 1 682 ? -8.975 15.991 33.042 1.00 94.38 682 THR A O 1
ATOM 5285 N N . ASN A 1 683 ? -7.204 14.718 33.612 1.00 92.06 683 ASN A N 1
ATOM 5286 C CA . ASN A 1 683 ? -7.383 13.655 32.628 1.00 92.06 683 ASN A CA 1
ATOM 5287 C C . ASN A 1 683 ? -7.050 12.275 33.229 1.00 92.06 683 ASN A C 1
ATOM 5289 O O . ASN A 1 683 ? -5.995 12.095 33.848 1.00 92.06 683 ASN A O 1
ATOM 5293 N N . LEU A 1 684 ? -7.933 11.302 32.998 1.00 94.56 684 LEU A N 1
ATOM 5294 C CA . LEU A 1 684 ? -7.796 9.900 33.392 1.00 94.56 684 LEU A CA 1
ATOM 5295 C C . LEU A 1 684 ? -8.181 9.011 32.200 1.00 94.56 684 LEU A C 1
ATOM 5297 O O . LEU A 1 684 ? -9.328 9.033 31.758 1.00 94.56 684 LEU A O 1
ATOM 5301 N N . VAL A 1 685 ? -7.233 8.222 31.687 1.00 92.62 685 VAL A N 1
ATOM 5302 C CA . VAL A 1 685 ? -7.425 7.370 30.501 1.00 92.62 685 VAL A CA 1
ATOM 5303 C C . VAL A 1 685 ? -7.446 5.897 30.911 1.00 92.62 685 VAL A C 1
ATOM 5305 O O . VAL A 1 685 ? -6.445 5.366 31.385 1.00 92.62 685 VAL A O 1
ATOM 5308 N N . LEU A 1 686 ? -8.591 5.239 30.697 1.00 86.75 686 LEU A N 1
ATOM 5309 C CA . LEU A 1 686 ? -8.875 3.836 31.058 1.00 86.75 686 LEU A CA 1
ATOM 5310 C C . LEU A 1 686 ? -9.230 2.972 29.830 1.00 86.75 686 LEU A C 1
ATOM 5312 O O . LEU A 1 686 ? -9.980 2.001 29.919 1.00 86.75 686 LEU A O 1
ATOM 5316 N N . SER A 1 687 ? -8.758 3.370 28.648 1.00 66.56 687 SER A N 1
ATOM 5317 C CA . SER A 1 687 ? -9.074 2.701 27.385 1.00 66.56 687 SER A CA 1
ATOM 5318 C C . SER A 1 687 ? -8.635 1.231 27.416 1.00 66.56 687 SER A C 1
ATOM 5320 O O . SER A 1 687 ? -7.438 0.958 27.439 1.00 66.56 687 SER A O 1
ATOM 5322 N N . ASN A 1 688 ? -9.606 0.311 27.344 1.00 65.25 688 ASN A N 1
ATOM 5323 C CA . ASN A 1 688 ? -9.457 -1.150 27.451 1.00 65.25 688 ASN A CA 1
ATOM 5324 C C . ASN A 1 688 ? -9.186 -1.705 28.867 1.00 65.25 688 ASN A C 1
ATOM 5326 O O . ASN A 1 688 ? -8.298 -2.540 29.026 1.00 65.25 688 ASN A O 1
ATOM 5330 N N . SER A 1 689 ? -9.997 -1.343 29.867 1.00 80.69 689 SER A N 1
ATOM 5331 C CA . SER A 1 689 ? -9.990 -1.990 31.197 1.00 80.69 689 SER A CA 1
ATOM 5332 C C . SER A 1 689 ? -11.217 -2.904 31.424 1.00 80.69 689 SER A C 1
ATOM 5334 O O . SER A 1 689 ? -12.052 -2.610 32.284 1.00 80.69 689 SER A O 1
ATOM 5336 N N . PRO A 1 690 ? -11.369 -4.027 30.684 1.00 85.25 690 PRO A N 1
ATOM 5337 C CA . PRO A 1 690 ? -12.559 -4.882 30.750 1.00 85.25 690 PRO A CA 1
ATOM 5338 C C . PRO A 1 690 ? -12.779 -5.542 32.116 1.00 85.25 690 PRO A C 1
ATOM 5340 O O . PRO A 1 690 ? -13.918 -5.870 32.450 1.00 85.25 690 PRO A O 1
ATOM 5343 N N . SER A 1 691 ? -11.712 -5.721 32.897 1.00 90.88 691 SER A N 1
ATOM 5344 C CA . SER A 1 691 ? -11.723 -6.360 34.218 1.00 90.88 691 SER A CA 1
ATOM 5345 C C . SER A 1 691 ? -11.969 -5.392 35.381 1.00 90.88 691 SER A C 1
ATOM 5347 O O . SER A 1 691 ? -12.063 -5.847 36.518 1.00 90.88 691 SER A O 1
ATOM 5349 N N . LEU A 1 692 ? -12.066 -4.079 35.130 1.00 91.50 692 LEU A N 1
ATOM 5350 C CA . LEU A 1 692 ? -12.135 -3.063 36.184 1.00 91.50 692 LEU A CA 1
ATOM 5351 C C . LEU A 1 692 ? -13.471 -3.154 36.926 1.00 91.50 692 LEU A C 1
ATOM 5353 O O . LEU A 1 692 ? -14.504 -2.817 36.356 1.00 91.50 692 LEU A O 1
ATOM 5357 N N . THR A 1 693 ? -13.445 -3.573 38.193 1.00 87.38 693 THR A N 1
ATOM 5358 C CA . THR A 1 693 ? -14.623 -3.647 39.074 1.00 87.38 693 THR A CA 1
ATOM 5359 C C . THR A 1 693 ? -14.767 -2.409 39.952 1.00 87.38 693 THR A C 1
ATOM 5361 O O . THR A 1 693 ? -15.887 -2.011 40.268 1.00 87.38 693 THR A O 1
ATOM 5364 N N . THR A 1 694 ? -13.658 -1.768 40.333 1.00 84.44 694 THR A N 1
ATOM 5365 C CA . THR A 1 694 ? -13.660 -0.670 41.312 1.00 84.44 694 THR A CA 1
ATOM 5366 C C . THR A 1 694 ? -12.811 0.510 40.849 1.00 84.44 694 THR A C 1
ATOM 5368 O O . THR A 1 694 ? -11.607 0.371 40.628 1.00 84.44 694 THR A O 1
ATOM 5371 N N . LEU A 1 695 ? -13.428 1.692 40.770 1.00 91.00 695 LEU A N 1
ATOM 5372 C CA . LEU A 1 695 ? -12.778 2.959 40.441 1.00 91.00 695 LEU A CA 1
ATOM 5373 C C . LEU A 1 695 ? -13.067 4.021 41.510 1.00 91.00 695 LEU A C 1
ATOM 5375 O O . LEU A 1 695 ? -14.180 4.527 41.604 1.00 91.00 695 LEU A O 1
ATOM 5379 N N . ASN A 1 696 ? -12.038 4.412 42.262 1.00 84.81 696 ASN A N 1
ATOM 5380 C CA . ASN A 1 696 ? -12.093 5.504 43.234 1.00 84.81 696 ASN A CA 1
ATOM 5381 C C . ASN A 1 696 ? -11.199 6.660 42.763 1.00 84.81 696 ASN A C 1
ATOM 5383 O O . ASN A 1 696 ? -9.977 6.631 42.950 1.00 84.81 696 ASN A O 1
ATOM 5387 N N . CYS A 1 697 ? -11.807 7.676 42.150 1.00 89.94 697 CYS A N 1
ATOM 5388 C CA . CYS A 1 697 ? -11.159 8.873 41.602 1.00 89.94 697 CYS A CA 1
ATOM 5389 C C . CYS A 1 697 ? -11.645 10.189 42.243 1.00 89.94 697 CYS A C 1
ATOM 5391 O O . CYS A 1 697 ? -11.417 11.263 41.685 1.00 89.94 697 CYS A O 1
ATOM 5393 N N . TYR A 1 698 ? -12.286 10.126 43.414 1.00 79.69 698 TYR A N 1
ATOM 5394 C CA . TYR A 1 698 ? -12.806 11.307 44.108 1.00 79.69 698 TYR A CA 1
ATOM 5395 C C . TYR A 1 698 ? -11.723 12.332 44.506 1.00 79.69 698 TYR A C 1
ATOM 5397 O O . TYR A 1 698 ? -10.541 11.992 44.583 1.00 79.69 698 TYR A O 1
ATOM 5405 N N . ASN A 1 699 ? -12.114 13.585 44.749 1.00 82.00 699 ASN A N 1
ATOM 5406 C CA . ASN A 1 699 ? -11.221 14.710 45.076 1.00 82.00 699 ASN A CA 1
ATOM 5407 C C . ASN A 1 699 ? -10.086 14.872 44.045 1.00 82.00 699 ASN A C 1
ATOM 5409 O O . ASN A 1 699 ? -8.923 14.507 44.265 1.00 82.00 699 ASN A O 1
ATOM 5413 N N . ASN A 1 700 ? -10.484 15.345 42.866 1.00 92.38 700 ASN A N 1
ATOM 5414 C CA . ASN A 1 700 ? -9.667 15.537 41.670 1.00 92.38 700 ASN A CA 1
ATOM 5415 C C . ASN A 1 700 ? -10.251 16.703 40.833 1.00 92.38 700 ASN A C 1
ATOM 5417 O O . ASN A 1 700 ? -11.089 17.469 41.302 1.00 92.38 700 ASN A O 1
ATOM 5421 N N . GLN A 1 701 ? -9.781 16.898 39.598 1.00 93.38 701 GLN A N 1
ATOM 5422 C CA . GLN A 1 701 ? -10.166 18.017 38.722 1.00 93.38 701 GLN A CA 1
ATOM 5423 C C . GLN A 1 701 ? -10.734 17.525 37.375 1.00 93.38 701 GLN A C 1
ATOM 5425 O O . GLN A 1 701 ? -10.601 18.198 36.349 1.00 93.38 701 GLN A O 1
ATOM 5430 N N . LEU A 1 702 ? -11.331 16.326 37.356 1.00 87.31 702 LEU A N 1
ATOM 5431 C CA . LEU A 1 702 ? -11.846 15.702 36.138 1.00 87.31 702 LEU A CA 1
ATOM 5432 C C . LEU A 1 702 ? -13.091 16.448 35.655 1.00 87.31 702 LEU A C 1
ATOM 5434 O O . LEU A 1 702 ? -14.071 16.564 36.385 1.00 87.31 702 LEU A O 1
ATOM 5438 N N . THR A 1 703 ? -13.067 16.896 34.400 1.00 82.94 703 THR A N 1
ATOM 5439 C CA . THR A 1 703 ? -14.216 17.542 33.733 1.00 82.94 703 THR A CA 1
ATOM 5440 C C . THR A 1 703 ? -15.033 16.578 32.876 1.00 82.94 703 THR A C 1
ATOM 5442 O O . THR A 1 703 ? -16.188 16.858 32.557 1.00 82.94 703 THR A O 1
ATOM 5445 N N . ASN A 1 704 ? -14.437 15.445 32.507 1.00 79.12 704 ASN A N 1
ATOM 5446 C CA . ASN A 1 704 ? -15.007 14.400 31.668 1.00 79.12 704 ASN A CA 1
ATOM 5447 C C . ASN A 1 704 ? -14.523 13.042 32.191 1.00 79.12 704 ASN A C 1
ATOM 5449 O O . ASN A 1 704 ? -13.354 12.919 32.566 1.00 79.12 704 ASN A O 1
ATOM 5453 N N . LEU A 1 705 ? -15.384 12.023 32.188 1.00 84.06 705 LEU A N 1
ATOM 5454 C CA . LEU A 1 705 ? -15.011 10.655 32.555 1.00 84.06 705 LEU A CA 1
ATOM 5455 C C . LEU A 1 705 ? -15.670 9.646 31.604 1.00 84.06 705 LEU A C 1
ATOM 5457 O O . LEU A 1 705 ? -16.890 9.630 31.448 1.00 84.06 705 LEU A O 1
ATOM 5461 N N . VAL A 1 706 ? -14.851 8.809 30.960 1.00 83.50 706 VAL A N 1
ATOM 5462 C CA . VAL A 1 706 ? -15.289 7.848 29.936 1.00 83.50 706 VAL A CA 1
ATOM 5463 C C . VAL A 1 706 ? -15.039 6.422 30.421 1.00 83.50 706 VAL A C 1
ATOM 5465 O O . VAL A 1 706 ? -13.896 6.004 30.592 1.00 83.50 706 VAL A O 1
ATOM 5468 N N . LEU A 1 707 ? -16.125 5.679 30.631 1.00 80.75 707 LEU A N 1
ATOM 5469 C CA . LEU A 1 707 ? -16.167 4.319 31.181 1.00 80.75 707 LEU A CA 1
ATOM 5470 C C . LEU A 1 707 ? -16.848 3.329 30.218 1.00 80.75 707 LEU A C 1
ATOM 5472 O O . LEU A 1 707 ? -17.137 2.189 30.579 1.00 80.75 707 LEU A O 1
ATOM 5476 N N . SER A 1 708 ? -17.058 3.727 28.959 1.00 75.94 708 SER A N 1
ATOM 5477 C CA . SER A 1 708 ? -17.682 2.910 27.909 1.00 75.94 708 SER A CA 1
ATOM 5478 C C . SER A 1 708 ? -16.895 1.655 27.497 1.00 75.94 708 SER A C 1
ATOM 5480 O O . SER A 1 708 ? -17.417 0.837 26.746 1.00 75.94 708 SER A O 1
ATOM 5482 N N . ASN A 1 709 ? -15.689 1.446 28.042 1.00 76.31 709 ASN A N 1
ATOM 5483 C CA . ASN A 1 709 ? -14.882 0.229 27.875 1.00 76.31 709 ASN A CA 1
ATOM 5484 C C . ASN A 1 709 ? -14.602 -0.512 29.204 1.00 76.31 709 ASN A C 1
ATOM 5486 O O . ASN A 1 709 ? -13.675 -1.321 29.262 1.00 76.31 709 ASN A O 1
ATOM 5490 N N . SER A 1 710 ? -15.407 -0.265 30.247 1.00 83.44 710 SER A N 1
ATOM 5491 C CA . SER A 1 710 ? -15.290 -0.891 31.579 1.00 83.44 710 SER A CA 1
ATOM 5492 C C . SER A 1 710 ? -16.529 -1.743 31.940 1.00 83.44 710 SER A C 1
ATOM 5494 O O . SER A 1 710 ? -17.215 -1.449 32.919 1.00 83.44 710 SER A O 1
ATOM 5496 N N . PRO A 1 711 ? -16.869 -2.796 31.163 1.00 80.00 711 PRO A N 1
ATOM 5497 C CA . PRO A 1 711 ? -18.103 -3.575 31.319 1.00 80.00 711 PRO A CA 1
ATOM 5498 C C . PRO A 1 711 ? -18.307 -4.250 32.677 1.00 80.00 711 PRO A C 1
ATOM 5500 O O . PRO A 1 711 ? -19.455 -4.530 33.019 1.00 80.00 711 PRO A O 1
ATOM 5503 N N . SER A 1 712 ? -17.235 -4.509 33.430 1.00 83.50 712 SER A N 1
ATOM 5504 C CA . SER A 1 712 ? -17.279 -5.192 34.732 1.00 83.50 712 SER A CA 1
ATOM 5505 C C . SER A 1 712 ? -17.377 -4.243 35.934 1.00 83.50 712 SER A C 1
ATOM 5507 O O . SER A 1 712 ? -17.303 -4.711 37.069 1.00 83.50 712 SER A O 1
ATOM 5509 N N . LEU A 1 713 ? -17.522 -2.928 35.719 1.00 79.75 713 LEU A N 1
ATOM 5510 C CA . LEU A 1 713 ? -17.472 -1.939 36.798 1.00 79.75 713 LEU A CA 1
ATOM 5511 C C . LEU A 1 713 ? -18.688 -2.060 37.729 1.00 79.75 713 LEU A C 1
ATOM 5513 O O . LEU A 1 713 ? -19.829 -1.881 37.306 1.00 79.75 713 LEU A O 1
ATOM 5517 N N . THR A 1 714 ? -18.432 -2.337 39.009 1.00 71.31 714 THR A N 1
ATOM 5518 C CA . THR A 1 714 ? -19.452 -2.464 40.062 1.00 71.31 714 THR A CA 1
ATOM 5519 C C . THR A 1 714 ? -19.430 -1.322 41.067 1.00 71.31 714 THR A C 1
ATOM 5521 O O . THR A 1 714 ? -20.410 -1.130 41.775 1.00 71.31 714 THR A O 1
ATOM 5524 N N . THR A 1 715 ? -18.326 -0.580 41.165 1.00 68.38 715 THR A N 1
ATOM 5525 C CA . THR A 1 715 ? -18.138 0.470 42.174 1.00 68.38 715 THR A CA 1
ATOM 5526 C C . THR A 1 715 ? -17.409 1.658 41.557 1.00 68.38 715 THR A C 1
ATOM 5528 O O . THR A 1 715 ? -16.303 1.506 41.034 1.00 68.38 715 THR A O 1
ATOM 5531 N N . LEU A 1 716 ? -18.021 2.841 41.631 1.00 76.69 716 LEU A N 1
ATOM 5532 C CA . LEU A 1 716 ? -17.492 4.091 41.089 1.00 76.69 716 LEU A CA 1
ATOM 5533 C C . LEU A 1 716 ? -17.666 5.216 42.111 1.00 76.69 716 LEU A C 1
ATOM 5535 O O . LEU A 1 716 ? -18.776 5.701 42.285 1.00 76.69 716 LEU A O 1
ATOM 5539 N N . ASN A 1 717 ? -16.575 5.687 42.714 1.00 71.12 717 ASN A N 1
ATOM 5540 C CA . ASN A 1 717 ? -16.581 6.935 43.473 1.00 71.12 717 ASN A CA 1
ATOM 5541 C C . ASN A 1 717 ? -15.793 8.017 42.718 1.00 71.12 717 ASN A C 1
ATOM 5543 O O . ASN A 1 717 ? -14.563 7.961 42.629 1.00 71.12 717 ASN A O 1
ATOM 5547 N N . CYS A 1 718 ? -16.516 9.005 42.188 1.00 74.00 718 CYS A N 1
ATOM 5548 C CA . CYS A 1 718 ? -15.980 10.136 41.430 1.00 74.00 718 CYS A CA 1
ATOM 5549 C C . CYS A 1 718 ? -16.398 11.510 41.992 1.00 74.00 718 CYS A C 1
ATOM 5551 O O . CYS A 1 718 ? -16.371 12.501 41.259 1.00 74.00 718 CYS A O 1
ATOM 5553 N N . SER A 1 719 ? -16.802 11.593 43.264 1.00 65.62 719 SER A N 1
ATOM 5554 C CA . SER A 1 719 ? -17.201 12.861 43.897 1.00 65.62 719 SER A CA 1
ATOM 5555 C C . SER A 1 719 ? -16.039 13.853 44.040 1.00 65.62 719 SER A C 1
ATOM 5557 O O . SER A 1 719 ? -14.893 13.537 43.728 1.00 65.62 719 SER A O 1
ATOM 5559 N N . GLU A 1 720 ? -16.329 15.098 44.430 1.00 69.50 720 GLU A N 1
ATOM 5560 C CA . GLU A 1 720 ? -15.318 16.171 44.526 1.00 69.50 720 GLU A CA 1
ATOM 5561 C C . GLU A 1 720 ? -14.465 16.312 43.243 1.00 69.50 720 GLU A C 1
ATOM 5563 O O . GLU A 1 720 ? -13.246 16.449 43.273 1.00 69.50 720 GLU A O 1
ATOM 5568 N N . ASN A 1 721 ? -15.134 16.245 42.092 1.00 74.44 721 ASN A N 1
ATOM 5569 C CA . ASN A 1 721 ? -14.594 16.560 40.770 1.00 74.44 721 ASN A CA 1
ATOM 5570 C C . ASN A 1 721 ? -15.480 17.624 40.097 1.00 74.44 721 ASN A C 1
ATOM 5572 O O . ASN A 1 721 ? -16.539 17.984 40.610 1.00 74.44 721 ASN A O 1
ATOM 5576 N N . THR A 1 722 ? -15.079 18.099 38.918 1.00 76.62 722 THR A N 1
ATOM 5577 C CA . THR A 1 722 ? -15.801 19.103 38.116 1.00 76.62 722 THR A CA 1
ATOM 5578 C C . THR A 1 722 ? -16.469 18.488 36.878 1.00 76.62 722 THR A C 1
ATOM 5580 O O . THR A 1 722 ? -16.504 19.099 35.808 1.00 76.62 722 THR A O 1
ATOM 5583 N N . ILE A 1 723 ? -16.978 17.254 37.007 1.00 70.00 723 ILE A N 1
ATOM 5584 C CA . ILE A 1 723 ? -17.467 16.442 35.882 1.00 70.00 723 ILE A CA 1
ATOM 5585 C C . ILE A 1 723 ? -18.705 17.082 35.242 1.00 70.00 723 ILE A C 1
ATOM 5587 O O . ILE A 1 723 ? -19.774 17.156 35.839 1.00 70.00 723 ILE A O 1
ATOM 5591 N N . SER A 1 724 ? -18.540 17.482 33.982 1.00 65.12 724 SER A N 1
ATOM 5592 C CA . SER A 1 724 ? -19.585 18.004 33.095 1.00 65.12 724 SER A CA 1
ATOM 5593 C C . SER A 1 724 ? -20.187 16.942 32.165 1.00 65.12 724 SER A C 1
ATOM 5595 O O . SER A 1 724 ? -21.273 17.144 31.632 1.00 65.12 724 SER A O 1
ATOM 5597 N N . SER A 1 725 ? -19.490 15.814 31.975 1.00 63.22 725 SER A N 1
ATOM 5598 C CA . SER A 1 725 ? -19.923 14.692 31.136 1.00 63.22 725 SER A CA 1
ATOM 5599 C C . SER A 1 725 ? -19.388 13.361 31.670 1.00 63.22 725 SER A C 1
ATOM 5601 O O . SER A 1 725 ? -18.185 13.213 31.920 1.00 63.22 725 SER A O 1
ATOM 5603 N N . LEU A 1 726 ? -20.289 12.392 31.834 1.00 71.75 726 LEU A N 1
ATOM 5604 C CA . LEU A 1 726 ? -20.005 11.031 32.288 1.00 71.75 726 LEU A CA 1
ATOM 5605 C C . LEU A 1 726 ? -20.590 10.020 31.287 1.00 71.75 726 LEU A C 1
ATOM 5607 O O . LEU A 1 726 ? -21.808 9.932 31.138 1.00 71.75 726 LEU A O 1
ATOM 5611 N N . ASP A 1 727 ? -19.721 9.254 30.618 1.00 68.25 727 ASP A N 1
ATOM 5612 C CA . ASP A 1 727 ? -20.089 8.197 29.663 1.00 68.25 727 ASP A CA 1
ATOM 5613 C C . ASP A 1 727 ? -19.943 6.812 30.312 1.00 68.25 727 ASP A C 1
ATOM 5615 O O . ASP A 1 727 ? -18.828 6.310 30.460 1.00 68.25 727 ASP A O 1
ATOM 5619 N N . ILE A 1 728 ? -21.067 6.177 30.661 1.00 69.56 728 ILE A N 1
ATOM 5620 C CA . ILE A 1 728 ? -21.114 4.832 31.271 1.00 69.56 728 ILE A CA 1
ATOM 5621 C C . ILE A 1 728 ? -21.683 3.741 30.348 1.00 69.56 728 ILE A C 1
ATOM 5623 O O . ILE A 1 728 ? -21.989 2.639 30.799 1.00 69.56 728 ILE A O 1
ATOM 5627 N N . ARG A 1 729 ? -21.788 3.999 29.038 1.00 66.12 729 ARG A N 1
ATOM 5628 C CA . ARG A 1 729 ? -22.531 3.164 28.063 1.00 66.12 729 ARG A CA 1
ATOM 5629 C C . ARG A 1 729 ? -22.029 1.721 27.883 1.00 66.12 729 ARG A C 1
ATOM 5631 O O . ARG A 1 729 ? -22.678 0.931 27.207 1.00 66.12 729 ARG A O 1
ATOM 5638 N N . GLY A 1 730 ? -20.864 1.390 28.438 1.00 63.28 730 GLY A N 1
ATOM 5639 C CA . GLY A 1 730 ? -20.247 0.065 28.349 1.00 63.28 730 GLY A CA 1
ATOM 5640 C C . GLY A 1 730 ? -20.510 -0.850 29.544 1.00 63.28 730 GLY A C 1
ATOM 5641 O O . GLY A 1 730 ? -20.257 -2.049 29.433 1.00 63.28 730 GLY A O 1
ATOM 5642 N N . ILE A 1 731 ? -20.985 -0.313 30.674 1.00 68.19 731 ILE A N 1
ATOM 5643 C CA . ILE A 1 731 ? -21.146 -1.061 31.930 1.00 68.19 731 ILE A CA 1
ATOM 5644 C C . ILE A 1 731 ? -22.297 -2.068 31.785 1.00 68.19 731 ILE A C 1
ATOM 5646 O O . ILE A 1 731 ? -23.424 -1.702 31.451 1.00 68.19 731 ILE A O 1
ATOM 5650 N N . ARG A 1 732 ? -22.036 -3.358 32.032 1.00 57.44 732 ARG A N 1
ATOM 5651 C CA . ARG A 1 732 ? -23.068 -4.400 31.937 1.00 57.44 732 ARG A CA 1
ATOM 5652 C C . ARG A 1 732 ? -23.831 -4.509 33.254 1.00 57.44 732 ARG A C 1
ATOM 5654 O O . ARG A 1 732 ? -23.327 -5.065 34.226 1.00 57.44 732 ARG A O 1
ATOM 5661 N N . HIS A 1 733 ? -25.076 -4.039 33.263 1.00 52.41 733 HIS A N 1
ATOM 5662 C CA . HIS A 1 733 ? -25.976 -4.187 34.407 1.00 52.41 733 HIS A CA 1
ATOM 5663 C C . HIS A 1 733 ? -26.295 -5.669 34.673 1.00 52.41 733 HIS A C 1
ATOM 5665 O O . HIS A 1 733 ? -27.132 -6.282 34.010 1.00 52.41 733 HIS A O 1
ATOM 5671 N N . SER A 1 734 ? -25.628 -6.247 35.672 1.00 40.88 734 SER A N 1
ATOM 5672 C CA . SER A 1 734 ? -26.056 -7.492 36.309 1.00 40.88 734 SER A CA 1
ATOM 5673 C C . SER A 1 734 ? -27.058 -7.173 37.426 1.00 40.88 734 SER A C 1
ATOM 5675 O O . SER A 1 734 ? -27.110 -6.042 37.908 1.00 40.88 734 SER A O 1
ATOM 5677 N N . LYS A 1 735 ? -27.831 -8.164 37.891 1.00 38.22 735 LYS A N 1
ATOM 5678 C CA . LYS A 1 735 ? -28.882 -7.966 38.916 1.00 38.22 735 LYS A CA 1
ATOM 5679 C C . LYS A 1 735 ? -28.394 -7.421 40.276 1.00 38.22 735 LYS A C 1
ATOM 5681 O O . LYS A 1 735 ? -29.239 -7.090 41.099 1.00 38.22 735 LYS A O 1
ATOM 5686 N N . ASN A 1 736 ? -27.080 -7.308 40.494 1.00 33.59 736 ASN A N 1
ATOM 5687 C CA . ASN A 1 736 ? -26.464 -6.848 41.745 1.00 33.59 736 ASN A CA 1
ATOM 5688 C C . ASN A 1 736 ? -25.578 -5.589 41.580 1.00 33.59 736 ASN A C 1
ATOM 5690 O O . ASN A 1 736 ? -24.848 -5.240 42.504 1.00 33.59 736 ASN A O 1
ATOM 5694 N N . THR A 1 737 ? -25.579 -4.922 40.419 1.00 38.53 737 THR A N 1
ATOM 5695 C CA . THR A 1 737 ? -24.682 -3.779 40.158 1.00 38.53 737 THR A CA 1
ATOM 5696 C C . THR A 1 737 ? -25.264 -2.467 40.711 1.00 38.53 737 THR A C 1
ATOM 5698 O O . THR A 1 737 ? -26.009 -1.791 40.009 1.00 38.53 737 THR A O 1
ATOM 5701 N N . SER A 1 738 ? -24.929 -2.079 41.946 1.00 39.38 738 SER A N 1
ATOM 5702 C CA . SER A 1 738 ? -25.266 -0.759 42.514 1.00 39.38 738 SER A CA 1
ATOM 5703 C C . SER A 1 738 ? -24.225 0.300 42.128 1.00 39.38 738 SER A C 1
ATOM 5705 O O . SER A 1 738 ? -23.115 0.293 42.659 1.00 39.38 738 SER A O 1
ATOM 5707 N N . LEU A 1 739 ? -24.576 1.234 41.237 1.00 44.84 739 LEU A N 1
ATOM 5708 C CA . LEU A 1 739 ? -23.717 2.371 40.897 1.00 44.84 739 LEU A CA 1
ATOM 5709 C C . LEU A 1 739 ? -23.970 3.515 41.893 1.00 44.84 739 LEU A C 1
ATOM 5711 O O . LEU A 1 739 ? -24.794 4.403 41.670 1.00 44.84 739 LEU A O 1
ATOM 5715 N N . GLU A 1 740 ? -23.276 3.453 43.023 1.00 43.44 740 GLU A N 1
ATOM 5716 C CA . GLU A 1 740 ? -23.409 4.413 44.118 1.00 43.44 740 GLU A CA 1
ATOM 5717 C C . GLU A 1 740 ? -22.533 5.652 43.870 1.00 43.44 740 GLU A C 1
ATOM 5719 O O . GLU A 1 740 ? -21.321 5.620 44.071 1.00 43.44 740 GLU A O 1
ATOM 5724 N N . ILE A 1 741 ? -23.146 6.749 43.406 1.00 49.06 741 ILE A N 1
ATOM 5725 C CA . ILE A 1 741 ? -22.463 8.036 43.199 1.00 49.06 741 ILE A CA 1
ATOM 5726 C C . ILE A 1 741 ? -22.490 8.802 44.526 1.00 49.06 741 ILE A C 1
ATOM 5728 O O . ILE A 1 741 ? -23.284 9.728 44.724 1.00 49.06 741 ILE A O 1
ATOM 5732 N N . ASP A 1 742 ? -21.641 8.368 45.454 1.00 38.09 742 ASP A N 1
ATOM 5733 C CA . ASP A 1 742 ? -21.574 8.930 46.801 1.00 38.09 742 ASP A CA 1
ATOM 5734 C C . ASP A 1 742 ? -20.802 10.257 46.823 1.00 38.09 742 ASP A C 1
ATOM 5736 O O . ASP A 1 742 ? -19.648 10.331 46.386 1.00 38.09 742 ASP A O 1
ATOM 5740 N N . SER A 1 743 ? -21.441 11.318 47.323 1.00 38.12 743 SER A N 1
ATOM 5741 C CA . SER A 1 743 ? -20.823 12.635 47.499 1.00 38.12 743 SER A CA 1
ATOM 5742 C C . SER A 1 743 ? -20.887 13.085 48.954 1.00 38.12 743 SER A C 1
ATOM 5744 O O . SER A 1 743 ? -21.971 13.304 49.494 1.00 38.12 743 SER A O 1
ATOM 5746 N N . GLU A 1 744 ? -19.735 13.233 49.610 1.00 33.03 744 GLU A N 1
ATOM 5747 C CA . GLU A 1 744 ? -19.722 13.664 51.008 1.00 33.03 744 GLU A CA 1
ATOM 5748 C C . GLU A 1 744 ? -20.257 15.101 51.178 1.00 33.03 744 GLU A C 1
ATOM 5750 O O . GLU A 1 744 ? -20.288 15.948 50.269 1.00 33.03 744 GLU A O 1
ATOM 5755 N N . SER A 1 745 ? -20.764 15.364 52.380 1.00 33.78 745 SER A N 1
ATOM 5756 C CA . SER A 1 745 ? -21.562 16.536 52.720 1.00 33.78 745 SER A CA 1
ATOM 5757 C C . SER A 1 745 ? -20.756 17.842 52.713 1.00 33.78 745 SER A C 1
ATOM 5759 O O . SER A 1 745 ? -20.275 18.290 53.751 1.00 33.78 745 SER A O 1
ATOM 5761 N N . GLY A 1 746 ? -20.664 18.502 51.554 1.00 38.88 746 GLY A N 1
ATOM 5762 C CA . GLY A 1 746 ? -20.168 19.888 51.480 1.00 38.88 746 GLY A CA 1
ATOM 5763 C C . GLY A 1 746 ? -20.087 20.531 50.091 1.00 38.88 746 GLY A C 1
ATOM 5764 O O . GLY A 1 746 ? -20.155 21.751 49.979 1.00 38.88 746 GLY A O 1
ATOM 5765 N N . SER A 1 747 ? -19.981 19.745 49.018 1.00 39.91 747 SER A N 1
ATOM 5766 C CA . SER A 1 747 ? -19.706 20.263 47.666 1.00 39.91 747 SER A CA 1
ATOM 5767 C C . SER A 1 747 ? -20.940 20.828 46.940 1.00 39.91 747 SER A C 1
ATOM 5769 O O . SER A 1 747 ? -22.011 20.218 46.929 1.00 39.91 747 SER A O 1
ATOM 5771 N N . SER A 1 748 ? -20.807 21.980 46.278 1.00 39.97 748 SER A N 1
ATOM 5772 C CA . SER A 1 748 ? -21.843 22.539 45.396 1.00 39.97 748 SER A CA 1
ATOM 5773 C C . SER A 1 748 ? -21.860 21.812 44.046 1.00 39.97 748 SER A C 1
ATOM 5775 O O . SER A 1 748 ? -21.254 22.266 43.074 1.00 39.97 748 SER A O 1
ATOM 5777 N N . ILE A 1 749 ? -22.532 20.661 44.006 1.00 42.50 749 ILE A N 1
ATOM 5778 C CA . ILE A 1 749 ? -22.787 19.889 42.785 1.00 42.50 749 ILE A CA 1
ATOM 5779 C C . ILE A 1 749 ? -23.984 20.511 42.060 1.00 42.50 749 ILE A C 1
ATOM 5781 O O . ILE A 1 749 ? -25.128 20.167 42.340 1.00 42.50 749 ILE A O 1
ATOM 5785 N N . ASN A 1 750 ? -23.718 21.430 41.132 1.00 39.97 750 ASN A N 1
ATOM 5786 C CA . ASN A 1 750 ? -24.747 22.006 40.268 1.00 39.97 750 ASN A CA 1
ATOM 5787 C C . ASN A 1 750 ? -24.648 21.381 38.868 1.00 39.97 750 ASN A C 1
ATOM 5789 O O . ASN A 1 750 ? -23.618 21.515 38.211 1.00 39.97 750 ASN A O 1
ATOM 5793 N N . ASN A 1 751 ? -25.741 20.768 38.405 1.00 45.66 751 ASN A N 1
ATOM 5794 C CA . ASN A 1 751 ? -25.962 20.304 37.029 1.00 45.66 751 ASN A CA 1
ATOM 5795 C C . ASN A 1 751 ? -24.963 19.249 36.504 1.00 45.66 751 ASN A C 1
ATOM 5797 O O . ASN A 1 751 ? -24.319 19.456 35.474 1.00 45.66 751 ASN A O 1
ATOM 5801 N N . ILE A 1 752 ? -24.878 18.081 37.153 1.00 46.44 752 ILE A N 1
ATOM 5802 C CA . ILE A 1 752 ? -24.299 16.896 36.493 1.00 46.44 752 ILE A CA 1
ATOM 5803 C C . ILE A 1 752 ? -25.290 16.397 35.436 1.00 46.44 752 ILE A C 1
ATOM 5805 O O . ILE A 1 752 ? -26.441 16.119 35.773 1.00 46.44 752 ILE A O 1
ATOM 5809 N N . LYS A 1 753 ? -24.820 16.223 34.193 1.00 43.94 753 LYS A N 1
ATOM 5810 C CA . LYS A 1 753 ? -25.486 15.410 33.165 1.00 43.94 753 LYS A CA 1
ATOM 5811 C C . LYS A 1 753 ? -24.867 14.015 33.115 1.00 43.94 753 LYS A C 1
ATOM 5813 O O . LYS A 1 753 ? -23.690 13.864 32.783 1.00 43.94 753 LYS A O 1
ATOM 5818 N N . VAL A 1 754 ? -25.655 12.993 33.440 1.00 46.56 754 VAL A N 1
ATOM 5819 C CA . VAL A 1 754 ? -25.250 11.582 33.326 1.00 46.56 754 VAL A CA 1
ATOM 5820 C C . VAL A 1 754 ? -25.843 11.000 32.048 1.00 46.56 754 VAL A C 1
ATOM 5822 O O . VAL A 1 754 ? -27.064 10.930 31.933 1.00 46.56 754 VAL A O 1
ATOM 5825 N N . HIS A 1 755 ? -25.002 10.553 31.110 1.00 43.44 755 HIS A N 1
ATOM 5826 C CA . HIS A 1 755 ? -25.465 9.895 29.885 1.00 43.44 755 HIS A CA 1
ATOM 5827 C C . HIS A 1 755 ? -25.492 8.373 30.080 1.00 43.44 755 HIS A C 1
ATOM 5829 O O . HIS A 1 755 ? -24.450 7.710 30.118 1.00 43.44 755 HIS A O 1
ATOM 5835 N N . VAL A 1 756 ? -26.695 7.806 30.170 1.00 47.12 756 VAL A N 1
ATOM 5836 C CA . VAL A 1 756 ? -26.923 6.358 30.296 1.00 47.12 756 VAL A CA 1
ATOM 5837 C C . VAL A 1 756 ? -27.437 5.837 28.958 1.00 47.12 756 VAL A C 1
ATOM 5839 O O . VAL A 1 756 ? -28.472 6.300 28.496 1.00 47.12 756 VAL A O 1
ATOM 5842 N N . SER A 1 757 ? -26.771 4.873 28.316 1.00 40.69 757 SER A N 1
ATOM 5843 C CA . SER A 1 757 ? -27.361 4.185 27.151 1.00 40.69 757 SER A CA 1
ATOM 5844 C C . SER A 1 757 ? -27.762 2.766 27.509 1.00 40.69 757 SER A C 1
ATOM 5846 O O . SER A 1 757 ? -26.954 2.012 28.045 1.00 40.69 757 SER A O 1
ATOM 5848 N N . ILE A 1 758 ? -29.004 2.408 27.189 1.00 48.34 758 ILE A N 1
ATOM 5849 C CA . ILE A 1 758 ? -29.593 1.106 27.500 1.00 48.34 758 ILE A CA 1
ATOM 5850 C C . ILE A 1 758 ? -30.083 0.481 26.195 1.00 48.34 758 ILE A C 1
ATOM 5852 O O . ILE A 1 758 ? -30.869 1.076 25.460 1.00 48.34 758 ILE A O 1
ATOM 5856 N N . PHE A 1 759 ? -29.614 -0.730 25.908 1.00 42.56 759 PHE A N 1
ATOM 5857 C CA . PHE A 1 759 ? -30.079 -1.511 24.765 1.00 42.56 759 PHE A CA 1
ATOM 5858 C C . PHE A 1 759 ? -31.379 -2.219 25.147 1.00 42.56 759 PHE A C 1
ATOM 5860 O O . PHE A 1 759 ? -31.383 -3.041 26.062 1.00 42.56 759 PHE A O 1
ATOM 5867 N N . THR A 1 760 ? -32.475 -1.900 24.462 1.00 45.56 760 THR A N 1
ATOM 5868 C CA . THR A 1 760 ? -33.801 -2.460 24.753 1.00 45.56 760 THR A CA 1
ATOM 5869 C C . THR A 1 760 ? -34.661 -2.519 23.495 1.00 45.56 760 THR A C 1
ATOM 5871 O O . THR A 1 760 ? -34.603 -1.648 22.629 1.00 45.56 760 THR A O 1
ATOM 5874 N N . THR A 1 761 ? -35.483 -3.561 23.380 1.00 44.16 761 THR A N 1
ATOM 5875 C CA . THR A 1 761 ? -36.439 -3.702 22.275 1.00 44.16 761 THR A CA 1
ATOM 5876 C C . THR A 1 761 ? -37.755 -2.959 22.514 1.00 44.16 761 THR A C 1
ATOM 5878 O O . THR A 1 761 ? -38.494 -2.768 21.551 1.00 44.16 761 THR A O 1
ATOM 5881 N N . ASN A 1 762 ? -38.062 -2.536 23.750 1.00 51.84 762 ASN A N 1
ATOM 5882 C CA . ASN A 1 762 ? -39.256 -1.740 24.061 1.00 51.84 762 ASN A CA 1
ATOM 5883 C C . ASN A 1 762 ? -39.023 -0.784 25.263 1.00 51.84 762 ASN A C 1
ATOM 5885 O O . ASN A 1 762 ? -39.265 -1.182 26.406 1.00 51.84 762 ASN A O 1
ATOM 5889 N N . PRO A 1 763 ? -38.564 0.465 25.038 1.00 49.62 763 PRO A N 1
ATOM 5890 C CA . PRO A 1 763 ? -38.074 1.352 26.103 1.00 49.62 763 PRO A CA 1
ATOM 5891 C C . PRO A 1 763 ? -39.069 1.673 27.227 1.00 49.62 763 PRO A C 1
ATOM 5893 O O . PRO A 1 763 ? -38.660 1.847 28.373 1.00 49.62 763 PRO A O 1
ATOM 5896 N N . GLU A 1 764 ? -40.365 1.746 26.916 1.00 51.41 764 GLU A N 1
ATOM 5897 C CA . GLU A 1 764 ? -41.410 2.153 27.868 1.00 51.41 764 GLU A CA 1
ATOM 5898 C C . GLU A 1 764 ? -41.818 1.018 28.829 1.00 51.41 764 GLU A C 1
ATOM 5900 O O . GLU A 1 764 ? -42.196 1.251 29.986 1.00 51.41 764 GLU A O 1
ATOM 5905 N N . GLU A 1 765 ? -41.692 -0.235 28.383 1.00 47.91 765 GLU A N 1
ATOM 5906 C CA . GLU A 1 765 ? -42.109 -1.425 29.135 1.00 47.91 765 GLU A CA 1
ATOM 5907 C C . GLU A 1 765 ? -40.947 -2.182 29.790 1.00 47.91 765 GLU A C 1
ATOM 5909 O O . GLU A 1 765 ? -41.171 -2.918 30.753 1.00 47.91 765 GLU A O 1
ATOM 5914 N N . ASP A 1 766 ? -39.708 -2.000 29.325 1.00 52.06 766 ASP A N 1
ATOM 5915 C CA . ASP A 1 766 ? -38.590 -2.842 29.745 1.00 52.06 766 ASP A CA 1
ATOM 5916 C C . ASP A 1 766 ? -38.191 -2.637 31.219 1.00 52.06 766 ASP A C 1
ATOM 5918 O O . ASP A 1 766 ? -37.695 -1.589 31.654 1.00 52.06 766 ASP A O 1
ATOM 5922 N N . ASN A 1 767 ? -38.356 -3.703 32.004 1.00 53.09 767 ASN A N 1
ATOM 5923 C CA . ASN A 1 767 ? -37.920 -3.763 33.394 1.00 53.09 767 ASN A CA 1
ATOM 5924 C C . ASN A 1 767 ? -36.401 -3.567 33.548 1.00 53.09 767 ASN A C 1
ATOM 5926 O O . ASN A 1 767 ? -35.970 -3.145 34.618 1.00 53.09 767 ASN A O 1
ATOM 5930 N N . ALA A 1 768 ? -35.589 -3.816 32.514 1.00 48.94 768 ALA A N 1
ATOM 5931 C CA . ALA A 1 768 ? -34.158 -3.521 32.526 1.00 48.94 768 ALA A CA 1
ATOM 5932 C C . ALA A 1 768 ? -33.877 -2.010 32.601 1.00 48.94 768 ALA A C 1
ATOM 5934 O O . ALA A 1 768 ? -33.022 -1.604 33.385 1.00 48.94 768 ALA A O 1
ATOM 5935 N N . VAL A 1 769 ? -34.638 -1.172 31.882 1.00 50.78 769 VAL A N 1
ATOM 5936 C CA . VAL A 1 769 ? -34.517 0.301 31.936 1.00 50.78 769 VAL A CA 1
ATOM 5937 C C . VAL A 1 769 ? -34.861 0.805 33.339 1.00 50.78 769 VAL A C 1
ATOM 5939 O O . VAL A 1 769 ? -34.077 1.514 33.971 1.00 50.78 769 VAL A O 1
ATOM 5942 N N . LYS A 1 770 ? -36.000 0.354 33.879 1.00 53.34 770 LYS A N 1
ATOM 5943 C CA . LYS A 1 770 ? -36.462 0.709 35.233 1.00 53.34 770 LYS A CA 1
ATOM 5944 C C . LYS A 1 770 ? -35.527 0.169 36.325 1.00 53.34 770 LYS A C 1
ATOM 5946 O O . LYS A 1 770 ? -35.351 0.821 37.350 1.00 53.34 770 LYS A O 1
ATOM 5951 N N . SER A 1 771 ? -34.896 -0.988 36.114 1.00 52.44 771 SER A N 1
ATOM 5952 C CA . SER A 1 771 ? -33.895 -1.546 37.032 1.00 52.44 771 SER A CA 1
ATOM 5953 C C . SER A 1 771 ? -32.567 -0.789 36.982 1.00 52.44 771 SER A C 1
ATOM 5955 O O . SER A 1 771 ? -31.982 -0.562 38.035 1.00 52.44 771 SER A O 1
ATOM 5957 N N . ALA A 1 772 ? -32.098 -0.379 35.800 1.00 51.25 772 ALA A N 1
ATOM 5958 C CA . ALA A 1 772 ? -30.863 0.391 35.645 1.00 51.25 772 ALA A CA 1
ATOM 5959 C C . ALA A 1 772 ? -30.983 1.786 36.284 1.00 51.25 772 ALA A C 1
ATOM 5961 O O . ALA A 1 772 ? -30.091 2.202 37.023 1.00 51.25 772 ALA A O 1
ATOM 5962 N N . LEU A 1 773 ? -32.124 2.463 36.099 1.00 52.97 773 LEU A N 1
ATOM 5963 C CA . LEU A 1 773 ? -32.430 3.728 36.778 1.00 52.97 773 LEU A CA 1
ATOM 5964 C C . LEU A 1 773 ? -32.417 3.584 38.310 1.00 52.97 773 LEU A C 1
ATOM 5966 O O . LEU A 1 773 ? -31.758 4.363 38.992 1.00 52.97 773 LEU A O 1
ATOM 5970 N N . ARG A 1 774 ? -33.042 2.530 38.856 1.00 51.09 774 ARG A N 1
ATOM 5971 C CA . ARG A 1 774 ? -33.026 2.231 40.305 1.00 51.09 774 ARG A CA 1
ATOM 5972 C C . ARG A 1 774 ? -31.636 1.918 40.870 1.00 51.09 774 ARG A C 1
ATOM 5974 O O . ARG A 1 774 ? -31.442 2.036 42.077 1.00 51.09 774 ARG A O 1
ATOM 5981 N N . THR A 1 775 ? -30.682 1.494 40.037 1.00 48.06 775 THR A N 1
ATOM 5982 C CA . THR A 1 775 ? -29.298 1.238 40.476 1.00 48.06 775 THR A CA 1
ATOM 5983 C C . THR A 1 775 ? -28.416 2.483 40.538 1.00 48.06 775 THR A C 1
ATOM 5985 O O . THR A 1 775 ? -27.321 2.393 41.088 1.00 48.06 775 THR A O 1
ATOM 5988 N N . ILE A 1 776 ? -28.877 3.628 40.021 1.00 52.34 776 ILE A N 1
ATOM 5989 C CA . ILE A 1 776 ? -28.190 4.918 40.141 1.00 52.34 776 ILE A CA 1
ATOM 5990 C C . ILE A 1 776 ? -28.731 5.623 41.386 1.00 52.34 776 ILE A C 1
ATOM 5992 O O . ILE A 1 776 ? -29.865 6.105 41.396 1.00 52.34 776 ILE A O 1
ATOM 5996 N N . LYS A 1 777 ? -27.910 5.688 42.437 1.00 50.16 777 LYS A N 1
ATOM 5997 C CA . LYS A 1 777 ? -28.206 6.447 43.659 1.00 50.16 777 LYS A CA 1
ATOM 5998 C C . LYS A 1 777 ? -27.318 7.682 43.734 1.00 50.16 777 LYS A C 1
ATOM 6000 O O . LYS A 1 777 ? -26.127 7.608 43.436 1.00 50.16 777 LYS A O 1
ATOM 6005 N N . SER A 1 778 ? -27.896 8.802 44.157 1.00 48.94 778 SER A N 1
ATOM 6006 C CA . SER A 1 778 ? -27.162 10.016 44.505 1.00 48.94 778 SER A CA 1
ATOM 6007 C C . SER A 1 778 ? -27.828 10.688 45.696 1.00 48.94 778 SER A C 1
ATOM 6009 O O . SER A 1 778 ? -29.044 10.643 45.858 1.00 48.94 778 SER A O 1
ATOM 6011 N N . ASN A 1 779 ? -27.013 11.313 46.535 1.00 45.19 779 ASN A N 1
ATOM 6012 C CA . ASN A 1 779 ? -27.424 11.924 47.790 1.00 45.19 779 ASN A CA 1
ATOM 6013 C C . ASN A 1 779 ? -27.684 13.445 47.674 1.00 45.19 779 ASN A C 1
ATOM 6015 O O . ASN A 1 779 ? -27.798 14.121 48.697 1.00 45.19 779 ASN A O 1
ATOM 6019 N N . LYS A 1 780 ? -27.800 13.992 46.446 1.00 47.56 780 LYS A N 1
ATOM 6020 C CA . LYS A 1 780 ? -28.101 15.415 46.186 1.00 47.56 780 LYS A CA 1
ATOM 6021 C C . LYS A 1 780 ? -29.129 15.659 45.081 1.00 47.56 780 LYS A C 1
ATOM 6023 O O . LYS A 1 780 ? -29.069 15.066 44.009 1.00 47.56 780 LYS A O 1
ATOM 6028 N N . SER A 1 781 ? -30.019 16.615 45.342 1.00 45.31 781 SER A N 1
ATOM 6029 C CA . SER A 1 781 ? -30.994 17.149 44.388 1.00 45.31 781 SER A CA 1
ATOM 6030 C C . SER A 1 781 ? -30.300 17.951 43.281 1.00 45.31 781 SER A C 1
ATOM 6032 O O . SER A 1 781 ? -29.429 18.767 43.590 1.00 45.31 781 SER A O 1
ATOM 6034 N N . GLY A 1 782 ? -30.727 17.797 42.023 1.00 47.06 782 GLY A N 1
ATOM 6035 C CA . GLY A 1 782 ? -30.201 18.570 40.881 1.00 47.06 782 GLY A CA 1
ATOM 6036 C C . GLY A 1 782 ? -29.242 17.817 39.946 1.00 47.06 782 GLY A C 1
ATOM 6037 O O . GLY A 1 782 ? -28.565 18.439 39.127 1.00 47.06 782 GLY A O 1
ATOM 6038 N N . VAL A 1 783 ? -29.183 16.487 40.045 1.00 49.41 783 VAL A N 1
ATOM 6039 C CA . VAL A 1 783 ? -28.550 15.618 39.038 1.00 49.41 783 VAL A CA 1
ATOM 6040 C C . VAL A 1 783 ? -29.554 15.379 37.903 1.00 49.41 783 VAL A C 1
ATOM 6042 O O . VAL A 1 783 ? -30.654 14.905 38.168 1.00 49.41 783 VAL A O 1
ATOM 6045 N N . GLN A 1 784 ? -29.193 15.682 36.652 1.00 49.81 784 GLN A N 1
ATOM 6046 C CA . GLN A 1 784 ? -29.998 15.331 35.475 1.00 49.81 784 GLN A CA 1
ATOM 6047 C C . GLN A 1 784 ? -29.440 14.062 34.822 1.00 49.81 784 GLN A C 1
ATOM 6049 O O . GLN A 1 784 ? -28.254 13.978 34.494 1.00 49.81 784 GLN A O 1
ATOM 6054 N N . ILE A 1 785 ? -30.297 13.060 34.627 1.00 50.91 785 ILE A N 1
ATOM 6055 C CA . ILE A 1 785 ? -29.925 11.763 34.051 1.00 50.91 785 ILE A CA 1
ATOM 6056 C C . ILE A 1 785 ? -30.596 11.643 32.681 1.00 50.91 785 ILE A C 1
ATOM 6058 O O . ILE A 1 785 ? -31.804 11.462 32.583 1.00 50.91 785 ILE A O 1
ATOM 6062 N N . GLU A 1 786 ? -29.810 11.757 31.612 1.00 47.78 786 GLU A N 1
ATOM 6063 C CA . GLU A 1 786 ? -30.288 11.613 30.236 1.00 47.78 786 GLU A CA 1
ATOM 6064 C C . GLU A 1 786 ? -30.123 10.152 29.797 1.00 47.78 786 GLU A C 1
ATOM 6066 O O . GLU A 1 786 ? -29.002 9.640 29.681 1.00 47.78 786 GLU A O 1
ATOM 6071 N N . VAL A 1 787 ? -31.245 9.465 29.560 1.00 49.78 787 VAL A N 1
ATOM 6072 C CA . VAL A 1 787 ? -31.259 8.061 29.134 1.00 49.78 787 VAL A CA 1
ATOM 6073 C C . VAL A 1 787 ? -31.451 7.971 27.621 1.00 49.78 787 VAL A C 1
ATOM 6075 O O . VAL A 1 787 ? -32.330 8.589 27.032 1.00 49.78 787 VAL A O 1
ATOM 6078 N N . TYR A 1 788 ? -30.633 7.158 26.968 1.00 47.41 788 TYR A N 1
ATOM 6079 C CA . TYR A 1 788 ? -30.688 6.916 25.532 1.00 47.41 788 TYR A CA 1
ATOM 6080 C C . TYR A 1 788 ? -31.018 5.448 25.308 1.00 47.41 788 TYR A C 1
ATOM 6082 O O . TYR A 1 788 ? -30.180 4.573 25.543 1.00 47.41 788 TYR A O 1
ATOM 6090 N N . ALA A 1 789 ? -32.240 5.175 24.863 1.00 46.47 789 ALA A N 1
ATOM 6091 C CA . ALA A 1 789 ? -32.654 3.828 24.514 1.00 46.47 789 ALA A CA 1
ATOM 6092 C C . ALA A 1 789 ? -32.330 3.562 23.037 1.00 46.47 789 ALA A C 1
ATOM 6094 O O . ALA A 1 789 ? -32.710 4.337 22.156 1.00 46.47 789 ALA A O 1
ATOM 6095 N N . SER A 1 790 ? -31.618 2.472 22.753 1.00 43.53 790 SER A N 1
ATOM 6096 C CA . SER A 1 790 ? -31.309 2.056 21.381 1.00 43.53 790 SER A CA 1
ATOM 6097 C C . SER A 1 790 ? -32.102 0.814 20.993 1.00 43.53 790 SER A C 1
ATOM 6099 O O . SER A 1 790 ? -32.107 -0.194 21.707 1.00 43.53 790 SER A O 1
ATOM 6101 N N . LYS A 1 791 ? -32.748 0.885 19.825 1.00 45.59 791 LYS A N 1
ATOM 6102 C CA . LYS A 1 791 ? -33.413 -0.259 19.194 1.00 45.59 791 LYS A CA 1
ATOM 6103 C C . LYS A 1 791 ? -32.377 -1.188 18.557 1.00 45.59 791 LYS A C 1
ATOM 6105 O O . LYS A 1 791 ? -31.259 -0.786 18.231 1.00 45.59 791 LYS A O 1
ATOM 6110 N N . SER A 1 792 ? -32.761 -2.444 18.339 1.00 41.47 792 SER A N 1
ATOM 6111 C CA . SER A 1 792 ? -31.902 -3.488 17.754 1.00 41.47 792 SER A CA 1
ATOM 6112 C C . SER A 1 792 ? -31.484 -3.243 16.294 1.00 41.47 792 SER A C 1
ATOM 6114 O O . SER A 1 792 ? -30.630 -3.964 15.785 1.00 41.47 792 SER A O 1
ATOM 6116 N N . ASP A 1 793 ? -32.047 -2.228 15.635 1.00 45.62 793 ASP A N 1
ATOM 6117 C CA . ASP A 1 793 ? -31.681 -1.754 14.294 1.00 45.62 793 ASP A CA 1
ATOM 6118 C C . ASP A 1 793 ? -30.606 -0.645 14.294 1.00 45.62 793 ASP A C 1
ATOM 6120 O O . ASP A 1 793 ? -30.168 -0.210 13.229 1.00 45.62 793 ASP A O 1
ATOM 6124 N N . GLY A 1 794 ? -30.157 -0.195 15.472 1.00 39.28 794 GLY A N 1
ATOM 6125 C CA . GLY A 1 794 ? -29.171 0.878 15.622 1.00 39.28 794 GLY A CA 1
ATOM 6126 C C . GLY A 1 794 ? -29.753 2.295 15.577 1.00 39.28 794 GLY A C 1
ATOM 6127 O O . GLY A 1 794 ? -28.985 3.257 15.577 1.00 39.28 794 GLY A O 1
ATOM 6128 N N . THR A 1 795 ? -31.080 2.454 15.557 1.00 43.72 795 THR A N 1
ATOM 6129 C CA . THR A 1 795 ? -31.721 3.769 15.688 1.00 43.72 795 THR A CA 1
ATOM 6130 C C . THR A 1 795 ? -31.724 4.253 17.142 1.00 43.72 795 THR A C 1
ATOM 6132 O O . THR A 1 795 ? -31.938 3.483 18.085 1.00 43.72 795 THR A O 1
ATOM 6135 N N . TYR A 1 796 ? -31.469 5.552 17.322 1.00 43.62 796 TYR A N 1
ATOM 6136 C CA . TYR A 1 796 ? -31.480 6.230 18.618 1.00 43.62 796 TYR A CA 1
ATOM 6137 C C . TYR A 1 796 ? -32.795 6.988 18.802 1.00 43.62 796 TYR A C 1
ATOM 6139 O O . TYR A 1 796 ? -33.150 7.798 17.946 1.00 43.62 796 TYR A O 1
ATOM 6147 N N . ALA A 1 797 ? -33.460 6.783 19.938 1.00 42.75 797 ALA A N 1
ATOM 6148 C CA . ALA A 1 797 ? -34.468 7.700 20.462 1.00 42.75 797 ALA A CA 1
ATOM 6149 C C . ALA A 1 797 ? -34.000 8.175 21.853 1.00 42.75 797 ALA A C 1
ATOM 6151 O O . ALA A 1 797 ? -33.664 7.331 22.694 1.00 42.75 797 ALA A O 1
ATOM 6152 N N . PRO A 1 798 ? -33.889 9.490 22.107 1.00 41.59 798 PRO A N 1
ATOM 6153 C CA . PRO A 1 798 ? -33.618 9.982 23.452 1.00 41.59 798 PRO A CA 1
ATOM 6154 C C . PRO A 1 798 ? -34.852 9.729 24.329 1.00 41.59 798 PRO A C 1
ATOM 6156 O O . PRO A 1 798 ? -35.943 10.149 23.978 1.00 41.59 798 PRO A O 1
ATOM 6159 N N . LEU A 1 799 ? -34.695 9.065 25.475 1.00 44.50 799 LEU A N 1
ATOM 6160 C CA . LEU A 1 799 ? -35.734 9.033 26.507 1.00 44.50 799 LEU A CA 1
ATOM 6161 C C . LEU A 1 799 ? -35.332 10.040 27.586 1.00 44.50 799 LEU A C 1
ATOM 6163 O O . LEU A 1 799 ? -34.562 9.732 28.502 1.00 44.50 799 LEU A O 1
ATOM 6167 N N . ILE A 1 800 ? -35.829 11.271 27.469 1.00 44.78 800 ILE A N 1
ATOM 6168 C CA . ILE A 1 800 ? -35.548 12.300 28.470 1.00 44.78 800 ILE A CA 1
ATOM 6169 C C . ILE A 1 800 ? -36.446 12.032 29.681 1.00 44.78 800 ILE A C 1
ATOM 6171 O O . ILE A 1 800 ? -37.623 12.380 29.701 1.00 44.78 800 ILE A O 1
ATOM 6175 N N . CYS A 1 801 ? -35.875 11.380 30.691 1.00 45.62 801 CYS A N 1
ATOM 6176 C CA . CYS A 1 801 ? -36.530 11.101 31.961 1.00 45.62 801 CYS A CA 1
ATOM 6177 C C . CYS A 1 801 ? -35.947 12.017 33.053 1.00 45.62 801 CYS A C 1
ATOM 6179 O O . CYS A 1 801 ? -34.815 11.809 33.487 1.00 45.62 801 CYS A O 1
ATOM 6181 N N . ASP A 1 802 ? -36.724 12.987 33.547 1.00 45.59 802 ASP A N 1
ATOM 6182 C CA . ASP A 1 802 ? -36.400 13.749 34.768 1.00 45.59 802 ASP A CA 1
ATOM 6183 C C . ASP A 1 802 ? -36.453 12.807 35.998 1.00 45.59 802 ASP A C 1
ATOM 6185 O O . ASP A 1 802 ? -37.467 12.715 36.693 1.00 45.59 802 ASP A O 1
ATOM 6189 N N . TYR A 1 803 ? -35.376 12.060 36.257 1.00 47.81 803 TYR A N 1
ATOM 6190 C CA . TYR A 1 803 ? -35.249 11.177 37.422 1.00 47.81 803 TYR A CA 1
ATOM 6191 C C . TYR A 1 803 ? -34.484 11.880 38.550 1.00 47.81 803 TYR A C 1
ATOM 6193 O O . TYR A 1 803 ? -33.310 12.202 38.379 1.00 47.81 803 TYR A O 1
ATOM 6201 N N . ASP A 1 804 ? -35.132 12.085 39.704 1.00 52.00 804 ASP A N 1
ATOM 6202 C CA . ASP A 1 804 ? -34.473 12.554 40.930 1.00 52.00 804 ASP A CA 1
ATOM 6203 C C . ASP A 1 804 ? -34.007 11.346 41.772 1.00 52.00 804 ASP A C 1
ATOM 6205 O O . ASP A 1 804 ? -34.831 10.678 42.408 1.00 52.00 804 ASP A O 1
ATOM 6209 N N . PRO A 1 805 ? -32.696 11.038 41.801 1.00 49.62 805 PRO A N 1
ATOM 6210 C CA . PRO A 1 805 ? -32.162 9.881 42.516 1.00 49.62 805 PRO A CA 1
ATOM 6211 C C . PRO A 1 805 ? -32.160 10.027 44.050 1.00 49.62 805 PRO A C 1
ATOM 6213 O O . PRO A 1 805 ? -31.751 9.084 44.727 1.00 49.62 805 PRO A O 1
ATOM 6216 N N . THR A 1 806 ? -32.582 11.170 44.614 1.00 49.00 806 THR A N 1
ATOM 6217 C CA . THR A 1 806 ? -32.635 11.374 46.077 1.00 49.00 806 THR A CA 1
ATOM 6218 C C . THR A 1 806 ? -33.895 10.821 46.733 1.00 49.00 806 THR A C 1
ATOM 6220 O O . THR A 1 806 ? -33.903 10.558 47.938 1.00 49.00 806 THR A O 1
ATOM 6223 N N . THR A 1 807 ? -34.969 10.631 45.966 1.00 48.34 807 THR A N 1
ATOM 6224 C CA . THR A 1 807 ? -36.251 10.160 46.492 1.00 48.34 807 THR A CA 1
ATOM 6225 C C . THR A 1 807 ? -36.397 8.652 46.301 1.00 48.34 807 THR A C 1
ATOM 6227 O O . THR A 1 807 ? -36.851 8.195 45.257 1.00 48.34 807 THR A O 1
ATOM 6230 N N . ASP A 1 808 ? -36.102 7.867 47.346 1.00 41.88 808 ASP A N 1
ATOM 6231 C CA . ASP A 1 808 ? -36.272 6.392 47.380 1.00 41.88 808 ASP A CA 1
ATOM 6232 C C . ASP A 1 808 ? -37.761 5.948 47.392 1.00 41.88 808 ASP A C 1
ATOM 6234 O O . ASP A 1 808 ? -38.110 4.816 47.725 1.00 41.88 808 ASP A O 1
ATOM 6238 N N . GLN A 1 809 ? -38.672 6.859 47.033 1.00 36.41 809 GLN A N 1
ATOM 6239 C CA . GLN A 1 809 ? -40.072 6.584 46.749 1.00 36.41 809 GLN A CA 1
ATOM 6240 C C . GLN A 1 809 ? -40.368 6.958 45.302 1.00 36.41 809 GLN A C 1
ATOM 6242 O O . GLN A 1 809 ? -40.342 8.131 44.931 1.00 36.41 809 GLN A O 1
ATOM 6247 N N . GLY A 1 810 ? -40.731 5.950 44.508 1.00 36.31 810 GLY A N 1
ATOM 6248 C CA . GLY A 1 810 ? -41.334 6.154 43.197 1.00 36.31 810 GLY A CA 1
ATOM 6249 C C . GLY A 1 810 ? -42.680 6.852 43.350 1.00 36.31 810 GLY A C 1
ATOM 6250 O O . GLY A 1 810 ? -43.716 6.199 43.460 1.00 36.31 810 GLY A O 1
ATOM 6251 N N . THR A 1 811 ? -42.667 8.183 43.372 1.00 30.53 811 THR A N 1
ATOM 6252 C CA . THR A 1 811 ? -43.896 8.959 43.269 1.00 30.53 811 THR A CA 1
ATOM 6253 C C . THR A 1 811 ? -44.472 8.747 41.874 1.00 30.53 811 THR A C 1
ATOM 6255 O O . THR A 1 811 ? -43.805 8.962 40.864 1.00 30.53 811 THR A O 1
ATOM 6258 N N . HIS A 1 812 ? -45.734 8.318 41.809 1.00 35.31 812 HIS A N 1
ATOM 6259 C CA . HIS A 1 812 ? -46.529 8.289 40.579 1.00 35.31 812 HIS A CA 1
ATOM 6260 C C . HIS A 1 812 ? -46.902 9.724 40.150 1.00 35.31 812 HIS A C 1
ATOM 6262 O O . HIS A 1 812 ? -48.073 10.081 40.034 1.00 35.31 812 HIS A O 1
ATOM 6268 N N . GLY A 1 813 ? -45.897 10.578 39.956 1.00 31.06 813 GLY A N 1
ATOM 6269 C CA . GLY A 1 813 ? -46.039 11.868 39.303 1.00 31.06 813 GLY A CA 1
ATOM 6270 C C . GLY A 1 813 ? -45.961 11.676 37.795 1.00 31.06 813 GLY A C 1
ATOM 6271 O O . GLY A 1 813 ? -44.957 11.181 37.292 1.00 31.06 813 GLY A O 1
ATOM 6272 N N . ASN A 1 814 ? -47.003 12.087 37.069 1.00 34.06 814 ASN A N 1
ATOM 6273 C CA . ASN A 1 814 ? -47.017 12.110 35.604 1.00 34.06 814 ASN A CA 1
ATOM 6274 C C . ASN A 1 814 ? -46.023 13.153 35.049 1.00 34.06 814 ASN A C 1
ATOM 6276 O O . ASN A 1 814 ? -46.420 14.217 34.579 1.00 34.06 814 ASN A O 1
ATOM 6280 N N . ARG A 1 815 ? -44.730 12.830 35.072 1.00 37.72 815 ARG A N 1
ATOM 6281 C CA . ARG A 1 815 ? -43.760 13.275 34.069 1.00 37.72 815 ARG A CA 1
ATOM 6282 C C . ARG A 1 815 ? -43.327 12.025 33.320 1.00 37.72 815 ARG A C 1
ATOM 6284 O O . ARG A 1 815 ? -42.417 11.323 33.750 1.00 37.72 815 ARG A O 1
ATOM 6291 N N . GLY A 1 816 ? -44.078 11.688 32.274 1.00 35.25 816 GLY A N 1
ATOM 6292 C CA . GLY A 1 816 ? -43.678 10.606 31.381 1.00 35.25 816 GLY A CA 1
ATOM 6293 C C . GLY A 1 816 ? -42.327 10.941 30.756 1.00 35.25 816 GLY A C 1
ATOM 6294 O O . GLY A 1 816 ? -42.036 12.115 30.530 1.00 35.25 816 GLY A O 1
ATOM 6295 N N . CYS A 1 817 ? -41.508 9.927 30.484 1.00 36.53 817 CYS A N 1
ATOM 6296 C CA . CYS A 1 817 ? -40.381 10.133 29.584 1.00 36.53 817 CYS A CA 1
ATOM 6297 C C . CYS A 1 817 ? -40.972 10.414 28.198 1.00 36.53 817 CYS A C 1
ATOM 6299 O O . CYS A 1 817 ? -41.638 9.540 27.640 1.00 36.53 817 CYS A O 1
ATOM 6301 N N . GLU A 1 818 ? -40.790 11.627 27.681 1.00 35.56 818 GLU A N 1
ATOM 6302 C CA . GLU A 1 818 ? -41.182 11.953 26.307 1.00 35.56 818 GLU A CA 1
ATOM 6303 C C . GLU A 1 818 ? -40.096 11.450 25.323 1.00 35.56 818 GLU A C 1
ATOM 6305 O O . GLU A 1 818 ? -38.910 11.456 25.687 1.00 35.56 818 GLU A O 1
ATOM 6310 N N . PRO A 1 819 ? -40.493 10.948 24.133 1.00 32.56 819 PRO A N 1
ATOM 6311 C CA . PRO A 1 819 ? -39.597 10.358 23.127 1.00 32.56 819 PRO A CA 1
ATOM 6312 C C . PRO A 1 819 ? -38.914 11.368 22.180 1.00 32.56 819 PRO A C 1
ATOM 6314 O O . PRO A 1 819 ? -39.360 12.536 22.114 1.00 32.56 819 PRO A O 1
#

InterPro domains:
  IPR003343 Bacterial Ig-like domain, group 2 [PF02368] (520-582)
  IPR003343 Bacterial Ig-like domain, group 2 [SM00635] (507-584)
  IPR008964 Invasin/intimin cell-adhesion fragments [SSF49373] (508-588)
  IPR011032 GroES-like superfamily [SSF50129] (4-144)
  IPR013154 Alcohol dehydrogenase-like, N-terminal [PF08240] (31-117)
  IPR013378 Internalin B-like, B-repeat [PF09479] (449-503)
  IPR014188 Acrylyl-CoA reductase AcuI [TIGR02823] (5-323)
  IPR020843 Enoylreductase domain [SM00829] (18-323)
  IPR032675 Leucine-rich repeat domain superfamily [G3DSA:3.80.10.10] (590-763)
  IPR036291 NAD(P)-binding domain superfamily [SSF51735] (121-292)
  IPR042229 Listeria-Bacteroides repeat domain superfamily [G3DSA:2.60.40.4270] (431-504)
  IPR051397 Zinc-containing alcohol dehydrogenase-like protein [PTHR43677] (2-315)